Protein AF-A0A8H2XYB1-F1 (afdb_monomer)

InterPro domains:
  IPR010640 Low temperature requirement A [PF06772] (96-407)

Secondary structure (DSSP, 8-state):
-------TTTTSSSPPPTTT-HHHHHHHHHHS--S---TTPPP-------------S---------------------------------S-PPPHHHHHHHHHHHHHHHHHHHHH----SHHHHHHHHHHHHHHHHHHHHHHHHHHHH--SSHHHHHHHHHHHHHHHHHHHTTTT--SSBTTTB-TTSSS-----TTT--HHHHHHHHHHHHHHHHHHHHHHHHHHHHHHHHHHHHHHHHHHTTTS---GGGGHHHHHHHHHHHHHHHHHHHHHSGGGGSHHHHHHHHHHHHHHHHHHHHHHHHHHHHHHHHS--SS-THHHHHHHHHHHHHHHHHHHHHHHHHHHHHHHSTT--HHHHHHHHHHHHHHHHHHHHHHHTSS--S--HHHHHHHHHHHHHHHHHHHHHHHHHHHHHHHHHHSGGGGSHHHHHHHHHHHHHHHHHHHHHHHHHHHHHHHHT---S-SHHHHHHHHHHHHHHHHHHHHHHHHHHHHHHS-TT--HHHHHHHHHHHHHHHHHHHHHHTT------HHHHHHHHHHHHHHHHHHHHHHHHHHHHHHHHHHHHHHHHHHHHHHTTTT---HHHHHHHHHHHHHHTT--HHHHHHHHHHHHHHHHHT-TT--HHHHHHHHHHHHHHHHHHHHHHHHHHHHHHHS-GGGS-HHHHHHHHHHHH-HHHHHHHHHHHHSTT--SPPHHHHHHHHHHHHHHHHHTTHHHHHHHHHHHHHHHHHHHS---SHHHHHHHHHHHHHHHHHHHGGGGG--SB--SS-SSHHHHHHB-HHHHHHH-

Sequence (791 aa):
MSRRRSSLFLHVRSPPSPDAHPTLWEHRLRQRRTISRNPFEDESVPTGEYGNTVIGSPEIQGETNKFEEAQVGSDHDEFTRAKGNYDIEWGEQVPSWLNLFFDLAWTATFSSLTSNNKFREPWDSISYTAFFITAWWLWVAQVAYNVDFYTDDWFHLLFTFLQLLIFGALAATTRGYDVTNYILHSPGSSDLEPYNIMTVGPDRYAAEHLTKTSLRVITFVVALSRILLLVQHLRVLVYAKLSCKKTRFPRRLLIVPTSLIISAGLFVAAFMTTLSGWGLQPGGAKIKYACWGSAVLVEMVAHTIMFQLDAHKGIRLRSHGSVTGRLADITTILLGEGLNAIAGTFYAIEQAPGFSAPTGSAVVCCAIIVFFLAYLYFEGAAPLKSVRRRAAWIMMHLPWLLSVILLLEAGLFVAAFMTTLSDWGRQPNGARVKYACWGSAILVEMIAHIIMFQLDVNQGIRLRSHGSVTGRLSDITTILLGEGINAIAGTFYAIEQAPGFSAPTGSAVVCCGVIVFFLAYLYFEGAAPLNSVRRRAAWIMMHLPWLLSVILLLEGVKNQLLLSSYLGSVYYIISGISDTIGIQDKAQLNATMRPLLLQAGLSFDQEYAGLVNMINFNLSHYENLANETAMAFTGEITKVWYLKIQLSATLNTYLTFMDNDTIPDTIYSTIRRYQNDYNYTLEDITAATTTNTPELPHYGQIWEQLLKPSISNARYIMAMCGTTFIFLASLNLIQAWPRDRFHWASIFSRYATGTCMLLLLLLNIGSVQVYVGWSDEQLARRAGIFQWIDA

Nearest PDB structures (foldseek):
  8wg7-assembly1_R  TM=2.062E-01  e=8.950E+00  Homo sapiens

pLDDT: mean 71.55, std 18.01, range [22.36, 94.69]

Radius of gyration: 32.79 Å; Cα contacts (8 Å, |Δi|>4): 650; chains: 1; bounding box: 95×67×110 Å

Solvent-accessible surface area (backbone atoms only — not comparable to full-atom values): 44458 Å² total; per-residue (Å²): 140,82,84,82,78,78,77,86,73,80,68,84,82,61,78,71,55,65,87,80,42,48,72,63,36,54,53,50,52,70,71,53,59,45,69,73,72,68,78,84,63,81,78,80,73,77,92,60,101,67,80,92,76,73,90,65,77,90,76,84,79,75,80,84,76,87,77,83,92,78,84,90,82,92,76,94,72,86,78,72,77,76,79,77,85,76,86,72,69,69,80,66,74,75,56,68,68,60,53,51,49,50,51,31,32,50,44,28,27,48,48,38,39,58,77,61,58,72,88,81,50,77,64,51,53,51,28,51,48,55,52,48,53,49,59,51,47,58,49,52,57,51,48,53,49,47,65,65,55,45,50,89,20,50,48,55,52,52,52,51,50,55,52,40,52,39,28,42,53,48,16,24,32,40,58,66,64,55,71,49,51,36,67,65,19,25,55,77,46,83,50,78,62,85,91,46,87,91,79,58,53,22,71,36,45,49,38,39,49,31,29,54,49,24,54,43,48,48,31,46,41,56,23,49,51,34,50,52,53,35,52,55,49,49,49,52,52,52,47,51,60,66,69,35,80,87,53,82,79,67,72,69,73,47,49,55,48,54,32,34,54,54,24,27,50,27,23,47,50,28,30,54,35,61,74,38,79,52,30,67,34,51,70,34,30,52,50,32,54,50,31,46,55,49,24,56,49,48,40,53,52,36,53,53,53,50,54,53,56,33,70,76,64,75,58,72,70,44,62,68,65,65,56,60,56,51,53,52,51,49,52,53,51,53,53,51,48,54,49,50,57,51,52,55,53,50,52,55,47,67,72,38,93,76,77,43,72,74,59,56,49,52,55,53,50,50,54,51,51,53,52,50,52,54,49,54,62,67,66,72,72,71,88,85,90,74,59,74,70,55,53,52,51,54,64,51,44,53,61,47,54,51,46,55,52,46,69,74,43,42,70,48,54,46,50,39,50,52,34,64,76,33,78,61,34,78,38,75,69,36,43,52,51,38,53,50,41,54,53,49,52,54,51,51,52,53,51,51,53,52,49,50,57,52,50,38,66,75,70,69,62,82,72,90,70,76,70,57,54,60,55,51,52,52,50,52,52,48,52,54,52,29,52,42,50,32,59,42,23,62,51,42,38,40,53,64,60,38,42,65,82,42,74,69,52,57,49,52,56,52,50,50,54,50,52,56,52,49,54,53,50,63,56,66,75,53,75,59,82,72,88,49,72,72,39,51,54,55,34,57,62,42,43,55,65,26,52,51,25,48,52,52,29,46,53,30,51,43,50,42,52,42,49,54,46,46,53,49,21,44,49,48,46,48,51,58,55,55,73,50,65,84,63,79,52,66,69,62,42,49,70,60,46,35,64,52,31,29,55,30,60,35,52,52,69,62,56,52,50,50,47,53,50,53,51,53,60,63,47,68,78,50,90,82,64,53,73,70,58,48,51,54,50,52,52,51,54,51,51,43,48,51,53,42,50,48,51,52,33,46,49,44,46,44,58,57,62,40,68,73,89,74,62,54,69,70,56,54,52,51,53,52,41,46,68,69,37,66,67,69,39,44,48,41,56,54,49,72,74,41,97,78,68,92,68,67,43,64,70,53,50,54,52,40,63,70,42,46,67,60,51,60,51,50,66,45,35,46,40,28,51,9,48,30,30,38,36,49,28,48,40,40,51,47,40,37,77,68,88,47,73,66,51,45,49,52,39,49,48,31,38,51,51,10,50,52,32,38,55,54,49,58,29,68,63,42,90,34,90,60,83,74,58,87,45,74,70,52,55,71,44,30,15,50,51,53,58,58,73,76,102

Mean predicted aligned error: 14.53 Å

Structure (mmCIF, N/CA/C/O backbone):
data_AF-A0A8H2XYB1-F1
#
_entry.id   AF-A0A8H2XYB1-F1
#
loop_
_atom_site.group_PDB
_atom_site.id
_atom_site.type_symbol
_atom_site.label_atom_id
_atom_site.label_alt_id
_atom_site.label_comp_id
_atom_site.label_asym_id
_atom_site.label_entity_id
_atom_site.label_seq_id
_atom_site.pdbx_PDB_ins_code
_atom_site.Cartn_x
_atom_site.Cartn_y
_atom_site.Cartn_z
_atom_site.occupancy
_atom_site.B_iso_or_equiv
_atom_site.auth_seq_id
_atom_site.auth_comp_id
_atom_site.auth_asym_id
_atom_site.auth_atom_id
_atom_site.pdbx_PDB_model_num
ATOM 1 N N . MET A 1 1 ? 16.174 -24.808 65.932 1.00 31.88 1 MET A N 1
ATOM 2 C CA . MET A 1 1 ? 16.365 -24.171 64.608 1.00 31.88 1 MET A CA 1
ATOM 3 C C . MET A 1 1 ? 15.707 -25.037 63.538 1.00 31.88 1 MET A C 1
ATOM 5 O O . MET A 1 1 ? 16.293 -26.033 63.136 1.00 31.88 1 MET A O 1
ATOM 9 N N . SER A 1 2 ? 14.477 -24.718 63.120 1.00 26.38 2 SER A N 1
ATOM 10 C CA . SER A 1 2 ? 13.793 -25.417 62.022 1.00 26.38 2 SER A CA 1
ATOM 11 C C . SER A 1 2 ? 13.854 -24.572 60.746 1.00 26.38 2 SER A C 1
ATOM 13 O O . SER A 1 2 ? 13.555 -23.378 60.729 1.00 26.38 2 SER A O 1
ATOM 15 N N . ARG A 1 3 ? 14.327 -25.198 59.669 1.00 27.83 3 ARG A N 1
ATOM 16 C CA . ARG A 1 3 ? 14.525 -24.601 58.345 1.00 27.83 3 ARG A CA 1
ATOM 17 C C . ARG A 1 3 ? 13.147 -24.368 57.705 1.00 27.83 3 ARG A C 1
ATOM 19 O O . ARG A 1 3 ? 12.510 -25.323 57.265 1.00 27.83 3 ARG A O 1
ATOM 26 N N . ARG A 1 4 ? 12.679 -23.113 57.639 1.00 29.41 4 ARG A N 1
ATOM 27 C CA . ARG A 1 4 ? 11.533 -22.716 56.796 1.00 29.41 4 ARG A CA 1
ATOM 28 C C . ARG A 1 4 ? 11.886 -23.009 55.335 1.00 29.41 4 ARG A C 1
ATOM 30 O O . ARG A 1 4 ? 12.683 -22.290 54.738 1.00 29.41 4 ARG A O 1
ATOM 37 N N . ARG A 1 5 ? 11.309 -24.065 54.759 1.00 28.48 5 ARG A N 1
ATOM 38 C CA . ARG A 1 5 ? 11.265 -24.236 53.302 1.00 28.48 5 ARG A CA 1
ATOM 39 C C . ARG A 1 5 ? 10.296 -23.196 52.741 1.00 28.48 5 ARG A C 1
ATOM 41 O O . ARG A 1 5 ? 9.149 -23.111 53.169 1.00 28.48 5 ARG A O 1
ATOM 48 N N . SER A 1 6 ? 10.800 -22.380 51.826 1.00 29.97 6 SER A N 1
ATOM 49 C CA . SER A 1 6 ? 10.067 -21.364 51.083 1.00 29.97 6 SER A CA 1
ATOM 50 C C . SER A 1 6 ? 8.961 -22.008 50.239 1.00 29.97 6 SER A C 1
ATOM 52 O O . SER A 1 6 ? 9.217 -22.816 49.351 1.00 29.97 6 SER A O 1
ATOM 54 N N . SER A 1 7 ? 7.714 -21.612 50.484 1.00 30.06 7 SER A N 1
ATOM 55 C CA . SER A 1 7 ? 6.512 -22.022 49.740 1.00 30.06 7 SER A CA 1
ATOM 56 C C . SER A 1 7 ? 6.385 -21.359 48.355 1.00 30.06 7 SER A C 1
ATOM 58 O O . SER A 1 7 ? 5.314 -21.343 47.755 1.00 30.06 7 SER A O 1
ATOM 60 N N . LEU A 1 8 ? 7.478 -20.823 47.803 1.00 32.69 8 LEU A N 1
ATOM 61 C CA . LEU A 1 8 ? 7.461 -19.904 46.658 1.00 32.69 8 LEU A CA 1
ATOM 62 C C . LEU A 1 8 ? 7.239 -20.589 45.290 1.00 32.69 8 LEU A C 1
ATOM 64 O O . LEU A 1 8 ? 7.166 -19.904 44.267 1.00 32.69 8 LEU A O 1
ATOM 68 N N . PHE A 1 9 ? 7.113 -21.920 45.257 1.00 31.55 9 PHE A N 1
ATOM 69 C CA . PHE A 1 9 ? 7.012 -22.717 44.025 1.00 31.55 9 PHE A CA 1
ATOM 70 C C . PHE A 1 9 ? 5.798 -23.662 43.958 1.00 31.55 9 PHE A C 1
ATOM 72 O O . PHE A 1 9 ? 5.614 -24.330 42.946 1.00 31.55 9 PHE A O 1
ATOM 79 N N . LEU A 1 10 ? 4.930 -23.693 44.977 1.00 29.09 10 LEU A N 1
ATOM 80 C CA . LEU A 1 10 ? 3.812 -24.652 45.052 1.00 29.09 10 LEU A CA 1
ATOM 81 C C . LEU A 1 10 ? 2.460 -24.136 44.517 1.00 29.09 10 LEU A C 1
ATOM 83 O O . LEU A 1 10 ? 1.492 -24.885 44.500 1.00 29.09 10 LEU A O 1
ATOM 87 N N . HIS A 1 11 ? 2.369 -22.895 44.027 1.00 35.19 11 HIS A N 1
ATOM 88 C CA . HIS A 1 11 ? 1.124 -22.321 43.468 1.00 35.19 11 HIS A CA 1
ATOM 89 C C . HIS A 1 11 ? 1.115 -22.193 41.935 1.00 35.19 11 HIS A C 1
ATOM 91 O O . HIS A 1 11 ? 0.348 -21.426 41.367 1.00 35.19 11 HIS A O 1
ATOM 97 N N . VAL A 1 12 ? 1.960 -22.956 41.238 1.00 38.00 12 VAL A N 1
ATOM 98 C CA . VAL A 1 12 ? 2.153 -22.842 39.777 1.00 38.00 12 VAL A CA 1
ATOM 99 C C . VAL A 1 12 ? 1.072 -23.572 38.951 1.00 38.00 12 VAL A C 1
ATOM 101 O O . VAL A 1 12 ? 1.047 -23.436 37.733 1.00 38.00 12 VAL A O 1
ATOM 104 N N . ARG A 1 13 ? 0.137 -24.315 39.565 1.00 31.25 13 ARG A N 1
ATOM 105 C CA . ARG A 1 13 ? -0.876 -25.099 38.819 1.00 31.25 13 ARG A CA 1
ATOM 106 C C . ARG A 1 13 ? -2.342 -24.857 39.169 1.00 31.25 13 ARG A C 1
ATOM 108 O O . ARG A 1 13 ? -3.194 -25.322 38.421 1.00 31.25 13 ARG A O 1
ATOM 115 N N . SER A 1 14 ? -2.659 -24.141 40.242 1.00 36.44 14 SER A N 1
ATOM 116 C CA . SER A 1 14 ? -4.051 -23.875 40.611 1.00 36.44 14 SER A CA 1
ATOM 117 C C . SER A 1 14 ? -4.487 -22.490 40.117 1.00 36.44 14 SER A C 1
ATOM 119 O O . SER A 1 14 ? -3.772 -21.516 40.383 1.00 36.44 14 SER A O 1
ATOM 121 N N . PRO A 1 15 ? -5.632 -22.356 39.416 1.00 39.50 15 PRO A N 1
ATOM 122 C CA . PRO A 1 15 ? -6.267 -21.050 39.258 1.00 39.50 15 PRO A CA 1
ATOM 123 C C . PRO A 1 15 ? -6.428 -20.398 40.647 1.00 39.50 15 PRO A C 1
ATOM 125 O O . PRO A 1 15 ? -6.665 -21.124 41.618 1.00 39.50 15 PRO A O 1
ATOM 128 N N . PRO A 1 16 ? -6.232 -19.071 40.798 1.00 44.12 16 PRO A N 1
ATOM 129 C CA . PRO A 1 16 ? -6.526 -18.417 42.070 1.00 44.12 16 PRO A CA 1
ATOM 130 C C . PRO A 1 16 ? -7.999 -18.670 42.400 1.00 44.12 16 PRO A C 1
ATOM 132 O O . PRO A 1 16 ? -8.837 -18.655 41.497 1.00 44.12 16 PRO A O 1
ATOM 135 N N . SER A 1 17 ? -8.318 -18.940 43.666 1.00 41.19 17 SER A N 1
ATOM 136 C CA . SER A 1 17 ? -9.722 -19.089 44.029 1.00 41.19 17 SER A CA 1
ATOM 137 C C . SER A 1 17 ? -10.442 -17.755 43.780 1.00 41.19 17 SER A C 1
ATOM 139 O O . SER A 1 17 ? -9.877 -16.698 44.104 1.00 41.19 17 SER A O 1
ATOM 141 N N . PRO A 1 18 ? -11.660 -17.781 43.209 1.00 44.88 18 PRO A N 1
ATOM 142 C CA . PRO A 1 18 ? -12.468 -16.576 43.005 1.00 44.88 18 PRO A CA 1
ATOM 143 C C . PRO A 1 18 ? -12.669 -15.797 44.317 1.00 44.88 18 PRO A C 1
ATOM 145 O O . PRO A 1 18 ? -12.738 -14.572 44.303 1.00 44.88 18 PRO A O 1
ATOM 148 N N . ASP A 1 19 ? -12.627 -16.497 45.452 1.00 46.47 19 ASP A N 1
ATOM 149 C CA . ASP A 1 19 ? -12.894 -15.947 46.781 1.00 46.47 19 ASP A CA 1
ATOM 150 C C . ASP A 1 19 ? -11.697 -15.217 47.420 1.00 46.47 19 ASP A C 1
ATOM 152 O O . ASP A 1 19 ? -11.882 -14.402 48.320 1.00 46.47 19 ASP A O 1
ATOM 156 N N . ALA A 1 20 ? -10.456 -15.485 46.986 1.00 46.91 20 ALA A N 1
ATOM 157 C CA . ALA A 1 20 ? -9.260 -14.906 47.617 1.00 46.91 20 ALA A CA 1
ATOM 158 C C . ALA A 1 20 ? -8.804 -13.594 46.959 1.00 46.91 20 ALA A C 1
ATOM 160 O O . ALA A 1 20 ? -8.364 -12.671 47.645 1.00 46.91 20 ALA A O 1
ATOM 161 N N . HIS A 1 21 ? -8.891 -13.504 45.627 1.00 45.00 21 HIS A N 1
ATOM 162 C CA . HIS A 1 21 ? -8.484 -12.322 44.864 1.00 45.00 21 HIS A CA 1
ATOM 163 C C . HIS A 1 21 ? -9.359 -12.132 43.607 1.00 45.00 21 HIS A C 1
ATOM 165 O O . HIS A 1 21 ? -8.878 -12.360 42.491 1.00 45.00 21 HIS A O 1
ATOM 171 N N . PRO A 1 22 ? -10.620 -11.689 43.758 1.00 46.28 22 PRO A N 1
ATOM 172 C CA . PRO A 1 22 ? -11.600 -11.633 42.666 1.00 46.28 22 PRO A CA 1
ATOM 173 C C . PRO A 1 22 ? -11.146 -10.751 41.493 1.00 46.28 22 PRO A C 1
ATOM 175 O O . PRO A 1 22 ? -11.216 -11.161 40.339 1.00 46.28 22 PRO A O 1
ATOM 178 N N . THR A 1 23 ? -10.525 -9.600 41.771 1.00 46.50 23 THR A N 1
ATOM 179 C CA . THR A 1 23 ? -10.006 -8.691 40.732 1.00 46.50 23 THR A CA 1
ATOM 180 C C . THR A 1 23 ? -8.810 -9.263 39.960 1.00 46.50 23 THR A C 1
ATOM 182 O O . THR A 1 23 ? -8.657 -9.000 38.770 1.00 46.50 23 THR A O 1
ATOM 185 N N . LEU A 1 24 ? -7.959 -10.077 40.600 1.00 43.88 24 LEU A N 1
ATOM 186 C CA . LEU A 1 24 ? -6.838 -10.771 39.942 1.00 43.88 24 LEU A CA 1
ATOM 187 C C . LEU A 1 24 ? -7.293 -12.018 39.174 1.00 43.88 24 LEU A C 1
ATOM 189 O O . LEU A 1 24 ? -6.595 -12.450 38.255 1.00 43.88 24 LEU A O 1
ATOM 193 N N . TRP A 1 25 ? -8.413 -12.621 39.569 1.00 43.34 25 TRP A N 1
ATOM 194 C CA . TRP A 1 25 ? -9.047 -13.728 38.858 1.00 43.34 25 TRP A CA 1
ATOM 195 C C . TRP A 1 25 ? -9.727 -13.236 37.578 1.00 43.34 25 TRP A C 1
ATOM 197 O O . TRP A 1 25 ? -9.408 -13.738 36.502 1.00 43.34 25 TRP A O 1
ATOM 207 N N . GLU A 1 26 ? -10.542 -12.182 37.663 1.00 47.56 26 GLU A N 1
ATOM 208 C CA . GLU A 1 26 ? -11.159 -11.529 36.500 1.00 47.56 26 GLU A CA 1
ATOM 209 C C . GLU A 1 26 ? -10.113 -10.984 35.522 1.00 47.56 26 GLU A C 1
ATOM 211 O O . GLU A 1 26 ? -10.206 -11.215 34.317 1.00 47.56 26 GLU A O 1
ATOM 216 N N . HIS A 1 27 ? -9.057 -10.337 36.026 1.00 48.72 27 HIS A N 1
ATOM 217 C CA . HIS A 1 27 ? -7.954 -9.870 35.183 1.00 48.72 27 HIS A CA 1
ATOM 218 C C . HIS A 1 27 ? -7.212 -11.033 34.498 1.00 48.72 27 HIS A C 1
ATOM 220 O O . HIS A 1 27 ? -6.765 -10.894 33.361 1.00 48.72 27 HIS A O 1
ATOM 226 N N . ARG A 1 28 ? -7.084 -12.200 35.149 1.00 51.22 28 ARG A N 1
ATOM 227 C CA . ARG A 1 28 ? -6.468 -13.397 34.545 1.00 51.22 28 ARG A CA 1
ATOM 228 C C . ARG A 1 28 ? -7.364 -14.092 33.525 1.00 51.22 28 ARG A C 1
ATOM 230 O O . ARG A 1 28 ? -6.836 -14.635 32.557 1.00 51.22 28 ARG A O 1
ATOM 237 N N . LEU A 1 29 ? -8.679 -14.077 33.730 1.00 49.00 29 LEU A N 1
ATOM 238 C CA . LEU A 1 29 ? -9.651 -14.587 32.765 1.00 49.00 29 LEU A CA 1
ATOM 239 C C . LEU A 1 29 ? -9.684 -13.710 31.509 1.00 49.00 29 LEU A C 1
ATOM 241 O O . LEU A 1 29 ? -9.581 -14.248 30.413 1.00 49.00 29 LEU A O 1
ATOM 245 N N . ARG A 1 30 ? -9.675 -12.377 31.658 1.00 50.97 30 ARG A N 1
ATOM 246 C CA . ARG A 1 30 ? -9.561 -11.442 30.521 1.00 50.97 30 ARG A CA 1
ATOM 247 C C . ARG A 1 30 ? -8.241 -11.588 29.753 1.00 50.97 30 ARG A C 1
ATOM 249 O O . ARG A 1 30 ? -8.224 -11.452 28.540 1.00 50.97 30 ARG A O 1
ATOM 256 N N . GLN A 1 31 ? -7.139 -11.921 30.433 1.00 53.66 31 GLN A N 1
ATOM 257 C CA . GLN A 1 31 ? -5.840 -12.169 29.786 1.00 53.66 31 GLN A CA 1
ATOM 258 C C . GLN A 1 31 ? -5.736 -13.520 29.057 1.00 53.66 31 GLN A C 1
ATOM 260 O O . GLN A 1 31 ? -4.808 -13.721 28.275 1.00 53.66 31 GLN A O 1
ATOM 265 N N . ARG A 1 32 ? -6.644 -14.474 29.304 1.00 56.66 32 ARG A N 1
ATOM 266 C CA . ARG A 1 32 ? -6.710 -15.739 28.558 1.00 56.66 32 ARG A CA 1
ATOM 267 C C . ARG A 1 32 ? -7.911 -15.715 27.627 1.00 56.66 32 ARG A C 1
ATOM 269 O O . ARG A 1 32 ? -8.940 -16.320 27.921 1.00 56.66 32 ARG A O 1
ATOM 276 N N . ARG A 1 33 ? -7.746 -15.083 26.465 1.00 68.25 33 ARG A N 1
ATOM 277 C CA . ARG A 1 33 ? -8.720 -15.217 25.379 1.00 68.25 33 ARG A CA 1
ATOM 278 C C . ARG A 1 33 ? -8.848 -16.681 24.984 1.00 68.25 33 ARG A C 1
ATOM 280 O O . ARG A 1 33 ? -7.858 -17.355 24.687 1.00 68.25 33 ARG A O 1
ATOM 287 N N . THR A 1 34 ? -10.076 -17.183 25.017 1.00 74.00 34 THR A N 1
ATOM 288 C CA . THR A 1 34 ? -10.373 -18.527 24.521 1.00 74.00 34 THR A CA 1
ATOM 289 C C . THR A 1 34 ? -10.221 -18.553 22.998 1.00 74.00 34 THR A C 1
ATOM 291 O O . THR A 1 34 ? -10.262 -17.516 22.335 1.00 74.00 34 THR A O 1
ATOM 294 N N . ILE A 1 35 ? -9.984 -19.736 22.425 1.00 77.25 35 ILE A N 1
ATOM 295 C CA . ILE A 1 35 ? -9.832 -19.874 20.966 1.00 77.25 35 ILE A CA 1
ATOM 296 C C . ILE A 1 35 ? -11.151 -19.524 20.258 1.00 77.25 35 ILE A C 1
ATOM 298 O O . ILE A 1 35 ? -11.139 -18.863 19.224 1.00 77.25 35 ILE A O 1
ATOM 302 N N . SER A 1 36 ? -12.282 -19.951 20.826 1.00 78.50 36 SER A N 1
ATOM 303 C CA . SER A 1 36 ? -13.628 -19.681 20.320 1.00 78.50 36 SER A CA 1
ATOM 304 C C . SER A 1 36 ? -14.639 -19.791 21.464 1.00 78.50 36 SER A C 1
ATOM 306 O O . SER A 1 36 ? -14.639 -20.807 22.166 1.00 78.50 36 SER A O 1
ATOM 308 N N . ARG A 1 37 ? -15.503 -18.782 21.645 1.00 77.19 37 ARG A N 1
ATOM 309 C CA . ARG A 1 37 ? -16.563 -18.755 22.680 1.00 77.19 37 ARG A CA 1
ATOM 310 C C . ARG A 1 37 ? -17.966 -18.925 22.082 1.00 77.19 37 ARG A C 1
ATOM 312 O O . ARG A 1 37 ? -18.203 -18.599 20.925 1.00 77.19 37 ARG A O 1
ATOM 319 N N . ASN A 1 38 ? -18.922 -19.467 22.827 1.00 74.62 38 ASN A N 1
ATOM 320 C CA . ASN A 1 38 ? -20.303 -19.549 22.350 1.00 74.62 38 ASN A CA 1
ATOM 321 C C . ASN A 1 38 ? -21.004 -18.184 22.528 1.00 74.62 38 ASN A C 1
ATOM 323 O O . ASN A 1 38 ? -21.108 -17.731 23.666 1.00 74.62 38 ASN A O 1
ATOM 327 N N . PRO A 1 39 ? -21.511 -17.536 21.461 1.00 71.88 39 PRO A N 1
ATOM 328 C CA . PRO A 1 39 ? -22.192 -16.241 21.572 1.00 71.88 39 PRO A CA 1
ATOM 329 C C . PRO A 1 39 ? -23.577 -16.325 22.241 1.00 71.88 39 PRO A C 1
ATOM 331 O O . PRO A 1 39 ? -24.172 -15.296 22.534 1.00 71.88 39 PRO A O 1
ATOM 334 N N . PHE A 1 40 ? -24.103 -17.535 22.472 1.00 70.44 40 PHE A N 1
ATOM 335 C CA . PHE A 1 40 ? -25.419 -17.770 23.082 1.00 70.44 40 PHE A CA 1
ATOM 336 C C . PHE A 1 40 ? -25.351 -18.273 24.535 1.00 70.44 40 PHE A C 1
ATOM 338 O O . PHE A 1 40 ? -26.362 -18.737 25.057 1.00 70.44 40 PHE A O 1
ATOM 345 N N . GLU A 1 41 ? -24.175 -18.276 25.168 1.00 67.25 41 GLU A N 1
ATOM 346 C CA . GLU A 1 41 ? -24.053 -18.617 26.592 1.00 67.25 41 GLU A CA 1
ATOM 347 C C . GLU A 1 41 ? -24.394 -17.398 27.458 1.00 67.25 41 GLU A C 1
ATOM 349 O O . GLU A 1 41 ? -23.745 -16.361 27.341 1.00 67.25 41 GLU A O 1
ATOM 354 N N . ASP A 1 42 ? -25.403 -17.530 28.328 1.00 53.06 42 ASP A N 1
ATOM 355 C CA . ASP A 1 42 ? -25.750 -16.498 29.308 1.00 53.06 42 ASP A CA 1
ATOM 356 C C . ASP A 1 42 ? -24.587 -16.304 30.292 1.00 53.06 42 ASP A C 1
ATOM 358 O O . ASP A 1 42 ? -24.153 -17.247 30.962 1.00 53.06 42 ASP A O 1
ATOM 362 N N . GLU A 1 43 ? -24.091 -15.071 30.414 1.00 50.38 43 GLU A N 1
ATOM 363 C CA . GLU A 1 43 ? -23.203 -14.719 31.518 1.00 50.38 43 GLU A CA 1
ATOM 364 C C . GLU A 1 43 ? -24.006 -14.747 32.818 1.00 50.38 43 GLU A C 1
ATOM 366 O O . GLU A 1 43 ? -24.966 -13.995 32.997 1.00 50.38 43 GLU A O 1
ATOM 371 N N . SER A 1 44 ? -23.610 -15.610 33.756 1.00 33.44 44 SER A N 1
ATOM 372 C CA . SER A 1 44 ? -24.104 -15.527 35.124 1.00 33.44 44 SER A CA 1
ATOM 373 C C . SER A 1 44 ? -23.610 -14.211 35.720 1.00 33.44 44 SER A C 1
ATOM 375 O O . SER A 1 44 ? -22.467 -14.128 36.172 1.00 33.44 44 SER A O 1
ATOM 377 N N . VAL A 1 45 ? -24.452 -13.178 35.701 1.00 36.03 45 VAL A N 1
ATOM 378 C CA . VAL A 1 45 ? -24.222 -11.953 36.469 1.00 36.03 45 VAL A CA 1
ATOM 379 C C . VAL A 1 45 ? -24.011 -12.385 37.924 1.00 36.03 45 VAL A C 1
ATOM 381 O O . VAL A 1 45 ? -24.915 -13.008 38.489 1.00 36.03 45 VAL A O 1
ATOM 384 N N . PRO A 1 46 ? -22.846 -12.127 38.547 1.00 29.81 46 PRO A N 1
ATOM 385 C CA . PRO A 1 46 ? -22.666 -12.444 39.951 1.00 29.81 46 PRO A CA 1
ATOM 386 C C . PRO A 1 46 ? -23.656 -11.592 40.746 1.00 29.81 46 PRO A C 1
ATOM 388 O O . PRO A 1 46 ? -23.509 -10.375 40.844 1.00 29.81 46 PRO A O 1
ATOM 391 N N . THR A 1 47 ? -24.689 -12.217 41.306 1.00 28.95 47 THR A N 1
ATOM 392 C CA . THR A 1 47 ? -25.535 -11.604 42.330 1.00 28.95 47 THR A CA 1
ATOM 393 C C . THR A 1 47 ? -24.712 -11.497 43.609 1.00 28.95 47 THR A C 1
ATOM 395 O O . THR A 1 47 ? -24.778 -12.357 44.484 1.00 28.95 47 THR A O 1
ATOM 398 N N . GLY A 1 48 ? -23.879 -10.469 43.685 1.00 27.80 48 GLY A N 1
ATOM 399 C CA . GLY A 1 48 ? -23.196 -10.053 44.897 1.00 27.80 48 GLY A CA 1
ATOM 400 C C . GLY A 1 48 ? -23.262 -8.539 44.969 1.00 27.80 48 GLY A C 1
ATOM 401 O O . GLY A 1 48 ? -22.910 -7.868 44.003 1.00 27.80 48 GLY A O 1
ATOM 402 N N . GLU A 1 49 ? -23.740 -8.009 46.093 1.00 28.92 49 GLU A N 1
ATOM 403 C CA . GLU A 1 49 ? -23.633 -6.593 46.447 1.00 28.92 49 GLU A CA 1
ATOM 404 C C . GLU A 1 49 ? -22.154 -6.172 46.415 1.00 28.92 49 GLU A C 1
ATOM 406 O O . GLU A 1 49 ? -21.434 -6.256 47.408 1.00 28.92 49 GLU A O 1
ATOM 411 N N . TYR A 1 50 ? -21.672 -5.742 45.253 1.00 28.55 50 TYR A N 1
ATOM 412 C CA . TYR A 1 50 ? -20.352 -5.159 45.079 1.00 28.55 50 TYR A CA 1
ATOM 413 C C . TYR A 1 50 ? -20.537 -3.705 44.666 1.00 28.55 50 TYR A C 1
ATOM 415 O O . TYR A 1 50 ? -21.086 -3.396 43.611 1.00 28.55 50 TYR A O 1
ATOM 423 N N . GLY A 1 51 ? -20.113 -2.807 45.555 1.00 28.42 51 GLY A N 1
ATOM 424 C CA . GLY A 1 51 ? -20.235 -1.367 45.383 1.00 28.42 51 GLY A CA 1
ATOM 425 C C . GLY A 1 51 ? -19.635 -0.875 44.066 1.00 28.42 51 GLY A C 1
ATOM 426 O O . GLY A 1 51 ? -18.541 -1.281 43.670 1.00 28.42 51 GLY A O 1
ATOM 427 N N . ASN A 1 52 ? -20.380 0.031 43.431 1.00 27.72 52 ASN A N 1
ATOM 428 C CA . ASN A 1 52 ? -20.044 0.835 42.259 1.00 27.72 52 ASN A CA 1
ATOM 429 C C . ASN A 1 52 ? -18.536 1.010 42.020 1.00 27.72 52 ASN A C 1
ATOM 431 O O . ASN A 1 52 ? -17.907 1.941 42.519 1.00 27.72 52 ASN A O 1
ATOM 435 N N . THR A 1 53 ? -17.975 0.150 41.175 1.00 25.95 53 THR A N 1
ATOM 436 C CA . THR A 1 53 ? -16.752 0.437 40.415 1.00 25.95 53 THR A CA 1
ATOM 437 C C . THR A 1 53 ? -16.955 0.051 38.953 1.00 25.95 53 THR A C 1
ATOM 439 O O . THR A 1 53 ? -16.143 -0.618 38.325 1.00 25.95 53 THR A O 1
ATOM 442 N N . VAL A 1 54 ? -18.060 0.540 38.388 1.00 24.77 54 VAL A N 1
ATOM 443 C CA . VAL A 1 54 ? -18.150 0.810 36.954 1.00 24.77 54 VAL A CA 1
ATOM 444 C C . VAL A 1 54 ? -17.268 2.036 36.700 1.00 24.77 54 VAL A C 1
ATOM 446 O O . VAL A 1 54 ? -17.562 3.135 37.169 1.00 24.77 54 VAL A O 1
ATOM 449 N N . ILE A 1 55 ? -16.139 1.854 36.013 1.00 25.16 55 ILE A N 1
ATOM 450 C CA . ILE A 1 55 ? -15.384 2.975 35.439 1.00 25.16 55 ILE A CA 1
ATOM 451 C C . ILE A 1 55 ? -16.241 3.479 34.274 1.00 25.16 55 ILE A C 1
ATOM 453 O O . ILE A 1 55 ? -16.307 2.844 33.227 1.00 25.16 55 ILE A O 1
ATOM 457 N N . GLY A 1 56 ? -17.006 4.535 34.547 1.00 26.23 56 GLY A N 1
ATOM 458 C CA . GLY A 1 56 ? -18.210 4.877 33.803 1.00 26.23 56 GLY A CA 1
ATOM 459 C C . GLY A 1 56 ? -18.051 5.779 32.583 1.00 26.23 56 GLY A C 1
ATOM 460 O O . GLY A 1 56 ? -17.121 6.578 32.466 1.00 26.23 56 GLY A O 1
ATOM 461 N N . SER A 1 57 ? -19.087 5.711 31.746 1.00 22.36 57 SER A N 1
ATOM 462 C CA . SER A 1 57 ? -19.795 6.894 31.247 1.00 22.36 57 SER A CA 1
ATOM 463 C C . SER A 1 57 ? -20.293 7.746 32.433 1.00 22.36 57 SER A C 1
ATOM 465 O O . SER A 1 57 ? -20.549 7.202 33.509 1.00 22.36 57 SER A O 1
ATOM 467 N N . PRO A 1 58 ? -20.407 9.078 32.291 1.00 24.27 58 PRO A N 1
ATOM 468 C CA . PRO A 1 58 ? -20.657 9.965 33.420 1.00 24.27 58 PRO A CA 1
ATOM 469 C C . PRO A 1 58 ? -22.090 9.806 33.938 1.00 24.27 58 PRO A C 1
ATOM 471 O O . PRO A 1 58 ? -23.045 10.276 33.324 1.00 24.27 58 PRO A O 1
ATOM 474 N N . GLU A 1 59 ? -22.229 9.174 35.098 1.00 25.30 59 GLU A N 1
ATOM 475 C CA . GLU A 1 59 ? -23.465 9.182 35.869 1.00 25.30 59 GLU A CA 1
ATOM 476 C C . GLU A 1 59 ? -23.584 10.535 36.590 1.00 25.30 59 GLU A C 1
ATOM 478 O O . GLU A 1 59 ? -22.687 10.972 37.319 1.00 25.30 59 GLU A O 1
ATOM 483 N N . ILE A 1 60 ? -24.680 11.243 36.327 1.00 26.05 60 ILE A N 1
ATOM 484 C CA . ILE A 1 60 ? -25.028 12.510 36.969 1.00 26.05 60 ILE A CA 1
ATOM 485 C C . ILE A 1 60 ? -25.410 12.193 38.419 1.00 26.05 60 ILE A C 1
ATOM 487 O O . ILE A 1 60 ? -26.543 11.816 38.702 1.00 26.05 60 ILE A O 1
ATOM 491 N N . GLN A 1 61 ? -24.469 12.343 39.351 1.00 24.42 61 GLN A N 1
ATOM 492 C CA . GLN A 1 61 ? -24.795 12.393 40.774 1.00 24.42 61 GLN A CA 1
ATOM 493 C C . GLN A 1 61 ? -25.470 13.733 41.072 1.00 24.42 61 GLN A C 1
ATOM 495 O O . GLN A 1 61 ? -24.826 14.782 41.078 1.00 24.42 61 GLN A O 1
ATOM 500 N N . GLY A 1 62 ? -26.786 13.691 41.282 1.00 24.52 62 GLY A N 1
ATOM 501 C CA . GLY A 1 62 ? -27.528 14.793 41.879 1.00 24.52 62 GLY A CA 1
ATOM 502 C C . GLY A 1 62 ? -27.045 15.028 43.308 1.00 24.52 62 GLY A C 1
ATOM 503 O O . GLY A 1 62 ? -26.989 14.102 44.114 1.00 24.52 62 GLY A O 1
ATOM 504 N N . GLU A 1 63 ? -26.676 16.271 43.604 1.00 24.48 63 GLU A N 1
ATOM 505 C CA . GLU A 1 63 ? -26.393 16.747 44.954 1.00 24.48 63 GLU A CA 1
ATOM 506 C C . GLU A 1 63 ? -27.600 16.485 45.865 1.00 24.48 63 GLU A C 1
ATOM 508 O O . GLU A 1 63 ? -28.666 17.078 45.699 1.00 24.48 63 GLU A O 1
ATOM 513 N N . THR A 1 64 ? -27.440 15.626 46.869 1.00 24.08 64 THR A N 1
ATOM 514 C CA . THR A 1 64 ? -28.344 15.598 48.021 1.00 24.08 64 THR A CA 1
ATOM 515 C C . THR A 1 64 ? -28.045 16.808 48.902 1.00 24.08 64 THR A C 1
ATOM 517 O O . THR A 1 64 ? -27.211 16.740 49.808 1.00 24.08 64 THR A O 1
ATOM 520 N N . ASN A 1 65 ? -28.722 17.922 48.628 1.00 23.89 65 ASN A N 1
ATOM 521 C CA . ASN A 1 65 ? -28.798 19.050 49.548 1.00 23.89 65 ASN A CA 1
ATOM 522 C C . ASN A 1 65 ? -29.745 18.695 50.701 1.00 23.89 65 ASN A C 1
ATOM 524 O O . ASN A 1 65 ? -30.931 18.446 50.499 1.00 23.89 65 ASN A O 1
ATOM 528 N N . LYS A 1 66 ? -29.198 18.675 51.920 1.00 26.66 66 LYS A N 1
ATOM 529 C CA . LYS A 1 66 ? -29.967 18.728 53.167 1.00 26.66 66 LYS A CA 1
ATOM 530 C C . LYS A 1 66 ? -30.685 20.076 53.234 1.00 26.66 66 LYS A C 1
ATOM 532 O O . LYS A 1 66 ? -29.997 21.090 53.255 1.00 26.66 66 LYS A O 1
ATOM 537 N N . PHE A 1 67 ? -32.010 20.080 53.331 1.00 24.48 67 PHE A N 1
ATOM 538 C CA . PHE A 1 67 ? -32.781 21.198 53.877 1.00 24.48 67 PHE A CA 1
ATOM 539 C C . PHE A 1 67 ? -34.037 20.684 54.590 1.00 24.48 67 PHE A C 1
ATOM 541 O O . PHE A 1 67 ? -34.520 19.590 54.308 1.00 24.48 67 PHE A O 1
ATOM 548 N N . GLU A 1 68 ? -34.446 21.473 55.578 1.00 25.45 68 GLU A N 1
ATOM 549 C CA . GLU A 1 68 ? -35.336 21.195 56.702 1.00 25.45 68 GLU A CA 1
ATOM 550 C C . GLU A 1 68 ? -36.743 20.682 56.383 1.00 25.45 68 GLU A C 1
ATOM 552 O O . GLU A 1 68 ? -37.370 20.988 55.373 1.00 25.45 68 GLU A O 1
ATOM 557 N N . GLU A 1 69 ? -37.239 19.937 57.364 1.00 28.33 69 GLU A N 1
ATOM 558 C CA . GLU A 1 69 ? -38.604 19.481 57.564 1.00 28.33 69 GLU A CA 1
ATOM 559 C C . GLU A 1 69 ? -39.528 20.662 57.929 1.00 28.33 69 GLU A C 1
ATOM 561 O O . GLU A 1 69 ? -39.363 21.270 58.984 1.00 28.33 69 GLU A O 1
ATOM 566 N N . ALA A 1 70 ? -40.520 20.975 57.082 1.00 25.02 70 ALA A N 1
ATOM 567 C CA . ALA A 1 70 ? -41.717 21.731 57.472 1.00 25.02 70 ALA A CA 1
ATOM 568 C C . ALA A 1 70 ? -42.902 21.519 56.497 1.00 25.02 70 ALA A C 1
ATOM 570 O O . ALA A 1 70 ? -42.894 21.987 55.366 1.00 25.02 70 ALA A O 1
ATOM 571 N N . GLN A 1 71 ? -43.920 20.821 57.011 1.00 23.80 71 GLN A N 1
ATOM 572 C CA . GLN A 1 71 ? -45.376 20.955 56.811 1.00 23.80 71 GLN A CA 1
ATOM 573 C C . GLN A 1 71 ? -46.057 21.012 55.414 1.00 23.80 71 GLN A C 1
ATOM 575 O O . GLN A 1 71 ? -45.977 21.989 54.687 1.00 23.80 71 GLN A O 1
ATOM 580 N N . VAL A 1 72 ? -46.938 20.008 55.236 1.00 26.67 72 VAL A N 1
ATOM 581 C CA . VAL A 1 72 ? -48.379 20.053 54.861 1.00 26.67 72 VAL A CA 1
ATOM 582 C C . VAL A 1 72 ? -48.796 20.583 53.478 1.00 26.67 72 VAL A C 1
ATOM 584 O O . VAL A 1 72 ? -48.716 21.768 53.185 1.00 26.67 72 VAL A O 1
ATOM 587 N N . GLY A 1 73 ? -49.459 19.702 52.716 1.00 23.31 73 GLY A N 1
ATOM 588 C CA . GLY A 1 73 ? -50.387 20.060 51.638 1.00 23.31 73 GLY A CA 1
ATOM 589 C C . GLY A 1 73 ? -50.795 18.846 50.802 1.00 23.31 73 GLY A C 1
ATOM 590 O O . GLY A 1 73 ? -49.979 18.309 50.063 1.00 23.31 73 GLY A O 1
ATOM 591 N N . SER A 1 74 ? -52.040 18.396 50.953 1.00 27.97 74 SER A N 1
ATOM 592 C CA . SER A 1 74 ? -52.679 17.374 50.123 1.00 27.97 74 SER A CA 1
ATOM 593 C C . SER A 1 74 ? -52.895 17.876 48.696 1.00 27.97 74 SER A C 1
ATOM 595 O O . SER A 1 74 ? -53.434 18.965 48.538 1.00 27.97 74 SER A O 1
ATOM 597 N N . ASP A 1 75 ? -52.596 17.061 47.688 1.00 23.88 75 ASP A N 1
ATOM 598 C CA . ASP A 1 75 ? -53.607 16.699 46.692 1.00 23.88 75 ASP A CA 1
ATOM 599 C C . ASP A 1 75 ? -53.144 15.539 45.809 1.00 23.88 75 ASP A C 1
ATOM 601 O O . ASP A 1 75 ? -51.958 15.344 45.538 1.00 23.88 75 ASP A O 1
ATOM 605 N N . HIS A 1 76 ? -54.124 14.725 45.434 1.00 31.58 76 HIS A N 1
ATOM 606 C CA . HIS A 1 76 ? -54.004 13.624 44.496 1.00 31.58 76 HIS A CA 1
ATOM 607 C C . HIS A 1 76 ? -53.566 14.141 43.125 1.00 31.58 76 HIS A C 1
ATOM 609 O O . HIS A 1 76 ? -54.327 14.857 42.490 1.00 31.58 76 HIS A O 1
ATOM 615 N N . ASP A 1 77 ? -52.418 13.679 42.632 1.00 24.66 77 ASP A N 1
ATOM 616 C CA . ASP A 1 77 ? -52.198 13.570 41.194 1.00 24.66 77 ASP A CA 1
ATOM 617 C C . ASP A 1 77 ? -51.432 12.288 40.858 1.00 24.66 77 ASP A C 1
ATOM 619 O O . ASP A 1 77 ? -50.408 11.920 41.440 1.00 24.66 77 ASP A O 1
ATOM 623 N N . GLU A 1 78 ? -52.035 11.566 39.929 1.00 29.11 78 GLU A N 1
ATOM 624 C CA . GLU A 1 78 ? -51.689 10.259 39.409 1.00 29.11 78 GLU A CA 1
ATOM 625 C C . GLU A 1 78 ? -50.297 10.294 38.755 1.00 29.11 78 GLU A C 1
ATOM 627 O O . GLU A 1 78 ? -50.122 10.747 37.625 1.00 29.11 78 GLU A 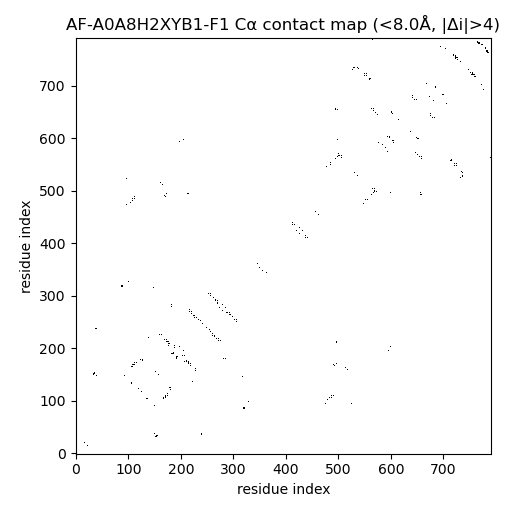O 1
ATOM 632 N N . PHE A 1 79 ? -49.271 9.816 39.469 1.00 24.02 79 PHE A N 1
ATOM 633 C CA . PHE A 1 79 ? -47.920 9.695 38.922 1.00 24.02 79 PHE A CA 1
ATOM 634 C C . PHE A 1 79 ? -47.893 8.546 37.905 1.00 24.02 79 PHE A C 1
ATOM 636 O O . PHE A 1 79 ? -47.602 7.389 38.224 1.00 24.02 79 PHE A O 1
ATOM 643 N N . THR A 1 80 ? -48.207 8.869 36.649 1.00 25.69 80 THR A N 1
ATOM 644 C CA . THR A 1 80 ? -47.878 8.040 35.490 1.00 25.69 80 THR A CA 1
ATOM 645 C C . THR A 1 80 ? -46.431 7.581 35.619 1.00 25.69 80 THR A C 1
ATOM 647 O O . THR A 1 80 ? -45.510 8.399 35.595 1.00 25.69 80 THR A O 1
ATOM 650 N N . ARG A 1 81 ? -46.231 6.264 35.768 1.00 24.53 81 ARG A N 1
ATOM 651 C CA . ARG A 1 81 ? -44.924 5.601 35.674 1.00 24.53 81 ARG A CA 1
ATOM 652 C C . ARG A 1 81 ? -44.201 6.151 34.448 1.00 24.53 81 ARG A C 1
ATOM 654 O O . ARG A 1 81 ? -44.560 5.820 33.317 1.00 24.53 81 ARG A O 1
ATOM 661 N N . ALA A 1 82 ? -43.181 6.972 34.674 1.00 24.02 82 ALA A N 1
ATOM 662 C CA . ALA A 1 82 ? -42.242 7.344 33.637 1.00 24.02 82 ALA A CA 1
ATOM 663 C C . ALA A 1 82 ? -41.666 6.042 33.067 1.00 24.02 82 ALA A C 1
ATOM 665 O O . ALA A 1 82 ? -40.991 5.285 33.768 1.00 24.02 82 ALA A O 1
ATOM 666 N N . LYS A 1 83 ? -42.004 5.745 31.808 1.00 25.52 83 LYS A N 1
ATOM 667 C CA . LYS A 1 83 ? -41.358 4.707 31.006 1.00 25.52 83 LYS A CA 1
ATOM 668 C C . LYS A 1 83 ? -39.869 5.049 30.975 1.00 25.52 83 LYS A C 1
ATOM 670 O O . LYS A 1 83 ? -39.452 5.927 30.226 1.00 25.52 83 LYS A O 1
ATOM 675 N N . GLY A 1 84 ? -39.089 4.394 31.831 1.00 27.17 84 GLY A N 1
ATOM 676 C CA . GLY A 1 84 ? -37.637 4.452 31.782 1.00 27.17 84 GLY A CA 1
ATOM 677 C C . GLY A 1 84 ? -37.185 3.932 30.425 1.00 27.17 84 GLY A C 1
ATOM 678 O O . GLY A 1 84 ? -37.402 2.766 30.098 1.00 27.17 84 GLY A O 1
ATOM 679 N N . ASN A 1 85 ? -36.622 4.822 29.614 1.00 28.95 85 ASN A N 1
ATOM 680 C CA . ASN A 1 85 ? -35.988 4.477 28.355 1.00 28.95 85 ASN A CA 1
ATOM 681 C C . ASN A 1 85 ? -34.618 3.864 28.685 1.00 28.95 85 ASN A C 1
ATOM 683 O O . ASN A 1 85 ? -33.614 4.566 28.758 1.00 28.95 85 ASN A O 1
ATOM 687 N N . TYR A 1 86 ? -34.606 2.569 28.999 1.00 34.34 86 TYR A N 1
ATOM 688 C CA . TYR A 1 86 ? -33.389 1.808 29.266 1.00 34.34 86 TYR A CA 1
ATOM 689 C C . TYR A 1 86 ? -32.907 1.151 27.969 1.00 34.34 86 TYR A C 1
ATOM 691 O O . TYR A 1 86 ? -33.191 -0.020 27.718 1.00 34.34 86 TYR A O 1
ATOM 699 N N . ASP A 1 87 ? -32.145 1.884 27.156 1.00 37.94 87 ASP A N 1
ATOM 700 C CA . ASP A 1 87 ? -31.269 1.290 26.135 1.00 37.94 87 ASP A CA 1
ATOM 701 C C . ASP A 1 87 ? -30.006 0.724 26.817 1.00 37.94 87 ASP A C 1
ATOM 703 O O . ASP A 1 87 ? -28.884 1.155 26.569 1.00 37.94 87 ASP A O 1
ATOM 707 N N . ILE A 1 88 ? -30.188 -0.215 27.752 1.00 42.12 88 ILE A N 1
ATOM 708 C CA . ILE A 1 88 ? -29.069 -0.946 28.357 1.00 42.12 88 ILE A CA 1
ATOM 709 C C . ILE A 1 88 ? -28.614 -1.980 27.324 1.00 42.12 88 ILE A C 1
ATOM 711 O O . ILE A 1 88 ? -29.352 -2.906 26.983 1.00 42.12 88 ILE A O 1
ATOM 715 N N . GLU A 1 89 ? -27.417 -1.787 26.777 1.00 46.66 89 GLU A N 1
ATOM 716 C CA . GLU A 1 89 ? -26.750 -2.769 25.926 1.00 46.66 89 GLU A CA 1
ATOM 717 C C . GLU A 1 89 ? -26.341 -3.987 26.770 1.00 46.66 89 GLU A C 1
ATOM 719 O O . GLU A 1 89 ? -25.626 -3.852 27.759 1.00 46.66 89 GLU A O 1
ATOM 724 N N . TRP A 1 90 ? -26.801 -5.184 26.396 1.00 41.91 90 TRP A N 1
ATOM 725 C CA . TRP A 1 90 ? -26.484 -6.440 27.091 1.00 41.91 90 TRP A CA 1
ATOM 726 C C . TRP A 1 90 ? -25.481 -7.271 26.266 1.00 41.91 90 TRP A C 1
ATOM 728 O O . TRP A 1 90 ? -25.693 -7.451 25.070 1.00 41.91 90 TRP A O 1
ATOM 738 N N . GLY A 1 91 ? -24.392 -7.762 26.883 1.00 52.00 91 GLY A N 1
ATOM 739 C CA . GLY A 1 91 ? -23.336 -8.631 26.306 1.00 52.00 91 GLY A CA 1
ATOM 740 C C . GLY A 1 91 ? -21.936 -7.980 26.178 1.00 52.00 91 GLY A C 1
ATOM 741 O O . GLY A 1 91 ? -21.801 -6.770 26.352 1.00 52.00 91 GLY A O 1
ATOM 742 N N . GLU A 1 92 ? -20.901 -8.747 25.789 1.00 56.88 92 GLU A N 1
ATOM 743 C CA . GLU A 1 92 ? -19.502 -8.274 25.597 1.00 56.88 92 GLU A CA 1
ATOM 744 C C . GLU A 1 92 ? -19.298 -7.359 24.375 1.00 56.88 92 GLU A C 1
ATOM 746 O O . GLU A 1 92 ? -19.444 -7.790 23.229 1.00 56.88 92 GLU A O 1
ATOM 751 N N . GLN A 1 93 ? -19.028 -6.066 24.574 1.00 64.62 93 GLN A N 1
ATOM 752 C CA . GLN A 1 93 ? -18.763 -5.135 23.467 1.00 64.62 93 GLN A CA 1
ATOM 753 C C . GLN A 1 93 ? -17.379 -5.368 22.847 1.00 64.62 93 GLN A C 1
ATOM 755 O O . GLN A 1 93 ? -16.428 -5.749 23.533 1.00 64.62 93 GLN A O 1
ATOM 760 N N . VAL A 1 94 ? -17.258 -5.074 21.549 1.00 66.31 94 VAL A N 1
ATOM 761 C CA . VAL A 1 94 ? -15.956 -4.993 20.876 1.00 66.31 94 VAL A CA 1
ATOM 762 C C . VAL A 1 94 ? -15.106 -3.923 21.578 1.00 66.31 94 VAL A C 1
ATOM 764 O O . VAL A 1 94 ? -15.619 -2.828 21.828 1.00 66.31 94 VAL A O 1
ATOM 767 N N . PRO A 1 95 ? -13.818 -4.179 21.876 1.00 72.38 95 PRO A N 1
ATOM 768 C CA . PRO A 1 95 ? -12.923 -3.157 22.405 1.00 72.38 95 PRO A CA 1
ATOM 769 C C . PRO A 1 95 ? -12.930 -1.897 21.528 1.00 72.38 95 PRO A C 1
ATOM 771 O O . PRO A 1 95 ? -12.805 -1.992 20.307 1.00 72.38 95 PRO A O 1
ATOM 774 N N . SER A 1 96 ? -13.038 -0.715 22.144 1.00 71.00 96 SER A N 1
ATOM 775 C CA . SER A 1 96 ? -13.148 0.568 21.429 1.00 71.00 96 SER A CA 1
ATOM 776 C C . SER A 1 96 ? -12.011 0.796 20.433 1.00 71.00 96 SER A C 1
ATOM 778 O O . SER A 1 96 ? -12.256 1.200 19.302 1.00 71.00 96 SER A O 1
ATOM 780 N N . TRP A 1 97 ? -10.780 0.452 20.816 1.00 73.88 97 TRP A N 1
ATOM 781 C CA . TRP A 1 97 ? -9.611 0.557 19.945 1.00 73.88 97 TRP A CA 1
ATOM 782 C C . TRP A 1 97 ? -9.722 -0.321 18.694 1.00 73.88 97 TRP A C 1
ATOM 784 O O . TRP A 1 97 ? -9.279 0.088 17.629 1.00 73.88 97 TRP A O 1
ATOM 794 N N . LEU A 1 98 ? -10.318 -1.516 18.803 1.00 77.44 98 LEU A N 1
ATOM 795 C CA . LEU A 1 98 ? -10.438 -2.454 17.687 1.00 77.44 98 LEU A CA 1
ATOM 796 C C . LEU A 1 98 ? -11.494 -1.967 16.690 1.00 77.44 98 LEU A C 1
ATOM 798 O O . LEU A 1 98 ? -11.281 -2.073 15.485 1.00 77.44 98 LEU A O 1
ATOM 802 N N . ASN A 1 99 ? -12.592 -1.383 17.189 1.00 80.38 99 ASN A N 1
ATOM 803 C CA . ASN A 1 99 ? -13.570 -0.688 16.349 1.00 80.38 99 ASN A CA 1
ATOM 804 C C . ASN A 1 99 ? -12.924 0.494 15.623 1.00 80.38 99 ASN A C 1
ATOM 806 O O . ASN A 1 99 ? -12.988 0.557 14.401 1.00 80.38 99 ASN A O 1
ATOM 810 N N . LEU A 1 100 ? -12.243 1.373 16.363 1.00 79.69 100 LEU A N 1
ATOM 811 C CA . LEU A 1 100 ? -11.611 2.562 15.795 1.00 79.69 100 LEU A CA 1
ATOM 812 C C . LEU A 1 100 ? -10.552 2.188 14.749 1.00 79.69 100 LEU A C 1
ATOM 814 O O . LEU A 1 100 ? -10.512 2.765 13.670 1.00 79.69 100 LEU A O 1
ATOM 818 N N . PHE A 1 101 ? -9.729 1.178 15.031 1.00 79.06 101 PHE A N 1
ATOM 819 C CA . PHE A 1 101 ? -8.691 0.698 14.119 1.00 79.06 101 PHE A CA 1
ATOM 820 C C . PHE A 1 101 ? -9.265 0.104 12.826 1.00 79.06 101 PHE A C 1
ATOM 822 O O . PHE A 1 101 ? -8.722 0.314 11.743 1.00 79.06 101 PHE A O 1
ATOM 829 N N . PHE A 1 102 ? -10.392 -0.601 12.923 1.00 84.69 102 PHE A N 1
ATOM 830 C CA . PHE A 1 102 ? -11.127 -1.081 11.758 1.00 84.69 102 PHE A CA 1
ATOM 831 C C . PHE A 1 102 ? -11.715 0.071 10.928 1.00 84.69 102 PHE A C 1
ATOM 833 O O . PHE A 1 102 ? -11.620 0.064 9.700 1.00 84.69 102 PHE A O 1
ATOM 840 N N . ASP A 1 103 ? -12.273 1.077 11.601 1.00 86.75 103 ASP A N 1
ATOM 841 C CA . ASP A 1 103 ? -12.842 2.271 10.973 1.00 86.75 103 ASP A CA 1
ATOM 842 C C . ASP A 1 103 ? -11.742 3.112 10.278 1.00 86.75 103 ASP A C 1
ATOM 844 O O . ASP A 1 103 ? -11.950 3.634 9.179 1.00 86.75 103 ASP A O 1
ATOM 848 N N . LEU A 1 104 ? -10.524 3.151 10.835 1.00 84.56 104 LEU A N 1
ATOM 849 C CA . LEU A 1 104 ? -9.338 3.757 10.209 1.00 84.56 104 LEU A CA 1
ATOM 850 C C . LEU A 1 104 ? -8.855 2.992 8.971 1.00 84.56 104 LEU A C 1
ATOM 852 O O . LEU A 1 104 ? -8.482 3.617 7.985 1.00 84.56 104 LEU A O 1
ATOM 856 N N . ALA A 1 105 ? -8.891 1.657 8.970 1.00 84.94 105 ALA A N 1
ATOM 857 C CA . ALA A 1 105 ? -8.524 0.876 7.784 1.00 84.94 105 ALA A CA 1
ATOM 858 C C . ALA A 1 105 ? -9.488 1.129 6.608 1.00 84.94 105 ALA A C 1
ATOM 860 O O . ALA A 1 105 ? -9.059 1.286 5.459 1.00 84.94 105 ALA A O 1
ATOM 861 N N . TRP A 1 106 ? -10.791 1.228 6.893 1.00 88.06 106 TRP A N 1
ATOM 862 C CA . TRP A 1 106 ? -11.780 1.667 5.904 1.00 88.06 106 TRP A CA 1
ATOM 863 C C . TRP A 1 106 ? -11.502 3.100 5.432 1.00 88.06 106 TRP A C 1
ATOM 865 O O . TRP A 1 106 ? -11.520 3.377 4.232 1.00 88.06 106 TRP A O 1
ATOM 875 N N . THR A 1 107 ? -11.167 3.996 6.359 1.00 84.06 107 THR A N 1
ATOM 876 C CA . THR A 1 107 ? -10.822 5.387 6.044 1.00 84.06 107 THR A CA 1
ATOM 877 C C . THR A 1 107 ? -9.600 5.483 5.135 1.00 84.06 107 THR A C 1
ATOM 879 O O . THR A 1 107 ? -9.641 6.234 4.169 1.00 84.06 107 THR A O 1
ATOM 882 N N . ALA A 1 108 ? -8.546 4.696 5.357 1.00 83.75 108 ALA A N 1
ATOM 883 C CA . ALA A 1 108 ? -7.379 4.673 4.470 1.00 83.75 108 ALA A CA 1
ATOM 884 C C . ALA A 1 108 ? -7.770 4.298 3.026 1.00 83.75 108 ALA A C 1
ATOM 886 O O . ALA A 1 108 ? -7.273 4.873 2.058 1.00 83.75 108 ALA A O 1
ATOM 887 N N . THR A 1 109 ? -8.744 3.393 2.867 1.00 84.75 109 THR A N 1
ATOM 888 C CA . THR A 1 109 ? -9.322 3.066 1.552 1.00 84.75 109 THR A CA 1
ATOM 889 C C . THR A 1 109 ? -10.011 4.278 0.922 1.00 84.75 109 THR A C 1
ATOM 891 O O . THR A 1 109 ? -9.842 4.546 -0.268 1.00 84.75 109 THR A O 1
ATOM 894 N N . PHE A 1 110 ? -10.762 5.038 1.719 1.00 82.44 110 PHE A N 1
ATOM 895 C CA . PHE A 1 110 ? -11.426 6.265 1.285 1.00 82.44 110 PHE A CA 1
ATOM 896 C C . PHE A 1 110 ? -10.443 7.404 0.954 1.00 82.44 110 PHE A C 1
ATOM 898 O O . PHE A 1 110 ? -10.606 8.079 -0.065 1.00 82.44 110 PHE A O 1
ATOM 905 N N . SER A 1 111 ? -9.417 7.607 1.781 1.00 78.69 111 SER A N 1
ATOM 906 C CA . SER A 1 111 ? -8.365 8.612 1.585 1.00 78.69 111 SER A CA 1
ATOM 907 C C . SER A 1 111 ? -7.606 8.348 0.284 1.00 78.69 111 SER A C 1
ATOM 909 O O . SER A 1 111 ? -7.457 9.236 -0.562 1.00 78.69 111 SER A O 1
ATOM 911 N N . SER A 1 112 ? -7.253 7.082 0.042 1.00 80.00 112 SER A N 1
ATOM 912 C CA . SER A 1 112 ? -6.678 6.642 -1.228 1.00 80.00 112 SER A CA 1
ATOM 913 C C . SER A 1 112 ? -7.624 6.910 -2.410 1.00 80.00 112 SER A C 1
ATOM 915 O O . SER A 1 112 ? -7.216 7.482 -3.417 1.00 80.00 112 SER A O 1
ATOM 917 N N . LEU A 1 113 ? -8.920 6.598 -2.295 1.00 77.06 113 LEU A N 1
ATOM 918 C CA . LEU A 1 113 ? -9.890 6.883 -3.362 1.00 77.06 113 LEU A CA 1
ATOM 919 C C . LEU A 1 113 ? -9.999 8.387 -3.672 1.00 77.06 113 LEU A C 1
ATOM 921 O O . LEU A 1 113 ? -10.084 8.772 -4.840 1.00 77.06 113 LEU A O 1
ATOM 925 N N . THR A 1 114 ? -10.003 9.226 -2.638 1.00 73.69 114 THR A N 1
ATOM 926 C CA . THR A 1 114 ? -10.186 10.681 -2.756 1.00 73.69 114 THR A CA 1
ATOM 927 C C . THR A 1 114 ? -8.945 11.368 -3.316 1.00 73.69 114 THR A C 1
ATOM 929 O O . THR A 1 114 ? -9.062 12.237 -4.175 1.00 73.69 114 THR A O 1
ATOM 932 N N . SER A 1 115 ? -7.753 10.961 -2.877 1.00 69.44 115 SER A N 1
ATOM 933 C CA . SER A 1 115 ? -6.482 11.515 -3.367 1.00 69.44 115 SER A CA 1
ATOM 934 C C . SER A 1 115 ? -6.197 11.162 -4.831 1.00 69.44 115 SER A C 1
ATOM 936 O O . SER A 1 115 ? -5.524 11.919 -5.532 1.00 69.44 115 SER A O 1
ATOM 938 N N . ASN A 1 116 ? -6.729 10.034 -5.308 1.00 67.50 116 ASN A N 1
ATOM 939 C CA . ASN A 1 116 ? -6.422 9.503 -6.633 1.00 67.50 116 ASN A CA 1
ATOM 940 C C . ASN A 1 116 ? -7.423 9.902 -7.726 1.00 67.50 116 ASN A C 1
ATOM 942 O O . ASN A 1 116 ? -7.053 9.920 -8.901 1.00 67.50 116 ASN A O 1
ATOM 946 N N . ASN A 1 117 ? -8.664 10.246 -7.371 1.00 65.31 117 ASN A N 1
ATOM 947 C CA . ASN A 1 117 ? -9.673 10.651 -8.348 1.00 65.31 117 ASN A CA 1
ATOM 948 C C . ASN A 1 117 ? -9.640 12.160 -8.603 1.00 65.31 117 ASN A C 1
ATOM 950 O O . ASN A 1 117 ? -9.781 12.976 -7.694 1.00 65.31 117 ASN A O 1
ATOM 954 N N . LYS A 1 118 ? -9.516 12.541 -9.877 1.00 62.47 118 LYS A N 1
ATOM 955 C CA . LYS A 1 118 ? -9.713 13.923 -10.327 1.00 62.47 118 LYS A CA 1
ATOM 956 C C . LYS A 1 118 ? -11.080 13.991 -10.986 1.00 62.47 118 LYS A C 1
ATOM 958 O O . LYS A 1 118 ? -11.24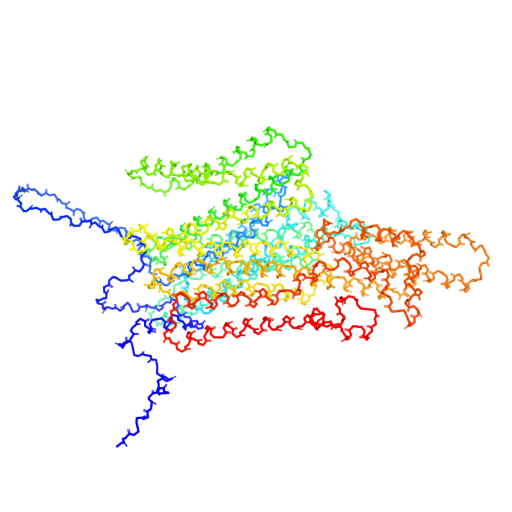4 13.432 -12.058 1.00 62.47 118 LYS A O 1
ATOM 963 N N . PHE A 1 119 ? -12.035 14.679 -10.366 1.00 64.06 119 PHE A N 1
ATOM 964 C CA . PHE A 1 119 ? -13.365 14.880 -10.945 1.00 64.06 119 PHE A CA 1
ATOM 965 C C . PHE A 1 119 ? -13.267 15.789 -12.178 1.00 64.06 119 PHE A C 1
ATOM 967 O O . PHE A 1 119 ? -13.313 17.016 -12.052 1.00 64.06 119 PHE A O 1
ATOM 974 N N . ARG A 1 120 ? -13.066 15.198 -13.361 1.00 62.72 120 ARG A N 1
ATOM 975 C CA . ARG A 1 120 ? -13.005 15.920 -14.640 1.00 62.72 120 ARG A CA 1
ATOM 976 C C . ARG A 1 120 ? -14.262 15.675 -15.461 1.00 62.72 120 ARG A C 1
ATOM 978 O O . ARG A 1 120 ? -14.773 16.617 -16.063 1.00 62.72 120 ARG A O 1
ATOM 985 N N . GLU A 1 121 ? -14.781 14.451 -15.430 1.00 67.38 121 GLU A N 1
ATOM 986 C CA . GLU A 1 121 ? -15.958 14.033 -16.185 1.00 67.38 121 GLU A CA 1
ATOM 987 C C . GLU A 1 121 ? -17.076 13.486 -15.274 1.00 67.38 121 GLU A C 1
ATOM 989 O O . GLU A 1 121 ? -16.810 12.975 -14.183 1.00 67.38 121 GLU A O 1
ATOM 994 N N . PRO A 1 122 ? -18.357 13.546 -15.696 1.00 72.81 122 PRO A N 1
ATOM 995 C CA . PRO A 1 122 ? -19.470 12.999 -14.911 1.00 72.81 122 PRO A CA 1
ATOM 996 C C . PRO A 1 122 ? -19.364 11.489 -14.643 1.00 72.81 122 PRO A C 1
ATOM 998 O O . PRO A 1 122 ? -19.864 11.005 -13.626 1.00 72.81 122 PRO A O 1
ATOM 1001 N N . TRP A 1 123 ? -18.718 10.739 -15.542 1.00 76.38 123 TRP A N 1
ATOM 1002 C CA . TRP A 1 123 ? -18.508 9.298 -15.387 1.00 76.38 123 TRP A CA 1
ATOM 1003 C C . TRP A 1 123 ? -17.524 8.968 -14.259 1.00 76.38 123 TRP A C 1
ATOM 1005 O O . TRP A 1 123 ? -17.774 8.012 -13.521 1.00 76.38 123 TRP A O 1
ATOM 1015 N N . ASP A 1 124 ? -16.526 9.825 -14.016 1.00 72.56 124 ASP A N 1
ATOM 1016 C CA . ASP A 1 124 ? -15.606 9.702 -12.875 1.00 72.56 124 ASP A CA 1
ATOM 1017 C C . ASP A 1 124 ? -16.380 9.696 -11.547 1.00 72.56 124 ASP A C 1
ATOM 1019 O O . ASP A 1 124 ? -16.074 8.935 -10.629 1.00 72.56 124 ASP A O 1
ATOM 1023 N N . SER A 1 125 ? -17.444 10.506 -11.447 1.00 73.38 125 SER A N 1
ATOM 1024 C CA . SER A 1 125 ? -18.309 10.544 -10.259 1.00 73.38 125 SER A CA 1
ATOM 1025 C C . SER A 1 125 ? -19.098 9.248 -10.056 1.00 73.38 125 SER A C 1
ATOM 1027 O O . SER A 1 125 ? -19.322 8.836 -8.914 1.00 73.38 125 SER A O 1
ATOM 1029 N N . ILE A 1 126 ? -19.516 8.584 -11.139 1.00 80.31 126 ILE A N 1
ATOM 1030 C CA . ILE A 1 126 ? -20.243 7.307 -11.068 1.00 80.31 126 ILE A CA 1
ATOM 1031 C C . ILE A 1 126 ? -19.295 6.193 -10.624 1.00 80.31 126 ILE A C 1
ATOM 1033 O O . ILE A 1 126 ? -19.644 5.421 -9.727 1.00 80.31 126 ILE A O 1
ATOM 1037 N N . SER A 1 127 ? -18.090 6.144 -11.192 1.00 79.94 127 SER A N 1
ATOM 1038 C CA . SER A 1 127 ? -17.044 5.200 -10.793 1.00 79.94 127 SER A CA 1
ATOM 1039 C C . SER A 1 127 ? -16.655 5.392 -9.327 1.00 79.94 127 SER A C 1
ATOM 1041 O O . SER A 1 127 ? -16.700 4.437 -8.547 1.00 79.94 127 SER A O 1
ATOM 1043 N N . TYR A 1 128 ? -16.423 6.635 -8.904 1.00 80.75 128 TYR A N 1
ATOM 1044 C CA . TYR A 1 128 ? -16.199 6.980 -7.500 1.00 80.75 128 TYR A CA 1
ATOM 1045 C C . TYR A 1 128 ? -17.335 6.482 -6.589 1.00 80.75 128 TYR A C 1
ATOM 1047 O O . TYR A 1 128 ? -17.094 5.800 -5.592 1.00 80.75 128 TYR A O 1
ATOM 1055 N N . THR A 1 129 ? -18.589 6.761 -6.961 1.00 80.94 129 THR A N 1
ATOM 1056 C CA . THR A 1 129 ? -19.775 6.377 -6.178 1.00 80.94 129 THR A CA 1
ATOM 1057 C C . THR A 1 129 ? -19.922 4.858 -6.073 1.00 80.94 129 THR A C 1
ATOM 1059 O O . THR A 1 129 ? -20.223 4.340 -4.999 1.00 80.94 129 THR A O 1
ATOM 1062 N N . ALA A 1 130 ? -19.680 4.121 -7.160 1.00 84.50 130 ALA A N 1
ATOM 1063 C CA . ALA A 1 130 ? -19.763 2.660 -7.175 1.00 84.50 130 ALA A CA 1
ATOM 1064 C C . ALA A 1 130 ? -18.714 2.008 -6.258 1.00 84.50 130 ALA A C 1
ATOM 1066 O O . ALA A 1 130 ? -19.034 1.076 -5.507 1.00 84.50 130 ALA A O 1
ATOM 1067 N N . PHE A 1 131 ? -17.474 2.512 -6.283 1.00 85.19 131 PHE A N 1
ATOM 1068 C CA . PHE A 1 131 ? -16.425 2.042 -5.378 1.00 85.19 131 PHE A CA 1
ATOM 1069 C C . PHE A 1 131 ? -16.764 2.381 -3.925 1.00 85.19 131 PHE A C 1
ATOM 1071 O O . PHE A 1 131 ? -16.697 1.505 -3.061 1.00 85.19 131 PHE A O 1
ATOM 1078 N N . PHE A 1 132 ? -17.199 3.618 -3.664 1.00 85.00 132 PHE A N 1
ATOM 1079 C CA . PHE A 1 132 ? -17.597 4.070 -2.333 1.00 85.00 132 PHE A CA 1
ATOM 1080 C C . PHE A 1 132 ? -18.720 3.211 -1.747 1.00 85.00 132 PHE A C 1
ATOM 1082 O O . PHE A 1 132 ? -18.576 2.708 -0.637 1.00 85.00 132 PHE A O 1
ATOM 1089 N N . ILE A 1 133 ? -19.804 2.974 -2.498 1.00 86.00 133 ILE A N 1
ATOM 1090 C CA . ILE A 1 133 ? -20.917 2.117 -2.058 1.00 86.00 133 ILE A CA 1
ATOM 1091 C C . ILE A 1 133 ? -20.415 0.712 -1.731 1.00 86.00 133 ILE A C 1
ATOM 1093 O O . ILE A 1 133 ? -20.827 0.136 -0.726 1.00 86.00 133 ILE A O 1
ATOM 1097 N N . THR A 1 134 ? -19.506 0.167 -2.544 1.00 87.94 134 THR A N 1
ATOM 1098 C CA . THR A 1 134 ? -18.924 -1.151 -2.282 1.00 87.94 134 THR A CA 1
ATOM 1099 C C . THR A 1 134 ? -18.133 -1.136 -0.977 1.00 87.94 134 THR A C 1
ATOM 1101 O O . THR A 1 134 ? -18.468 -1.891 -0.070 1.00 87.94 134 THR A O 1
ATOM 1104 N N . ALA A 1 135 ? -17.129 -0.266 -0.839 1.00 88.19 135 ALA A N 1
ATOM 1105 C CA . ALA A 1 135 ? -16.295 -0.190 0.361 1.00 88.19 135 ALA A CA 1
ATOM 1106 C C . ALA A 1 135 ? -17.121 0.099 1.626 1.00 88.19 135 ALA A C 1
ATOM 1108 O O . ALA A 1 135 ? -16.904 -0.519 2.668 1.00 88.19 135 ALA A O 1
ATOM 1109 N N . TRP A 1 136 ? -18.096 1.004 1.537 1.00 87.25 136 TRP A N 1
ATOM 1110 C CA . TRP A 1 136 ? -19.038 1.305 2.613 1.00 87.25 136 TRP A CA 1
ATOM 1111 C C . TRP A 1 136 ? -19.870 0.079 2.993 1.00 87.25 136 TRP A C 1
ATOM 1113 O O . TRP A 1 136 ? -19.972 -0.256 4.171 1.00 87.25 136 TRP A O 1
ATOM 1123 N N . TRP A 1 137 ? -20.402 -0.652 2.012 1.00 88.75 137 TRP A N 1
ATOM 1124 C CA . TRP A 1 137 ? -21.186 -1.853 2.278 1.00 88.75 137 TRP A CA 1
ATOM 1125 C C . TRP A 1 137 ? -20.359 -2.967 2.938 1.00 88.75 137 TRP A C 1
ATOM 1127 O O . TRP A 1 137 ? -20.843 -3.613 3.867 1.00 88.75 137 TRP A O 1
ATOM 1137 N N . LEU A 1 138 ? -19.098 -3.160 2.521 1.00 90.75 138 LEU A N 1
ATOM 1138 C CA . LEU A 1 138 ? -18.165 -4.082 3.192 1.00 90.75 138 LEU A CA 1
ATOM 1139 C C . LEU A 1 138 ? -18.046 -3.772 4.682 1.00 90.75 138 LEU A C 1
ATOM 1141 O O . LEU A 1 138 ? -18.053 -4.679 5.515 1.00 90.75 138 LEU A O 1
ATOM 1145 N N . TRP A 1 139 ? -17.910 -2.487 4.997 1.00 89.75 139 TRP A N 1
ATOM 1146 C CA . TRP A 1 139 ? -17.791 -2.028 6.367 1.00 89.75 139 TRP A CA 1
ATOM 1147 C C . TRP A 1 139 ? -19.087 -2.284 7.138 1.00 89.75 139 TRP A C 1
ATOM 1149 O O . TRP A 1 139 ? -19.049 -2.976 8.155 1.00 89.75 139 TRP A O 1
ATOM 1159 N N . VAL A 1 140 ? -20.237 -1.834 6.619 1.00 86.25 140 VAL A N 1
ATOM 1160 C CA . VAL A 1 140 ? -21.550 -2.009 7.270 1.00 86.25 140 VAL A CA 1
ATOM 1161 C C . VAL A 1 140 ? -21.836 -3.480 7.573 1.00 86.25 140 VAL A C 1
ATOM 1163 O O . VAL A 1 140 ? -22.240 -3.800 8.691 1.00 86.25 140 VAL A O 1
ATOM 1166 N N . ALA A 1 141 ? -21.598 -4.378 6.613 1.00 87.69 141 ALA A N 1
ATOM 1167 C CA . ALA A 1 141 ? -21.851 -5.807 6.784 1.00 87.69 141 ALA A CA 1
ATOM 1168 C C . ALA A 1 141 ? -20.991 -6.418 7.909 1.00 87.69 141 ALA A C 1
ATOM 1170 O O . ALA A 1 141 ? -21.501 -7.173 8.741 1.00 87.69 141 ALA A O 1
ATOM 1171 N N . GLN A 1 142 ? -19.707 -6.046 7.997 1.00 90.06 142 GLN A N 1
ATOM 1172 C CA . GLN A 1 142 ? -18.834 -6.505 9.084 1.00 90.06 142 GLN A CA 1
ATOM 1173 C C . GLN A 1 142 ? -19.233 -5.908 10.441 1.00 90.06 142 GLN A C 1
ATOM 1175 O O . GLN A 1 142 ? -19.206 -6.599 11.462 1.00 90.06 142 GLN A O 1
ATOM 1180 N N . VAL A 1 143 ? -19.593 -4.623 10.469 1.00 84.44 143 VAL A N 1
ATOM 1181 C CA . VAL A 1 143 ? -20.040 -3.931 11.684 1.00 84.44 143 VAL A CA 1
ATOM 1182 C C . VAL A 1 143 ? -21.305 -4.556 12.239 1.00 84.44 143 VAL A C 1
ATOM 1184 O O . VAL A 1 143 ? -21.355 -4.814 13.439 1.00 84.44 143 VAL A O 1
ATOM 1187 N N . ALA A 1 144 ? -22.285 -4.840 11.381 1.00 82.38 144 ALA A N 1
ATOM 1188 C CA . ALA A 1 144 ? -23.524 -5.496 11.777 1.00 82.38 144 ALA A CA 1
ATOM 1189 C C . ALA A 1 144 ? -23.239 -6.849 12.448 1.00 82.38 144 ALA A C 1
ATOM 1191 O O . ALA A 1 144 ? -23.695 -7.090 13.563 1.00 82.38 144 ALA A O 1
ATOM 1192 N N . TYR A 1 145 ? -22.381 -7.678 11.839 1.00 86.25 145 TYR A N 1
ATOM 1193 C CA . TYR A 1 145 ? -21.966 -8.946 12.441 1.00 86.25 145 TYR A CA 1
ATOM 1194 C C . TYR A 1 145 ? -21.296 -8.759 13.814 1.00 86.25 145 TYR A C 1
ATOM 1196 O O . TYR A 1 145 ? -21.631 -9.462 14.769 1.00 86.25 145 TYR A O 1
ATOM 1204 N N . ASN A 1 146 ? -20.362 -7.810 13.932 1.00 83.81 146 ASN A N 1
ATOM 1205 C CA . ASN A 1 146 ? -19.648 -7.566 15.186 1.00 83.81 146 ASN A CA 1
ATOM 1206 C C . ASN A 1 146 ? -20.585 -7.049 16.295 1.00 83.81 146 ASN A C 1
ATOM 1208 O O . ASN A 1 146 ? -20.408 -7.406 17.456 1.00 83.81 146 ASN A O 1
ATOM 1212 N N . VAL A 1 147 ? -21.587 -6.232 15.968 1.00 77.38 147 VAL A N 1
ATOM 1213 C CA . VAL A 1 147 ? -22.563 -5.745 16.960 1.00 77.38 147 VAL A CA 1
ATOM 1214 C C . VAL A 1 147 ? -23.420 -6.891 17.496 1.00 77.38 147 VAL A C 1
ATOM 1216 O O . VAL A 1 147 ? -23.653 -6.963 18.703 1.00 77.38 147 VAL A O 1
ATOM 1219 N N . ASP A 1 148 ? -23.827 -7.817 16.630 1.00 76.50 148 ASP A N 1
ATOM 1220 C CA . ASP A 1 148 ? -24.742 -8.892 17.009 1.00 76.50 148 ASP A CA 1
ATOM 1221 C C . ASP A 1 148 ? -24.041 -10.076 17.695 1.00 76.50 148 ASP A C 1
ATOM 1223 O O . ASP A 1 148 ? -24.589 -10.656 18.637 1.00 76.50 148 ASP A O 1
ATOM 1227 N N . PHE A 1 149 ? -22.838 -10.451 17.239 1.00 80.56 149 PHE A N 1
ATOM 1228 C CA . PHE A 1 149 ? -22.224 -11.747 17.572 1.00 80.56 149 PHE A CA 1
ATOM 1229 C C . PHE A 1 149 ? -20.794 -11.683 18.116 1.00 80.56 149 PHE A C 1
ATOM 1231 O O . PHE A 1 149 ? -20.202 -12.742 18.344 1.00 80.56 149 PHE A O 1
ATOM 1238 N N . TYR A 1 150 ? -20.223 -10.493 18.338 1.00 81.06 150 TYR A N 1
ATOM 1239 C CA . TYR A 1 150 ? -18.862 -10.407 18.865 1.00 81.06 150 TYR A CA 1
ATOM 1240 C C . TYR A 1 150 ? -18.740 -11.063 20.243 1.00 81.06 150 TYR A C 1
ATOM 1242 O O . TYR A 1 150 ? -19.522 -10.803 21.160 1.00 81.06 150 TYR A O 1
ATOM 1250 N N . THR A 1 151 ? -17.696 -11.874 20.374 1.00 75.69 151 THR A N 1
ATOM 1251 C CA . THR A 1 151 ? -17.210 -12.449 21.629 1.00 75.69 151 THR A CA 1
ATOM 1252 C C . THR A 1 151 ? -15.716 -12.168 21.718 1.00 75.69 151 THR A C 1
ATOM 1254 O O . THR A 1 151 ? -15.042 -12.285 20.691 1.00 75.69 151 THR A O 1
ATOM 1257 N N . ASP A 1 152 ? -15.175 -11.853 22.897 1.00 75.50 152 ASP A N 1
ATOM 1258 C CA . ASP A 1 152 ? -13.741 -11.540 23.042 1.00 75.50 152 ASP A CA 1
ATOM 1259 C C . ASP A 1 152 ? -12.851 -12.804 22.943 1.00 75.50 152 ASP A C 1
ATOM 1261 O O . ASP A 1 152 ? -12.340 -13.333 23.933 1.00 75.50 152 ASP A O 1
ATOM 1265 N N . ASP A 1 153 ? -12.688 -13.334 21.727 1.00 82.62 153 ASP A N 1
ATOM 1266 C CA . ASP A 1 153 ? -11.929 -14.547 21.414 1.00 82.62 153 ASP A CA 1
ATOM 1267 C C . ASP A 1 153 ? -10.890 -14.342 20.294 1.00 82.62 153 ASP A C 1
ATOM 1269 O O . ASP A 1 153 ? -10.898 -13.358 19.547 1.00 82.62 153 ASP A O 1
ATOM 1273 N N . TRP A 1 154 ? -9.956 -15.293 20.170 1.00 83.25 154 TRP A N 1
ATOM 1274 C CA . TRP A 1 154 ? -8.926 -15.246 19.122 1.00 83.25 154 TRP A CA 1
ATOM 1275 C C . TRP A 1 154 ? -9.508 -15.348 17.711 1.00 83.25 154 TRP A C 1
ATOM 1277 O O . TRP A 1 154 ? -8.925 -14.807 16.772 1.00 83.25 154 TRP A O 1
ATOM 1287 N N . PHE A 1 155 ? -10.655 -16.012 17.551 1.00 88.12 155 PHE A N 1
ATOM 1288 C CA . PHE A 1 155 ? -11.334 -16.112 16.265 1.00 88.12 155 PHE A CA 1
ATOM 1289 C C . PHE A 1 155 ? -11.787 -14.739 15.750 1.00 88.12 155 PHE A C 1
ATOM 1291 O O . PHE A 1 155 ? -11.426 -14.373 14.634 1.00 88.12 155 PHE A O 1
ATOM 1298 N N . HIS A 1 156 ? -12.530 -13.947 16.533 1.00 86.38 156 HIS A N 1
ATOM 1299 C CA . HIS A 1 156 ? -12.975 -12.620 16.087 1.00 86.38 156 HIS A CA 1
ATOM 1300 C C . HIS A 1 156 ? -11.796 -11.683 15.848 1.00 86.38 156 HIS A C 1
ATOM 1302 O O . HIS A 1 156 ? -11.806 -10.921 14.879 1.00 86.38 156 HIS A O 1
ATOM 1308 N N . LEU A 1 157 ? -10.756 -11.784 16.679 1.00 85.88 157 LEU A N 1
ATOM 1309 C CA . LEU A 1 157 ? -9.536 -11.010 16.504 1.00 85.88 157 LEU A CA 1
ATOM 1310 C C . LEU A 1 157 ? -8.845 -11.329 15.165 1.00 85.88 157 LEU A C 1
ATOM 1312 O O . LEU A 1 157 ? -8.533 -10.413 14.405 1.00 85.88 157 LEU A O 1
ATOM 1316 N N . LEU A 1 158 ? -8.662 -12.616 14.844 1.00 89.25 158 LEU A N 1
ATOM 1317 C CA . LEU A 1 158 ? -8.053 -13.060 13.586 1.00 89.25 158 LEU A CA 1
ATOM 1318 C C . LEU A 1 158 ? -8.879 -12.630 12.368 1.00 89.25 158 LEU A C 1
ATOM 1320 O O . LEU A 1 158 ? -8.321 -12.150 11.387 1.00 89.25 158 LEU A O 1
ATOM 1324 N N . PHE A 1 159 ? -10.202 -12.776 12.416 1.00 90.62 159 PHE A N 1
ATOM 1325 C CA . PHE A 1 159 ? -11.054 -12.377 11.294 1.00 90.62 159 PHE A CA 1
ATOM 1326 C C . PHE A 1 159 ? -11.100 -10.859 11.105 1.00 90.62 159 PHE A C 1
ATOM 1328 O O . PHE A 1 159 ? -11.090 -10.396 9.968 1.00 90.62 159 PHE A O 1
ATOM 1335 N N . THR A 1 160 ? -11.076 -10.083 12.191 1.00 87.50 160 THR A N 1
ATOM 1336 C CA . THR A 1 160 ? -10.965 -8.618 12.108 1.00 87.50 160 THR A CA 1
ATOM 1337 C C . THR A 1 160 ? -9.632 -8.213 11.478 1.00 87.50 160 THR A C 1
ATOM 1339 O O . THR A 1 160 ? -9.602 -7.329 10.628 1.00 87.50 160 THR A O 1
ATOM 1342 N N . PHE A 1 161 ? -8.540 -8.908 11.817 1.00 88.38 161 PHE A N 1
ATOM 1343 C CA . PHE A 1 161 ? -7.244 -8.722 11.165 1.00 88.38 161 PHE A CA 1
ATOM 1344 C C . PHE A 1 161 ? -7.288 -9.047 9.662 1.00 88.38 161 PHE A C 1
ATOM 1346 O O . PHE A 1 161 ? -6.837 -8.245 8.847 1.00 88.38 161 PHE A O 1
ATOM 1353 N N . LEU A 1 162 ? -7.874 -10.182 9.269 1.00 90.81 162 LEU A N 1
ATOM 1354 C CA . LEU A 1 162 ? -8.012 -10.539 7.852 1.00 90.81 162 LEU A CA 1
ATOM 1355 C C . LEU A 1 162 ? -8.864 -9.515 7.085 1.00 90.81 162 LEU A C 1
ATOM 1357 O O . LEU A 1 162 ? -8.531 -9.156 5.957 1.00 90.81 162 LEU A O 1
ATOM 1361 N N . GLN A 1 163 ? -9.926 -8.999 7.706 1.00 91.31 163 GLN A N 1
ATOM 1362 C CA . GLN A 1 163 ? -10.759 -7.951 7.119 1.00 91.31 163 GLN A CA 1
ATOM 1363 C C . GLN A 1 163 ? -10.021 -6.601 7.026 1.00 91.31 163 GLN A C 1
ATOM 1365 O O . GLN A 1 163 ? -10.255 -5.839 6.090 1.00 91.31 163 GLN A O 1
ATOM 1370 N N . LEU A 1 164 ? -9.080 -6.315 7.928 1.00 88.12 164 LEU A N 1
ATOM 1371 C CA . LEU A 1 164 ? -8.198 -5.152 7.812 1.00 88.12 164 LEU A CA 1
ATOM 1372 C C . LEU A 1 164 ? -7.248 -5.275 6.613 1.00 88.12 164 LEU A C 1
ATOM 1374 O O . LEU A 1 164 ? -7.082 -4.306 5.875 1.00 88.12 164 LEU A O 1
ATOM 1378 N N . LEU A 1 165 ? -6.681 -6.462 6.363 1.00 87.06 165 LEU A N 1
ATOM 1379 C CA . LEU A 1 165 ? -5.870 -6.706 5.161 1.00 87.06 165 LEU A CA 1
ATOM 1380 C C . LEU A 1 165 ? -6.683 -6.513 3.872 1.00 87.06 165 LEU A C 1
ATOM 1382 O O . LEU A 1 165 ? -6.156 -6.001 2.889 1.00 87.06 165 LEU A O 1
ATOM 1386 N N . ILE A 1 166 ? -7.968 -6.880 3.887 1.00 91.00 166 ILE A N 1
ATOM 1387 C CA . ILE A 1 166 ? -8.897 -6.652 2.771 1.00 91.00 166 ILE A CA 1
ATOM 1388 C C . ILE A 1 166 ? -9.049 -5.155 2.485 1.00 91.00 166 ILE A C 1
ATOM 1390 O O . ILE A 1 166 ? -8.940 -4.756 1.329 1.00 91.00 166 ILE A O 1
ATOM 1394 N N . PHE A 1 167 ? -9.252 -4.314 3.504 1.00 89.19 167 PHE A N 1
ATOM 1395 C CA . PHE A 1 167 ? -9.301 -2.862 3.296 1.00 89.19 167 PHE A CA 1
ATOM 1396 C C . PHE A 1 167 ? -7.954 -2.291 2.843 1.00 89.19 167 PHE A C 1
ATOM 1398 O O . PHE A 1 167 ? -7.924 -1.493 1.913 1.00 89.19 167 PHE A O 1
ATOM 1405 N N . GLY A 1 168 ? -6.836 -2.765 3.400 1.00 83.88 168 GLY A N 1
ATOM 1406 C CA . GLY A 1 168 ? -5.503 -2.386 2.922 1.00 83.88 168 GLY A CA 1
ATOM 1407 C C . GLY A 1 168 ? -5.283 -2.706 1.437 1.00 83.88 168 GLY A C 1
ATOM 1408 O O . GLY A 1 168 ? -4.761 -1.875 0.698 1.00 83.88 168 GLY A O 1
ATOM 1409 N N . ALA A 1 169 ? -5.740 -3.873 0.973 1.00 85.19 169 ALA A N 1
ATOM 1410 C CA . ALA A 1 169 ? -5.670 -4.249 -0.439 1.00 85.19 169 ALA A CA 1
ATOM 1411 C C . ALA A 1 169 ? -6.636 -3.429 -1.314 1.00 85.19 169 ALA A C 1
ATOM 1413 O O . ALA A 1 169 ? -6.270 -3.020 -2.410 1.00 85.19 169 ALA A O 1
ATOM 1414 N N . LEU A 1 170 ? -7.847 -3.121 -0.837 1.00 88.44 170 LEU A N 1
ATOM 1415 C CA . LEU A 1 170 ? -8.765 -2.234 -1.564 1.00 88.44 170 LEU A CA 1
ATOM 1416 C C . LEU A 1 170 ? -8.195 -0.822 -1.715 1.00 88.44 170 LEU A C 1
ATOM 1418 O O . LEU A 1 170 ? -8.328 -0.228 -2.784 1.00 88.44 170 LEU A O 1
ATOM 1422 N N . ALA A 1 171 ? -7.529 -0.308 -0.681 1.00 85.12 171 ALA A N 1
ATOM 1423 C CA . ALA A 1 171 ? -6.871 0.991 -0.710 1.00 85.12 171 ALA A CA 1
ATOM 1424 C C . ALA A 1 171 ? -5.762 1.072 -1.777 1.00 85.12 171 ALA A C 1
ATOM 1426 O O . ALA A 1 171 ? -5.587 2.132 -2.372 1.00 85.12 171 ALA A O 1
ATOM 1427 N N . ALA A 1 172 ? -5.061 -0.030 -2.066 1.00 82.19 172 ALA A N 1
ATOM 1428 C CA . ALA A 1 172 ? -4.042 -0.094 -3.121 1.00 82.19 172 ALA A CA 1
ATOM 1429 C C . ALA A 1 172 ? -4.634 0.075 -4.528 1.00 82.19 172 ALA A C 1
ATOM 1431 O O . ALA A 1 172 ? -4.115 0.814 -5.363 1.00 82.19 172 ALA A O 1
ATOM 1432 N N . THR A 1 173 ? -5.778 -0.570 -4.750 1.00 84.69 173 THR A N 1
ATOM 1433 C CA . THR A 1 173 ? -6.397 -0.719 -6.073 1.00 84.69 173 THR A CA 1
ATOM 1434 C C . THR A 1 173 ? -7.222 0.482 -6.542 1.00 84.69 173 THR A C 1
ATOM 1436 O O . THR A 1 173 ? -7.838 0.428 -7.609 1.00 84.69 173 THR A O 1
ATOM 1439 N N . THR A 1 174 ? -7.285 1.565 -5.761 1.00 78.44 174 THR A N 1
ATOM 1440 C CA . THR A 1 174 ? -8.143 2.723 -6.077 1.00 78.44 174 THR A CA 1
ATOM 1441 C C . THR A 1 174 ? -7.692 3.456 -7.344 1.00 78.44 174 THR A C 1
ATOM 1443 O O . THR A 1 174 ? -8.529 4.013 -8.058 1.00 78.44 174 THR A O 1
ATOM 1446 N N . ARG A 1 175 ? -6.389 3.433 -7.669 1.00 70.38 175 ARG A N 1
ATOM 1447 C CA . ARG A 1 175 ? -5.846 4.010 -8.909 1.00 70.38 175 ARG A CA 1
ATOM 1448 C C . ARG A 1 175 ? -6.169 3.112 -10.102 1.00 70.38 175 ARG A C 1
ATOM 1450 O O . ARG A 1 175 ? -5.824 1.936 -10.123 1.00 70.38 175 ARG A O 1
ATOM 1457 N N . GLY A 1 176 ? -6.809 3.685 -11.119 1.00 66.12 176 GLY A N 1
ATOM 1458 C CA . GLY A 1 176 ? -7.193 2.966 -12.340 1.00 66.12 176 GLY A CA 1
ATOM 1459 C C . GLY A 1 176 ? -8.518 2.205 -12.239 1.00 66.12 176 GLY A C 1
ATOM 1460 O O . GLY A 1 176 ? -8.897 1.532 -13.206 1.00 66.12 176 GLY A O 1
ATOM 1461 N N . TYR A 1 177 ? -9.228 2.322 -11.108 1.00 78.75 177 TYR A N 1
ATOM 1462 C CA . TYR A 1 177 ? -10.604 1.860 -11.002 1.00 78.75 177 TYR A CA 1
ATOM 1463 C C . TYR A 1 177 ? -11.531 2.792 -11.777 1.00 78.75 177 TYR A C 1
ATOM 1465 O O . TYR A 1 177 ? -11.737 3.944 -11.405 1.00 78.75 177 TYR A O 1
ATOM 1473 N N . ASP A 1 178 ? -12.130 2.248 -12.827 1.00 77.38 178 ASP A N 1
ATOM 1474 C CA . ASP A 1 178 ? -13.149 2.935 -13.596 1.00 77.38 178 ASP A CA 1
ATOM 1475 C C . ASP A 1 178 ? -14.183 1.925 -14.110 1.00 77.38 178 ASP A C 1
ATOM 1477 O O . ASP A 1 178 ? -13.851 0.816 -14.553 1.00 77.38 178 ASP A O 1
ATOM 1481 N N . VAL A 1 179 ? -15.458 2.279 -13.999 1.00 79.06 179 VAL A N 1
ATOM 1482 C CA . VAL A 1 179 ? -16.592 1.459 -14.432 1.00 79.06 179 VAL A CA 1
ATOM 1483 C C . VAL A 1 179 ? -16.790 1.567 -15.945 1.00 79.06 179 VAL A C 1
ATOM 1485 O O . VAL A 1 179 ? -17.308 0.630 -16.556 1.00 79.06 179 VAL A O 1
ATOM 1488 N N . THR A 1 180 ? -16.348 2.660 -16.569 1.00 78.38 180 THR A N 1
ATOM 1489 C CA . THR A 1 180 ? -16.468 2.879 -18.019 1.00 78.38 180 THR A CA 1
ATOM 1490 C C . THR A 1 180 ? -15.368 2.195 -18.830 1.00 78.38 180 THR A C 1
ATOM 1492 O O . THR A 1 180 ? -15.566 1.942 -20.025 1.00 78.38 180 THR A O 1
ATOM 1495 N N . ASN A 1 181 ? -14.278 1.774 -18.178 1.00 79.50 181 ASN A N 1
ATOM 1496 C CA . ASN A 1 181 ? -13.230 0.955 -18.785 1.00 79.50 181 ASN A CA 1
ATOM 1497 C C . ASN A 1 181 ? -13.807 -0.336 -19.397 1.00 79.50 181 ASN A C 1
ATOM 1499 O O . ASN A 1 181 ? -14.513 -1.108 -18.737 1.00 79.50 181 ASN A O 1
ATOM 1503 N N . TYR A 1 182 ? -13.469 -0.579 -20.666 1.00 76.12 182 TYR A N 1
ATOM 1504 C CA . TYR A 1 182 ? -13.947 -1.680 -21.518 1.00 76.12 182 TYR A CA 1
ATOM 1505 C C . TYR A 1 182 ? -15.437 -1.622 -21.904 1.00 76.12 182 TYR A C 1
ATOM 1507 O O . TYR A 1 182 ? -15.929 -2.531 -22.577 1.00 76.12 182 TYR A O 1
ATOM 1515 N N . ILE A 1 183 ? -16.166 -0.570 -21.508 1.00 75.81 183 ILE A N 1
ATOM 1516 C CA . ILE A 1 183 ? -17.567 -0.332 -21.899 1.00 75.81 183 ILE A CA 1
ATOM 1517 C C . ILE A 1 183 ? -17.678 0.861 -22.845 1.00 75.81 183 ILE A C 1
ATOM 1519 O O . ILE A 1 183 ? -18.351 0.743 -23.869 1.00 75.81 183 ILE A O 1
ATOM 1523 N N . LEU A 1 184 ? -17.057 1.988 -22.490 1.00 76.25 184 LEU A N 1
ATOM 1524 C CA . LEU A 1 184 ? -17.078 3.229 -23.269 1.00 76.25 184 LEU A CA 1
ATOM 1525 C C . LEU A 1 184 ? -15.709 3.557 -23.866 1.00 76.25 184 LEU A C 1
ATOM 1527 O O . LEU A 1 184 ? -15.657 4.052 -24.985 1.00 76.25 184 LEU A O 1
ATOM 1531 N N . HIS A 1 185 ? -14.626 3.236 -23.159 1.00 78.69 185 HIS A N 1
ATOM 1532 C CA . HIS A 1 185 ? -13.257 3.493 -23.602 1.00 78.69 185 HIS A CA 1
ATOM 1533 C C . HIS A 1 185 ? -12.307 2.382 -23.140 1.00 78.69 185 HIS A C 1
ATOM 1535 O O . HIS A 1 185 ? -12.597 1.647 -22.188 1.00 78.69 185 HIS A O 1
ATOM 1541 N N . SER A 1 186 ? -11.170 2.244 -23.822 1.00 78.50 186 SER A N 1
ATOM 1542 C CA . SER A 1 186 ? -10.066 1.397 -23.360 1.00 78.50 186 SER A CA 1
ATOM 1543 C C . SER A 1 186 ? -9.169 2.186 -22.389 1.00 78.50 186 SER A C 1
ATOM 1545 O O . SER A 1 186 ? -8.995 3.387 -22.578 1.00 78.50 186 SER A O 1
ATOM 1547 N N . PRO A 1 187 ? -8.573 1.563 -21.357 1.00 78.69 187 PRO A N 1
ATOM 1548 C CA . PRO A 1 187 ? -7.611 2.234 -20.482 1.00 78.69 187 PRO A CA 1
ATOM 1549 C C . PRO A 1 187 ? -6.527 2.991 -21.270 1.00 78.69 187 PRO A C 1
ATOM 1551 O O . PRO A 1 187 ? -5.846 2.422 -22.123 1.00 78.69 187 PRO A O 1
ATOM 1554 N N . GLY A 1 188 ? -6.381 4.293 -21.006 1.00 71.62 188 GLY A N 1
ATOM 1555 C CA . GLY A 1 188 ? -5.395 5.149 -21.679 1.00 71.62 188 GLY A CA 1
ATOM 1556 C C . GLY A 1 188 ? -5.725 5.551 -23.128 1.00 71.62 188 GLY A C 1
ATOM 1557 O O . GLY A 1 188 ? -4.867 6.137 -23.783 1.00 71.62 188 GLY A O 1
ATOM 1558 N N . SER A 1 189 ? -6.930 5.266 -23.635 1.00 77.12 189 SER A N 1
ATOM 1559 C CA . SER A 1 189 ? -7.453 5.786 -24.912 1.00 77.12 189 SER A CA 1
ATOM 1560 C C . SER A 1 189 ? -8.868 6.337 -24.711 1.00 77.12 189 SER A C 1
ATOM 1562 O O . SER A 1 189 ? -9.571 5.919 -23.798 1.00 77.12 189 SER A O 1
ATOM 1564 N N . SER A 1 190 ? -9.297 7.285 -25.546 1.00 75.38 190 SER A N 1
ATOM 1565 C CA . SER A 1 190 ? -10.683 7.774 -25.556 1.00 75.38 190 SER A CA 1
ATOM 1566 C C . SER A 1 190 ? -11.641 6.812 -26.263 1.00 75.38 190 SER A C 1
ATOM 1568 O O . SER A 1 190 ? -12.838 6.838 -25.991 1.00 75.38 190 SER A O 1
ATOM 1570 N N . ASP A 1 191 ? -11.118 5.957 -27.146 1.00 79.00 191 ASP A N 1
ATOM 1571 C CA . ASP A 1 191 ? -11.902 5.042 -27.974 1.00 79.00 191 ASP A CA 1
ATOM 1572 C C . ASP A 1 191 ? -11.734 3.576 -27.541 1.00 79.00 191 ASP A C 1
ATOM 1574 O O . ASP A 1 191 ? -10.768 3.176 -26.882 1.00 79.00 191 ASP A O 1
ATOM 1578 N N . LEU A 1 192 ? -12.704 2.743 -27.929 1.00 78.62 192 LEU A N 1
ATOM 1579 C CA . LEU A 1 192 ? -12.644 1.292 -27.751 1.00 78.62 192 LEU A CA 1
ATOM 1580 C C . LEU A 1 192 ? -11.712 0.674 -28.792 1.00 78.62 192 LEU A C 1
ATOM 1582 O O . LEU A 1 192 ? -12.116 0.329 -29.903 1.00 78.62 192 LEU A O 1
ATOM 1586 N N . GLU A 1 193 ? -10.459 0.492 -28.404 1.00 77.94 193 GLU A N 1
ATOM 1587 C CA . GLU A 1 193 ? -9.447 -0.143 -29.239 1.00 77.94 193 GLU A CA 1
ATOM 1588 C C . GLU A 1 193 ? -9.116 -1.566 -28.758 1.00 77.94 193 GLU A C 1
ATOM 1590 O O . GLU A 1 193 ? -8.951 -1.777 -2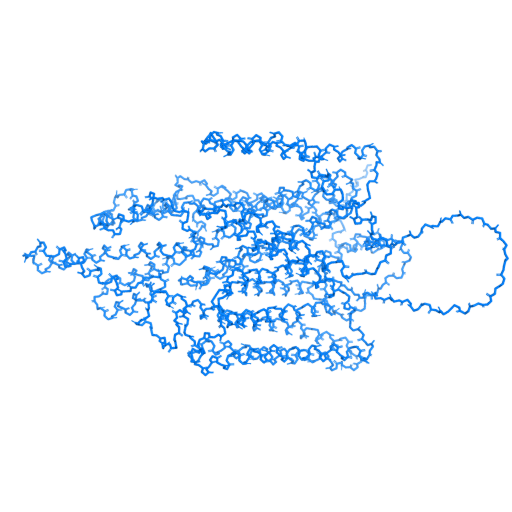7.549 1.00 77.94 193 GLU A O 1
ATOM 1595 N N . PRO A 1 194 ? -8.951 -2.542 -29.676 1.00 76.94 194 PRO A N 1
ATOM 1596 C CA . PRO A 1 194 ? -8.590 -3.906 -29.312 1.00 76.94 194 PRO A CA 1
ATOM 1597 C C . PRO A 1 194 ? -7.198 -3.950 -28.675 1.00 76.94 194 PRO A C 1
ATOM 1599 O O . PRO A 1 194 ? -6.249 -3.333 -29.162 1.00 76.94 194 PRO A O 1
ATOM 1602 N N . TYR A 1 195 ? -7.068 -4.709 -27.587 1.00 79.19 195 TYR A N 1
ATOM 1603 C CA . TYR A 1 195 ? -5.785 -4.912 -26.925 1.00 79.19 195 TYR A CA 1
ATOM 1604 C C . TYR A 1 195 ? -4.875 -5.803 -27.777 1.00 79.19 195 TYR A C 1
ATOM 1606 O O . TYR A 1 195 ? -5.170 -6.979 -27.999 1.00 79.19 195 TYR A O 1
ATOM 1614 N N . ASN A 1 196 ? -3.746 -5.253 -28.227 1.00 79.38 196 ASN A N 1
ATOM 1615 C CA . ASN A 1 196 ? -2.695 -6.006 -28.899 1.00 79.38 196 ASN A CA 1
ATOM 1616 C C . ASN A 1 196 ? -1.322 -5.566 -28.383 1.00 79.38 196 ASN A C 1
ATOM 1618 O O . ASN A 1 196 ? -0.898 -4.429 -28.586 1.00 79.38 196 ASN A O 1
ATOM 1622 N N . ILE A 1 197 ? -0.608 -6.501 -27.752 1.00 79.38 197 ILE A N 1
ATOM 1623 C CA . ILE A 1 197 ? 0.724 -6.263 -27.186 1.00 79.38 197 ILE A CA 1
ATOM 1624 C C . ILE A 1 197 ? 1.753 -5.833 -28.242 1.00 79.38 197 ILE A C 1
ATOM 1626 O O . ILE A 1 197 ? 2.738 -5.185 -27.910 1.00 79.38 197 ILE A O 1
ATOM 1630 N N . MET A 1 198 ? 1.518 -6.157 -29.517 1.00 76.25 198 MET A N 1
ATOM 1631 C CA . MET A 1 198 ? 2.433 -5.831 -30.612 1.00 76.25 198 MET A CA 1
ATOM 1632 C C . MET A 1 198 ? 2.327 -4.380 -31.086 1.00 76.25 198 MET A C 1
ATOM 1634 O O . MET A 1 198 ? 3.264 -3.896 -31.710 1.00 76.25 198 MET A O 1
ATOM 1638 N N . THR A 1 199 ? 1.217 -3.689 -30.810 1.00 77.44 199 THR A N 1
ATOM 1639 C CA . THR A 1 199 ? 0.951 -2.329 -31.321 1.00 77.44 199 THR A CA 1
ATOM 1640 C C . THR A 1 199 ? 0.742 -1.294 -30.218 1.00 77.44 199 THR A C 1
ATOM 1642 O O . THR A 1 199 ? 0.555 -0.118 -30.512 1.00 77.44 199 THR A O 1
ATOM 1645 N N . VAL A 1 200 ? 0.729 -1.716 -28.952 1.00 82.88 200 VAL A N 1
ATOM 1646 C CA . VAL A 1 200 ? 0.470 -0.839 -27.807 1.00 82.88 200 VAL A CA 1
ATOM 1647 C C . VAL A 1 200 ? 1.726 -0.053 -27.412 1.00 82.88 200 VAL A C 1
ATOM 1649 O O . VAL A 1 200 ? 2.824 -0.605 -27.367 1.00 82.88 200 VAL A O 1
ATOM 1652 N N . GLY A 1 201 ? 1.563 1.240 -27.122 1.00 83.19 201 GLY A N 1
ATOM 1653 C CA . GLY A 1 201 ? 2.621 2.076 -26.548 1.00 83.19 201 GLY A CA 1
ATOM 1654 C C . GLY A 1 201 ? 2.828 1.823 -25.045 1.00 83.19 201 GLY A C 1
ATOM 1655 O O . GLY A 1 201 ? 1.946 1.245 -24.403 1.00 83.19 201 GLY A O 1
ATOM 1656 N N . PRO A 1 202 ? 3.955 2.273 -24.465 1.00 82.62 202 PRO A N 1
ATOM 1657 C CA . PRO A 1 202 ? 4.293 2.029 -23.059 1.00 82.62 202 PRO A CA 1
ATOM 1658 C C . PRO A 1 202 ? 3.270 2.631 -22.085 1.00 82.62 202 PRO A C 1
ATOM 1660 O O . PRO A 1 202 ? 2.800 1.928 -21.195 1.00 82.62 202 PRO A O 1
ATOM 1663 N N . ASP A 1 203 ? 2.827 3.872 -22.305 1.00 81.81 203 ASP A N 1
ATOM 1664 C CA . ASP A 1 203 ? 1.864 4.544 -21.415 1.00 81.81 203 ASP A CA 1
ATOM 1665 C C . ASP A 1 203 ? 0.508 3.829 -21.385 1.00 81.81 203 ASP A C 1
ATOM 1667 O O . ASP A 1 203 ? -0.085 3.596 -20.330 1.00 81.81 203 ASP A O 1
ATOM 1671 N N . ARG A 1 204 ? 0.031 3.411 -22.563 1.00 83.31 204 ARG A N 1
ATOM 1672 C CA . ARG A 1 204 ? -1.211 2.645 -22.687 1.00 83.31 204 ARG A CA 1
ATOM 1673 C C . ARG A 1 204 ? -1.068 1.244 -22.098 1.00 83.31 204 ARG A C 1
ATOM 1675 O O . ARG A 1 204 ? -2.003 0.754 -21.472 1.00 83.31 204 ARG A O 1
ATOM 1682 N N . TYR A 1 205 ? 0.086 0.598 -22.271 1.00 84.62 205 TYR A N 1
ATOM 1683 C CA . TYR A 1 205 ? 0.359 -0.691 -21.642 1.00 84.62 205 TYR A CA 1
ATOM 1684 C C . TYR A 1 205 ? 0.320 -0.583 -20.115 1.00 84.62 205 TYR A C 1
ATOM 1686 O O . TYR A 1 205 ? -0.325 -1.413 -19.476 1.00 84.62 205 TYR A O 1
ATOM 1694 N N . ALA A 1 206 ? 0.951 0.444 -19.542 1.00 80.88 206 ALA A N 1
ATOM 1695 C CA . ALA A 1 206 ? 0.956 0.685 -18.102 1.00 80.88 206 ALA A CA 1
ATOM 1696 C C . ALA A 1 206 ? -0.463 0.930 -17.561 1.00 80.88 206 ALA A C 1
ATOM 1698 O O . ALA A 1 206 ? -0.853 0.321 -16.563 1.00 80.88 206 ALA A O 1
ATOM 1699 N N . ALA A 1 207 ? -1.263 1.750 -18.254 1.00 81.88 207 ALA A N 1
ATOM 1700 C CA . ALA A 1 207 ? -2.660 1.995 -17.893 1.00 81.88 207 ALA A CA 1
ATOM 1701 C C . ALA A 1 207 ? -3.510 0.711 -17.950 1.00 81.88 207 ALA A C 1
ATOM 1703 O O . ALA A 1 207 ? -4.235 0.400 -17.004 1.00 81.88 207 ALA A O 1
ATOM 1704 N N . GLU A 1 208 ? -3.385 -0.074 -19.024 1.00 84.25 208 GLU A N 1
ATOM 1705 C CA . GLU A 1 208 ? -4.094 -1.348 -19.173 1.00 84.25 208 GLU A CA 1
ATOM 1706 C C . GLU A 1 208 ? -3.678 -2.356 -18.094 1.00 84.25 208 GLU A C 1
ATOM 1708 O O . GLU A 1 208 ? -4.527 -3.012 -17.484 1.00 84.25 208 GLU A O 1
ATOM 1713 N N . HIS A 1 209 ? -2.369 -2.485 -17.854 1.00 82.69 209 HIS A N 1
ATOM 1714 C CA . HIS A 1 209 ? -1.817 -3.397 -16.861 1.00 82.69 209 HIS A CA 1
ATOM 1715 C C . HIS A 1 209 ? -2.336 -3.055 -15.465 1.00 82.69 209 HIS A C 1
ATOM 1717 O O . HIS A 1 209 ? -2.866 -3.935 -14.784 1.00 82.69 209 HIS A O 1
ATOM 1723 N N . LEU A 1 210 ? -2.278 -1.775 -15.090 1.00 82.06 210 LEU A N 1
ATOM 1724 C CA . LEU A 1 210 ? -2.809 -1.274 -13.828 1.00 82.06 210 LEU A CA 1
ATOM 1725 C C . LEU A 1 210 ? -4.298 -1.602 -13.686 1.00 82.06 210 LEU A C 1
ATOM 1727 O O . LEU A 1 210 ? -4.686 -2.264 -12.726 1.00 82.06 210 LEU A O 1
ATOM 1731 N N . THR A 1 211 ? -5.137 -1.189 -14.640 1.00 84.00 211 THR A N 1
ATOM 1732 C CA . THR A 1 211 ? -6.588 -1.415 -14.560 1.00 84.00 211 THR A CA 1
ATOM 1733 C C . THR A 1 211 ? -6.916 -2.906 -14.491 1.00 84.00 211 THR A C 1
ATOM 1735 O O . THR A 1 211 ? -7.795 -3.323 -13.733 1.00 84.00 211 THR A O 1
ATOM 1738 N N . LYS A 1 212 ? -6.214 -3.743 -15.259 1.00 83.62 212 LYS A N 1
ATOM 1739 C CA . LYS A 1 212 ? -6.424 -5.193 -15.262 1.00 83.62 212 LYS A CA 1
ATOM 1740 C C . LYS A 1 212 ? -6.035 -5.830 -13.929 1.00 83.62 212 LYS A C 1
ATOM 1742 O O . LYS A 1 212 ? -6.786 -6.671 -13.429 1.00 83.62 212 LYS A O 1
ATOM 1747 N N . THR A 1 213 ? -4.888 -5.457 -13.368 1.00 83.06 213 THR A N 1
ATOM 1748 C CA . THR A 1 213 ? -4.408 -5.967 -12.078 1.00 83.06 213 THR A CA 1
ATOM 1749 C C . THR A 1 213 ? -5.300 -5.477 -10.938 1.00 83.06 213 THR A C 1
ATOM 1751 O O . THR A 1 213 ? -5.827 -6.312 -10.202 1.00 83.06 213 THR A O 1
ATOM 1754 N N . SER A 1 214 ? -5.600 -4.177 -10.876 1.00 85.19 214 SER A N 1
ATOM 1755 C CA . SER A 1 214 ? -6.507 -3.578 -9.886 1.00 85.19 214 SER A CA 1
ATOM 1756 C C . SER A 1 214 ? -7.884 -4.257 -9.891 1.00 85.19 214 SER A C 1
ATOM 1758 O O . SER A 1 214 ? -8.341 -4.745 -8.858 1.00 85.19 214 SER A O 1
ATOM 1760 N N . LEU A 1 215 ? -8.522 -4.433 -11.057 1.00 86.00 215 LEU A N 1
ATOM 1761 C CA . LEU A 1 215 ? -9.827 -5.105 -11.141 1.00 86.00 215 LEU A CA 1
ATOM 1762 C C . LEU A 1 215 ? -9.792 -6.561 -10.654 1.00 86.00 215 LEU A C 1
ATOM 1764 O O . LEU A 1 215 ? -10.759 -7.034 -10.044 1.00 86.00 215 LEU A O 1
ATOM 1768 N N . ARG A 1 216 ? -8.704 -7.289 -10.928 1.00 86.12 216 ARG A N 1
ATOM 1769 C CA . ARG A 1 216 ? -8.519 -8.666 -10.442 1.00 86.12 216 ARG A CA 1
ATOM 1770 C C . ARG A 1 216 ? -8.376 -8.696 -8.928 1.00 86.12 216 ARG A C 1
ATOM 1772 O O . ARG A 1 216 ? -9.035 -9.514 -8.290 1.00 86.12 216 ARG A O 1
ATOM 1779 N N . VAL A 1 217 ? -7.573 -7.796 -8.365 1.00 86.94 217 VAL A N 1
ATOM 1780 C CA . VAL A 1 217 ? -7.379 -7.691 -6.916 1.00 86.94 217 VAL A CA 1
ATOM 1781 C C . VAL A 1 217 ? -8.685 -7.281 -6.232 1.00 86.94 217 VAL A C 1
ATOM 1783 O O . VAL A 1 217 ? -9.105 -7.977 -5.314 1.00 86.94 217 VAL A O 1
ATOM 1786 N N . ILE A 1 218 ? -9.404 -6.261 -6.718 1.00 89.25 218 ILE A N 1
ATOM 1787 C CA . ILE A 1 218 ? -10.688 -5.827 -6.132 1.00 89.25 218 ILE A CA 1
ATOM 1788 C C . ILE A 1 218 ? -11.701 -6.973 -6.118 1.00 89.25 218 ILE A C 1
ATOM 1790 O O . ILE A 1 218 ? -12.263 -7.297 -5.072 1.00 89.25 218 ILE A O 1
ATOM 1794 N N . THR A 1 219 ? -11.935 -7.614 -7.267 1.00 89.25 219 THR A N 1
ATOM 1795 C CA . THR A 1 219 ? -12.930 -8.697 -7.357 1.00 89.25 219 THR A CA 1
ATOM 1796 C C . THR A 1 219 ? -12.552 -9.898 -6.486 1.00 89.25 219 THR A C 1
ATOM 1798 O O . THR A 1 219 ? -13.427 -10.470 -5.834 1.00 89.25 219 THR A O 1
ATOM 1801 N N . PHE A 1 220 ? -11.260 -10.227 -6.391 1.00 90.88 220 PHE A N 1
ATOM 1802 C CA . PHE A 1 220 ? -10.751 -11.254 -5.482 1.00 90.88 220 PHE A CA 1
ATOM 1803 C C . PHE A 1 220 ? -10.952 -10.888 -4.005 1.00 90.88 220 PHE A C 1
ATOM 1805 O O . PHE A 1 220 ? -11.506 -11.677 -3.242 1.00 90.88 220 PHE A O 1
ATOM 1812 N N . VAL A 1 221 ? -10.534 -9.691 -3.598 1.00 91.88 221 VAL A N 1
ATOM 1813 C CA . VAL A 1 221 ? -10.548 -9.224 -2.204 1.00 91.88 221 VAL A CA 1
ATOM 1814 C C . VAL A 1 221 ? -11.979 -9.043 -1.692 1.00 91.88 221 VAL A C 1
ATOM 1816 O O . VAL A 1 221 ? -12.292 -9.437 -0.566 1.00 91.88 221 VAL A O 1
ATOM 1819 N N . VAL A 1 222 ? -12.885 -8.531 -2.530 1.00 92.75 222 VAL A N 1
ATOM 1820 C CA . VAL A 1 222 ? -14.311 -8.421 -2.193 1.00 92.75 222 VAL A CA 1
ATOM 1821 C C . VAL A 1 222 ? -14.942 -9.809 -2.045 1.00 92.75 222 VAL A C 1
ATOM 1823 O O . VAL A 1 222 ? -15.637 -10.044 -1.052 1.00 92.75 222 VAL A O 1
ATOM 1826 N N . ALA A 1 223 ? -14.656 -10.749 -2.957 1.00 92.69 223 ALA A N 1
ATOM 1827 C CA . ALA A 1 223 ? -15.113 -12.136 -2.835 1.00 92.69 223 ALA A CA 1
ATOM 1828 C C . ALA A 1 223 ? -14.584 -12.796 -1.551 1.00 92.69 223 ALA A C 1
ATOM 1830 O O . ALA A 1 223 ? -15.355 -13.392 -0.795 1.00 92.69 223 ALA A O 1
ATOM 1831 N N . LEU A 1 224 ? -13.287 -12.639 -1.271 1.00 93.44 224 LEU A N 1
ATOM 1832 C CA . LEU A 1 224 ? -12.633 -13.168 -0.077 1.00 93.44 224 LEU A CA 1
ATOM 1833 C C . LEU A 1 224 ? -13.278 -12.618 1.198 1.00 93.44 224 LEU A C 1
ATOM 1835 O O . LEU A 1 224 ? -13.600 -13.392 2.094 1.00 93.44 224 LEU A O 1
ATOM 1839 N N . SER A 1 225 ? -13.554 -11.314 1.249 1.00 94.69 225 SER A N 1
ATOM 1840 C CA . SER A 1 225 ? -14.268 -10.689 2.366 1.00 94.69 225 SER A CA 1
ATOM 1841 C C . SER A 1 225 ? -15.630 -11.336 2.628 1.00 94.69 225 SER A C 1
ATOM 1843 O O . SER A 1 225 ? -15.980 -11.591 3.780 1.00 94.69 225 SER A O 1
ATOM 1845 N N . ARG A 1 226 ? -16.385 -11.688 1.575 1.00 93.62 226 ARG A N 1
ATOM 1846 C CA . ARG A 1 226 ? -17.684 -12.371 1.738 1.00 93.62 226 ARG A CA 1
ATOM 1847 C C . ARG A 1 226 ? -17.543 -13.797 2.215 1.00 93.62 226 ARG A C 1
ATOM 1849 O O . ARG A 1 226 ? -18.342 -14.236 3.035 1.00 93.62 226 ARG A O 1
ATOM 1856 N N . ILE A 1 227 ? -16.520 -14.503 1.748 1.00 93.94 227 ILE A N 1
ATOM 1857 C CA . ILE A 1 227 ? -16.209 -15.850 2.226 1.00 93.94 227 ILE A CA 1
ATOM 1858 C C . ILE A 1 227 ? -15.832 -15.805 3.712 1.00 93.94 227 ILE A C 1
ATOM 1860 O O . ILE A 1 227 ? -16.330 -16.623 4.484 1.00 93.94 227 ILE A O 1
ATOM 1864 N N . LEU A 1 228 ? -15.018 -14.836 4.140 1.00 94.50 228 LEU A N 1
ATOM 1865 C CA . LEU A 1 228 ? -14.663 -14.669 5.550 1.00 94.50 228 LEU A CA 1
ATOM 1866 C C . LEU A 1 228 ? -15.897 -14.373 6.411 1.00 94.50 228 LEU A C 1
ATOM 1868 O O . LEU A 1 228 ? -16.128 -15.077 7.396 1.00 94.50 228 LEU A O 1
ATOM 1872 N N . LEU A 1 229 ? -16.732 -13.412 6.008 1.00 93.19 229 LEU A N 1
ATOM 1873 C CA . LEU A 1 229 ? -17.970 -13.080 6.721 1.00 93.19 229 LEU A CA 1
ATOM 1874 C C . LEU A 1 229 ? -18.958 -14.264 6.740 1.00 93.19 229 LEU A C 1
ATOM 1876 O O . LEU A 1 229 ? -19.611 -14.533 7.750 1.00 93.19 229 LEU A O 1
ATOM 1880 N N . LEU A 1 230 ? -19.021 -15.044 5.656 1.00 93.75 230 LEU A N 1
ATOM 1881 C CA . LEU A 1 230 ? -19.803 -16.276 5.599 1.00 93.75 230 LEU A CA 1
ATOM 1882 C C . LEU A 1 230 ? -19.300 -17.304 6.619 1.00 93.75 230 LEU A C 1
ATOM 1884 O O . LEU A 1 230 ? -20.116 -17.902 7.315 1.00 93.75 230 LEU A O 1
ATOM 1888 N N . VAL A 1 231 ? -17.985 -17.499 6.754 1.00 93.62 231 VAL A N 1
ATOM 1889 C CA . VAL A 1 231 ? -17.413 -18.408 7.764 1.00 93.62 231 VAL A CA 1
ATOM 1890 C C . VAL A 1 231 ? -17.780 -17.960 9.182 1.00 93.62 231 VAL A C 1
ATOM 1892 O O . VAL A 1 231 ? -18.141 -18.800 10.012 1.00 93.62 231 VAL A O 1
ATOM 1895 N N . GLN A 1 232 ? -17.769 -16.652 9.452 1.00 92.00 232 GLN A N 1
ATOM 1896 C CA . GLN A 1 232 ? -18.207 -16.096 10.734 1.00 92.00 232 GLN A CA 1
ATOM 1897 C C . GLN A 1 232 ? -19.691 -16.399 11.015 1.00 92.00 232 GLN A C 1
ATOM 1899 O O . GLN A 1 232 ? -20.034 -16.947 12.065 1.00 92.00 232 GLN A O 1
ATOM 1904 N N . HIS A 1 233 ? -20.581 -16.160 10.051 1.00 89.38 233 HIS A N 1
ATOM 1905 C CA . HIS A 1 233 ? -22.000 -16.491 10.204 1.00 89.38 233 HIS A CA 1
ATOM 1906 C C . HIS A 1 233 ? -22.271 -18.004 10.279 1.00 89.38 233 HIS A C 1
ATOM 1908 O O . HIS A 1 233 ? -23.135 -18.439 11.045 1.00 89.38 233 HIS A O 1
ATOM 1914 N N . LEU A 1 234 ? -21.530 -18.835 9.538 1.00 89.56 234 LEU A N 1
ATOM 1915 C CA . LEU A 1 234 ? -21.625 -20.297 9.620 1.00 89.56 234 LEU A CA 1
ATOM 1916 C C . LEU A 1 234 ? -21.253 -20.799 11.017 1.00 89.56 234 LEU A C 1
ATOM 1918 O O . LEU A 1 234 ? -21.943 -21.667 11.558 1.00 89.56 234 LEU A O 1
ATOM 1922 N N . ARG A 1 235 ? -20.219 -20.220 11.639 1.00 89.06 235 ARG A N 1
ATOM 1923 C CA . ARG A 1 235 ? -19.867 -20.500 13.036 1.00 89.06 235 ARG A CA 1
ATOM 1924 C C . ARG A 1 235 ? -21.048 -20.200 13.965 1.00 89.06 235 ARG A C 1
ATOM 1926 O O . ARG A 1 235 ? -21.404 -21.053 14.781 1.00 89.06 235 ARG A O 1
ATOM 1933 N N . VAL A 1 236 ? -21.678 -19.032 13.832 1.00 86.19 236 VAL A N 1
ATOM 1934 C CA . VAL A 1 236 ? -22.854 -18.660 14.640 1.00 86.19 236 VAL A CA 1
ATOM 1935 C C . VAL A 1 236 ? -23.991 -19.667 14.451 1.00 86.19 236 VAL A C 1
ATOM 1937 O O . VAL A 1 236 ? -24.595 -20.097 15.432 1.00 86.19 236 VAL A O 1
ATOM 1940 N N . LEU A 1 237 ? -24.245 -20.132 13.223 1.00 85.31 237 LEU A N 1
ATOM 1941 C CA . LEU A 1 237 ? -25.256 -21.164 12.956 1.00 85.31 237 LEU A CA 1
ATOM 1942 C C . LEU A 1 237 ? -24.937 -22.502 13.639 1.00 85.31 237 LEU A C 1
ATOM 1944 O O . LEU A 1 237 ? -25.846 -23.158 14.158 1.00 85.31 237 LEU A O 1
ATOM 1948 N N . VAL A 1 238 ? -23.664 -22.909 13.656 1.00 85.94 238 VAL A N 1
ATOM 1949 C CA . VAL A 1 238 ? -23.216 -24.126 14.348 1.00 85.94 238 VAL A CA 1
ATOM 1950 C C . VAL A 1 238 ? -23.461 -24.001 15.852 1.00 85.94 238 VAL A C 1
ATOM 1952 O O . VAL A 1 238 ? -24.076 -24.897 16.435 1.00 85.94 238 VAL A O 1
ATOM 1955 N N . TYR A 1 239 ? -23.074 -22.884 16.472 1.00 82.81 239 TYR A N 1
ATOM 1956 C CA . TYR A 1 239 ? -23.327 -22.647 17.898 1.00 82.81 239 TYR A CA 1
ATOM 1957 C C . TYR A 1 239 ? -24.819 -22.538 18.220 1.00 82.81 239 TYR A C 1
ATOM 1959 O O . TYR A 1 239 ? -25.276 -23.157 19.177 1.00 82.81 239 TYR A O 1
ATOM 1967 N N . ALA A 1 240 ? -25.611 -21.868 17.380 1.00 80.62 240 ALA A N 1
ATOM 1968 C CA . ALA A 1 240 ? -27.062 -21.804 17.540 1.00 80.62 240 ALA A CA 1
ATOM 1969 C C . ALA A 1 240 ? -27.685 -23.210 17.524 1.00 80.62 240 ALA A C 1
ATOM 1971 O O . ALA A 1 240 ? -28.524 -23.531 18.366 1.00 80.62 240 ALA A O 1
ATOM 1972 N N . LYS A 1 241 ? -27.240 -24.085 16.611 1.00 81.44 241 LYS A N 1
ATOM 1973 C CA . LYS A 1 241 ? -27.694 -25.483 16.538 1.00 81.44 241 LYS A CA 1
ATOM 1974 C C . LYS A 1 241 ? -27.282 -26.294 17.771 1.00 81.44 241 LYS A C 1
ATOM 1976 O O . LYS A 1 241 ? -28.059 -27.133 18.224 1.00 81.44 241 LYS A O 1
ATOM 1981 N N . LEU A 1 242 ? -26.086 -26.054 18.309 1.00 80.00 242 LEU A N 1
ATOM 1982 C CA . LEU A 1 242 ? -25.584 -26.730 19.510 1.00 80.00 242 LEU A CA 1
ATOM 1983 C C . LEU A 1 242 ? -26.312 -26.279 20.787 1.00 80.00 242 LEU A C 1
ATOM 1985 O O . LEU A 1 242 ? -26.608 -27.127 21.631 1.00 80.00 242 LEU A O 1
ATOM 1989 N N . SER A 1 243 ? -26.640 -24.989 20.906 1.00 72.38 243 SER A N 1
ATOM 1990 C CA . SER A 1 243 ? -27.349 -24.406 22.055 1.00 72.38 243 SER A CA 1
ATOM 1991 C C . SER A 1 243 ? -28.858 -24.695 22.036 1.00 72.38 243 SER A C 1
ATOM 1993 O O . SER A 1 243 ? -29.464 -24.908 23.084 1.00 72.38 243 SER A O 1
ATOM 1995 N N . CYS A 1 244 ? -29.484 -24.803 20.857 1.00 65.88 244 CYS A N 1
ATOM 1996 C CA . CYS A 1 244 ? -30.932 -25.027 20.703 1.00 65.88 244 CYS A CA 1
ATOM 1997 C C . CYS A 1 244 ? -31.413 -26.466 21.002 1.00 65.88 244 CYS A C 1
ATOM 1999 O O . CYS A 1 244 ? -32.485 -26.855 20.542 1.00 65.88 244 CYS A O 1
ATOM 2001 N N . LYS A 1 245 ? -30.697 -27.282 21.791 1.00 58.03 245 LYS A N 1
ATOM 2002 C CA . LYS A 1 245 ? -31.089 -28.685 22.078 1.00 58.03 245 LYS A CA 1
ATOM 2003 C C . LYS A 1 245 ? -32.501 -28.859 22.685 1.00 58.03 245 LYS A C 1
ATOM 2005 O O . LYS A 1 245 ? -32.989 -29.984 22.716 1.00 58.03 245 LYS A O 1
ATOM 2010 N N . LYS A 1 246 ? -33.169 -27.786 23.139 1.00 51.22 246 LYS A N 1
ATOM 2011 C CA . LYS A 1 246 ? -34.557 -27.791 23.657 1.00 51.22 246 LYS A CA 1
ATOM 2012 C C . LYS A 1 246 ? -35.545 -26.857 22.926 1.00 51.22 246 LYS A C 1
ATOM 2014 O O . LYS A 1 246 ? -36.735 -26.925 23.215 1.00 51.22 246 LYS A O 1
ATOM 2019 N N . THR A 1 247 ? -35.110 -26.008 21.991 1.00 55.31 247 THR A N 1
ATOM 2020 C CA . THR A 1 247 ? -35.947 -24.967 21.350 1.00 55.31 247 THR A CA 1
ATOM 2021 C C . THR A 1 247 ? -35.863 -25.016 19.820 1.00 55.31 247 THR A C 1
ATOM 2023 O O . THR A 1 247 ? -34.910 -25.525 19.236 1.00 55.31 247 THR A O 1
ATOM 2026 N N . ARG A 1 248 ? -36.904 -24.529 19.127 1.00 61.31 248 ARG A N 1
ATOM 2027 C CA . ARG A 1 248 ? -36.983 -24.572 17.656 1.00 61.31 248 ARG A CA 1
ATOM 2028 C C . ARG A 1 248 ? -35.937 -23.636 17.042 1.00 61.31 248 ARG A C 1
ATOM 2030 O O . ARG A 1 248 ? -35.924 -22.451 17.353 1.00 61.31 248 ARG A O 1
ATOM 2037 N N . PHE A 1 249 ? -35.120 -24.160 16.126 1.00 67.44 249 PHE A N 1
ATOM 2038 C CA . PHE A 1 249 ? -34.086 -23.401 15.417 1.00 67.44 249 PHE A CA 1
ATOM 2039 C C . PHE A 1 249 ? -34.662 -22.136 14.743 1.00 67.44 249 PHE A C 1
ATOM 2041 O O . PHE A 1 249 ? -35.598 -22.249 13.935 1.00 67.44 249 PHE A O 1
ATOM 2048 N N . PRO A 1 250 ? -34.135 -20.933 15.036 1.00 68.62 250 PRO A N 1
ATOM 2049 C CA . PRO A 1 250 ? -34.667 -19.700 14.475 1.00 68.62 250 PRO A CA 1
ATOM 2050 C C . PRO A 1 250 ? -34.249 -19.560 13.005 1.00 68.62 250 PRO A C 1
ATOM 2052 O O . PRO A 1 250 ? -33.143 -19.138 12.684 1.00 68.62 250 PRO A O 1
ATOM 2055 N N . ARG A 1 251 ? -35.181 -19.859 12.086 1.00 73.69 251 ARG A N 1
ATOM 2056 C CA . ARG A 1 251 ? -34.986 -19.751 10.622 1.00 73.69 251 ARG A CA 1
ATOM 2057 C C . ARG A 1 251 ? -34.517 -18.366 10.140 1.00 73.69 251 ARG A C 1
ATOM 2059 O O . ARG A 1 251 ? -34.020 -18.266 9.028 1.00 73.69 251 ARG A O 1
ATOM 2066 N N . ARG A 1 252 ? -34.656 -17.314 10.955 1.00 73.38 252 ARG A N 1
ATOM 2067 C CA . ARG A 1 252 ? -34.222 -15.943 10.625 1.00 73.38 252 ARG A CA 1
ATOM 2068 C C . ARG A 1 252 ? -32.705 -15.802 10.530 1.00 73.38 252 ARG A C 1
ATOM 2070 O O . ARG A 1 252 ? -32.237 -15.081 9.661 1.00 73.38 252 ARG A O 1
ATOM 2077 N N . LEU A 1 253 ? -31.952 -16.561 11.334 1.00 76.75 253 LEU A N 1
ATOM 2078 C CA . LEU A 1 253 ? -30.485 -16.570 11.281 1.00 76.75 253 LEU A CA 1
ATOM 2079 C C . LEU A 1 253 ? -29.945 -17.092 9.941 1.00 76.75 253 LEU A C 1
ATOM 2081 O O . LEU A 1 253 ? -28.770 -16.901 9.666 1.00 76.75 253 LEU A O 1
ATOM 2085 N N . LEU A 1 254 ? -30.772 -17.742 9.108 1.00 82.38 254 LEU A N 1
ATOM 2086 C CA . LEU A 1 254 ? -30.364 -18.236 7.789 1.00 82.38 254 LEU A CA 1
ATOM 2087 C C . LEU A 1 254 ? -30.423 -17.170 6.690 1.00 82.38 254 LEU A C 1
ATOM 2089 O O . LEU A 1 254 ? -29.764 -17.356 5.674 1.00 82.38 254 LEU A O 1
ATOM 2093 N N . ILE A 1 255 ? -31.163 -16.070 6.880 1.00 84.12 255 ILE A N 1
ATOM 2094 C CA . ILE A 1 255 ? -31.389 -15.058 5.832 1.00 84.12 255 ILE A CA 1
ATOM 2095 C C . ILE A 1 255 ? -30.048 -14.474 5.358 1.00 84.12 255 ILE A C 1
ATOM 2097 O O . ILE A 1 255 ? -29.705 -14.602 4.183 1.00 84.12 255 ILE A O 1
ATOM 2101 N N . VAL A 1 256 ? -29.248 -13.941 6.285 1.00 85.94 256 VAL A N 1
ATOM 2102 C CA . VAL A 1 256 ? -27.944 -13.322 5.988 1.00 85.94 256 VAL A CA 1
ATOM 2103 C C . VAL A 1 256 ? -26.920 -14.321 5.403 1.00 85.94 256 VAL A C 1
ATOM 2105 O O . VAL A 1 256 ? -26.356 -14.038 4.344 1.00 85.94 256 VAL A O 1
ATOM 2108 N N . PRO A 1 257 ? -26.709 -15.528 5.971 1.00 88.88 257 PRO A N 1
ATOM 2109 C CA . PRO A 1 257 ? -25.849 -16.543 5.358 1.00 88.88 257 PRO A CA 1
ATOM 2110 C C . PRO A 1 257 ? -26.275 -16.938 3.939 1.00 88.88 257 PRO A C 1
ATOM 2112 O O . PRO A 1 257 ? -25.420 -17.108 3.073 1.00 88.88 257 PRO A O 1
ATOM 2115 N N . THR A 1 258 ? -27.580 -17.074 3.668 1.00 88.75 258 THR A N 1
ATOM 2116 C CA . THR A 1 258 ? -28.044 -17.418 2.312 1.00 88.75 258 THR A CA 1
ATOM 2117 C C . THR A 1 258 ? -27.766 -16.306 1.308 1.00 88.75 258 THR A C 1
ATOM 2119 O O . THR A 1 258 ? -27.311 -16.603 0.204 1.00 88.75 258 THR A O 1
ATOM 2122 N N . SER A 1 259 ? -27.946 -15.036 1.692 1.00 92.00 259 SER A N 1
ATOM 2123 C CA . SER A 1 259 ? -27.554 -13.917 0.830 1.00 92.00 259 SER A CA 1
ATOM 2124 C C . SER A 1 259 ? -26.045 -13.851 0.614 1.00 92.00 259 SER A C 1
ATOM 2126 O O . SER A 1 259 ? -25.630 -13.573 -0.505 1.00 92.00 259 SER A O 1
ATOM 2128 N N . LEU A 1 260 ? -25.235 -14.180 1.629 1.00 91.50 260 LEU A N 1
ATOM 2129 C CA . LEU A 1 260 ? -23.772 -14.203 1.514 1.00 91.50 260 LEU A CA 1
ATOM 2130 C C . LEU A 1 260 ? -23.268 -15.310 0.583 1.00 91.50 260 LEU A C 1
ATOM 2132 O O . LEU A 1 260 ? -22.293 -15.108 -0.129 1.00 91.50 260 LEU A O 1
ATOM 2136 N N . ILE A 1 261 ? -23.929 -16.472 0.541 1.00 93.69 261 ILE A N 1
ATOM 2137 C CA . ILE A 1 261 ? -23.593 -17.532 -0.427 1.00 93.69 261 ILE A CA 1
ATOM 2138 C C . ILE A 1 261 ? -23.868 -17.052 -1.857 1.00 93.69 261 ILE A C 1
ATOM 2140 O O . ILE A 1 261 ? -23.040 -17.253 -2.746 1.00 93.69 261 ILE A O 1
ATOM 2144 N N . ILE A 1 262 ? -25.018 -16.405 -2.076 1.00 93.62 262 ILE A N 1
ATOM 2145 C CA . ILE A 1 262 ? -25.393 -15.867 -3.390 1.00 93.62 262 ILE A CA 1
ATOM 2146 C C . ILE A 1 262 ? -24.416 -14.762 -3.803 1.00 93.62 262 ILE A C 1
ATOM 2148 O O . ILE A 1 262 ? -23.894 -14.792 -4.918 1.00 93.62 262 ILE A O 1
ATOM 2152 N N . SER A 1 263 ? -24.130 -13.812 -2.913 1.00 93.50 263 SER A N 1
ATOM 2153 C CA . SER A 1 263 ? -23.248 -12.688 -3.217 1.00 93.50 263 SER A CA 1
ATOM 2154 C C . SER A 1 263 ? -21.793 -13.118 -3.402 1.00 93.50 263 SER A C 1
ATOM 2156 O O . SER A 1 263 ? -21.159 -12.686 -4.363 1.00 93.50 263 SER A O 1
ATOM 2158 N N . ALA A 1 264 ? -21.277 -14.037 -2.577 1.00 92.38 264 ALA A N 1
ATOM 2159 C CA . ALA A 1 264 ? -19.955 -14.627 -2.773 1.00 92.38 264 ALA A CA 1
ATOM 2160 C C . ALA A 1 264 ? -19.869 -15.348 -4.126 1.00 92.38 264 ALA A C 1
ATOM 2162 O O . ALA A 1 264 ? -18.892 -15.168 -4.849 1.00 92.38 264 ALA A O 1
ATOM 2163 N N . GLY A 1 265 ? -20.908 -16.098 -4.513 1.00 93.19 265 GLY A N 1
ATOM 2164 C CA . GLY A 1 265 ? -20.988 -16.732 -5.831 1.00 93.19 265 GLY A CA 1
ATOM 2165 C C . GLY A 1 265 ? -20.940 -15.724 -6.984 1.00 93.19 265 GLY A C 1
ATOM 2166 O O . GLY A 1 265 ? -20.208 -15.933 -7.950 1.00 93.19 265 GLY A O 1
ATOM 2167 N N . LEU A 1 266 ? -21.660 -14.605 -6.866 1.00 93.00 266 LEU A N 1
ATOM 2168 C CA . LEU A 1 266 ? -21.659 -13.528 -7.863 1.00 93.00 266 LEU A CA 1
ATOM 2169 C C . LEU A 1 266 ? -20.305 -12.805 -7.952 1.00 93.00 266 LEU A C 1
ATOM 2171 O O . LEU A 1 266 ? -19.844 -12.516 -9.057 1.00 93.00 266 LEU A O 1
ATOM 2175 N N . PHE A 1 267 ? -19.634 -12.558 -6.825 1.00 91.69 267 PHE A N 1
ATOM 2176 C CA . PHE A 1 267 ? -18.295 -11.962 -6.814 1.00 91.69 267 PHE A CA 1
ATOM 2177 C C . PHE A 1 267 ? -17.222 -12.908 -7.356 1.00 91.69 267 PHE A C 1
ATOM 2179 O O . PHE A 1 267 ? -16.353 -12.476 -8.112 1.00 91.69 267 PHE A O 1
ATOM 2186 N N . VAL A 1 268 ? -17.308 -14.204 -7.047 1.00 92.12 268 VAL A N 1
ATOM 2187 C CA . VAL A 1 268 ? -16.439 -15.223 -7.652 1.00 92.12 268 VAL A CA 1
ATOM 2188 C C . VAL A 1 268 ? -16.689 -15.306 -9.157 1.00 92.12 268 VAL A C 1
ATOM 2190 O O . VAL A 1 268 ? -15.731 -15.359 -9.921 1.00 92.12 268 VAL A O 1
ATOM 2193 N N . ALA A 1 269 ? -17.943 -15.244 -9.615 1.00 90.81 269 ALA A N 1
ATOM 2194 C CA . ALA A 1 269 ? -18.248 -15.184 -11.044 1.00 90.81 269 ALA A CA 1
ATOM 2195 C C . ALA A 1 269 ? -17.633 -13.935 -11.700 1.00 90.81 269 ALA A C 1
ATOM 2197 O O . ALA A 1 269 ? -16.983 -14.053 -12.740 1.00 90.81 269 ALA A O 1
ATOM 2198 N N . ALA A 1 270 ? -17.745 -12.762 -11.066 1.00 88.44 270 ALA A N 1
ATOM 2199 C CA . ALA A 1 270 ? -17.095 -11.539 -11.536 1.00 88.44 270 ALA A CA 1
ATOM 2200 C C . ALA A 1 270 ? -15.562 -11.697 -11.610 1.00 88.44 270 ALA A C 1
ATOM 2202 O O . ALA A 1 270 ? -14.961 -11.343 -12.624 1.00 88.44 270 ALA A O 1
ATOM 2203 N N . PHE A 1 271 ? -14.930 -12.314 -10.610 1.00 89.31 271 PHE A N 1
ATOM 2204 C CA . PHE A 1 271 ? -13.497 -12.622 -10.636 1.00 89.31 271 PHE A CA 1
ATOM 2205 C C . PHE A 1 271 ? -13.120 -13.601 -11.764 1.00 89.31 271 PHE A C 1
ATOM 2207 O O . PHE A 1 271 ? -12.163 -13.383 -12.503 1.00 89.31 271 PHE A O 1
ATOM 2214 N N . MET A 1 272 ? -13.909 -14.650 -11.994 1.00 88.94 272 MET A N 1
ATOM 2215 C CA . MET A 1 272 ? -13.655 -15.580 -13.101 1.00 88.94 272 MET A CA 1
ATOM 2216 C C . MET A 1 272 ? -13.771 -14.882 -14.465 1.00 88.94 272 MET A C 1
ATOM 2218 O O . MET A 1 272 ? -12.983 -15.164 -15.373 1.00 88.94 272 MET A O 1
ATOM 2222 N N . THR A 1 273 ? -14.683 -13.911 -14.610 1.00 86.44 273 THR A N 1
ATOM 2223 C CA . THR A 1 273 ? -14.767 -13.109 -15.841 1.00 86.44 273 THR A CA 1
ATOM 2224 C C . THR A 1 273 ? -13.543 -12.213 -16.058 1.00 86.44 273 THR A C 1
ATOM 2226 O O . THR A 1 273 ? -13.126 -12.078 -17.206 1.00 86.44 273 THR A O 1
ATOM 2229 N N . THR A 1 274 ? -12.913 -11.669 -15.005 1.00 84.12 274 THR A N 1
ATOM 2230 C CA . THR A 1 274 ? -11.685 -10.844 -15.121 1.00 84.12 274 THR A CA 1
ATOM 2231 C C . THR A 1 274 ? -10.420 -11.668 -15.383 1.00 84.12 274 THR A C 1
ATOM 2233 O O . THR A 1 274 ? -9.432 -11.157 -15.928 1.00 84.12 274 THR A O 1
ATOM 2236 N N . LEU A 1 275 ? -10.429 -12.954 -15.023 1.00 84.00 275 LEU A N 1
ATOM 2237 C CA . LEU A 1 275 ? -9.387 -13.899 -15.425 1.00 8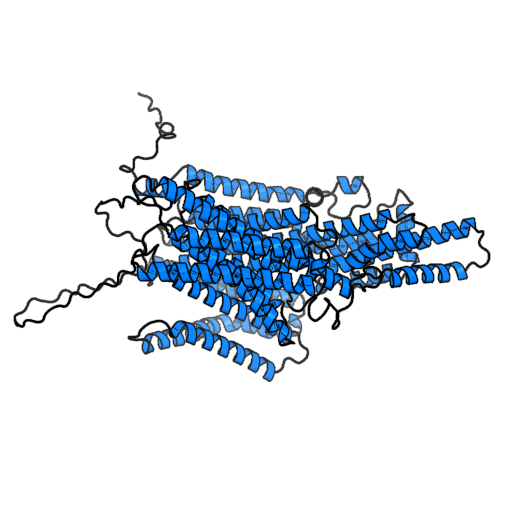4.00 275 LEU A CA 1
ATOM 2238 C C . LEU A 1 275 ? -9.514 -14.288 -16.900 1.00 84.00 275 LEU A C 1
ATOM 2240 O O . LEU A 1 275 ? -8.501 -14.422 -17.588 1.00 84.00 275 LEU A O 1
ATOM 2244 N N . SER A 1 276 ? -10.745 -14.428 -17.392 1.00 82.69 276 SER A N 1
ATOM 2245 C CA . SER A 1 276 ? -11.013 -14.749 -18.791 1.00 82.69 276 SER A CA 1
ATOM 2246 C C . SER A 1 276 ? -10.733 -13.561 -19.724 1.00 82.69 276 SER A C 1
ATOM 2248 O O . SER A 1 276 ? -11.006 -12.410 -19.387 1.00 82.69 276 SER A O 1
ATOM 2250 N N . GLY A 1 277 ? -10.278 -13.830 -20.953 1.00 74.38 277 GLY A N 1
ATOM 2251 C CA . GLY A 1 277 ? -10.166 -12.795 -21.996 1.00 74.38 277 GLY A CA 1
ATOM 2252 C C . GLY A 1 277 ? -11.513 -12.164 -22.379 1.00 74.38 277 GLY A C 1
ATOM 2253 O O . GLY A 1 277 ? -11.552 -11.100 -22.988 1.00 74.38 277 GLY A O 1
ATOM 2254 N N . TRP A 1 278 ? -12.625 -12.788 -21.979 1.00 76.69 278 TRP A N 1
ATOM 2255 C CA . TRP A 1 278 ? -13.976 -12.293 -22.219 1.00 76.69 278 TRP A CA 1
ATOM 2256 C C . TRP A 1 278 ? -14.302 -11.037 -21.401 1.00 76.69 278 TRP A C 1
ATOM 2258 O O . TRP A 1 278 ? -15.075 -10.199 -21.857 1.00 76.69 278 TRP A O 1
ATOM 2268 N N . GLY A 1 279 ? -13.666 -10.850 -20.238 1.00 70.62 279 GLY A N 1
ATOM 2269 C CA . GLY A 1 279 ? -13.846 -9.664 -19.393 1.00 70.62 279 GLY A CA 1
ATOM 2270 C C . GLY A 1 279 ? -13.305 -8.359 -19.990 1.00 70.62 279 GLY A C 1
ATOM 2271 O O . GLY A 1 279 ? -13.665 -7.291 -19.504 1.00 70.62 279 GLY A O 1
ATOM 2272 N N . LEU A 1 280 ? -12.476 -8.446 -21.037 1.00 73.06 280 LEU A N 1
ATOM 2273 C CA . LEU A 1 280 ? -11.943 -7.305 -21.797 1.00 73.06 280 LEU A CA 1
ATOM 2274 C C . LEU A 1 280 ? -12.867 -6.893 -22.957 1.00 73.06 280 LEU A C 1
ATOM 2276 O O . LEU A 1 280 ? -12.641 -5.875 -23.602 1.00 73.06 280 LEU A O 1
ATOM 2280 N N . GLN A 1 281 ? -13.899 -7.690 -23.251 1.00 79.75 281 GLN A N 1
ATOM 2281 C CA . GLN A 1 281 ? -14.890 -7.371 -24.275 1.00 79.75 281 GLN A CA 1
ATOM 2282 C C . GLN A 1 281 ? -16.070 -6.603 -23.661 1.00 79.75 281 GLN A C 1
ATOM 2284 O O . GLN A 1 281 ? -16.444 -6.885 -22.519 1.00 79.75 281 GLN A O 1
ATOM 2289 N N . PRO A 1 282 ? -16.761 -5.736 -24.428 1.00 80.31 282 PRO A N 1
ATOM 2290 C CA . PRO A 1 282 ? -17.888 -4.955 -23.912 1.00 80.31 282 PRO A CA 1
ATOM 2291 C C . PRO A 1 282 ? -19.005 -5.802 -23.289 1.00 80.31 282 PRO A C 1
ATOM 2293 O O . PRO A 1 282 ? -19.630 -5.398 -22.310 1.00 80.31 282 PRO A O 1
ATOM 2296 N N . GLY A 1 283 ? -19.261 -6.996 -23.836 1.00 81.38 283 GLY A N 1
ATOM 2297 C CA . GLY A 1 283 ? -20.251 -7.930 -23.291 1.00 81.38 283 GLY A CA 1
ATOM 2298 C C . GLY A 1 283 ? -19.853 -8.484 -21.920 1.00 81.38 283 GLY A C 1
ATOM 2299 O O . GLY A 1 283 ? -20.644 -8.422 -20.979 1.00 81.38 283 GLY A O 1
ATOM 2300 N N . GLY A 1 284 ? -18.616 -8.972 -21.787 1.00 82.12 284 GLY A N 1
ATOM 2301 C CA . GLY A 1 284 ? -18.109 -9.500 -20.520 1.00 82.12 284 GLY A CA 1
ATOM 2302 C C . GLY A 1 284 ? -17.927 -8.414 -19.459 1.00 82.12 284 GLY A C 1
ATOM 2303 O O . GLY A 1 284 ? -18.270 -8.641 -18.300 1.00 82.12 284 GLY A O 1
ATOM 2304 N N . ALA A 1 285 ? -17.492 -7.211 -19.849 1.00 82.19 285 ALA A N 1
ATOM 2305 C CA . ALA A 1 285 ? -17.380 -6.064 -18.948 1.00 82.19 285 ALA A CA 1
ATOM 2306 C C . ALA A 1 285 ? -18.742 -5.668 -18.347 1.00 82.19 285 ALA A C 1
ATOM 2308 O O . ALA A 1 285 ? -18.846 -5.484 -17.133 1.00 82.19 285 ALA A O 1
ATOM 2309 N N . LYS A 1 286 ? -19.812 -5.630 -19.158 1.00 85.81 286 LYS A N 1
ATOM 2310 C CA . LYS A 1 286 ? -21.182 -5.375 -18.672 1.00 85.81 286 LYS A CA 1
ATOM 2311 C C . LYS A 1 286 ? -21.648 -6.433 -17.672 1.00 85.81 286 LYS A C 1
ATOM 2313 O O . LYS A 1 286 ? -22.178 -6.081 -16.621 1.00 85.81 286 LYS A O 1
ATOM 2318 N N . ILE A 1 287 ? -21.429 -7.717 -17.972 1.00 86.44 287 ILE A N 1
ATOM 2319 C CA . ILE A 1 287 ? -21.813 -8.824 -17.080 1.00 86.44 287 ILE A CA 1
ATOM 2320 C C . ILE A 1 287 ? -21.040 -8.746 -15.759 1.00 86.44 287 ILE A C 1
ATOM 2322 O O . ILE A 1 287 ? -21.644 -8.881 -14.699 1.00 86.44 287 ILE A O 1
ATOM 2326 N N . LYS A 1 288 ? -19.735 -8.453 -15.803 1.00 86.75 288 LYS A N 1
ATOM 2327 C CA . LYS A 1 288 ? -18.882 -8.287 -14.617 1.00 86.75 288 LYS A CA 1
ATOM 2328 C C . LYS A 1 288 ? -19.458 -7.254 -13.641 1.00 86.75 288 LYS A C 1
ATOM 2330 O O . LYS A 1 288 ? -19.669 -7.573 -12.471 1.00 86.75 288 LYS A O 1
ATOM 2335 N N . TYR A 1 289 ? -19.744 -6.037 -14.111 1.00 86.12 289 TYR A N 1
ATOM 2336 C CA . TYR A 1 289 ? -20.299 -4.986 -13.248 1.00 86.12 289 TYR A CA 1
ATOM 2337 C C . TYR A 1 289 ? -21.760 -5.258 -12.853 1.00 86.12 289 TYR A C 1
ATOM 2339 O O . TYR A 1 289 ? -22.159 -4.910 -11.744 1.00 86.12 289 TYR A O 1
ATOM 2347 N N . ALA A 1 290 ? -22.545 -5.946 -13.691 1.00 88.44 290 ALA A N 1
ATOM 2348 C CA . ALA A 1 290 ? -23.898 -6.378 -13.331 1.00 88.44 290 ALA A CA 1
ATOM 2349 C C . ALA A 1 290 ? -23.896 -7.425 -12.199 1.00 88.44 290 ALA A C 1
ATOM 2351 O O . ALA A 1 290 ? -24.673 -7.309 -11.247 1.00 88.44 290 ALA A O 1
ATOM 2352 N N . CYS A 1 291 ? -23.001 -8.418 -12.253 1.00 89.75 291 CYS A N 1
ATOM 2353 C CA . CYS A 1 291 ? -22.797 -9.392 -11.176 1.00 89.75 291 CYS A CA 1
ATOM 2354 C C . CYS A 1 291 ? -22.351 -8.705 -9.880 1.00 89.75 291 CYS A C 1
ATOM 2356 O O . CYS A 1 291 ? -22.865 -9.024 -8.812 1.00 89.75 291 CYS A O 1
ATOM 2358 N N . TRP A 1 292 ? -21.458 -7.719 -9.973 1.00 88.62 292 TRP A N 1
ATOM 2359 C CA . TRP A 1 292 ? -21.028 -6.934 -8.817 1.00 88.62 292 TRP A CA 1
ATOM 2360 C C . TRP A 1 292 ? -22.189 -6.143 -8.198 1.00 88.62 292 TRP A C 1
ATOM 2362 O O . TRP A 1 292 ? -22.490 -6.314 -7.015 1.00 88.62 292 TRP A O 1
ATOM 2372 N N . GLY A 1 293 ? -22.882 -5.312 -8.982 1.00 87.56 293 GLY A N 1
ATOM 2373 C CA . GLY A 1 293 ? -23.981 -4.485 -8.476 1.00 87.56 293 GLY A CA 1
ATOM 2374 C C . GLY A 1 293 ? -25.121 -5.316 -7.881 1.00 87.56 293 GLY A C 1
ATOM 2375 O O . GLY A 1 293 ? -25.645 -4.986 -6.817 1.00 87.56 293 GLY A O 1
ATOM 2376 N N . SER A 1 294 ? -25.461 -6.443 -8.518 1.00 90.44 294 SER A N 1
ATOM 2377 C CA . SER A 1 294 ? -26.475 -7.368 -7.996 1.00 90.44 294 SER A CA 1
ATOM 2378 C C . SER A 1 294 ? -26.048 -8.050 -6.694 1.00 90.44 294 SER A C 1
ATOM 2380 O O . SER A 1 294 ? -26.888 -8.208 -5.811 1.00 90.44 294 SER A O 1
ATOM 2382 N N . ALA A 1 295 ? -24.766 -8.388 -6.521 1.00 90.50 295 ALA A N 1
ATOM 2383 C CA . ALA A 1 295 ? -24.260 -8.972 -5.279 1.00 90.50 295 ALA A CA 1
ATOM 2384 C C . ALA A 1 295 ? -24.450 -8.031 -4.080 1.00 90.50 295 ALA A C 1
ATOM 2386 O O . ALA A 1 295 ? -24.990 -8.446 -3.054 1.00 90.50 295 ALA A O 1
ATOM 2387 N N . VAL A 1 296 ? -24.077 -6.754 -4.233 1.00 88.38 296 VAL A N 1
ATOM 2388 C CA . VAL A 1 296 ? -24.267 -5.733 -3.186 1.00 88.38 296 VAL A CA 1
ATOM 2389 C C . VAL A 1 296 ? -25.755 -5.538 -2.890 1.00 88.38 296 VAL A C 1
ATOM 2391 O O . VAL A 1 296 ? -26.163 -5.548 -1.730 1.00 88.38 296 VAL A O 1
ATOM 2394 N N . LEU A 1 297 ? -26.590 -5.438 -3.928 1.00 88.75 297 LEU A N 1
ATOM 2395 C CA . LEU A 1 297 ? -28.030 -5.234 -3.771 1.00 88.75 297 LEU A CA 1
ATOM 2396 C C . LEU A 1 297 ? -28.718 -6.401 -3.039 1.00 88.75 297 LEU A C 1
ATOM 2398 O O . LEU A 1 297 ? -29.546 -6.167 -2.159 1.00 88.75 297 LEU A O 1
ATOM 2402 N N . VAL A 1 298 ? -28.361 -7.650 -3.358 1.00 91.94 298 VAL A N 1
ATOM 2403 C CA . VAL A 1 298 ? -28.892 -8.846 -2.676 1.00 91.94 298 VAL A CA 1
ATOM 2404 C C . VAL A 1 298 ? -28.571 -8.816 -1.179 1.00 91.94 298 VAL A C 1
ATOM 2406 O O . VAL A 1 298 ? -29.446 -9.105 -0.359 1.00 91.94 298 VAL A O 1
ATOM 2409 N N . GLU A 1 299 ? -27.351 -8.429 -0.805 1.00 89.12 299 GLU A N 1
ATOM 2410 C CA . GLU A 1 299 ? -26.961 -8.308 0.603 1.00 89.12 299 GLU A CA 1
ATOM 2411 C C . GLU A 1 299 ? -27.692 -7.157 1.313 1.00 89.12 299 GLU A C 1
ATOM 2413 O O . GLU A 1 299 ? -28.165 -7.345 2.440 1.00 89.12 299 GLU A O 1
ATOM 2418 N N . MET A 1 300 ? -27.832 -5.996 0.661 1.00 85.12 300 MET A N 1
ATOM 2419 C CA . MET A 1 300 ? -28.568 -4.842 1.201 1.00 85.12 300 MET A CA 1
ATOM 2420 C C . MET A 1 300 ? -30.026 -5.192 1.502 1.00 85.12 300 MET A C 1
ATOM 2422 O O . MET A 1 300 ? -30.550 -4.886 2.579 1.00 85.12 300 MET A O 1
ATOM 2426 N N . VAL A 1 301 ? -30.684 -5.889 0.576 1.00 86.56 301 VAL A N 1
ATOM 2427 C CA . VAL A 1 301 ? -32.065 -6.353 0.757 1.00 86.56 301 VAL A CA 1
ATOM 2428 C C . VAL A 1 301 ? -32.157 -7.372 1.899 1.00 86.56 301 VAL A C 1
ATOM 2430 O O . VAL A 1 301 ? -33.067 -7.298 2.722 1.00 86.56 301 VAL A O 1
ATOM 2433 N N . ALA A 1 302 ? -31.200 -8.292 2.025 1.00 85.06 302 ALA A N 1
ATOM 2434 C CA . ALA A 1 302 ? -31.219 -9.284 3.099 1.00 85.06 302 ALA A CA 1
ATOM 2435 C C . ALA A 1 302 ? -31.066 -8.667 4.503 1.00 85.06 302 ALA A C 1
ATOM 2437 O O . ALA A 1 302 ? -31.802 -9.045 5.419 1.00 85.06 302 ALA A O 1
ATOM 2438 N N . HIS A 1 303 ? -30.165 -7.694 4.672 1.00 82.06 303 HIS A N 1
ATOM 2439 C CA . HIS A 1 303 ? -29.959 -7.011 5.956 1.00 82.06 303 HIS A CA 1
ATOM 2440 C C . HIS A 1 303 ? -31.131 -6.093 6.322 1.00 82.06 303 HIS A C 1
ATOM 2442 O O . HIS A 1 303 ? -31.536 -6.047 7.481 1.00 82.06 303 HIS A O 1
ATOM 2448 N N . THR A 1 304 ? -31.738 -5.410 5.345 1.00 81.06 304 THR A N 1
ATOM 2449 C CA . THR A 1 304 ? -32.942 -4.595 5.595 1.00 81.06 304 THR A CA 1
ATOM 2450 C C . THR A 1 304 ? -34.136 -5.454 6.012 1.00 81.06 304 THR A C 1
ATOM 2452 O O . THR A 1 304 ? -34.847 -5.094 6.952 1.00 81.06 304 THR A O 1
ATOM 2455 N N . ILE A 1 305 ? -34.325 -6.624 5.391 1.00 80.25 305 ILE A N 1
ATOM 2456 C CA . ILE A 1 305 ? -35.349 -7.597 5.802 1.00 80.25 305 ILE A CA 1
ATOM 2457 C C . ILE A 1 305 ? -35.083 -8.102 7.227 1.00 80.25 305 ILE A C 1
ATOM 2459 O O . ILE A 1 305 ? -36.014 -8.188 8.028 1.00 80.25 305 ILE A O 1
ATOM 2463 N N . MET A 1 306 ? -33.830 -8.427 7.560 1.00 75.69 306 MET A N 1
ATOM 2464 C CA . MET A 1 306 ? -33.451 -8.878 8.903 1.00 75.69 306 MET A CA 1
ATOM 2465 C C . MET A 1 306 ? -33.757 -7.805 9.962 1.00 75.69 306 MET A C 1
ATOM 2467 O O . MET A 1 306 ? -34.490 -8.086 10.910 1.00 75.69 306 MET A O 1
ATOM 2471 N N . PHE A 1 307 ? -33.347 -6.557 9.721 1.00 71.38 307 PHE A N 1
ATOM 2472 C CA . PHE A 1 307 ? -33.620 -5.425 10.611 1.00 71.38 307 PHE A CA 1
ATOM 2473 C C . PHE A 1 307 ? -35.125 -5.181 10.830 1.00 71.38 307 PHE A C 1
ATOM 2475 O O . PHE A 1 307 ? -35.587 -5.000 11.960 1.00 71.38 307 PHE A O 1
ATOM 2482 N N . GLN A 1 308 ? -35.930 -5.228 9.761 1.00 71.31 308 GLN A N 1
ATOM 2483 C CA . GLN A 1 308 ? -37.387 -5.073 9.864 1.00 71.31 308 GLN A CA 1
ATOM 2484 C C . GLN A 1 308 ? -38.039 -6.200 10.679 1.00 71.31 308 GLN A C 1
ATOM 2486 O O . GLN A 1 308 ? -38.965 -5.955 11.458 1.00 71.31 308 GLN A O 1
ATOM 2491 N N . LEU A 1 309 ? -37.565 -7.440 10.521 1.00 67.50 309 LEU A N 1
ATOM 2492 C CA . LEU A 1 309 ? -38.089 -8.598 11.250 1.00 67.50 309 LEU A CA 1
ATOM 2493 C C . LEU A 1 309 ? -37.779 -8.551 12.751 1.00 67.50 309 LEU A C 1
ATOM 2495 O O . LEU A 1 309 ? -38.580 -9.071 13.542 1.00 67.50 309 LEU A O 1
ATOM 2499 N N . ASP A 1 310 ? -36.663 -7.939 13.137 1.00 65.31 310 ASP A N 1
ATOM 2500 C CA . ASP A 1 310 ? -36.274 -7.762 14.537 1.00 65.31 310 ASP A CA 1
ATOM 2501 C C . ASP A 1 310 ? -37.070 -6.634 15.203 1.00 65.31 310 ASP A C 1
ATOM 2503 O O . ASP A 1 310 ? -37.611 -6.823 16.299 1.00 65.31 310 ASP A O 1
ATOM 2507 N N . ALA A 1 311 ? -37.291 -5.521 14.493 1.00 59.47 311 ALA A N 1
ATOM 2508 C CA . ALA A 1 311 ? -38.144 -4.427 14.960 1.00 59.47 311 ALA A CA 1
ATOM 2509 C C . ALA A 1 311 ? -39.599 -4.870 15.217 1.00 59.47 311 ALA A C 1
ATOM 2511 O O . ALA A 1 311 ? -40.220 -4.450 16.194 1.00 59.47 311 ALA A O 1
ATOM 2512 N N . HIS A 1 312 ? -40.152 -5.742 14.366 1.00 57.03 312 HIS A N 1
ATOM 2513 C CA . HIS A 1 312 ? -41.576 -6.095 14.410 1.00 57.03 312 HIS A CA 1
ATOM 2514 C C . HIS A 1 312 ? -41.941 -7.170 15.449 1.00 57.03 312 HIS A C 1
ATOM 2516 O O . HIS A 1 312 ? -43.116 -7.334 15.776 1.00 57.03 312 HIS A O 1
ATOM 2522 N N . LYS A 1 313 ? -40.969 -7.941 15.958 1.00 53.50 313 LYS A N 1
ATOM 2523 C CA . LYS A 1 313 ? -41.236 -9.103 16.833 1.00 53.50 313 LYS A CA 1
ATOM 2524 C C . LYS A 1 313 ? -40.627 -9.007 18.231 1.00 53.50 313 LYS A C 1
ATOM 2526 O O . LYS A 1 313 ? -40.704 -9.982 18.972 1.00 53.50 313 LYS A O 1
ATOM 2531 N N . GLY A 1 314 ? -40.052 -7.860 18.598 1.00 45.09 314 GLY A N 1
ATOM 2532 C CA . GLY A 1 314 ? -39.637 -7.546 19.972 1.00 45.09 314 GLY A CA 1
ATOM 2533 C C . GLY A 1 314 ? -38.483 -8.388 20.532 1.00 45.09 314 GLY A C 1
ATOM 2534 O O . GLY A 1 314 ? -38.120 -8.218 21.690 1.00 45.09 314 GLY A O 1
ATOM 2535 N N . ILE A 1 315 ? -37.890 -9.276 19.732 1.00 45.31 315 ILE A N 1
ATOM 2536 C CA . ILE A 1 315 ? -36.674 -10.012 20.079 1.00 45.31 315 ILE A CA 1
ATOM 2537 C C . ILE A 1 315 ? -35.524 -9.158 19.552 1.00 45.31 315 ILE A C 1
ATOM 2539 O O . ILE A 1 315 ? -35.099 -9.333 18.415 1.00 45.31 315 ILE A O 1
ATOM 2543 N N . ARG A 1 316 ? -35.089 -8.172 20.344 1.00 48.41 316 ARG A N 1
ATOM 2544 C CA . ARG A 1 316 ? -33.879 -7.407 20.030 1.00 48.41 316 ARG A CA 1
ATOM 2545 C C . ARG A 1 316 ? -32.688 -8.353 20.187 1.00 48.41 316 ARG A C 1
ATOM 2547 O O . ARG A 1 316 ? -32.296 -8.661 21.311 1.00 48.41 316 ARG A O 1
ATOM 2554 N N . LEU A 1 317 ? -32.122 -8.808 19.067 1.00 52.38 317 LEU A N 1
ATOM 2555 C CA . LEU A 1 317 ? -30.681 -9.048 19.028 1.00 52.38 317 LEU A CA 1
ATOM 2556 C C . LEU A 1 317 ? -30.032 -7.725 19.469 1.00 52.38 317 LEU A C 1
ATOM 2558 O O . LEU A 1 317 ? -30.565 -6.656 19.184 1.00 52.38 317 LEU A O 1
ATOM 2562 N N . ARG A 1 318 ? -29.029 -7.840 20.333 1.00 57.12 318 ARG A N 1
ATOM 2563 C CA . ARG A 1 318 ? -28.224 -6.792 20.975 1.00 57.12 318 ARG A CA 1
ATOM 2564 C C . ARG A 1 318 ? -28.495 -5.332 20.558 1.00 57.12 318 ARG A C 1
ATOM 2566 O O . ARG A 1 318 ? -28.450 -4.986 19.389 1.00 57.12 318 ARG A O 1
ATOM 2573 N N . SER A 1 319 ? -28.745 -4.445 21.528 1.00 47.38 319 SER A N 1
ATOM 2574 C CA . SER A 1 319 ? -29.079 -3.032 21.258 1.00 47.38 319 SER A CA 1
ATOM 2575 C C . SER A 1 319 ? -28.100 -2.353 20.275 1.00 47.38 319 SER A C 1
ATOM 2577 O O . SER A 1 319 ? -26.894 -2.325 20.502 1.00 47.38 319 SER A O 1
ATOM 2579 N N . HIS A 1 320 ? -28.649 -1.767 19.202 1.00 51.19 320 HIS A N 1
ATOM 2580 C CA . HIS A 1 320 ? -27.926 -1.089 18.113 1.00 51.19 320 HIS A CA 1
ATOM 2581 C C . HIS A 1 320 ? -27.387 0.314 18.473 1.00 51.19 320 HIS A C 1
ATOM 2583 O O . HIS A 1 320 ? -26.960 1.048 17.579 1.00 51.19 320 HIS A O 1
ATOM 2589 N N . GLY A 1 321 ? -27.402 0.715 19.751 1.00 49.03 321 GLY A N 1
ATOM 2590 C CA . GLY A 1 321 ? -26.891 2.018 20.204 1.00 49.03 321 GLY A CA 1
ATOM 2591 C C . GLY A 1 321 ? -25.442 2.263 19.768 1.00 49.03 321 GLY A C 1
ATOM 2592 O O . GLY A 1 321 ? -25.125 3.325 19.225 1.00 49.03 321 GLY A O 1
ATOM 2593 N N . SER A 1 322 ? -24.600 1.235 19.869 1.00 59.12 322 SER A N 1
ATOM 2594 C CA . SER A 1 322 ? -23.203 1.238 19.420 1.00 59.12 322 SER A CA 1
ATOM 2595 C C . SER A 1 322 ? -22.997 1.616 17.943 1.00 59.12 322 SER A C 1
ATOM 2597 O O . SER A 1 322 ? -21.986 2.236 17.618 1.00 59.12 322 SER A O 1
ATOM 2599 N N . VAL A 1 323 ? -23.950 1.334 17.043 1.00 62.72 323 VAL A N 1
ATOM 2600 C CA . VAL A 1 323 ? -23.834 1.688 15.612 1.00 62.72 323 VAL A CA 1
ATOM 2601 C C . VAL A 1 323 ? -23.866 3.204 15.414 1.00 62.72 323 VAL A C 1
ATOM 2603 O O . VAL A 1 323 ? -23.138 3.731 14.576 1.00 62.72 323 VAL A O 1
ATOM 2606 N N . THR A 1 324 ? -24.677 3.918 16.201 1.00 63.72 324 THR A N 1
ATOM 2607 C CA . THR A 1 324 ? -24.789 5.383 16.094 1.00 63.72 324 THR A CA 1
ATOM 2608 C C . THR A 1 324 ? -23.503 6.090 16.517 1.00 63.72 324 THR A C 1
ATOM 2610 O O . THR A 1 324 ? -23.074 7.018 15.834 1.00 63.72 324 THR A O 1
ATOM 2613 N N . GLY A 1 325 ? -22.845 5.603 17.576 1.00 63.12 325 GLY A N 1
ATOM 2614 C CA . GLY A 1 325 ? -21.526 6.085 17.995 1.00 63.12 325 GLY A CA 1
ATOM 2615 C C . GLY A 1 325 ? -20.466 5.855 16.917 1.00 63.12 325 GLY A C 1
ATOM 2616 O O . GLY A 1 325 ? -19.767 6.785 16.537 1.00 63.12 325 GLY A O 1
ATOM 2617 N N . ARG A 1 326 ? -20.435 4.656 16.323 1.00 69.44 326 ARG A N 1
ATOM 2618 C CA . ARG A 1 326 ? -19.485 4.325 15.247 1.00 69.44 326 ARG A CA 1
ATOM 2619 C C . ARG A 1 326 ? -19.683 5.144 13.976 1.00 69.44 326 ARG A C 1
ATOM 2621 O O . ARG A 1 326 ? -18.714 5.517 13.324 1.00 69.44 326 ARG A O 1
ATOM 2628 N N . LEU A 1 327 ? -20.931 5.444 13.617 1.00 66.00 327 LEU A N 1
ATOM 2629 C CA . LEU A 1 327 ? -21.214 6.317 12.479 1.00 66.00 327 LEU A CA 1
ATOM 2630 C C . LEU A 1 327 ? -20.714 7.748 12.743 1.00 66.00 327 LEU A C 1
ATOM 2632 O O . LEU A 1 327 ? -20.200 8.390 11.832 1.00 66.00 327 LEU A O 1
ATOM 2636 N N . ALA A 1 328 ? -20.822 8.238 13.983 1.00 64.31 328 ALA A N 1
ATOM 2637 C CA . ALA A 1 328 ? -20.268 9.535 14.370 1.00 64.31 328 ALA A CA 1
ATOM 2638 C C . ALA A 1 328 ? -18.729 9.544 14.333 1.00 64.31 328 ALA A C 1
ATOM 2640 O O . ALA A 1 328 ? -18.145 10.506 13.823 1.00 64.31 328 ALA A O 1
ATOM 2641 N N . ASP A 1 329 ? -18.084 8.472 14.802 1.00 70.31 329 ASP A N 1
ATOM 2642 C CA . ASP A 1 329 ? -16.626 8.311 14.742 1.00 70.31 329 ASP A CA 1
ATOM 2643 C C . ASP A 1 329 ? -16.137 8.317 13.286 1.00 70.31 329 ASP A C 1
ATOM 2645 O O . ASP A 1 329 ? -15.270 9.119 12.932 1.00 70.31 329 ASP A O 1
ATOM 2649 N N . ILE A 1 330 ? -16.763 7.528 12.403 1.00 72.38 330 ILE A N 1
ATOM 2650 C CA . ILE A 1 330 ? -16.435 7.519 10.969 1.00 72.38 330 ILE A CA 1
ATOM 2651 C C . ILE A 1 330 ? -16.619 8.882 10.320 1.00 72.38 330 ILE A C 1
ATOM 2653 O O . ILE A 1 330 ? -15.742 9.311 9.574 1.00 72.38 330 ILE A O 1
ATOM 2657 N N . THR A 1 331 ? -17.716 9.591 10.591 1.00 67.75 331 THR A N 1
ATOM 2658 C CA . THR A 1 331 ? -17.910 10.923 10.003 1.00 67.75 331 THR A CA 1
ATOM 2659 C C . THR A 1 331 ? -16.839 11.908 10.476 1.00 67.75 331 THR A C 1
ATOM 2661 O O . THR A 1 331 ? -16.372 12.734 9.694 1.00 67.75 331 THR A O 1
ATOM 2664 N N . THR A 1 332 ? -16.409 11.810 11.736 1.00 69.12 332 THR A N 1
ATOM 2665 C CA . THR A 1 332 ? -15.322 12.643 12.274 1.00 69.12 332 THR A CA 1
ATOM 2666 C C . THR A 1 332 ? -14.012 12.373 11.542 1.00 69.12 332 THR A C 1
ATOM 2668 O O . THR A 1 332 ? -13.326 13.308 11.128 1.00 69.12 332 THR A O 1
ATOM 2671 N N . ILE A 1 333 ? -13.689 11.095 11.348 1.00 71.00 333 ILE A N 1
ATOM 2672 C CA . ILE A 1 333 ? -12.491 10.673 10.627 1.00 71.00 333 ILE A CA 1
ATOM 2673 C C . ILE A 1 333 ? -12.553 11.137 9.160 1.00 71.00 333 ILE A C 1
ATOM 2675 O O . ILE A 1 333 ? -11.583 11.692 8.647 1.00 71.00 333 ILE A O 1
ATOM 2679 N N . LEU A 1 334 ? -13.713 11.008 8.510 1.00 68.00 334 LEU A N 1
ATOM 2680 C CA . LEU A 1 334 ? -13.943 11.449 7.131 1.00 68.00 334 LEU A CA 1
ATOM 2681 C C . LEU A 1 334 ? -13.691 12.954 6.946 1.00 68.00 334 LEU A C 1
ATOM 2683 O O . LEU A 1 334 ? -13.092 13.373 5.956 1.00 68.00 334 LEU A O 1
ATOM 2687 N N . LEU A 1 335 ? -14.131 13.773 7.907 1.00 64.25 335 LEU A N 1
ATOM 2688 C CA . LEU A 1 335 ? -13.847 15.210 7.919 1.00 64.25 335 LEU A CA 1
ATOM 2689 C C . LEU A 1 335 ? -12.346 15.491 8.091 1.00 64.25 335 LEU A C 1
ATOM 2691 O O . LEU A 1 335 ? -11.826 16.406 7.453 1.00 64.25 335 LEU A O 1
ATOM 2695 N N . GLY A 1 336 ? -11.654 14.701 8.918 1.00 67.12 336 GLY A N 1
ATOM 2696 C CA . GLY A 1 336 ? -10.199 14.764 9.086 1.00 67.12 336 GLY A CA 1
ATOM 2697 C C . GLY A 1 336 ? -9.435 14.483 7.788 1.00 67.12 336 GLY A C 1
ATOM 2698 O O . GLY A 1 336 ? -8.559 15.260 7.414 1.00 67.12 336 GLY A O 1
ATOM 2699 N N . GLU A 1 337 ? -9.821 13.446 7.044 1.00 70.81 337 GLU A N 1
ATOM 2700 C CA . GLU A 1 337 ? -9.232 13.149 5.728 1.00 70.81 337 GLU A CA 1
ATOM 2701 C C . GLU A 1 337 ? -9.525 14.239 4.693 1.00 70.81 337 GLU A C 1
ATOM 2703 O O . GLU A 1 337 ? -8.647 14.637 3.924 1.00 70.81 337 GLU A O 1
ATOM 2708 N N . GLY A 1 338 ? -10.748 14.782 4.699 1.00 65.19 338 GLY A N 1
ATOM 2709 C CA . GLY A 1 338 ? -11.096 15.931 3.865 1.00 65.19 338 GLY A CA 1
ATOM 2710 C C . GLY A 1 338 ? -10.195 17.143 4.140 1.00 65.19 338 GLY A C 1
ATOM 2711 O O . GLY A 1 338 ? -9.745 17.802 3.203 1.00 65.19 338 GLY A O 1
ATOM 2712 N N . LEU A 1 339 ? -9.873 17.408 5.413 1.00 63.84 339 LEU A N 1
ATOM 2713 C CA . LEU A 1 339 ? -8.919 18.450 5.810 1.00 63.84 339 LEU A CA 1
ATOM 2714 C C . LEU A 1 339 ? -7.497 18.165 5.312 1.00 63.84 339 LEU A C 1
ATOM 2716 O O . LEU A 1 339 ? -6.826 19.092 4.854 1.00 63.84 339 LEU A O 1
ATOM 2720 N N . ASN A 1 340 ? -7.047 16.911 5.368 1.00 66.81 340 ASN A N 1
ATOM 2721 C CA . ASN A 1 340 ? -5.723 16.519 4.886 1.00 66.81 340 ASN A CA 1
ATOM 2722 C C . ASN A 1 340 ? -5.580 16.753 3.370 1.00 66.81 340 ASN A C 1
ATOM 2724 O O . ASN A 1 340 ? -4.611 17.363 2.914 1.00 66.81 340 ASN A O 1
ATOM 2728 N N . ALA A 1 341 ? -6.597 16.378 2.584 1.00 64.56 341 ALA A N 1
ATOM 2729 C CA . ALA A 1 341 ? -6.629 16.644 1.144 1.00 64.56 341 ALA A CA 1
ATOM 2730 C C . ALA A 1 341 ? -6.554 18.152 0.832 1.00 64.56 341 ALA A C 1
ATOM 2732 O O . ALA A 1 341 ? -5.809 18.575 -0.056 1.00 64.56 341 ALA A O 1
ATOM 2733 N N . ILE A 1 342 ? -7.269 18.979 1.603 1.00 64.31 342 ILE A N 1
ATOM 2734 C CA . ILE A 1 342 ? -7.208 20.443 1.489 1.00 64.31 342 ILE A CA 1
ATOM 2735 C C . ILE A 1 342 ? -5.798 20.959 1.830 1.00 64.31 342 ILE A C 1
ATOM 2737 O O . ILE A 1 342 ? -5.256 21.777 1.086 1.00 64.31 342 ILE A O 1
ATOM 2741 N N . ALA A 1 343 ? -5.160 20.455 2.889 1.00 63.53 343 ALA A N 1
ATOM 2742 C CA . ALA A 1 343 ? -3.789 20.830 3.240 1.00 63.53 343 ALA A CA 1
ATOM 2743 C C . ALA A 1 343 ? -2.786 20.492 2.119 1.00 63.53 343 ALA A C 1
ATOM 2745 O O . ALA A 1 343 ? -1.936 21.320 1.786 1.00 63.53 343 ALA A O 1
ATOM 2746 N N . GLY A 1 344 ? -2.939 19.336 1.464 1.00 63.53 344 GLY A N 1
ATOM 2747 C CA . GLY A 1 344 ? -2.154 18.976 0.279 1.00 63.53 344 GLY A CA 1
ATOM 2748 C C . GLY A 1 344 ? -2.328 19.967 -0.879 1.00 63.53 344 GLY A C 1
ATOM 2749 O O . GLY A 1 344 ? -1.351 20.354 -1.523 1.00 63.53 344 GLY A O 1
ATOM 2750 N N . THR A 1 345 ? -3.550 20.462 -1.111 1.00 67.31 345 THR A N 1
ATOM 2751 C CA . THR A 1 345 ? -3.766 21.528 -2.107 1.00 67.31 345 THR A CA 1
ATOM 2752 C C . THR A 1 345 ? -3.105 22.847 -1.710 1.00 67.31 345 THR A C 1
ATOM 2754 O O . THR A 1 345 ? -2.592 23.545 -2.582 1.00 67.31 345 THR A O 1
ATOM 2757 N N . PHE A 1 346 ? -3.044 23.177 -0.415 1.00 65.81 346 PHE A N 1
ATOM 2758 C CA . PHE A 1 346 ? -2.334 24.368 0.062 1.00 65.81 346 PHE A CA 1
ATOM 2759 C C . PHE A 1 346 ? -0.829 24.268 -0.169 1.00 65.81 346 PHE A C 1
ATOM 2761 O O . PHE A 1 346 ? -0.233 25.245 -0.615 1.00 65.81 346 PHE A O 1
ATOM 2768 N N . TYR A 1 347 ? -0.238 23.091 0.040 1.00 66.38 347 TYR A N 1
ATOM 2769 C CA . TYR A 1 347 ? 1.166 22.845 -0.289 1.00 66.38 347 TYR A CA 1
ATOM 2770 C C . TYR A 1 347 ? 1.453 23.063 -1.783 1.00 66.38 347 TYR A C 1
ATOM 2772 O O . TYR A 1 347 ? 2.390 23.770 -2.147 1.00 66.38 347 TYR A O 1
ATOM 2780 N N . ALA A 1 348 ? 0.602 22.530 -2.666 1.00 66.44 348 ALA A N 1
ATOM 2781 C CA . ALA A 1 348 ? 0.739 22.744 -4.109 1.00 66.44 348 ALA A CA 1
ATOM 2782 C C . ALA A 1 348 ? 0.573 24.225 -4.507 1.00 66.44 348 ALA A C 1
ATOM 2784 O O . ALA A 1 348 ? 1.255 24.712 -5.408 1.00 66.44 348 ALA A O 1
ATOM 2785 N N . ILE A 1 349 ? -0.314 24.954 -3.822 1.00 66.94 349 ILE A N 1
ATOM 2786 C CA . ILE A 1 349 ? -0.507 26.398 -3.999 1.00 66.94 349 ILE A CA 1
ATOM 2787 C C . ILE A 1 349 ? 0.715 27.194 -3.516 1.00 66.94 349 ILE A C 1
ATOM 2789 O O . ILE A 1 349 ? 1.073 28.186 -4.147 1.00 66.94 349 ILE A O 1
ATOM 2793 N N . GLU A 1 350 ? 1.358 26.778 -2.423 1.00 65.94 350 GLU A N 1
ATOM 2794 C CA . GLU A 1 350 ? 2.576 27.409 -1.903 1.00 65.94 350 GLU A CA 1
ATOM 2795 C C . GLU A 1 350 ? 3.750 27.267 -2.881 1.00 65.94 350 GLU A C 1
ATOM 2797 O O . GLU A 1 350 ? 4.516 28.212 -3.069 1.00 65.94 350 GLU A O 1
ATOM 2802 N N . GLN A 1 351 ? 3.857 26.121 -3.561 1.00 66.19 351 GLN A N 1
ATOM 2803 C CA . GLN A 1 351 ? 4.873 25.907 -4.596 1.00 66.19 351 GLN A CA 1
ATOM 2804 C C . GLN A 1 351 ? 4.598 26.663 -5.905 1.00 66.19 351 GLN A C 1
ATOM 2806 O O . GLN A 1 351 ? 5.494 26.790 -6.744 1.00 66.19 351 GLN A O 1
ATOM 2811 N N . ALA A 1 352 ? 3.375 27.160 -6.116 1.00 68.31 352 ALA A N 1
ATOM 2812 C CA . ALA A 1 352 ? 3.013 27.811 -7.365 1.00 68.31 352 ALA A CA 1
ATOM 2813 C C . ALA A 1 352 ? 3.684 29.197 -7.489 1.00 68.31 352 ALA A C 1
ATOM 2815 O O . ALA A 1 352 ? 3.548 30.043 -6.595 1.00 68.31 352 ALA A O 1
ATOM 2816 N N . PRO A 1 353 ? 4.366 29.497 -8.612 1.00 57.09 353 PRO A N 1
ATOM 2817 C CA . PRO A 1 353 ? 4.907 30.829 -8.844 1.00 57.09 353 PRO A CA 1
ATOM 2818 C C . PRO A 1 353 ? 3.756 31.846 -8.929 1.00 57.09 353 PRO A C 1
ATOM 2820 O O . PRO A 1 353 ? 2.939 31.791 -9.846 1.00 57.09 353 PRO A O 1
ATOM 2823 N N . GLY A 1 354 ? 3.683 32.772 -7.963 1.00 64.38 354 GLY A N 1
ATOM 2824 C CA . GLY A 1 354 ? 2.638 33.807 -7.895 1.00 64.38 354 GLY A CA 1
ATOM 2825 C C . GLY A 1 354 ? 1.723 33.773 -6.663 1.00 64.38 354 GLY A C 1
ATOM 2826 O O . GLY A 1 354 ? 0.632 34.346 -6.720 1.00 64.38 354 GLY A O 1
ATOM 2827 N N . PHE A 1 355 ? 2.131 33.139 -5.555 1.00 67.56 355 PHE A N 1
ATOM 2828 C CA . PHE A 1 355 ? 1.393 33.204 -4.287 1.00 67.56 355 PHE A CA 1
ATOM 2829 C C . PHE A 1 355 ? 1.087 34.663 -3.895 1.00 67.56 355 PHE A C 1
ATOM 2831 O O . PHE A 1 355 ? 1.988 35.473 -3.676 1.00 67.56 355 PHE A O 1
ATOM 2838 N N . SER A 1 356 ? -0.201 35.011 -3.847 1.00 66.75 356 SER A N 1
ATOM 2839 C CA . SER A 1 356 ? -0.684 36.384 -3.671 1.00 66.75 356 SER A CA 1
ATOM 2840 C C . SER A 1 356 ? -1.764 36.460 -2.586 1.00 66.75 356 SER A C 1
ATOM 2842 O O . SER A 1 356 ? -2.338 35.447 -2.184 1.00 66.75 356 SER A O 1
ATOM 2844 N N . ALA A 1 357 ? -2.060 37.669 -2.096 1.00 64.25 357 ALA A N 1
ATOM 2845 C CA . ALA A 1 357 ? -3.059 37.888 -1.043 1.00 64.25 357 ALA A CA 1
ATOM 2846 C C . ALA A 1 357 ? -4.468 37.308 -1.350 1.00 64.25 357 ALA A C 1
ATOM 2848 O O . ALA A 1 357 ? -5.075 36.760 -0.429 1.00 64.25 357 ALA A O 1
ATOM 2849 N N . PRO A 1 358 ? -4.988 37.347 -2.598 1.00 65.06 358 PRO A N 1
ATOM 2850 C CA . PRO A 1 358 ? -6.232 36.662 -2.974 1.00 65.06 358 PRO A CA 1
ATOM 2851 C C . PRO A 1 358 ? -6.180 35.138 -2.813 1.00 65.06 358 PRO A C 1
ATOM 2853 O O . PRO A 1 358 ? -7.166 34.512 -2.431 1.00 65.06 358 PRO A O 1
ATOM 2856 N N . THR A 1 359 ? -5.028 34.527 -3.083 1.00 63.38 359 THR A N 1
ATOM 2857 C CA . THR A 1 359 ? -4.842 33.085 -2.907 1.00 63.38 359 THR A CA 1
ATOM 2858 C C . THR A 1 359 ? -4.840 32.728 -1.420 1.00 63.38 359 THR A C 1
ATOM 2860 O O . THR A 1 359 ? -5.530 31.800 -1.005 1.00 63.38 359 THR A O 1
ATOM 2863 N N . GLY A 1 360 ? -4.157 33.528 -0.593 1.00 63.38 360 GLY A N 1
ATOM 2864 C CA . GLY A 1 360 ? -4.176 33.377 0.865 1.00 63.38 360 GLY A CA 1
ATOM 2865 C C . GLY A 1 360 ? -5.567 33.571 1.488 1.00 63.38 360 GLY A C 1
ATOM 2866 O O . GLY A 1 360 ? -5.927 32.854 2.420 1.00 63.38 360 GLY A O 1
ATOM 2867 N N . SER A 1 361 ? -6.397 34.484 0.968 1.00 62.31 361 SER A N 1
ATOM 2868 C CA . SER A 1 361 ? -7.762 34.677 1.482 1.00 62.31 361 SER A CA 1
ATOM 2869 C C . SER A 1 361 ? -8.710 33.527 1.120 1.00 62.31 361 SER A C 1
ATOM 2871 O O . SER A 1 361 ? -9.567 33.175 1.934 1.00 62.31 361 SER A O 1
ATOM 2873 N N . ALA A 1 362 ? -8.529 32.883 -0.039 1.00 61.31 362 ALA A N 1
ATOM 2874 C CA . ALA A 1 362 ? -9.270 31.676 -0.415 1.00 61.31 362 ALA A CA 1
ATOM 2875 C C . ALA A 1 362 ? -8.952 30.484 0.511 1.00 61.31 362 ALA A C 1
ATOM 2877 O O . ALA A 1 362 ? -9.868 29.772 0.929 1.00 61.31 362 ALA A O 1
ATOM 2878 N N . VAL A 1 363 ? -7.681 30.321 0.901 1.00 65.62 363 VAL A N 1
ATOM 2879 C CA . VAL A 1 363 ? -7.222 29.325 1.893 1.00 65.62 363 VAL A CA 1
ATOM 2880 C C . VAL A 1 363 ? -7.934 29.525 3.237 1.00 65.62 363 VAL A C 1
ATOM 2882 O O . VAL A 1 363 ? -8.498 28.581 3.794 1.00 65.62 363 VAL A O 1
ATOM 2885 N N . VAL A 1 364 ? -7.990 30.770 3.727 1.00 63.81 364 VAL A N 1
ATOM 2886 C CA . VAL A 1 364 ? -8.683 31.118 4.981 1.00 63.81 364 VAL A CA 1
ATOM 2887 C C . VAL A 1 364 ? -10.193 30.871 4.882 1.00 63.81 364 VAL A C 1
ATOM 2889 O O . VAL A 1 364 ? -10.782 30.310 5.805 1.00 63.81 364 VAL A O 1
ATOM 2892 N N . CYS A 1 365 ? -10.829 31.229 3.761 1.00 61.72 365 CYS A N 1
ATOM 2893 C CA . CYS A 1 365 ? -12.256 30.964 3.549 1.00 61.72 365 CYS A CA 1
ATOM 2894 C C . CYS A 1 365 ? -12.568 29.460 3.543 1.00 61.72 365 CYS A C 1
ATOM 2896 O O . CYS A 1 365 ? -13.563 29.046 4.136 1.00 61.72 365 CYS A O 1
ATOM 2898 N N . CYS A 1 366 ? -11.708 28.641 2.932 1.00 61.78 366 CYS A N 1
ATOM 2899 C CA . CYS A 1 366 ? -11.842 27.185 2.942 1.00 61.78 366 CYS A CA 1
ATOM 2900 C C . CYS A 1 366 ? -11.790 26.624 4.375 1.00 61.78 366 CYS A C 1
ATOM 2902 O O . CYS A 1 366 ? -12.685 25.882 4.781 1.00 61.78 366 CYS A O 1
ATOM 2904 N N . ALA A 1 367 ? -10.818 27.061 5.185 1.00 62.53 367 ALA A N 1
ATOM 2905 C CA . ALA A 1 367 ? -10.710 26.656 6.589 1.00 62.53 367 ALA A CA 1
ATOM 2906 C C . ALA A 1 367 ? -11.954 27.045 7.416 1.00 62.53 367 ALA A C 1
ATOM 2908 O O . ALA A 1 367 ? -12.439 26.253 8.226 1.00 62.53 367 ALA A O 1
ATOM 2909 N N . ILE A 1 368 ? -12.510 28.238 7.172 1.00 59.81 368 ILE A N 1
ATOM 2910 C CA . ILE A 1 368 ? -13.745 28.711 7.813 1.00 59.81 368 ILE A CA 1
ATOM 2911 C C . ILE A 1 368 ? -14.945 27.832 7.424 1.00 59.81 368 ILE A C 1
ATOM 2913 O O . ILE A 1 368 ? -15.725 27.449 8.295 1.00 59.81 368 ILE A O 1
ATOM 2917 N N . ILE A 1 369 ? -15.090 27.479 6.142 1.00 65.56 369 ILE A N 1
ATOM 2918 C CA . ILE A 1 369 ? -16.179 26.616 5.657 1.00 65.56 369 ILE A CA 1
ATOM 2919 C C . ILE A 1 369 ? -16.112 25.233 6.312 1.00 65.56 369 ILE A C 1
ATOM 2921 O O . ILE A 1 369 ? -17.133 24.746 6.799 1.00 65.56 369 ILE A O 1
ATOM 2925 N N . VAL A 1 370 ? -14.924 24.622 6.382 1.00 62.47 370 VAL A N 1
ATOM 2926 C CA . VAL A 1 370 ? -14.762 23.307 7.022 1.00 62.47 370 VAL A CA 1
ATOM 2927 C C . VAL A 1 370 ? -15.083 23.373 8.516 1.00 62.47 370 VAL A C 1
ATOM 2929 O O . VAL A 1 370 ? -15.799 22.511 9.028 1.00 62.47 370 VAL A O 1
ATOM 2932 N N . PHE A 1 371 ? -14.632 24.426 9.206 1.00 61.59 371 PHE A N 1
ATOM 2933 C CA . PHE A 1 371 ? -14.972 24.650 10.610 1.00 61.59 371 PHE A CA 1
ATOM 2934 C C . PHE A 1 371 ? -16.489 24.772 10.822 1.00 61.59 371 PHE A C 1
ATOM 2936 O O . PHE A 1 371 ? -17.034 24.121 11.713 1.00 61.59 371 PHE A O 1
ATOM 2943 N N . PHE A 1 372 ? -17.191 25.549 9.988 1.00 58.34 372 PHE A N 1
ATOM 2944 C CA . PHE A 1 372 ? -18.646 25.696 10.084 1.00 58.34 372 PHE A CA 1
ATOM 2945 C C . PHE A 1 372 ? -19.405 24.406 9.746 1.00 58.34 372 PHE A C 1
ATOM 2947 O O . PHE A 1 372 ? -20.393 24.106 10.414 1.00 58.34 372 PHE A O 1
ATOM 2954 N N . LEU A 1 373 ? -18.953 23.624 8.761 1.00 57.09 373 LEU A N 1
ATOM 2955 C CA . LEU A 1 373 ? -19.540 22.319 8.429 1.00 57.09 373 LEU A CA 1
ATOM 2956 C C . LEU A 1 373 ? -19.423 21.332 9.595 1.00 57.09 373 LEU A C 1
ATOM 2958 O O . LEU A 1 373 ? -20.417 20.711 9.974 1.00 57.09 373 LEU A O 1
ATOM 2962 N N . ALA A 1 374 ? -18.235 21.232 10.199 1.00 55.88 374 ALA A N 1
ATOM 2963 C CA . ALA A 1 374 ? -18.019 20.395 11.376 1.00 55.88 374 ALA A CA 1
ATOM 2964 C C . ALA A 1 374 ? -18.883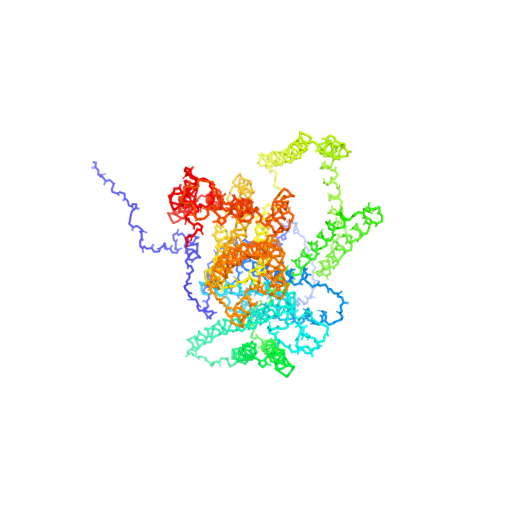 20.869 12.556 1.00 55.88 374 ALA A C 1
ATOM 2966 O O . ALA A 1 374 ? -19.570 20.072 13.194 1.00 55.88 374 ALA A O 1
ATOM 2967 N N . TYR A 1 375 ? -18.906 22.180 12.806 1.00 58.09 375 TYR A N 1
ATOM 2968 C CA . TYR A 1 375 ? -19.707 22.790 13.863 1.00 58.09 375 TYR A CA 1
ATOM 2969 C C . TYR A 1 375 ? -21.208 22.485 13.708 1.00 58.09 375 TYR A C 1
ATOM 2971 O O . TYR A 1 375 ? -21.842 22.030 14.659 1.00 58.09 375 TYR A O 1
ATOM 2979 N N . LEU A 1 376 ? -21.767 22.653 12.504 1.00 56.00 376 LEU A N 1
ATOM 2980 C CA . LEU A 1 376 ? -23.182 22.380 12.225 1.00 56.00 376 LEU A CA 1
ATOM 2981 C C . LEU A 1 376 ? -23.545 20.895 12.371 1.00 56.00 376 LEU A C 1
ATOM 2983 O O . LEU A 1 376 ? -24.638 20.584 12.844 1.00 56.00 376 LEU A O 1
ATOM 2987 N N . TYR A 1 377 ? -22.644 19.983 11.996 1.00 59.16 377 TYR A N 1
ATOM 2988 C CA . TYR A 1 377 ? -22.875 18.543 12.121 1.00 59.16 377 TYR A CA 1
ATOM 2989 C C . TYR A 1 377 ? -22.946 18.094 13.590 1.00 59.16 377 TYR A C 1
ATOM 2991 O O . TYR A 1 377 ? -23.884 17.396 13.975 1.00 59.16 377 TYR A O 1
ATOM 2999 N N . PHE A 1 378 ? -21.998 18.527 14.430 1.00 56.22 378 PHE A N 1
ATOM 3000 C CA . PHE A 1 378 ? -21.942 18.098 15.834 1.00 56.22 378 PHE A CA 1
ATOM 3001 C C . PHE A 1 378 ? -22.926 18.834 16.748 1.00 56.22 378 PHE A C 1
ATOM 3003 O O . PHE A 1 378 ? -23.351 18.276 17.759 1.00 56.22 378 PHE A O 1
ATOM 3010 N N . GLU A 1 379 ? -23.323 20.063 16.412 1.00 56.38 379 GLU A N 1
ATOM 3011 C CA . GLU A 1 379 ? -24.283 20.816 17.227 1.00 56.38 379 GLU A CA 1
ATOM 3012 C C . GLU A 1 379 ? -25.752 20.472 16.897 1.00 56.38 379 GLU A C 1
ATOM 3014 O O . GLU A 1 379 ? -26.643 20.712 17.713 1.00 56.38 379 GLU A O 1
ATOM 3019 N N . GLY A 1 380 ? -26.020 19.837 15.746 1.00 43.66 380 GLY A N 1
ATOM 3020 C CA . GLY A 1 380 ? -27.366 19.434 15.319 1.00 43.66 380 GLY A CA 1
ATOM 3021 C C . GLY A 1 380 ? -27.983 18.249 16.080 1.00 43.66 380 GLY A C 1
ATOM 3022 O O . GLY A 1 380 ? -29.188 18.022 15.969 1.00 43.66 380 GLY A O 1
ATOM 3023 N N . ALA A 1 381 ? -27.201 17.503 16.871 1.00 45.09 381 ALA A N 1
ATOM 3024 C CA . ALA A 1 381 ? -27.630 16.249 17.496 1.00 45.09 381 ALA A CA 1
ATOM 3025 C C . ALA A 1 381 ? -27.445 16.214 19.032 1.00 45.09 381 ALA A C 1
ATOM 3027 O O . ALA A 1 381 ? -26.642 15.435 19.531 1.00 45.09 381 ALA A O 1
ATOM 3028 N N . ALA A 1 382 ? -28.198 17.030 19.790 1.00 44.03 382 ALA A N 1
ATOM 3029 C CA . ALA A 1 382 ? -28.753 16.703 21.127 1.00 44.03 382 ALA A CA 1
ATOM 3030 C C . ALA A 1 382 ? -29.517 17.896 21.763 1.00 44.03 382 ALA A C 1
ATOM 3032 O O . ALA A 1 382 ? -29.169 19.054 21.524 1.00 44.03 382 ALA A O 1
ATOM 3033 N N . PRO A 1 383 ? -30.551 17.645 22.601 1.00 45.03 383 PRO A N 1
ATOM 3034 C CA . PRO A 1 383 ? -31.463 18.671 23.100 1.00 45.03 383 PRO A CA 1
ATOM 3035 C C . PRO A 1 383 ? -30.840 19.568 24.185 1.00 45.03 383 PRO A C 1
ATOM 3037 O O . PRO A 1 383 ? -30.120 19.135 25.082 1.00 45.03 383 PRO A O 1
ATOM 3040 N N . LEU A 1 384 ? -31.181 20.852 24.084 1.00 48.00 384 LEU A N 1
ATOM 3041 C CA . LEU A 1 384 ? -30.729 21.991 24.889 1.00 48.00 384 LEU A CA 1
ATOM 3042 C C . LEU A 1 384 ? -30.988 21.863 26.403 1.00 48.00 384 LEU A C 1
ATOM 3044 O O . LEU A 1 384 ? -31.984 21.271 26.813 1.00 48.00 384 LEU A O 1
ATOM 3048 N N . LYS A 1 385 ? -30.215 22.632 27.201 1.00 46.94 385 LYS A N 1
ATOM 3049 C CA . LYS A 1 385 ? -30.821 23.653 28.101 1.00 46.94 385 LYS A CA 1
ATOM 3050 C C . LYS A 1 385 ? -29.929 24.778 28.664 1.00 46.94 385 LYS A C 1
ATOM 3052 O O . LYS A 1 385 ? -30.486 25.710 29.230 1.00 46.94 385 LYS A O 1
ATOM 3057 N N . SER A 1 386 ? -28.611 24.842 28.425 1.00 56.53 386 SER A N 1
ATOM 3058 C CA . SER A 1 386 ? -27.895 26.140 28.539 1.00 56.53 386 SER A CA 1
ATOM 3059 C C . SER A 1 386 ? -26.583 26.201 27.738 1.00 56.53 386 SER A C 1
ATOM 3061 O O . SER A 1 386 ? -25.490 26.016 28.275 1.00 56.53 386 SER A O 1
ATOM 3063 N N . VAL A 1 387 ? -26.697 26.488 26.439 1.00 52.59 387 VAL A N 1
ATOM 3064 C CA . VAL A 1 387 ? -25.586 26.483 25.465 1.00 52.59 387 VAL A CA 1
ATOM 3065 C C . VAL A 1 387 ? -24.841 27.826 25.407 1.00 52.59 387 VAL A C 1
ATOM 3067 O O . VAL A 1 387 ? -23.615 27.855 25.344 1.00 52.59 387 VAL A O 1
ATOM 3070 N N . ARG A 1 388 ? -25.541 28.959 25.561 1.00 52.44 388 ARG A N 1
ATOM 3071 C CA . ARG A 1 388 ? -24.964 30.298 25.314 1.00 52.44 388 ARG A CA 1
ATOM 3072 C C . ARG A 1 388 ? -23.787 30.697 26.214 1.00 52.44 388 ARG A C 1
ATOM 3074 O O . ARG A 1 388 ? -22.892 31.380 25.736 1.00 52.44 388 ARG A O 1
ATOM 3081 N N . ARG A 1 389 ? -23.743 30.277 27.488 1.00 47.25 389 ARG A N 1
ATOM 3082 C CA . ARG A 1 389 ? -22.616 30.601 28.395 1.00 47.25 389 ARG A CA 1
ATOM 3083 C C . ARG A 1 389 ? -21.446 29.617 28.302 1.00 47.25 389 ARG A C 1
ATOM 3085 O O . ARG A 1 389 ? -20.326 30.024 28.571 1.00 47.25 389 ARG A O 1
ATOM 3092 N N . ARG A 1 390 ? -21.671 28.356 27.900 1.00 45.09 390 ARG A N 1
ATOM 3093 C CA . ARG A 1 390 ? -20.588 27.365 27.710 1.00 45.09 390 ARG A CA 1
ATOM 3094 C C . ARG A 1 390 ? -19.898 27.524 26.358 1.00 45.09 390 ARG A C 1
ATOM 3096 O O . ARG A 1 390 ? -18.676 27.485 26.317 1.00 45.09 390 ARG A O 1
ATOM 3103 N N . ALA A 1 391 ? -20.659 27.776 25.292 1.00 47.25 391 ALA A N 1
ATOM 3104 C CA . ALA A 1 391 ? -20.109 28.023 23.961 1.00 47.25 391 ALA A CA 1
ATOM 3105 C C . ALA A 1 391 ? -19.301 29.332 23.914 1.00 47.25 391 ALA A C 1
ATOM 3107 O O . ALA A 1 391 ? -18.177 29.329 23.428 1.00 47.25 391 ALA A O 1
ATOM 3108 N N . ALA A 1 392 ? -19.803 30.416 24.523 1.00 51.28 392 ALA A N 1
ATOM 3109 C CA . ALA A 1 392 ? -19.072 31.684 24.614 1.00 51.28 392 ALA A CA 1
ATOM 3110 C C . ALA A 1 392 ? -17.796 31.586 25.473 1.00 51.28 392 ALA A C 1
ATOM 3112 O O . ALA A 1 392 ? -16.787 32.197 25.142 1.00 51.28 392 ALA A O 1
ATOM 3113 N N . TRP A 1 393 ? -17.810 30.792 26.549 1.00 45.50 393 TRP A N 1
ATOM 3114 C CA . TRP A 1 393 ? -16.642 30.595 27.414 1.00 45.50 393 TRP A CA 1
ATOM 3115 C C . TRP A 1 393 ? -15.548 29.748 26.738 1.00 45.50 393 TRP A C 1
ATOM 3117 O O . TRP A 1 393 ? -14.375 30.101 26.811 1.00 45.50 393 TRP A O 1
ATOM 3127 N N . ILE A 1 394 ? -15.921 28.694 25.999 1.00 46.34 394 ILE A N 1
ATOM 3128 C CA . ILE A 1 394 ? -14.977 27.877 25.210 1.00 46.34 394 ILE A CA 1
ATOM 3129 C C . ILE A 1 394 ? -14.452 28.660 23.989 1.00 46.34 394 ILE A C 1
ATOM 3131 O O . ILE A 1 394 ? -13.250 28.635 23.727 1.00 46.34 394 ILE A O 1
ATOM 3135 N N . MET A 1 395 ? -15.309 29.424 23.295 1.00 49.41 395 MET A N 1
ATOM 3136 C CA . MET A 1 395 ? -14.904 30.294 22.177 1.00 49.41 395 MET A CA 1
ATOM 3137 C C . MET A 1 395 ? -14.032 31.479 22.601 1.00 49.41 395 MET A C 1
ATOM 3139 O O . MET A 1 395 ? -13.265 31.960 21.779 1.00 49.41 395 MET A O 1
ATOM 3143 N N . MET A 1 396 ? -14.124 31.963 23.844 1.00 51.19 396 MET A N 1
ATOM 3144 C CA . MET A 1 396 ? -13.246 33.032 24.342 1.00 51.19 396 MET A CA 1
ATOM 3145 C C . MET A 1 396 ? -11.939 32.510 24.942 1.00 51.19 396 MET A C 1
ATOM 3147 O O . MET A 1 396 ? -10.937 33.222 24.911 1.00 51.19 396 MET A O 1
ATOM 3151 N N . HIS A 1 397 ? -11.903 31.271 25.440 1.00 45.16 397 HIS A N 1
ATOM 3152 C CA . HIS A 1 397 ? -10.660 30.689 25.942 1.00 45.16 397 HIS A CA 1
ATOM 3153 C C . HIS A 1 397 ? -9.691 30.275 24.836 1.00 45.16 397 HIS A C 1
ATOM 3155 O O . HIS A 1 397 ? -8.493 30.389 25.054 1.00 45.16 397 HIS A O 1
ATOM 3161 N N . LEU A 1 398 ? -10.161 29.867 23.654 1.00 46.34 398 LEU A N 1
ATOM 3162 C CA . LEU A 1 398 ? -9.276 29.470 22.554 1.00 46.34 398 LEU A CA 1
ATOM 3163 C C . LEU A 1 398 ? -8.436 30.650 22.001 1.00 46.34 398 LEU A C 1
ATOM 3165 O O . LEU A 1 398 ? -7.218 30.507 21.951 1.00 46.34 398 LEU A O 1
ATOM 3169 N N . PRO A 1 399 ? -9.001 31.838 21.692 1.00 44.88 399 PRO A N 1
ATOM 3170 C CA . PRO A 1 399 ? -8.219 33.020 21.329 1.00 44.88 399 PRO A CA 1
ATOM 3171 C C . PRO A 1 399 ? -7.366 33.540 22.485 1.00 44.88 399 PRO A C 1
ATOM 3173 O O . PRO A 1 399 ? -6.301 34.087 22.240 1.00 44.88 399 PRO A O 1
ATOM 3176 N N . TRP A 1 400 ? -7.802 33.368 23.738 1.00 45.09 400 TRP A N 1
ATOM 3177 C CA . TRP A 1 400 ? -7.057 33.823 24.913 1.00 45.09 400 TRP A CA 1
ATOM 3178 C C . TRP A 1 400 ? -5.843 32.934 25.224 1.00 45.09 400 TRP A C 1
ATOM 3180 O O . TRP A 1 400 ? -4.750 33.466 25.385 1.00 45.09 400 TRP A O 1
ATOM 3190 N N . LEU A 1 401 ? -5.987 31.603 25.214 1.00 40.78 401 LEU A N 1
ATOM 3191 C CA . LEU A 1 401 ? -4.873 30.648 25.327 1.00 40.78 401 LEU A CA 1
ATOM 3192 C C . LEU A 1 401 ? -3.911 30.792 24.145 1.00 40.78 401 LEU A C 1
ATOM 3194 O O . LEU A 1 401 ? -2.709 30.886 24.365 1.00 40.78 401 LEU A O 1
ATOM 3198 N N . LEU A 1 402 ? -4.434 30.925 22.920 1.00 40.72 402 LEU A N 1
ATOM 3199 C CA . LEU A 1 402 ? -3.622 31.220 21.739 1.00 40.72 402 LEU A CA 1
ATOM 3200 C C . LEU A 1 402 ? -2.904 32.570 21.886 1.00 40.72 402 LEU A C 1
ATOM 3202 O O . LEU A 1 402 ? -1.728 32.656 21.567 1.00 40.72 402 LEU A O 1
ATOM 3206 N N . SER A 1 403 ? -3.557 33.606 22.429 1.00 41.44 403 SER A N 1
ATOM 3207 C CA . SER A 1 403 ? -2.938 34.920 22.645 1.00 41.44 403 SER A CA 1
ATOM 3208 C C . SER A 1 403 ? -1.892 34.916 23.754 1.00 41.44 403 SER A C 1
ATOM 3210 O O . SER A 1 403 ? -0.909 35.615 23.608 1.00 41.44 403 SER A O 1
ATOM 3212 N N . VAL A 1 404 ? -2.048 34.134 24.827 1.00 43.53 404 VAL A N 1
ATOM 3213 C CA . VAL A 1 404 ? -1.078 34.059 25.936 1.00 43.53 404 VAL A CA 1
ATOM 3214 C C . VAL A 1 404 ? 0.140 33.213 25.549 1.00 43.53 404 VAL A C 1
ATOM 3216 O O . VAL A 1 404 ? 1.258 33.577 25.907 1.00 43.53 404 VAL A O 1
ATOM 3219 N N . ILE A 1 405 ? -0.059 32.157 24.752 1.00 44.88 405 ILE A N 1
ATOM 3220 C CA . ILE A 1 405 ? 1.017 31.365 24.133 1.00 44.88 405 ILE A CA 1
ATOM 3221 C C . ILE A 1 405 ? 1.753 32.223 23.086 1.00 44.88 405 ILE A C 1
ATOM 3223 O O . ILE A 1 405 ? 2.966 32.392 23.168 1.00 44.88 405 ILE A O 1
ATOM 3227 N N . LEU A 1 406 ? 1.023 32.922 22.204 1.00 41.75 406 LEU A N 1
ATOM 3228 C CA . LEU A 1 406 ? 1.603 33.871 21.243 1.00 41.75 406 LEU A CA 1
ATOM 3229 C C . LEU A 1 406 ? 2.307 35.064 21.917 1.00 41.75 406 LEU A C 1
ATOM 3231 O O . LEU A 1 406 ? 3.303 35.541 21.384 1.00 41.75 406 LEU A O 1
ATOM 3235 N N . LEU A 1 407 ? 1.842 35.559 23.071 1.00 44.59 407 LEU A N 1
ATOM 3236 C CA . LEU A 1 407 ? 2.432 36.731 23.742 1.00 44.59 407 LEU A CA 1
ATOM 3237 C C . LEU A 1 407 ? 3.752 36.403 24.464 1.00 44.59 407 LEU A C 1
ATOM 3239 O O . LEU A 1 407 ? 4.594 37.290 24.598 1.00 44.59 407 LEU A O 1
ATOM 3243 N N . LEU A 1 408 ? 3.956 35.154 24.905 1.00 44.66 408 LEU A N 1
ATOM 3244 C CA . LEU A 1 408 ? 5.215 34.693 25.513 1.00 44.66 408 LEU A CA 1
ATOM 3245 C C . LEU A 1 408 ? 6.213 34.134 24.480 1.00 44.66 408 LEU A C 1
ATOM 3247 O O . LEU A 1 408 ? 7.422 34.228 24.693 1.00 44.66 408 LEU A O 1
ATOM 3251 N N . GLU A 1 409 ? 5.734 33.618 23.344 1.00 52.28 409 GLU A N 1
ATOM 3252 C CA . GLU A 1 409 ? 6.556 32.947 22.322 1.00 52.28 409 GLU A CA 1
ATOM 3253 C C . GLU A 1 409 ? 6.858 33.797 21.078 1.00 52.28 409 GLU A C 1
ATOM 3255 O O . GLU A 1 409 ? 7.749 33.450 20.290 1.00 52.28 409 GLU A O 1
ATOM 3260 N N . ALA A 1 410 ? 6.187 34.947 20.917 1.00 48.59 410 ALA A N 1
ATOM 3261 C CA . ALA A 1 410 ? 6.389 35.845 19.782 1.00 48.59 410 ALA A CA 1
ATOM 3262 C C . ALA A 1 410 ? 7.864 36.205 19.569 1.00 48.59 410 ALA A C 1
ATOM 3264 O O . ALA A 1 410 ? 8.286 36.294 18.431 1.00 48.59 410 ALA A O 1
ATOM 3265 N N . GLY A 1 411 ? 8.696 36.346 20.604 1.00 50.66 411 GLY A N 1
ATOM 3266 C CA . GLY A 1 411 ? 10.103 36.732 20.423 1.00 50.66 411 GLY A CA 1
ATOM 3267 C C . GLY A 1 411 ? 10.945 35.732 19.611 1.00 50.66 411 GLY A C 1
ATOM 3268 O O . GLY A 1 411 ? 11.707 36.140 18.735 1.00 50.66 411 GLY A O 1
ATOM 3269 N N . LEU A 1 412 ? 10.794 34.426 19.862 1.00 50.78 412 LEU A N 1
ATOM 3270 C CA . LEU A 1 412 ? 11.586 33.369 19.211 1.00 50.78 412 LEU A CA 1
ATOM 3271 C C . LEU A 1 412 ? 10.996 32.959 17.860 1.00 50.78 412 LEU A C 1
ATOM 3273 O O . LEU A 1 412 ? 11.753 32.755 16.908 1.00 50.78 412 LEU A O 1
ATOM 3277 N N . PHE A 1 413 ? 9.666 32.905 17.743 1.00 52.16 413 PHE A N 1
ATOM 3278 C CA . PHE A 1 413 ? 9.011 32.661 16.458 1.00 52.16 413 PHE A CA 1
ATOM 3279 C C . PHE A 1 413 ? 9.112 33.865 15.524 1.00 52.16 413 PHE A C 1
ATOM 3281 O O . PHE A 1 413 ? 9.344 33.665 14.338 1.00 52.16 413 PHE A O 1
ATOM 3288 N N . VAL A 1 414 ? 9.054 35.105 16.028 1.00 54.06 414 VAL A N 1
ATOM 3289 C CA . VAL A 1 414 ? 9.352 36.304 15.226 1.00 54.06 414 VAL A CA 1
ATOM 3290 C C . VAL A 1 414 ? 10.831 36.338 14.860 1.00 54.06 414 VAL A C 1
ATOM 3292 O O . VAL A 1 414 ? 11.134 36.647 13.721 1.00 54.06 414 VAL A O 1
ATOM 3295 N N . ALA A 1 415 ? 11.772 35.946 15.725 1.00 52.06 415 ALA A N 1
ATOM 3296 C CA . ALA A 1 415 ? 13.178 35.817 15.319 1.00 52.06 415 ALA A CA 1
ATOM 3297 C C . ALA A 1 415 ? 13.383 34.736 14.234 1.00 52.06 415 ALA A C 1
ATOM 3299 O O . ALA A 1 415 ? 14.103 34.963 13.259 1.00 52.06 415 ALA A O 1
ATOM 3300 N N . ALA A 1 416 ? 12.710 33.585 14.335 1.00 52.62 416 ALA A N 1
ATOM 3301 C CA . ALA A 1 416 ? 12.712 32.550 13.298 1.00 52.62 416 ALA A CA 1
ATOM 3302 C C . ALA A 1 416 ? 12.048 33.035 11.992 1.00 52.62 416 ALA A C 1
ATOM 3304 O O . ALA A 1 416 ? 12.568 32.790 10.906 1.00 52.62 416 ALA A O 1
ATOM 3305 N N . PHE A 1 417 ? 10.959 33.798 12.099 1.00 55.75 417 PHE A N 1
ATOM 3306 C CA . PHE A 1 417 ? 10.233 34.392 10.978 1.00 55.75 417 PHE A CA 1
ATOM 3307 C C . PHE A 1 417 ? 11.037 35.512 10.286 1.00 55.75 417 PHE A C 1
ATOM 3309 O O . PHE A 1 417 ? 11.139 35.577 9.061 1.00 55.75 417 PHE A O 1
ATOM 3316 N N . MET A 1 418 ? 11.707 36.358 11.066 1.00 53.19 418 MET A N 1
ATOM 3317 C CA . MET A 1 418 ? 12.582 37.429 10.581 1.00 53.19 418 MET A CA 1
ATOM 3318 C C . MET A 1 418 ? 13.866 36.866 9.965 1.00 53.19 418 MET A C 1
ATOM 3320 O O . MET A 1 418 ? 14.367 37.403 8.979 1.00 53.19 418 MET A O 1
ATOM 3324 N N . THR A 1 419 ? 14.374 35.740 10.472 1.00 57.62 419 THR A N 1
ATOM 3325 C CA . THR A 1 419 ? 15.479 35.016 9.825 1.00 57.62 419 THR A CA 1
ATOM 3326 C C . THR A 1 419 ? 15.031 34.255 8.576 1.00 57.62 419 THR A C 1
ATOM 3328 O O . THR A 1 419 ? 15.864 34.026 7.706 1.00 57.62 419 THR A O 1
ATOM 3331 N N . THR A 1 420 ? 13.756 33.871 8.417 1.00 57.03 420 THR A N 1
ATOM 3332 C CA . THR A 1 420 ? 13.223 33.374 7.127 1.00 57.03 420 THR A CA 1
ATOM 3333 C C . THR A 1 420 ? 13.049 34.467 6.080 1.00 57.03 420 THR A C 1
ATOM 3335 O O . THR A 1 420 ? 13.276 34.188 4.908 1.00 57.03 420 THR A O 1
ATOM 3338 N N . LEU A 1 421 ? 12.725 35.696 6.488 1.00 59.69 421 LEU A N 1
ATOM 3339 C CA . LEU A 1 421 ? 12.656 36.857 5.591 1.00 59.69 421 LEU A CA 1
ATOM 3340 C C . LEU A 1 421 ? 14.042 37.418 5.220 1.00 59.69 421 LEU A C 1
ATOM 3342 O O . LEU A 1 421 ? 14.174 38.148 4.243 1.00 59.69 421 LEU A O 1
ATOM 3346 N N . SER A 1 422 ? 15.076 37.074 5.989 1.00 61.06 422 SER A N 1
ATOM 3347 C CA . SER A 1 422 ? 16.467 37.469 5.758 1.00 61.06 422 SER A CA 1
ATOM 3348 C C . SER A 1 422 ? 17.202 36.482 4.843 1.00 61.06 422 SER A C 1
ATOM 3350 O O . SER A 1 422 ? 17.114 35.266 5.029 1.00 61.06 422 SER A O 1
ATOM 3352 N N . ASP A 1 423 ? 18.040 36.991 3.931 1.00 61.66 423 ASP A N 1
ATOM 3353 C CA . ASP A 1 423 ? 18.943 36.174 3.100 1.00 61.66 423 ASP A CA 1
ATOM 3354 C C . ASP A 1 423 ? 19.884 35.287 3.928 1.00 61.66 423 ASP A C 1
ATOM 3356 O O . ASP A 1 423 ? 20.288 34.206 3.491 1.00 61.66 423 ASP A O 1
ATOM 3360 N N . TRP A 1 424 ? 20.180 35.691 5.168 1.00 58.97 424 TRP A N 1
ATOM 3361 C CA . TRP A 1 424 ? 20.995 34.910 6.097 1.00 58.97 424 TRP A CA 1
ATOM 3362 C C . TRP A 1 424 ? 20.354 33.563 6.450 1.00 58.97 424 TRP A C 1
ATOM 3364 O O . TRP A 1 424 ? 21.042 32.576 6.714 1.00 58.97 424 TRP A O 1
ATOM 3374 N N . GLY A 1 425 ? 19.029 33.486 6.368 1.00 58.53 425 GLY A N 1
ATOM 3375 C CA . GLY A 1 425 ? 18.274 32.269 6.576 1.00 58.53 425 GLY A CA 1
ATOM 3376 C C . GLY A 1 425 ? 18.436 31.196 5.504 1.00 58.53 425 GLY A C 1
ATOM 3377 O O . GLY A 1 425 ? 18.012 30.067 5.759 1.00 58.53 425 GLY A O 1
ATOM 3378 N N . ARG A 1 426 ? 19.001 31.532 4.337 1.00 59.97 426 ARG A N 1
ATOM 3379 C CA . ARG A 1 426 ? 19.321 30.584 3.254 1.00 59.97 426 ARG A CA 1
ATOM 3380 C C . ARG A 1 426 ? 20.691 29.926 3.439 1.00 59.97 426 ARG A C 1
ATOM 3382 O O . ARG A 1 426 ? 20.991 28.936 2.784 1.00 59.97 426 ARG A O 1
ATOM 3389 N N . GLN A 1 427 ? 21.525 30.456 4.334 1.00 73.00 427 GLN A N 1
ATOM 3390 C CA . GLN A 1 427 ? 22.839 29.892 4.636 1.00 73.00 427 GLN A CA 1
ATOM 3391 C C . GLN A 1 427 ? 22.722 28.751 5.665 1.00 73.00 427 GLN A C 1
ATOM 3393 O O . GLN A 1 427 ? 21.887 28.824 6.572 1.00 73.00 427 GLN A O 1
ATOM 3398 N N . PRO A 1 428 ? 23.587 27.719 5.607 1.00 70.62 428 PRO A N 1
ATOM 3399 C CA . PRO A 1 428 ? 23.498 26.540 6.478 1.00 70.62 428 PRO A CA 1
ATOM 3400 C C . PRO A 1 428 ? 23.569 26.878 7.975 1.00 70.62 428 PRO A C 1
ATOM 3402 O O . PRO A 1 428 ? 22.925 26.224 8.793 1.00 70.62 428 PRO A O 1
ATOM 3405 N N . ASN A 1 429 ? 24.298 27.933 8.349 1.00 73.56 429 ASN A N 1
ATOM 3406 C CA . ASN A 1 429 ? 24.373 28.397 9.736 1.00 73.56 429 ASN A CA 1
ATOM 3407 C C . ASN A 1 429 ? 23.082 29.100 10.188 1.00 73.56 429 ASN A C 1
ATOM 3409 O O . ASN A 1 429 ? 22.638 28.877 11.311 1.00 73.56 429 ASN A O 1
ATOM 3413 N N . GLY A 1 430 ? 22.439 29.877 9.310 1.00 70.38 430 GLY A N 1
ATOM 3414 C CA . GLY A 1 430 ? 21.139 30.492 9.586 1.00 70.38 430 GLY A CA 1
ATOM 3415 C C . GLY A 1 430 ? 20.028 29.450 9.726 1.00 70.38 430 GLY A C 1
ATOM 3416 O O . GLY A 1 430 ? 19.213 29.544 10.640 1.00 70.38 430 GLY A O 1
ATOM 3417 N N . ALA A 1 431 ? 20.043 28.398 8.899 1.00 69.25 431 ALA A N 1
ATOM 3418 C CA . ALA A 1 431 ? 19.125 27.263 9.023 1.00 69.25 431 ALA A CA 1
ATOM 3419 C C . ALA A 1 431 ? 19.268 26.539 10.374 1.00 69.25 431 ALA A C 1
ATOM 3421 O O . ALA A 1 431 ? 18.272 26.272 11.043 1.00 69.25 431 ALA A O 1
ATOM 3422 N N . ARG A 1 432 ? 20.501 26.284 10.830 1.00 74.38 432 ARG A N 1
ATOM 3423 C CA . ARG A 1 432 ? 20.754 25.672 12.149 1.00 74.38 432 ARG A CA 1
ATOM 3424 C C . ARG A 1 432 ? 20.206 26.516 13.300 1.00 74.38 432 ARG A C 1
ATOM 3426 O O . ARG A 1 432 ? 19.592 25.965 14.208 1.00 74.38 432 ARG A O 1
ATOM 3433 N N . VAL A 1 433 ? 20.392 27.837 13.250 1.00 73.50 433 VAL A N 1
ATOM 3434 C CA . VAL A 1 433 ? 19.876 28.762 14.274 1.00 73.50 433 VAL A CA 1
ATOM 3435 C C . VAL A 1 433 ? 18.346 28.783 14.279 1.00 73.50 433 VAL A C 1
ATOM 3437 O O . VAL A 1 433 ? 17.753 28.733 15.353 1.00 73.50 433 VAL A O 1
ATOM 3440 N N . LYS A 1 434 ? 17.697 28.757 13.107 1.00 66.19 434 LYS A N 1
ATOM 3441 C CA . LYS A 1 434 ? 16.229 28.659 12.998 1.00 66.19 434 LYS A CA 1
ATOM 3442 C C . LYS A 1 434 ? 15.678 27.433 13.722 1.00 66.19 434 LYS A C 1
ATOM 3444 O O . LYS A 1 434 ? 14.808 27.571 14.580 1.00 66.19 434 LYS A O 1
ATOM 3449 N N . TYR A 1 435 ? 16.217 26.253 13.415 1.00 72.12 435 TYR A N 1
ATOM 3450 C CA . TYR A 1 435 ? 15.787 25.005 14.048 1.00 72.12 435 TYR A CA 1
ATOM 3451 C C . TYR A 1 435 ? 16.109 24.974 15.544 1.00 72.12 435 TYR A C 1
ATOM 3453 O O . TYR A 1 435 ? 15.300 24.485 16.331 1.00 72.12 435 TYR A O 1
ATOM 3461 N N . ALA A 1 436 ? 17.245 25.542 15.958 1.00 74.44 436 ALA A N 1
ATOM 3462 C CA . ALA A 1 436 ? 17.594 25.662 17.370 1.00 74.44 436 ALA A CA 1
ATOM 3463 C C . ALA A 1 436 ? 16.610 26.567 18.133 1.00 74.44 436 ALA A C 1
ATOM 3465 O O . ALA A 1 436 ? 16.188 26.208 19.232 1.00 74.44 436 ALA A O 1
ATOM 3466 N N . CYS A 1 437 ? 16.202 27.702 17.556 1.00 65.19 437 CYS A N 1
ATOM 3467 C CA . CYS A 1 437 ? 15.210 28.600 18.153 1.00 65.19 437 CYS A CA 1
ATOM 3468 C C . CYS A 1 437 ? 13.824 27.946 18.250 1.00 65.19 437 CYS A C 1
ATOM 3470 O O . CYS A 1 437 ? 13.201 28.029 19.306 1.00 65.19 437 CYS A O 1
ATOM 3472 N N . TRP A 1 438 ? 13.382 27.248 17.199 1.00 66.88 438 TRP A N 1
ATOM 3473 C CA . TRP A 1 438 ? 12.136 26.468 17.208 1.00 66.88 438 TRP A CA 1
ATOM 3474 C C . TRP A 1 438 ? 12.147 25.372 18.276 1.00 66.88 438 TRP A C 1
ATOM 3476 O O . TRP A 1 438 ? 11.242 25.300 19.104 1.00 66.88 438 TRP A O 1
ATOM 3486 N N . GLY A 1 439 ? 13.200 24.551 18.303 1.00 69.50 439 GLY A N 1
ATOM 3487 C CA . GLY A 1 439 ? 13.333 23.478 19.287 1.00 69.50 439 GLY A CA 1
ATOM 3488 C C . GLY A 1 439 ? 13.413 24.002 20.722 1.00 69.50 439 GLY A C 1
ATOM 3489 O O . GLY A 1 439 ? 12.827 23.411 21.624 1.00 69.50 439 GLY A O 1
ATOM 3490 N N . SER A 1 440 ? 14.087 25.137 20.935 1.00 68.69 440 SER A N 1
ATOM 3491 C CA . SER A 1 440 ? 14.194 25.763 22.259 1.00 68.69 440 SER A CA 1
ATOM 3492 C C . SER A 1 440 ? 12.854 26.310 22.751 1.00 68.69 440 SER A C 1
ATOM 3494 O O . SER A 1 440 ? 12.550 26.149 23.929 1.00 68.69 440 SER A O 1
ATOM 3496 N N . ALA A 1 441 ? 12.042 26.912 21.872 1.00 61.38 441 ALA A N 1
ATOM 3497 C CA . ALA A 1 441 ? 10.708 27.399 22.228 1.00 61.38 441 ALA A CA 1
ATOM 3498 C C . ALA A 1 441 ? 9.804 26.248 22.705 1.00 61.38 441 ALA A C 1
ATOM 3500 O O . ALA A 1 441 ? 9.289 26.293 23.821 1.00 61.38 441 ALA A O 1
ATOM 3501 N N . ILE A 1 442 ? 9.737 25.163 21.928 1.00 64.38 442 ILE A N 1
ATOM 3502 C CA . ILE A 1 442 ? 8.955 23.964 22.274 1.00 64.38 442 ILE A CA 1
ATOM 3503 C C . ILE A 1 442 ? 9.461 23.333 23.582 1.00 64.38 442 ILE A C 1
ATOM 3505 O O . ILE A 1 442 ? 8.676 22.930 24.438 1.00 64.38 442 ILE A O 1
ATOM 3509 N N . LEU A 1 443 ? 10.781 23.260 23.781 1.00 64.38 443 LEU A N 1
ATOM 3510 C CA . LEU A 1 443 ? 11.363 22.697 25.002 1.00 64.38 443 LEU A CA 1
ATOM 3511 C C . LEU A 1 443 ? 11.003 23.521 26.248 1.00 64.38 443 LEU A C 1
ATOM 3513 O O . LEU A 1 443 ? 10.703 22.949 27.299 1.00 64.38 443 LEU A O 1
ATOM 3517 N N . VAL A 1 444 ? 11.005 24.851 26.137 1.00 63.81 444 VAL A N 1
ATOM 3518 C CA . VAL A 1 444 ? 10.562 25.745 27.216 1.00 63.81 444 VAL A CA 1
ATOM 3519 C C . VAL A 1 444 ? 9.084 25.510 27.537 1.00 63.81 444 VAL A C 1
ATOM 3521 O O . VAL A 1 444 ? 8.744 25.372 28.715 1.00 63.81 444 VAL A O 1
ATOM 3524 N N . GLU A 1 445 ? 8.227 25.378 26.524 1.00 62.38 445 GLU A N 1
ATOM 3525 C CA . GLU A 1 445 ? 6.799 25.084 26.695 1.00 62.38 445 GLU A CA 1
ATOM 3526 C C . GLU A 1 445 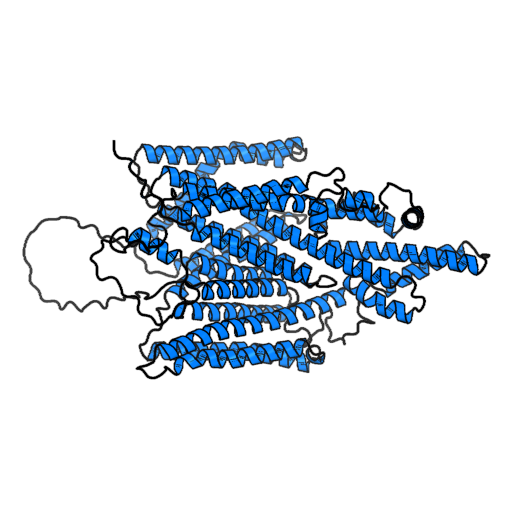? 6.571 23.739 27.406 1.00 62.38 445 GLU A C 1
ATOM 3528 O O . GLU A 1 445 ? 5.788 23.649 28.362 1.00 62.38 445 GLU A O 1
ATOM 3533 N N . MET A 1 446 ? 7.309 22.699 27.003 1.00 59.19 446 MET A N 1
ATOM 3534 C CA . MET A 1 446 ? 7.254 21.384 27.644 1.00 59.19 446 MET A CA 1
ATOM 3535 C C . MET A 1 446 ? 7.660 21.460 29.121 1.00 59.19 446 MET A C 1
ATOM 3537 O O . MET A 1 446 ? 6.974 20.904 29.982 1.00 59.19 446 MET A O 1
ATOM 3541 N N . ILE A 1 447 ? 8.751 22.164 29.444 1.00 64.25 447 ILE A N 1
ATOM 3542 C CA . ILE A 1 447 ? 9.227 22.320 30.827 1.00 64.25 447 ILE A CA 1
ATOM 3543 C C . ILE A 1 447 ? 8.217 23.112 31.668 1.00 64.25 447 ILE A C 1
ATOM 3545 O O . ILE A 1 447 ? 7.936 22.718 32.803 1.00 64.25 447 ILE A O 1
ATOM 3549 N N . ALA A 1 448 ? 7.628 24.179 31.124 1.00 58.22 448 ALA A N 1
ATOM 3550 C CA . ALA A 1 448 ? 6.622 24.983 31.818 1.00 58.22 448 ALA A CA 1
ATOM 3551 C C . ALA A 1 448 ? 5.385 24.151 32.200 1.00 58.22 448 ALA A C 1
ATOM 3553 O O . ALA A 1 448 ? 4.943 24.193 33.352 1.00 58.22 448 ALA A O 1
ATOM 3554 N N . HIS A 1 449 ? 4.883 23.317 31.284 1.00 60.91 449 HIS A N 1
ATOM 3555 C CA . HIS A 1 449 ? 3.760 22.415 31.559 1.00 60.91 449 HIS A CA 1
ATOM 3556 C C . HIS A 1 449 ? 4.112 21.319 32.574 1.00 60.91 449 HIS A C 1
ATOM 3558 O O . HIS A 1 449 ? 3.279 20.967 33.414 1.00 60.91 449 HIS A O 1
ATOM 3564 N N . ILE A 1 450 ? 5.349 20.808 32.556 1.00 61.66 450 ILE A N 1
ATOM 3565 C CA . ILE A 1 450 ? 5.834 19.859 33.570 1.00 61.66 450 ILE A CA 1
ATOM 3566 C C . ILE A 1 450 ? 5.851 20.516 34.956 1.00 61.66 450 ILE A C 1
ATOM 3568 O O . ILE A 1 450 ? 5.412 19.899 35.929 1.00 61.66 450 ILE A O 1
ATOM 3572 N N . ILE A 1 451 ? 6.332 21.759 35.055 1.00 60.69 451 ILE A N 1
ATOM 3573 C CA . ILE A 1 451 ? 6.381 22.514 36.315 1.00 60.69 451 ILE A CA 1
ATOM 3574 C C . ILE A 1 451 ? 4.963 22.794 36.824 1.00 60.69 451 ILE A C 1
ATOM 3576 O O . ILE A 1 451 ? 4.685 22.529 37.993 1.00 60.69 451 ILE A O 1
ATOM 3580 N N . MET A 1 452 ? 4.053 23.246 35.956 1.00 56.91 452 MET A N 1
ATOM 3581 C CA . MET A 1 452 ? 2.648 23.485 36.309 1.00 56.91 452 MET A CA 1
ATOM 3582 C C . MET A 1 452 ? 1.980 22.210 36.840 1.00 56.91 452 MET A C 1
ATOM 3584 O O . MET A 1 452 ? 1.406 22.213 37.928 1.00 56.91 452 MET A O 1
ATOM 3588 N N . PHE A 1 453 ? 2.166 21.082 36.147 1.00 56.44 453 PHE A N 1
ATOM 3589 C CA . PHE A 1 453 ? 1.635 19.791 36.582 1.00 56.44 453 PHE A CA 1
ATOM 3590 C C . PHE A 1 453 ? 2.201 19.345 37.943 1.00 56.44 453 PHE A C 1
ATOM 3592 O O . PHE A 1 453 ? 1.487 18.753 38.751 1.00 56.44 453 PHE A O 1
ATOM 3599 N N . GLN A 1 454 ? 3.481 19.610 38.229 1.00 59.78 454 GLN A N 1
ATOM 3600 C CA . GLN A 1 454 ? 4.085 19.281 39.527 1.00 59.78 454 GLN A CA 1
ATOM 3601 C C . GLN A 1 454 ? 3.594 20.191 40.663 1.00 59.78 454 GLN A C 1
ATOM 3603 O O . GLN A 1 454 ? 3.421 19.714 41.790 1.00 59.78 454 GLN A O 1
ATOM 3608 N N . LEU A 1 455 ? 3.366 21.476 40.381 1.00 58.28 455 LEU A N 1
ATOM 3609 C CA . LEU A 1 455 ? 2.866 22.451 41.352 1.00 58.28 455 LEU A CA 1
ATOM 3610 C C . LEU A 1 455 ? 1.420 22.149 41.768 1.00 58.28 455 LEU A C 1
ATOM 3612 O O . LEU A 1 455 ? 1.140 22.103 42.968 1.00 58.28 455 LEU A O 1
ATOM 3616 N N . ASP A 1 456 ? 0.547 21.825 40.812 1.00 56.38 456 ASP A N 1
ATOM 3617 C CA . ASP A 1 456 ? -0.856 21.471 41.079 1.00 56.38 456 ASP A CA 1
ATOM 3618 C C . ASP A 1 456 ? -0.982 20.230 41.981 1.00 56.38 456 ASP A C 1
ATOM 3620 O O . ASP A 1 456 ? -1.829 20.164 42.878 1.00 56.38 456 ASP A O 1
ATOM 3624 N N . VAL A 1 457 ? -0.080 19.257 41.799 1.00 53.69 457 VAL A N 1
ATOM 3625 C CA . VAL A 1 457 ? -0.010 18.028 42.608 1.00 53.69 457 VAL A CA 1
ATOM 3626 C C . VAL A 1 457 ? 0.421 18.305 44.047 1.00 53.69 457 VAL A C 1
ATOM 3628 O O . VAL A 1 457 ? -0.090 17.662 44.966 1.00 53.69 457 VAL A O 1
ATOM 3631 N N . ASN A 1 458 ? 1.346 19.242 44.259 1.00 53.94 458 ASN A N 1
ATOM 3632 C CA . ASN A 1 458 ? 1.845 19.574 45.595 1.00 53.94 458 ASN A CA 1
ATOM 3633 C C . ASN A 1 458 ? 0.882 20.483 46.379 1.00 53.94 458 ASN A C 1
ATOM 3635 O O . ASN A 1 458 ? 0.912 20.461 47.607 1.00 53.94 458 ASN A O 1
ATOM 3639 N N . GLN A 1 459 ? 0.024 21.251 45.697 1.00 56.50 459 GLN A N 1
ATOM 3640 C CA . GLN A 1 459 ? -0.925 22.179 46.330 1.00 56.50 459 GLN A CA 1
ATOM 3641 C C . GLN A 1 459 ? -2.352 21.621 46.481 1.00 56.50 459 GLN A C 1
ATOM 3643 O O . GLN A 1 459 ? -3.217 22.289 47.042 1.00 56.50 459 GLN A O 1
ATOM 3648 N N . GLY A 1 460 ? -2.615 20.386 46.036 1.00 51.47 460 GLY A N 1
ATOM 3649 C CA . GLY A 1 460 ? -3.903 19.712 46.253 1.00 51.47 460 GLY A CA 1
ATOM 3650 C C . GLY A 1 460 ? -5.059 20.248 45.399 1.00 51.47 460 GLY A C 1
ATOM 3651 O O . GLY A 1 460 ? -6.223 19.971 45.696 1.00 51.47 460 GLY A O 1
ATOM 3652 N N . ILE A 1 461 ? -4.761 20.984 44.327 1.00 53.66 461 ILE A N 1
ATOM 3653 C CA . ILE A 1 461 ? -5.765 21.553 43.424 1.00 53.66 461 ILE A CA 1
ATOM 3654 C C . ILE A 1 461 ? -6.249 20.439 42.482 1.00 53.66 461 ILE A C 1
ATOM 3656 O O . ILE A 1 461 ? -5.553 20.011 41.564 1.00 53.66 461 ILE A O 1
ATOM 3660 N N . ARG A 1 462 ? -7.456 19.912 42.724 1.00 48.47 462 ARG A N 1
ATOM 3661 C CA . ARG A 1 462 ? -8.089 18.899 41.861 1.00 48.47 462 ARG A CA 1
ATOM 3662 C C . ARG A 1 462 ? -8.717 19.567 40.634 1.00 48.47 462 ARG A C 1
ATOM 3664 O O . ARG A 1 462 ? -9.853 20.034 40.699 1.00 48.47 462 ARG A O 1
ATOM 3671 N N . LEU A 1 463 ? -8.017 19.559 39.500 1.00 51.34 463 LEU A N 1
ATOM 3672 C CA . LEU A 1 463 ? -8.623 19.902 38.211 1.00 51.34 463 LEU A CA 1
ATOM 3673 C C . LEU A 1 463 ? -9.657 18.842 37.786 1.00 51.34 463 LEU A C 1
ATOM 3675 O O . LEU A 1 463 ? -9.512 17.636 38.019 1.00 51.34 463 LEU A O 1
ATOM 3679 N N . ARG A 1 464 ? -10.743 19.318 37.169 1.00 47.84 464 ARG A N 1
ATOM 3680 C CA . ARG A 1 464 ? -11.909 18.530 36.748 1.00 47.84 464 ARG A CA 1
ATOM 3681 C C . ARG A 1 464 ? -11.531 17.705 35.505 1.00 47.84 464 ARG A C 1
ATOM 3683 O O . ARG A 1 464 ? -11.430 18.249 34.419 1.00 47.84 464 ARG A O 1
ATOM 3690 N N . SER A 1 465 ? -11.362 16.390 35.677 1.00 48.94 465 SER A N 1
ATOM 3691 C CA . SER A 1 465 ? -11.128 15.368 34.632 1.00 48.94 465 SER A CA 1
ATOM 3692 C C . SER A 1 465 ? -9.702 15.243 34.054 1.00 48.94 465 SER A C 1
ATOM 3694 O O . SER A 1 465 ? -9.443 15.575 32.903 1.00 48.94 465 SER A O 1
ATOM 3696 N N . HIS A 1 466 ? -8.806 14.581 34.793 1.00 51.00 466 HIS A N 1
ATOM 3697 C CA . HIS A 1 466 ? -7.587 13.968 34.225 1.00 51.00 466 HIS A CA 1
ATOM 3698 C C . HIS A 1 466 ? -7.823 12.576 33.600 1.00 51.00 466 HIS A C 1
ATOM 3700 O O . HIS A 1 466 ? -6.896 11.981 33.059 1.00 51.00 466 HIS A O 1
ATOM 3706 N N . GLY A 1 467 ? -9.037 12.019 33.701 1.00 53.50 467 GLY A N 1
ATOM 3707 C CA . GLY A 1 467 ? -9.379 10.722 33.100 1.00 53.50 467 GLY A CA 1
ATOM 3708 C C . GLY A 1 467 ? -9.515 10.777 31.575 1.00 53.50 467 GLY A C 1
ATOM 3709 O O . GLY A 1 467 ? -9.211 9.798 30.902 1.00 53.50 467 GLY A O 1
ATOM 3710 N N . SER A 1 468 ? -9.892 11.936 31.025 1.00 60.38 468 SER A N 1
ATOM 3711 C CA . SER A 1 468 ? -10.098 12.135 29.583 1.00 60.38 468 SER A CA 1
ATOM 3712 C C . SER A 1 468 ? -8.806 12.132 28.760 1.00 60.38 468 SER A C 1
ATOM 3714 O O . SER A 1 468 ? -8.851 11.828 27.572 1.00 60.38 468 SER A O 1
ATOM 3716 N N . VAL A 1 469 ? -7.651 12.439 29.362 1.00 66.06 469 VAL A N 1
ATOM 3717 C CA . VAL A 1 469 ? -6.359 12.488 28.650 1.00 66.06 469 VAL A CA 1
ATOM 3718 C C . VAL A 1 469 ? -5.924 11.098 28.188 1.00 66.06 469 VAL A C 1
ATOM 3720 O O . VAL A 1 469 ? -5.432 10.957 27.078 1.00 66.06 469 VAL A O 1
ATOM 3723 N N . THR A 1 470 ? -6.146 10.062 29.003 1.00 65.00 470 THR A N 1
ATOM 3724 C CA . THR A 1 470 ? -5.825 8.675 28.633 1.00 65.00 470 THR A CA 1
ATOM 3725 C C . THR A 1 470 ? -6.648 8.210 27.431 1.00 65.00 470 THR A C 1
ATOM 3727 O O . THR A 1 470 ? -6.082 7.602 26.529 1.00 65.00 470 THR A O 1
ATOM 3730 N N . GLY A 1 471 ? -7.944 8.548 27.390 1.00 65.81 471 GLY A N 1
ATOM 3731 C CA . GLY A 1 471 ? -8.799 8.285 26.226 1.00 65.81 471 GLY A CA 1
ATOM 3732 C C . GLY A 1 471 ? -8.278 8.996 24.978 1.00 65.81 471 GLY A C 1
ATOM 3733 O O . GLY A 1 471 ? -7.956 8.346 23.995 1.00 65.81 471 GLY A O 1
ATOM 3734 N N . ARG A 1 472 ? -8.024 10.307 25.071 1.00 72.81 472 ARG A N 1
ATOM 3735 C CA . ARG A 1 472 ? -7.503 11.094 23.940 1.00 72.81 472 ARG A CA 1
ATOM 3736 C C . ARG A 1 472 ? -6.148 10.617 23.422 1.00 72.81 472 ARG A C 1
ATOM 3738 O O . ARG A 1 472 ? -5.892 10.692 22.230 1.00 72.81 472 ARG A O 1
ATOM 3745 N N . LEU A 1 473 ? -5.261 10.162 24.301 1.00 72.44 473 LEU A N 1
ATOM 3746 C CA . LEU A 1 473 ? -3.935 9.687 23.909 1.00 72.44 473 LEU A CA 1
ATOM 3747 C C . LEU A 1 473 ? -4.002 8.322 23.210 1.00 72.44 473 LEU A C 1
ATOM 3749 O O . LEU A 1 473 ? -3.252 8.077 22.266 1.00 72.44 473 LEU A O 1
ATOM 3753 N N . SER A 1 474 ? -4.941 7.475 23.637 1.00 72.44 474 SER A N 1
ATOM 3754 C CA . SER A 1 474 ? -5.341 6.261 22.921 1.00 72.44 474 SER A CA 1
ATOM 3755 C C . SER A 1 474 ? -5.896 6.606 21.535 1.00 72.44 474 SER A C 1
ATOM 3757 O O . SER A 1 474 ? -5.468 6.017 20.544 1.00 72.44 474 SER A O 1
ATOM 3759 N N . ASP A 1 475 ? -6.771 7.608 21.440 1.00 75.38 475 ASP A N 1
ATOM 3760 C CA . ASP A 1 475 ? -7.344 8.043 20.161 1.00 75.38 475 ASP A CA 1
ATOM 3761 C C . ASP A 1 475 ? -6.251 8.572 19.215 1.00 75.38 475 ASP A C 1
ATOM 3763 O O . ASP A 1 475 ? -6.146 8.104 18.086 1.00 75.38 475 ASP A O 1
ATOM 3767 N N . ILE A 1 476 ? -5.359 9.452 19.694 1.00 80.69 476 ILE A N 1
ATOM 3768 C CA . ILE A 1 476 ? -4.211 9.978 18.924 1.00 80.69 476 ILE A CA 1
ATOM 3769 C C . ILE A 1 476 ? -3.300 8.848 18.441 1.00 80.69 476 ILE A C 1
ATOM 3771 O O . ILE A 1 476 ? -2.885 8.838 17.286 1.00 80.69 476 ILE A O 1
ATOM 3775 N N . THR A 1 477 ? -2.993 7.889 19.313 1.00 81.50 477 THR A N 1
ATOM 3776 C CA . THR A 1 477 ? -2.188 6.715 18.957 1.00 81.50 477 THR A CA 1
ATOM 3777 C C . THR A 1 477 ? -2.830 5.921 17.824 1.00 81.50 477 THR A C 1
ATOM 3779 O O . THR A 1 477 ? -2.149 5.479 16.900 1.00 81.50 477 THR A O 1
ATOM 3782 N N . THR A 1 478 ? -4.148 5.744 17.893 1.00 79.00 478 THR A N 1
ATOM 3783 C CA . THR A 1 478 ? -4.897 4.993 16.886 1.00 79.00 478 THR A CA 1
ATOM 3784 C C . THR A 1 478 ? -4.932 5.753 15.562 1.00 79.00 478 THR A C 1
ATOM 3786 O O . THR A 1 478 ? -4.668 5.156 14.524 1.00 79.00 478 THR A O 1
ATOM 3789 N N . ILE A 1 479 ? -5.157 7.072 15.596 1.00 79.44 479 ILE A N 1
ATOM 3790 C CA . ILE A 1 479 ? -5.092 7.945 14.412 1.00 79.44 479 ILE A CA 1
ATOM 3791 C C . ILE A 1 479 ? -3.712 7.852 13.755 1.00 79.44 479 ILE A C 1
ATOM 3793 O O . ILE A 1 479 ? -3.619 7.632 12.554 1.00 79.44 479 ILE A O 1
ATOM 3797 N N . LEU A 1 480 ? -2.638 7.937 14.541 1.00 83.31 480 LEU A N 1
ATOM 3798 C CA . LEU A 1 480 ? -1.267 7.850 14.038 1.00 83.31 480 LEU A CA 1
ATOM 3799 C C . LEU A 1 480 ? -0.972 6.509 13.353 1.00 83.31 480 LEU A C 1
ATOM 3801 O O . LEU A 1 480 ? -0.299 6.456 12.325 1.00 83.31 480 LEU A O 1
ATOM 3805 N N . LEU A 1 481 ? -1.487 5.419 13.922 1.00 83.62 481 LEU A N 1
ATOM 3806 C CA . LEU A 1 481 ? -1.422 4.101 13.303 1.00 83.62 481 LEU A CA 1
ATOM 3807 C C . LEU A 1 481 ? -2.207 4.049 11.987 1.00 83.62 481 LEU A C 1
ATOM 3809 O O . LEU A 1 481 ? -1.721 3.458 11.026 1.00 83.62 481 LEU A O 1
ATOM 3813 N N . GLY A 1 482 ? -3.384 4.676 11.934 1.00 81.19 482 GLY A N 1
ATOM 3814 C CA . GLY A 1 482 ? -4.178 4.794 10.711 1.00 81.19 482 GLY A CA 1
ATOM 3815 C C . GLY A 1 482 ? -3.478 5.592 9.612 1.00 81.19 482 GLY A C 1
ATOM 3816 O O . GLY A 1 482 ? -3.445 5.131 8.475 1.00 81.19 482 GLY A O 1
ATOM 3817 N N . GLU A 1 483 ? -2.829 6.708 9.949 1.00 82.12 483 GLU A N 1
ATOM 3818 C CA . GLU A 1 483 ? -1.994 7.472 9.005 1.00 82.12 483 GLU A CA 1
ATOM 3819 C C . GLU A 1 483 ? -0.824 6.635 8.473 1.00 82.12 483 GLU A C 1
ATOM 3821 O O . GLU A 1 483 ? -0.517 6.653 7.281 1.00 82.12 483 GLU A O 1
ATOM 3826 N N . GLY A 1 484 ? -0.210 5.813 9.329 1.00 84.44 484 GLY A N 1
ATOM 3827 C CA . GLY A 1 484 ? 0.782 4.829 8.898 1.00 84.44 484 GLY A CA 1
ATOM 3828 C C . GLY A 1 484 ? 0.234 3.815 7.894 1.00 84.44 484 GLY A C 1
ATOM 3829 O O . GLY A 1 484 ? 0.883 3.540 6.885 1.00 84.44 484 GLY A O 1
ATOM 3830 N N . ILE A 1 485 ? -0.967 3.276 8.145 1.00 83.06 485 ILE A N 1
ATOM 3831 C CA . ILE A 1 485 ? -1.657 2.371 7.210 1.00 83.06 485 ILE A CA 1
ATOM 3832 C C . ILE A 1 485 ? -1.926 3.084 5.886 1.00 83.06 485 ILE A C 1
ATOM 3834 O O . ILE A 1 485 ? -1.695 2.485 4.839 1.00 83.06 485 ILE A O 1
ATOM 3838 N N . ASN A 1 486 ? -2.372 4.342 5.918 1.00 82.19 486 ASN A N 1
ATOM 3839 C CA . ASN A 1 486 ? -2.631 5.136 4.719 1.00 82.19 486 ASN A CA 1
ATOM 3840 C C . ASN A 1 486 ? -1.351 5.328 3.884 1.00 82.19 486 ASN A C 1
ATOM 3842 O O . ASN A 1 486 ? -1.337 5.042 2.686 1.00 82.19 486 ASN A O 1
ATOM 3846 N N . ALA A 1 487 ? -0.241 5.701 4.528 1.00 81.69 487 ALA A N 1
ATOM 3847 C CA . ALA A 1 487 ? 1.056 5.854 3.868 1.00 81.69 487 ALA A CA 1
ATOM 3848 C C . ALA A 1 487 ? 1.564 4.539 3.244 1.00 81.69 487 ALA A C 1
ATOM 3850 O O . ALA A 1 487 ? 2.067 4.537 2.120 1.00 81.69 487 ALA A O 1
ATOM 3851 N N . ILE A 1 488 ? 1.406 3.412 3.946 1.00 83.69 488 ILE A N 1
ATOM 3852 C CA . ILE A 1 488 ? 1.753 2.077 3.436 1.00 83.69 488 ILE A CA 1
ATOM 3853 C C . ILE A 1 488 ? 0.837 1.688 2.267 1.00 83.69 488 ILE A C 1
ATOM 3855 O O . ILE A 1 488 ? 1.326 1.236 1.231 1.00 83.69 488 ILE A O 1
ATOM 3859 N N . ALA A 1 489 ? -0.474 1.893 2.389 1.00 79.62 489 ALA A N 1
ATOM 3860 C CA . ALA A 1 489 ? -1.431 1.599 1.328 1.00 79.62 489 ALA A CA 1
ATOM 3861 C C . ALA A 1 489 ? -1.132 2.392 0.046 1.00 79.62 489 ALA A C 1
ATOM 3863 O O . ALA A 1 489 ? -1.216 1.836 -1.048 1.00 79.62 489 ALA A O 1
ATOM 3864 N N . GLY A 1 490 ? -0.691 3.649 0.172 1.00 76.56 490 GLY A N 1
ATOM 3865 C CA . GLY A 1 490 ? -0.246 4.464 -0.960 1.00 76.56 490 GLY A CA 1
ATOM 3866 C C . GLY A 1 490 ? 0.924 3.848 -1.739 1.00 76.56 490 GLY A C 1
ATOM 3867 O O . GLY A 1 490 ? 0.982 3.978 -2.961 1.00 76.56 490 GLY A O 1
ATOM 3868 N N . THR A 1 491 ? 1.822 3.117 -1.067 1.00 81.69 491 THR A N 1
ATOM 3869 C CA . THR A 1 491 ? 2.951 2.432 -1.730 1.00 81.69 491 THR A CA 1
ATOM 3870 C C . THR A 1 491 ? 2.557 1.164 -2.469 1.00 81.69 491 THR A C 1
ATOM 3872 O O . THR A 1 491 ? 3.224 0.793 -3.433 1.00 81.69 491 THR A O 1
ATOM 3875 N N . PHE A 1 492 ? 1.458 0.515 -2.075 1.00 79.44 492 PHE A N 1
ATOM 3876 C CA . PHE A 1 492 ? 0.988 -0.696 -2.746 1.00 79.44 492 PHE A CA 1
ATOM 3877 C C . PHE A 1 492 ? 0.637 -0.448 -4.214 1.00 79.44 492 PHE A C 1
ATOM 3879 O O . PHE A 1 492 ? 0.800 -1.350 -5.024 1.00 79.44 492 PHE A O 1
ATOM 3886 N N . TYR A 1 493 ? 0.266 0.776 -4.589 1.00 75.62 493 TYR A N 1
ATOM 3887 C CA . TYR A 1 493 ? 0.082 1.131 -5.994 1.00 75.62 493 TYR A CA 1
ATOM 3888 C C . TYR A 1 493 ? 1.348 0.920 -6.839 1.00 75.62 493 TYR A C 1
ATOM 3890 O O . TYR A 1 493 ? 1.283 0.313 -7.905 1.00 75.62 493 TYR A O 1
ATOM 3898 N N . ALA A 1 494 ? 2.506 1.396 -6.365 1.00 77.50 494 ALA A N 1
ATOM 3899 C CA . ALA A 1 494 ? 3.770 1.209 -7.079 1.00 77.50 494 ALA A CA 1
ATOM 3900 C C . ALA A 1 494 ? 4.112 -0.286 -7.202 1.00 77.50 494 ALA A C 1
ATOM 3902 O O . ALA A 1 494 ? 4.651 -0.732 -8.210 1.00 77.50 494 ALA A O 1
ATOM 3903 N N . ILE A 1 495 ? 3.717 -1.077 -6.199 1.00 79.12 495 ILE A N 1
ATOM 3904 C CA . ILE A 1 495 ? 3.860 -2.537 -6.190 1.00 79.12 495 ILE A CA 1
ATOM 3905 C C . ILE A 1 495 ? 2.891 -3.215 -7.171 1.00 79.12 495 ILE A C 1
ATOM 3907 O O . ILE A 1 495 ? 3.248 -4.217 -7.782 1.00 79.12 495 ILE A O 1
ATOM 3911 N N . GLU A 1 496 ? 1.679 -2.693 -7.357 1.00 74.62 496 GLU A N 1
ATOM 3912 C CA . GLU A 1 496 ? 0.723 -3.214 -8.344 1.00 74.62 496 GLU A CA 1
ATOM 3913 C C . GLU A 1 496 ? 1.152 -2.931 -9.786 1.00 74.62 496 GLU A C 1
ATOM 3915 O O . GLU A 1 496 ? 0.858 -3.727 -10.678 1.00 74.62 496 GLU A O 1
ATOM 3920 N N . GLN A 1 497 ? 1.858 -1.820 -10.018 1.00 74.19 497 GLN A N 1
ATOM 3921 C CA . GLN A 1 497 ? 2.465 -1.500 -11.315 1.00 74.19 497 GLN A CA 1
ATOM 3922 C C . GLN A 1 497 ? 3.796 -2.216 -11.556 1.00 74.19 497 GLN A C 1
ATOM 3924 O O . GLN A 1 497 ? 4.318 -2.178 -12.670 1.00 74.19 497 GLN A O 1
ATOM 3929 N N . ALA A 1 498 ? 4.338 -2.861 -10.525 1.00 75.81 498 ALA A N 1
ATOM 3930 C CA . ALA A 1 498 ? 5.651 -3.468 -10.554 1.00 75.81 498 ALA A CA 1
ATOM 3931 C C . ALA A 1 498 ? 5.763 -4.579 -11.613 1.00 75.81 498 ALA A C 1
ATOM 3933 O O . ALA A 1 498 ? 4.972 -5.533 -11.611 1.00 75.81 498 ALA A O 1
ATOM 3934 N N . PRO A 1 499 ? 6.800 -4.532 -12.462 1.00 70.38 499 PRO A N 1
ATOM 3935 C CA . PRO A 1 499 ? 7.203 -5.659 -13.292 1.00 70.38 499 PRO A CA 1
ATOM 3936 C C . PRO A 1 499 ? 7.521 -6.885 -12.427 1.00 70.38 499 PRO A C 1
ATOM 3938 O O . PRO A 1 499 ? 8.330 -6.810 -11.507 1.00 70.38 499 PRO A O 1
ATOM 3941 N N . GLY A 1 500 ? 6.912 -8.035 -12.730 1.00 64.69 500 GLY A N 1
ATOM 3942 C CA . GLY A 1 500 ? 7.253 -9.299 -12.068 1.00 64.69 500 GLY A CA 1
ATOM 3943 C C . GLY A 1 500 ? 6.806 -9.408 -10.605 1.00 64.69 500 GLY A C 1
ATOM 3944 O O . GLY A 1 500 ? 7.620 -9.738 -9.742 1.00 64.69 500 GLY A O 1
ATOM 3945 N N . PHE A 1 501 ? 5.513 -9.191 -10.314 1.00 67.94 501 PHE A N 1
ATOM 3946 C CA . PHE A 1 501 ? 4.951 -9.432 -8.976 1.00 67.94 501 PHE A CA 1
ATOM 3947 C C . PHE A 1 501 ? 5.306 -10.839 -8.468 1.00 67.94 501 PHE A C 1
ATOM 3949 O O . PHE A 1 501 ? 4.838 -11.856 -8.989 1.00 67.94 501 PHE A O 1
ATOM 3956 N N . SER A 1 502 ? 6.156 -10.887 -7.444 1.00 66.44 502 SER A N 1
ATOM 3957 C CA . SER A 1 502 ? 6.762 -12.116 -6.940 1.00 66.44 502 SER A CA 1
ATOM 3958 C C . SER A 1 502 ? 6.113 -12.568 -5.626 1.00 66.44 502 SER A C 1
ATOM 3960 O O . SER A 1 502 ? 5.560 -11.764 -4.870 1.00 66.44 502 SER A O 1
ATOM 3962 N N . ALA A 1 503 ? 6.189 -13.868 -5.316 1.00 70.06 503 ALA A N 1
ATOM 3963 C CA . ALA A 1 503 ? 5.723 -14.395 -4.029 1.00 70.06 503 ALA A CA 1
ATOM 3964 C C . ALA A 1 503 ? 6.396 -13.712 -2.810 1.00 70.06 503 ALA A C 1
ATOM 3966 O O . ALA A 1 503 ? 5.678 -13.402 -1.853 1.00 70.06 503 ALA A O 1
ATOM 3967 N N . PRO A 1 504 ? 7.712 -13.396 -2.836 1.00 71.19 504 PRO A N 1
ATOM 3968 C CA . PRO A 1 504 ? 8.352 -12.566 -1.814 1.00 71.19 504 PRO A CA 1
ATOM 3969 C C . PRO A 1 504 ? 7.670 -11.209 -1.608 1.00 71.19 504 PRO A C 1
ATOM 3971 O O . PRO A 1 504 ? 7.348 -10.861 -0.472 1.00 71.19 504 PRO A O 1
ATOM 3974 N N . THR A 1 505 ? 7.355 -10.486 -2.686 1.00 71.88 505 THR A N 1
ATOM 3975 C CA . THR A 1 505 ? 6.692 -9.172 -2.620 1.00 71.88 505 THR A CA 1
ATOM 3976 C C . THR A 1 505 ? 5.316 -9.264 -1.952 1.00 71.88 505 THR A C 1
ATOM 3978 O O . THR A 1 505 ? 5.011 -8.493 -1.041 1.00 71.88 505 THR A O 1
ATOM 3981 N N . GLY A 1 506 ? 4.507 -10.263 -2.325 1.00 74.06 506 GLY A N 1
ATOM 3982 C CA . GLY A 1 506 ? 3.214 -10.512 -1.678 1.00 74.06 506 GLY A CA 1
ATOM 3983 C C . GLY A 1 506 ? 3.344 -10.865 -0.191 1.00 74.06 506 GLY A C 1
ATOM 3984 O O . GLY A 1 506 ? 2.553 -10.398 0.631 1.00 74.06 506 GLY A O 1
ATOM 3985 N N . SER A 1 507 ? 4.368 -11.637 0.187 1.00 77.44 507 SER A N 1
ATOM 3986 C CA . SER A 1 507 ? 4.626 -11.961 1.596 1.00 77.44 507 SER A CA 1
ATOM 3987 C C . SER A 1 507 ? 5.055 -10.738 2.417 1.00 77.44 507 SER A C 1
ATOM 3989 O O . SER A 1 507 ? 4.613 -10.590 3.555 1.00 77.44 507 SER A O 1
ATOM 3991 N N . ALA A 1 508 ? 5.830 -9.818 1.830 1.00 80.19 508 ALA A N 1
ATOM 3992 C CA . ALA A 1 508 ? 6.246 -8.575 2.477 1.00 80.19 508 ALA A CA 1
ATOM 3993 C C . ALA A 1 508 ? 5.046 -7.665 2.794 1.00 80.19 508 ALA A C 1
ATOM 3995 O O . ALA A 1 508 ? 4.974 -7.099 3.886 1.00 80.19 508 ALA A O 1
ATOM 3996 N N . VAL A 1 509 ? 4.062 -7.596 1.889 1.00 81.94 509 VAL A N 1
ATOM 3997 C CA . VAL A 1 509 ? 2.793 -6.877 2.107 1.00 81.94 509 VAL A CA 1
ATOM 3998 C C . VAL A 1 509 ? 2.020 -7.459 3.297 1.00 81.94 509 VAL A C 1
ATOM 4000 O O . VAL A 1 509 ? 1.578 -6.715 4.176 1.00 81.94 509 VAL A O 1
ATOM 4003 N N . VAL A 1 510 ? 1.905 -8.789 3.383 1.00 83.00 510 VAL A N 1
ATOM 4004 C CA . VAL A 1 510 ? 1.241 -9.454 4.519 1.00 83.00 510 VAL A CA 1
ATOM 4005 C C . VAL A 1 510 ? 2.006 -9.206 5.821 1.00 83.00 510 VAL A C 1
ATOM 4007 O O . VAL A 1 510 ? 1.395 -8.852 6.830 1.00 83.00 510 VAL A O 1
ATOM 4010 N N . CYS A 1 511 ? 3.335 -9.329 5.804 1.00 86.69 511 CYS A N 1
ATOM 4011 C CA . CYS A 1 511 ? 4.192 -9.037 6.955 1.00 86.69 511 CYS A CA 1
ATOM 4012 C C . CYS A 1 511 ? 4.023 -7.594 7.450 1.00 86.69 511 CYS A C 1
ATOM 4014 O O . CYS A 1 511 ? 3.963 -7.370 8.658 1.00 86.69 511 CYS A O 1
ATOM 4016 N N . CYS A 1 512 ? 3.882 -6.626 6.543 1.00 86.44 512 CYS A N 1
ATOM 4017 C CA . CYS A 1 512 ? 3.606 -5.236 6.892 1.00 86.44 512 CYS A CA 1
ATOM 4018 C C . CYS A 1 512 ? 2.289 -5.098 7.678 1.00 86.44 512 CYS A C 1
ATOM 4020 O O . CYS A 1 512 ? 2.274 -4.540 8.777 1.00 86.44 512 CYS A O 1
ATOM 4022 N N . GLY A 1 513 ? 1.203 -5.703 7.184 1.00 84.38 513 GLY A N 1
ATOM 4023 C CA . GLY A 1 513 ? -0.078 -5.713 7.895 1.00 84.38 513 GLY A CA 1
ATOM 4024 C C . GLY A 1 513 ? 0.005 -6.390 9.267 1.00 84.38 513 GLY A C 1
ATOM 4025 O O . GLY A 1 513 ? -0.555 -5.888 10.243 1.00 84.38 513 GLY A O 1
ATOM 4026 N N . VAL A 1 514 ? 0.763 -7.488 9.371 1.00 88.31 514 VAL A N 1
ATOM 4027 C CA . VAL A 1 514 ? 1.037 -8.181 10.641 1.00 88.31 514 VAL A CA 1
ATOM 4028 C C . VAL A 1 514 ? 1.742 -7.254 11.638 1.00 88.31 514 VAL A C 1
ATOM 4030 O O . VAL A 1 514 ? 1.325 -7.186 12.795 1.00 88.31 514 VAL A O 1
ATOM 4033 N N . ILE A 1 515 ? 2.769 -6.513 11.208 1.00 88.00 515 ILE A N 1
ATOM 4034 C CA . ILE A 1 515 ? 3.501 -5.565 12.066 1.00 88.00 515 ILE A CA 1
ATOM 4035 C C . ILE A 1 515 ? 2.553 -4.499 12.620 1.00 88.00 515 ILE A C 1
ATOM 4037 O O . ILE A 1 515 ? 2.509 -4.298 13.835 1.00 88.00 515 ILE A O 1
ATOM 4041 N N . VAL A 1 516 ? 1.769 -3.852 11.753 1.00 86.50 516 VAL A N 1
ATOM 4042 C CA . VAL A 1 516 ? 0.845 -2.776 12.149 1.00 86.50 516 VAL A CA 1
ATOM 4043 C C . VAL A 1 516 ? -0.212 -3.295 13.129 1.00 86.50 516 VAL A C 1
ATOM 4045 O O . VAL A 1 516 ? -0.453 -2.681 14.172 1.00 86.50 516 VAL A O 1
ATOM 4048 N N . PHE A 1 517 ? -0.787 -4.468 12.853 1.00 85.50 517 PHE A N 1
ATOM 4049 C CA . PHE A 1 517 ? -1.776 -5.086 13.732 1.00 85.50 517 PHE A CA 1
ATOM 4050 C C . PHE A 1 517 ? -1.202 -5.446 15.107 1.00 85.50 517 PHE A C 1
ATOM 4052 O O . PHE A 1 517 ? -1.809 -5.134 16.133 1.00 85.50 517 PHE A O 1
ATOM 4059 N N . PHE A 1 518 ? -0.020 -6.070 15.155 1.00 86.56 518 PHE A N 1
ATOM 4060 C CA . PHE A 1 518 ? 0.617 -6.407 16.429 1.00 86.56 518 PHE A CA 1
ATOM 4061 C C . PHE A 1 518 ? 1.036 -5.169 17.218 1.00 86.56 518 PHE A C 1
ATOM 4063 O O . PHE A 1 518 ? 0.983 -5.195 18.448 1.00 86.56 518 PHE A O 1
ATOM 4070 N N . LEU A 1 519 ? 1.416 -4.083 16.546 1.00 86.38 519 LEU A N 1
ATOM 4071 C CA . LEU A 1 519 ? 1.772 -2.836 17.212 1.00 86.38 519 LEU A CA 1
ATOM 4072 C C . LEU A 1 519 ? 0.562 -2.222 17.927 1.00 86.38 519 LEU A C 1
ATOM 4074 O O . LEU A 1 519 ? 0.672 -1.863 19.102 1.00 86.38 519 LEU A O 1
ATOM 4078 N N . ALA A 1 520 ? -0.600 -2.201 17.265 1.00 82.62 520 ALA A N 1
ATOM 4079 C CA . ALA A 1 520 ? -1.866 -1.816 17.887 1.00 82.62 520 ALA A CA 1
ATOM 4080 C C . ALA A 1 520 ? -2.215 -2.755 19.056 1.00 82.62 520 ALA A C 1
ATOM 4082 O O . ALA A 1 520 ? -2.426 -2.315 20.188 1.00 82.62 520 ALA A O 1
ATOM 4083 N N . TYR A 1 521 ? -2.196 -4.065 18.806 1.00 83.62 521 TYR A N 1
ATOM 4084 C CA . TYR A 1 521 ? -2.549 -5.089 19.788 1.00 83.62 521 TYR A CA 1
ATOM 4085 C C . TYR A 1 521 ? -1.715 -4.993 21.078 1.00 83.62 521 TYR A C 1
ATOM 4087 O O . TYR A 1 521 ? -2.260 -4.956 22.184 1.00 83.62 521 TYR A O 1
ATOM 4095 N N . LEU A 1 522 ? -0.387 -4.902 20.953 1.00 82.31 522 LEU A N 1
ATOM 4096 C CA . LEU A 1 522 ? 0.529 -4.881 22.095 1.00 82.31 522 LEU A CA 1
ATOM 4097 C C . LEU A 1 522 ? 0.436 -3.603 22.937 1.00 82.31 522 LEU A C 1
ATOM 4099 O O . LEU A 1 522 ? 0.817 -3.648 24.118 1.00 82.31 522 LEU A O 1
ATOM 4103 N N . TYR A 1 523 ? -0.015 -2.496 22.338 1.00 82.81 523 TYR A N 1
ATOM 4104 C CA . TYR A 1 523 ? -0.277 -1.232 23.020 1.00 82.81 523 TYR A CA 1
ATOM 4105 C C . TYR A 1 523 ? -1.574 -1.305 23.833 1.00 82.81 523 TYR A C 1
ATOM 4107 O O . TYR A 1 523 ? -1.550 -1.092 25.047 1.00 82.81 523 TYR A O 1
ATOM 4115 N N . PHE A 1 524 ? -2.689 -1.694 23.206 1.00 75.12 524 PHE A N 1
ATOM 4116 C CA . PHE A 1 524 ? -4.000 -1.666 23.862 1.00 75.12 524 PHE A CA 1
ATOM 4117 C C . PHE A 1 524 ? -4.203 -2.761 24.915 1.00 75.12 524 PHE A C 1
ATOM 4119 O O . PHE A 1 524 ? -4.900 -2.537 25.905 1.00 75.12 524 PHE A O 1
ATOM 4126 N N . GLU A 1 525 ? -3.557 -3.921 24.775 1.00 68.75 525 GLU A N 1
ATOM 4127 C CA . GLU A 1 525 ? -3.658 -4.997 25.772 1.00 68.75 525 GLU A CA 1
ATOM 4128 C C . GLU A 1 525 ? -2.841 -4.715 27.056 1.00 68.75 525 GLU A C 1
ATOM 4130 O O . GLU A 1 525 ? -3.015 -5.377 28.080 1.00 68.75 525 GLU A O 1
ATOM 4135 N N . GLY A 1 526 ? -1.957 -3.708 27.042 1.00 57.62 526 GLY A N 1
ATOM 4136 C CA . GLY A 1 526 ? -1.132 -3.321 28.194 1.00 57.62 526 GLY A CA 1
ATOM 4137 C C . GLY A 1 526 ? -1.858 -2.521 29.286 1.00 57.62 526 GLY A C 1
ATOM 4138 O O . GLY A 1 526 ? -1.259 -2.228 30.324 1.00 57.62 526 GLY A O 1
ATOM 4139 N N . ALA A 1 527 ? -3.124 -2.144 29.081 1.00 52.97 527 ALA A N 1
ATOM 4140 C CA . ALA A 1 527 ? -3.761 -1.106 29.882 1.00 52.97 527 ALA A CA 1
ATOM 4141 C C . ALA A 1 527 ? -4.281 -1.587 31.255 1.00 52.97 527 ALA A C 1
ATOM 4143 O O . ALA A 1 527 ? -5.358 -2.164 31.370 1.00 52.97 527 ALA A O 1
ATOM 4144 N N . ALA A 1 528 ? -3.549 -1.267 32.328 1.00 53.22 528 ALA A N 1
ATOM 4145 C CA . ALA A 1 528 ? -4.014 -1.378 33.717 1.00 53.22 528 ALA A CA 1
ATOM 4146 C C . ALA A 1 528 ? -4.338 0.010 34.323 1.00 53.22 528 ALA A C 1
ATOM 4148 O O . ALA A 1 528 ? -3.759 1.018 33.896 1.00 53.22 528 ALA A O 1
ATOM 4149 N N . PRO A 1 529 ? -5.247 0.103 35.321 1.00 51.31 529 PRO A N 1
ATOM 4150 C CA . PRO A 1 529 ? -5.646 1.380 35.911 1.00 51.31 529 PRO A CA 1
ATOM 4151 C C . PRO A 1 529 ? -4.503 2.052 36.692 1.00 51.31 529 PRO A C 1
ATOM 4153 O O . PRO A 1 529 ? -3.791 1.430 37.483 1.00 51.31 529 PRO A O 1
ATOM 4156 N N . LEU A 1 530 ? -4.346 3.360 36.471 1.00 56.12 530 LEU A N 1
ATOM 4157 C CA . LEU A 1 530 ? -3.275 4.187 37.035 1.00 56.12 530 LEU A CA 1
ATOM 4158 C C . LEU A 1 530 ? -3.599 4.641 38.466 1.00 56.12 530 LEU A C 1
ATOM 4160 O O . LEU A 1 530 ? -4.492 5.470 38.667 1.00 56.12 530 LEU A O 1
ATOM 4164 N N . ASN A 1 531 ? -2.802 4.198 39.442 1.00 52.34 531 ASN A N 1
ATOM 4165 C CA . ASN A 1 531 ? -3.034 4.497 40.863 1.00 52.34 531 ASN A CA 1
ATOM 4166 C C . ASN A 1 531 ? -2.360 5.784 41.377 1.00 52.34 531 ASN A C 1
ATOM 4168 O O . ASN A 1 531 ? -2.766 6.282 42.423 1.00 52.34 531 ASN A O 1
ATOM 4172 N N . SER A 1 532 ? -1.342 6.341 40.700 1.00 64.25 532 SER A N 1
ATOM 4173 C CA . SER A 1 532 ? -0.621 7.524 41.211 1.00 64.25 532 SER A CA 1
ATOM 4174 C C . SER A 1 532 ? -0.397 8.628 40.177 1.00 64.25 532 SER A C 1
ATOM 4176 O O . SER A 1 532 ? -0.116 8.374 39.007 1.00 64.25 532 SER A O 1
ATOM 4178 N N . VAL A 1 533 ? -0.496 9.883 40.627 1.00 64.31 533 VAL A N 1
ATOM 4179 C CA . VAL A 1 533 ? -0.463 11.075 39.759 1.00 64.31 533 VAL A CA 1
ATOM 4180 C C . VAL A 1 533 ? 0.919 11.314 39.135 1.00 64.31 533 VAL A C 1
ATOM 4182 O O . VAL A 1 533 ? 1.013 11.620 37.951 1.00 64.31 533 VAL A O 1
ATOM 4185 N N . ARG A 1 534 ? 2.011 11.069 39.877 1.00 66.75 534 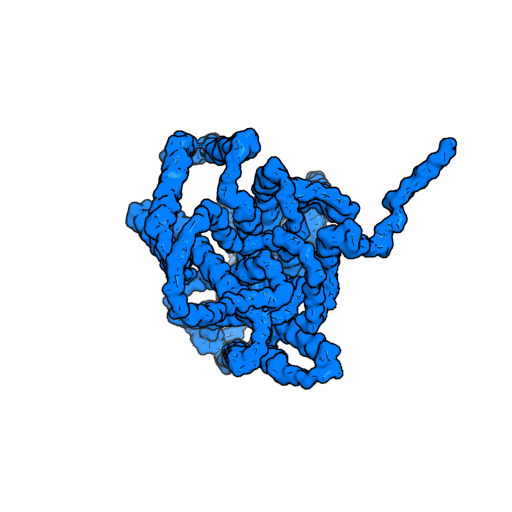ARG A N 1
ATOM 4186 C CA . ARG A 1 534 ? 3.386 11.164 39.339 1.00 66.75 534 ARG A CA 1
ATOM 4187 C C . ARG A 1 534 ? 3.651 10.149 38.225 1.00 66.75 534 ARG A C 1
ATOM 4189 O O . ARG A 1 534 ? 4.308 10.472 37.242 1.00 66.75 534 ARG A O 1
ATOM 4196 N N . ARG A 1 535 ? 3.106 8.933 38.354 1.00 68.81 535 ARG A N 1
ATOM 4197 C CA . ARG A 1 535 ? 3.197 7.915 37.299 1.00 68.81 535 ARG A CA 1
ATOM 4198 C C . ARG A 1 535 ? 2.358 8.287 36.084 1.00 68.81 535 ARG A C 1
ATOM 4200 O O . ARG A 1 535 ? 2.806 8.036 34.979 1.00 68.81 535 ARG A O 1
ATOM 4207 N N . ARG A 1 536 ? 1.202 8.938 36.270 1.00 69.81 536 ARG A N 1
ATOM 4208 C CA . ARG A 1 536 ? 0.399 9.469 35.154 1.00 69.81 536 ARG A CA 1
ATOM 4209 C C . ARG A 1 536 ? 1.177 10.492 34.324 1.00 69.81 536 ARG A C 1
ATOM 4211 O O . ARG A 1 536 ? 1.192 10.358 33.110 1.00 69.81 536 ARG A O 1
ATOM 4218 N N . ALA A 1 537 ? 1.874 11.445 34.949 1.00 69.00 537 ALA A N 1
ATOM 4219 C CA . ALA A 1 537 ? 2.730 12.385 34.213 1.00 69.00 537 ALA A CA 1
ATOM 4220 C C . ALA A 1 537 ? 3.866 11.684 33.460 1.00 69.00 537 ALA A C 1
ATOM 4222 O O . ALA A 1 537 ? 4.039 11.913 32.268 1.00 69.00 537 ALA A O 1
ATOM 4223 N N . ALA A 1 538 ? 4.610 10.797 34.129 1.00 73.00 538 ALA A N 1
ATOM 4224 C CA . ALA A 1 538 ? 5.684 10.044 33.479 1.00 73.00 538 ALA A CA 1
ATOM 4225 C C . ALA A 1 538 ? 5.163 9.173 32.319 1.00 73.00 538 ALA A C 1
ATOM 4227 O O . ALA A 1 538 ? 5.817 9.057 31.289 1.00 73.00 538 ALA A O 1
ATOM 4228 N N . TRP A 1 539 ? 3.970 8.597 32.467 1.00 78.19 539 TRP A N 1
ATOM 4229 C CA . TRP A 1 539 ? 3.307 7.803 31.435 1.00 78.19 539 TRP A CA 1
ATOM 4230 C C . TRP A 1 539 ? 2.912 8.654 30.222 1.00 78.19 539 TRP A C 1
ATOM 4232 O O . TRP A 1 539 ? 3.198 8.252 29.097 1.00 78.19 539 TRP A O 1
ATOM 4242 N N . ILE A 1 540 ? 2.334 9.846 30.434 1.00 76.94 540 ILE A N 1
ATOM 4243 C CA . ILE A 1 540 ? 2.028 10.798 29.349 1.00 76.94 540 ILE A CA 1
ATOM 4244 C C . ILE A 1 540 ? 3.319 11.196 28.621 1.00 76.94 540 ILE A C 1
ATOM 4246 O O . ILE A 1 540 ? 3.381 11.118 27.400 1.00 76.94 540 ILE A O 1
ATOM 4250 N N . MET A 1 541 ? 4.378 11.546 29.356 1.00 76.88 541 MET A N 1
ATOM 4251 C CA . MET A 1 541 ? 5.660 11.942 28.759 1.00 76.88 541 MET A CA 1
ATOM 4252 C C . MET A 1 541 ? 6.300 10.824 27.932 1.00 76.88 541 MET A C 1
ATOM 4254 O O . MET A 1 541 ? 6.894 11.096 26.894 1.00 76.88 541 MET A O 1
ATOM 4258 N N . MET A 1 542 ? 6.155 9.567 28.356 1.00 83.38 542 MET A N 1
ATOM 4259 C CA . MET A 1 542 ? 6.688 8.409 27.634 1.00 83.38 542 MET A CA 1
ATOM 4260 C C . MET A 1 542 ? 5.893 8.036 26.380 1.00 83.38 542 MET A C 1
ATOM 4262 O O . MET A 1 542 ? 6.389 7.241 25.581 1.00 83.38 542 MET A O 1
ATOM 4266 N N . HIS A 1 543 ? 4.713 8.623 26.155 1.00 83.06 543 HIS A N 1
ATOM 4267 C CA . HIS A 1 543 ? 4.032 8.462 24.871 1.00 83.06 543 HIS A CA 1
ATOM 4268 C C . HIS A 1 543 ? 4.765 9.172 23.748 1.00 83.06 543 HIS A C 1
ATOM 4270 O O . HIS A 1 543 ? 4.798 8.630 22.661 1.00 83.06 543 HIS A O 1
ATOM 4276 N N . LEU A 1 544 ? 5.400 10.323 23.983 1.00 83.25 544 LEU A N 1
ATOM 4277 C CA . LEU A 1 544 ? 6.147 11.018 22.933 1.00 83.25 544 LEU A CA 1
ATOM 4278 C C . LEU A 1 544 ? 7.263 10.150 22.309 1.00 83.25 544 LEU A C 1
ATOM 4280 O O . LEU A 1 544 ? 7.227 9.945 21.097 1.00 83.25 544 LEU A O 1
ATOM 4284 N N . PRO A 1 545 ? 8.234 9.603 23.074 1.00 86.81 545 PRO A N 1
ATOM 4285 C CA . PRO A 1 545 ? 9.281 8.761 22.498 1.00 86.81 545 PRO A CA 1
ATOM 4286 C C . PRO A 1 545 ? 8.724 7.461 21.910 1.00 86.81 545 PRO A C 1
ATOM 4288 O O . PRO A 1 545 ? 9.245 6.975 20.909 1.00 86.81 545 PRO A O 1
ATOM 4291 N N . TRP A 1 546 ? 7.648 6.918 22.489 1.00 88.19 546 TRP A N 1
ATOM 4292 C CA . TRP A 1 546 ? 6.980 5.747 21.935 1.00 88.19 546 TRP A CA 1
ATOM 4293 C C . TRP A 1 546 ? 6.305 6.052 20.589 1.00 88.19 546 TRP A C 1
ATOM 4295 O O . TRP A 1 546 ? 6.628 5.402 19.600 1.00 88.19 546 TRP A O 1
ATOM 4305 N N . LEU A 1 547 ? 5.455 7.079 20.509 1.00 87.75 547 LEU A N 1
ATOM 4306 C CA . LEU A 1 547 ? 4.799 7.524 19.275 1.00 87.75 547 LEU A CA 1
ATOM 4307 C C . LEU A 1 547 ? 5.838 7.846 18.198 1.00 87.75 547 LEU A C 1
ATOM 4309 O O . LEU A 1 547 ? 5.707 7.377 17.074 1.00 87.75 547 LEU A O 1
ATOM 4313 N N . LEU A 1 548 ? 6.917 8.555 18.546 1.00 88.69 548 LEU A N 1
ATOM 4314 C CA . LEU A 1 548 ? 8.012 8.830 17.616 1.00 88.69 548 LEU A CA 1
ATOM 4315 C C . LEU A 1 548 ? 8.653 7.539 17.084 1.00 88.69 548 LEU A C 1
ATOM 4317 O O . LEU A 1 548 ? 8.868 7.419 15.881 1.00 88.69 548 LEU A O 1
ATOM 4321 N N . SER A 1 549 ? 8.929 6.557 17.951 1.00 90.44 549 SER A N 1
ATOM 4322 C CA . SER A 1 549 ? 9.475 5.265 17.512 1.00 90.44 549 SER A CA 1
ATOM 4323 C C . SER A 1 549 ? 8.523 4.504 16.586 1.00 90.44 549 SER A C 1
ATOM 4325 O O . SER A 1 549 ? 8.975 3.918 15.606 1.00 90.44 549 SER A O 1
ATOM 4327 N N . VAL A 1 550 ? 7.211 4.590 16.832 1.00 89.62 550 VAL A N 1
ATOM 4328 C CA . VAL A 1 550 ? 6.176 3.990 15.983 1.00 89.62 550 VAL A CA 1
ATOM 4329 C C . VAL A 1 550 ? 6.135 4.661 14.609 1.00 89.62 550 VAL A C 1
ATOM 4331 O O . VAL A 1 550 ? 6.136 3.955 13.606 1.00 89.62 550 VAL A O 1
ATOM 4334 N N . ILE A 1 551 ? 6.171 5.996 14.541 1.00 89.94 551 ILE A N 1
ATOM 4335 C CA . ILE A 1 551 ? 6.208 6.747 13.269 1.00 89.94 551 ILE A CA 1
ATOM 4336 C C . ILE A 1 551 ? 7.421 6.332 12.448 1.00 89.94 551 ILE A C 1
ATOM 4338 O O . ILE A 1 551 ? 7.300 5.978 11.279 1.00 89.94 551 ILE A O 1
ATOM 4342 N N . LEU A 1 552 ? 8.594 6.345 13.078 1.00 89.88 552 LEU A N 1
ATOM 4343 C CA . LEU A 1 552 ? 9.845 6.005 12.417 1.00 89.88 552 LEU A CA 1
ATOM 4344 C C . LEU A 1 552 ? 9.887 4.538 11.975 1.00 89.88 552 LEU A C 1
ATOM 4346 O O . LEU A 1 552 ? 10.468 4.230 10.935 1.00 89.88 552 LEU A O 1
ATOM 4350 N N . LEU A 1 553 ? 9.262 3.633 12.733 1.00 90.50 553 LEU A N 1
ATOM 4351 C CA . LEU A 1 553 ? 9.106 2.238 12.335 1.00 90.50 553 LEU A CA 1
ATOM 4352 C C . LEU A 1 553 ? 8.180 2.104 11.122 1.00 90.50 553 LEU A C 1
ATOM 4354 O O . LEU A 1 553 ? 8.542 1.407 10.181 1.00 90.50 553 LEU A O 1
ATOM 4358 N N . LEU A 1 554 ? 7.022 2.770 11.117 1.00 89.94 554 LEU A N 1
ATOM 4359 C CA . LEU A 1 554 ? 6.067 2.727 10.003 1.00 89.94 554 LEU A CA 1
ATOM 4360 C C . LEU A 1 554 ? 6.676 3.309 8.719 1.00 89.94 554 LEU A C 1
ATOM 4362 O O . LEU A 1 554 ? 6.583 2.691 7.659 1.00 89.94 554 LEU A O 1
ATOM 4366 N N . GLU A 1 555 ? 7.388 4.430 8.829 1.00 87.75 555 GLU A N 1
ATOM 4367 C CA . GLU A 1 555 ? 8.135 5.033 7.721 1.00 87.75 555 GLU A CA 1
ATOM 4368 C C . GLU A 1 555 ? 9.286 4.129 7.243 1.00 87.75 555 GLU A C 1
ATOM 4370 O O . GLU A 1 555 ? 9.520 3.975 6.043 1.00 87.75 555 GLU A O 1
ATOM 4375 N N . GLY A 1 556 ? 9.983 3.469 8.173 1.00 87.12 556 GLY A N 1
ATOM 4376 C CA . GLY A 1 556 ? 11.012 2.478 7.857 1.00 87.12 556 GLY A CA 1
ATOM 4377 C C . GLY A 1 556 ? 10.454 1.266 7.107 1.00 87.12 556 GLY A C 1
ATOM 4378 O O . GLY A 1 556 ? 11.036 0.845 6.109 1.00 87.12 556 GLY A O 1
ATOM 4379 N N . VAL A 1 557 ? 9.308 0.733 7.544 1.00 87.69 557 VAL A N 1
ATOM 4380 C CA . VAL A 1 557 ? 8.613 -0.389 6.890 1.00 87.69 557 VAL A CA 1
ATOM 4381 C C . VAL A 1 557 ? 8.167 -0.004 5.480 1.00 87.69 557 VAL A C 1
ATOM 4383 O O . VAL A 1 557 ? 8.396 -0.773 4.547 1.00 87.69 557 VAL A O 1
ATOM 4386 N N . LYS A 1 558 ? 7.605 1.198 5.306 1.00 87.12 558 LYS A N 1
ATOM 4387 C CA . LYS A 1 558 ? 7.235 1.748 3.994 1.00 87.12 558 LYS A CA 1
ATOM 4388 C C . LYS A 1 558 ? 8.435 1.781 3.038 1.00 87.12 558 LYS A C 1
ATOM 4390 O O . LYS A 1 558 ? 8.369 1.237 1.937 1.00 87.12 558 LYS A O 1
ATOM 4395 N N . ASN A 1 559 ? 9.555 2.353 3.479 1.00 86.56 559 ASN A N 1
ATOM 4396 C CA . ASN A 1 559 ? 10.764 2.478 2.658 1.00 86.56 559 ASN A CA 1
ATOM 4397 C C . ASN A 1 559 ? 11.407 1.120 2.335 1.00 86.56 559 ASN A C 1
ATOM 4399 O O . ASN A 1 559 ? 11.870 0.911 1.213 1.00 86.56 559 ASN A O 1
ATOM 4403 N N . GLN A 1 560 ? 11.399 0.178 3.283 1.00 84.81 560 GLN A N 1
ATOM 4404 C CA . GLN A 1 560 ? 11.889 -1.183 3.051 1.00 84.81 560 GLN A CA 1
ATOM 4405 C C . GLN A 1 560 ? 11.032 -1.925 2.020 1.00 84.81 560 GLN A C 1
ATOM 4407 O O . GLN A 1 560 ? 11.568 -2.636 1.169 1.00 84.81 560 GLN A O 1
ATOM 4412 N N . LEU A 1 561 ? 9.710 -1.753 2.078 1.00 85.62 561 LEU A N 1
ATOM 4413 C CA . LEU A 1 561 ? 8.785 -2.371 1.135 1.00 85.62 561 LEU A CA 1
ATOM 4414 C C . LEU A 1 561 ? 9.001 -1.845 -0.293 1.00 85.62 561 LEU A C 1
ATOM 4416 O O . LEU A 1 561 ? 9.062 -2.647 -1.228 1.00 85.62 561 LEU A O 1
ATOM 4420 N N . LEU A 1 562 ? 9.173 -0.528 -0.455 1.00 87.00 562 LEU A N 1
ATOM 4421 C CA . LEU A 1 562 ? 9.508 0.089 -1.744 1.00 87.00 562 LEU A CA 1
ATOM 4422 C C . LEU A 1 562 ? 10.849 -0.421 -2.281 1.00 87.00 562 LEU A C 1
ATOM 4424 O O . LEU A 1 562 ? 10.930 -0.832 -3.437 1.00 87.00 562 LEU A O 1
ATOM 4428 N N . LEU A 1 563 ? 11.885 -0.457 -1.437 1.00 85.81 563 LEU A N 1
ATOM 4429 C CA . LEU A 1 563 ? 13.215 -0.933 -1.821 1.00 85.81 563 LEU A CA 1
ATOM 4430 C C . LEU A 1 563 ? 13.194 -2.406 -2.259 1.00 85.81 563 LEU A C 1
ATOM 4432 O O . LEU A 1 563 ? 13.718 -2.732 -3.320 1.00 85.81 563 LEU A O 1
ATOM 4436 N N . SER A 1 564 ? 12.573 -3.289 -1.473 1.00 83.88 564 SER A N 1
ATOM 4437 C CA . SER A 1 564 ? 12.485 -4.721 -1.791 1.00 83.88 564 SER A CA 1
ATOM 4438 C C . SER A 1 564 ? 11.698 -4.969 -3.083 1.00 83.88 564 SER A C 1
ATOM 4440 O O . SER A 1 564 ? 12.123 -5.759 -3.928 1.00 83.88 564 SER A O 1
ATOM 4442 N N . SER A 1 565 ? 10.593 -4.244 -3.282 1.00 85.62 565 SER A N 1
ATOM 4443 C CA . SER A 1 565 ? 9.774 -4.354 -4.496 1.00 85.62 565 SER A CA 1
ATOM 4444 C C . SER A 1 565 ? 10.515 -3.845 -5.734 1.00 85.62 565 SER A C 1
ATOM 4446 O O . SER A 1 565 ? 10.480 -4.495 -6.780 1.00 85.62 565 SER A O 1
ATOM 4448 N N . TYR A 1 566 ? 11.248 -2.736 -5.603 1.00 87.88 566 TYR A N 1
ATOM 4449 C CA . TYR A 1 566 ? 12.115 -2.212 -6.656 1.00 87.88 566 TYR A CA 1
ATOM 4450 C C . TYR A 1 566 ? 13.210 -3.214 -7.039 1.00 87.88 566 TYR A C 1
ATOM 4452 O O . TYR A 1 566 ? 13.351 -3.541 -8.215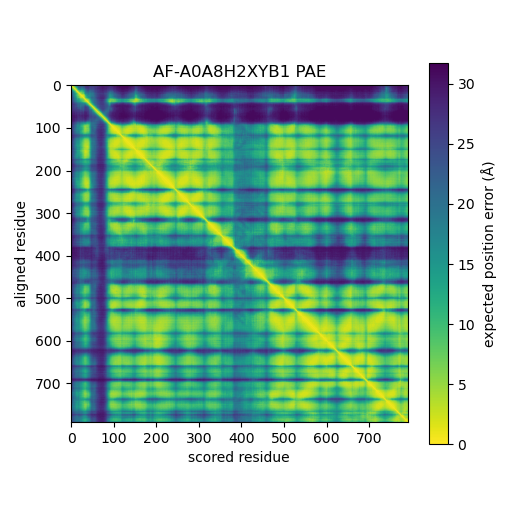 1.00 87.88 566 TYR A O 1
ATOM 4460 N N . LEU A 1 567 ? 13.949 -3.748 -6.060 1.00 86.12 567 LEU A N 1
ATOM 4461 C CA . LEU A 1 567 ? 15.027 -4.710 -6.312 1.00 86.12 567 LEU A CA 1
ATOM 4462 C C . LEU A 1 567 ? 14.507 -5.982 -6.997 1.00 86.12 567 LEU A C 1
ATOM 4464 O O . LEU A 1 567 ? 15.115 -6.438 -7.964 1.00 86.12 567 LEU A O 1
ATOM 4468 N N . GLY A 1 568 ? 13.359 -6.508 -6.554 1.00 86.06 568 GLY A N 1
ATOM 4469 C CA . GLY A 1 568 ? 12.709 -7.653 -7.197 1.00 86.06 568 GLY A CA 1
ATOM 4470 C C . GLY A 1 568 ? 12.299 -7.370 -8.646 1.00 86.06 568 GLY A C 1
ATOM 4471 O O . GLY A 1 568 ? 12.546 -8.193 -9.527 1.00 86.06 568 GLY A O 1
ATOM 4472 N N . SER A 1 569 ? 11.748 -6.181 -8.908 1.00 87.62 569 SER A N 1
ATOM 4473 C CA . SER A 1 569 ? 11.325 -5.762 -10.254 1.00 87.62 569 SER A CA 1
ATOM 4474 C C . SER A 1 569 ? 12.511 -5.583 -11.200 1.00 87.62 569 SER A C 1
ATOM 4476 O O . SER A 1 569 ? 12.496 -6.059 -12.336 1.00 87.62 569 SER A O 1
ATOM 4478 N N . VAL A 1 570 ? 13.574 -4.932 -10.721 1.00 88.06 570 VAL A N 1
ATOM 4479 C CA . VAL A 1 570 ? 14.810 -4.729 -11.486 1.00 88.06 570 VAL A CA 1
ATOM 4480 C C . VAL A 1 570 ? 15.484 -6.062 -11.781 1.00 88.06 570 VAL A C 1
ATOM 4482 O O . VAL A 1 570 ? 15.891 -6.288 -12.918 1.00 88.06 570 VAL A O 1
ATOM 4485 N N . TYR A 1 571 ? 15.553 -6.972 -10.806 1.00 87.62 571 TYR A N 1
ATOM 4486 C CA . TYR A 1 571 ? 16.097 -8.310 -11.026 1.00 87.62 571 TYR A CA 1
ATOM 4487 C C . TYR A 1 571 ? 15.310 -9.071 -12.102 1.00 87.62 571 TYR A C 1
ATOM 4489 O O . TYR A 1 571 ? 15.915 -9.644 -13.009 1.00 87.62 571 TYR A O 1
ATOM 4497 N N . TYR A 1 572 ? 13.974 -9.028 -12.055 1.00 88.44 572 TYR A N 1
ATOM 4498 C CA . TYR A 1 572 ? 13.111 -9.652 -13.061 1.00 88.44 572 TYR A CA 1
ATOM 4499 C C . TYR A 1 572 ? 13.349 -9.085 -14.470 1.00 88.44 572 TYR A C 1
ATOM 4501 O O . TYR A 1 572 ? 13.515 -9.845 -15.423 1.00 88.44 572 TYR A O 1
ATOM 4509 N N . ILE A 1 573 ? 13.427 -7.757 -14.609 1.00 88.81 573 ILE A N 1
ATOM 4510 C CA . ILE A 1 573 ? 13.658 -7.119 -15.911 1.00 88.81 573 ILE A CA 1
ATOM 4511 C C . ILE A 1 573 ? 15.071 -7.399 -16.432 1.00 88.81 573 ILE A C 1
ATOM 4513 O O . ILE A 1 573 ? 15.229 -7.782 -17.590 1.00 88.81 573 ILE A O 1
ATOM 4517 N N . ILE A 1 574 ? 16.103 -7.221 -15.602 1.00 88.19 574 ILE A N 1
ATOM 4518 C CA . ILE A 1 574 ? 17.499 -7.400 -16.022 1.00 88.19 574 ILE A CA 1
ATOM 4519 C C . ILE A 1 574 ? 17.768 -8.857 -16.397 1.00 88.19 574 ILE A C 1
ATOM 4521 O O . ILE A 1 574 ? 18.377 -9.092 -17.439 1.00 88.19 574 ILE A O 1
ATOM 4525 N N . SER A 1 575 ? 17.300 -9.823 -15.598 1.00 88.12 575 SER A N 1
ATOM 4526 C CA . SER A 1 575 ? 17.433 -11.249 -15.932 1.00 88.12 575 SER A CA 1
ATOM 4527 C C . SER A 1 575 ? 16.704 -11.581 -17.233 1.00 88.12 575 SER A C 1
ATOM 4529 O O . SER A 1 575 ? 17.312 -12.151 -18.135 1.00 88.12 575 SER A O 1
ATOM 4531 N N . GLY A 1 576 ? 15.465 -11.104 -17.395 1.00 86.88 576 GLY A N 1
ATOM 4532 C CA . GLY A 1 576 ? 14.702 -11.287 -18.628 1.00 86.88 576 GLY A CA 1
ATOM 4533 C C . GLY A 1 576 ? 15.391 -10.695 -19.862 1.00 86.88 576 GLY A C 1
ATOM 4534 O O . GLY A 1 576 ? 15.429 -11.344 -20.902 1.00 86.88 576 GLY A O 1
ATOM 4535 N N . ILE A 1 577 ? 15.972 -9.493 -19.762 1.00 88.75 577 ILE A N 1
ATOM 4536 C CA . ILE A 1 577 ? 16.747 -8.882 -20.857 1.00 88.75 577 ILE A CA 1
ATOM 4537 C C . ILE A 1 577 ? 18.028 -9.683 -21.112 1.00 88.75 577 ILE A C 1
ATOM 4539 O O . ILE A 1 577 ? 18.374 -9.936 -22.266 1.00 88.75 577 ILE A O 1
ATOM 4543 N N . SER A 1 578 ? 18.725 -10.107 -20.056 1.00 87.12 578 SER A N 1
ATOM 4544 C CA . SER A 1 578 ? 19.963 -10.880 -20.168 1.00 87.12 578 SER A CA 1
ATOM 4545 C C . SER A 1 578 ? 19.746 -12.218 -20.878 1.00 87.12 578 SER A C 1
ATOM 4547 O O . SER A 1 578 ? 20.589 -12.618 -21.677 1.00 87.12 578 SER A O 1
ATOM 4549 N N . ASP A 1 579 ? 18.606 -12.875 -20.661 1.00 86.88 579 ASP A N 1
ATOM 4550 C CA . ASP A 1 579 ? 18.247 -14.133 -21.332 1.00 86.88 579 ASP A CA 1
ATOM 4551 C C . ASP A 1 579 ? 18.033 -13.966 -22.847 1.00 86.88 579 ASP A C 1
ATOM 4553 O O . ASP A 1 579 ? 18.075 -14.941 -23.601 1.00 86.88 579 ASP A O 1
ATOM 4557 N N . THR A 1 580 ? 17.826 -12.734 -23.326 1.00 86.44 580 THR A N 1
ATOM 4558 C CA . THR A 1 580 ? 17.706 -12.445 -24.766 1.00 86.44 580 THR A CA 1
ATOM 4559 C C . THR A 1 580 ? 19.049 -12.230 -25.462 1.00 86.44 580 THR A C 1
ATOM 4561 O O . THR A 1 580 ? 19.116 -12.223 -26.697 1.00 86.44 580 THR A O 1
ATOM 4564 N N . ILE A 1 581 ? 20.138 -12.103 -24.695 1.00 82.50 581 ILE A N 1
ATOM 4565 C CA . ILE A 1 581 ? 21.484 -11.935 -25.239 1.00 82.50 581 ILE A CA 1
ATOM 4566 C C . ILE A 1 581 ? 21.852 -13.190 -26.042 1.00 82.50 581 ILE A C 1
ATOM 4568 O O . ILE A 1 581 ? 21.910 -14.298 -25.521 1.00 82.50 581 ILE A O 1
ATOM 4572 N N . GLY A 1 582 ? 22.126 -13.004 -27.335 1.00 77.12 582 GLY A N 1
ATOM 4573 C CA . GLY A 1 582 ? 22.472 -14.085 -28.264 1.00 77.12 582 GLY A CA 1
ATOM 4574 C C . GLY A 1 582 ? 21.342 -14.506 -29.207 1.00 77.12 582 GLY A C 1
ATOM 4575 O O . GLY A 1 582 ? 21.606 -15.239 -30.161 1.00 77.12 582 GLY A O 1
ATOM 4576 N N . ILE A 1 583 ? 20.114 -14.005 -29.020 1.00 83.19 583 ILE A N 1
ATOM 4577 C CA . ILE A 1 583 ? 19.033 -14.190 -29.998 1.00 83.19 583 ILE A CA 1
ATOM 4578 C C . ILE A 1 583 ? 19.340 -13.349 -31.246 1.00 83.19 583 ILE A C 1
ATOM 4580 O O . ILE A 1 583 ? 19.371 -12.122 -31.188 1.00 83.19 583 ILE A O 1
ATOM 4584 N N . GLN A 1 584 ? 19.559 -14.015 -32.382 1.00 75.50 584 GLN A N 1
ATOM 4585 C CA . GLN A 1 584 ? 19.821 -13.355 -33.670 1.00 75.50 584 GLN A CA 1
ATOM 4586 C C . GLN A 1 584 ? 18.550 -13.130 -34.501 1.00 75.50 584 GLN A C 1
ATOM 4588 O O . GLN A 1 584 ? 18.508 -12.219 -35.327 1.00 75.50 584 GLN A O 1
ATOM 4593 N N . ASP A 1 585 ? 17.506 -13.938 -34.293 1.00 85.38 585 ASP A N 1
ATOM 4594 C CA . ASP A 1 585 ? 16.235 -13.766 -34.995 1.00 85.38 585 ASP A CA 1
ATOM 4595 C C . ASP A 1 585 ? 15.465 -12.560 -34.438 1.00 85.38 585 ASP A C 1
ATOM 4597 O O . ASP A 1 585 ? 15.062 -12.533 -33.274 1.00 85.38 585 ASP A O 1
ATOM 4601 N N . LYS A 1 586 ? 15.209 -11.570 -35.299 1.00 83.00 586 LYS A N 1
ATOM 4602 C CA . LYS A 1 586 ? 14.448 -10.363 -34.961 1.00 83.00 586 LYS A CA 1
ATOM 4603 C C . LYS A 1 586 ? 13.026 -10.686 -34.500 1.00 83.00 586 LYS A C 1
ATOM 4605 O O . LYS A 1 586 ? 12.513 -9.987 -33.626 1.00 83.00 586 LYS A O 1
ATOM 4610 N N . ALA A 1 587 ? 12.368 -11.687 -35.089 1.00 86.25 587 ALA A N 1
ATOM 4611 C CA . ALA A 1 587 ? 10.994 -12.026 -34.721 1.00 86.25 587 ALA A CA 1
ATOM 4612 C C . ALA A 1 587 ? 10.944 -12.596 -33.299 1.00 86.25 587 ALA A C 1
ATOM 4614 O O . ALA A 1 587 ? 10.145 -12.137 -32.479 1.00 86.25 587 ALA A O 1
ATOM 4615 N N . GLN A 1 588 ? 11.855 -13.522 -32.995 1.00 87.12 588 GLN A N 1
ATOM 4616 C CA . GLN A 1 588 ? 12.030 -14.069 -31.656 1.00 87.12 588 GLN A CA 1
ATOM 4617 C C . GLN A 1 588 ? 12.450 -12.996 -30.639 1.00 87.12 588 GLN A C 1
ATOM 4619 O O . GLN A 1 588 ? 11.848 -12.923 -29.571 1.00 87.12 588 GLN A O 1
ATOM 4624 N N . LEU A 1 589 ? 13.403 -12.121 -30.985 1.00 86.38 589 LEU A N 1
ATOM 4625 C CA . LEU A 1 589 ? 13.857 -11.023 -30.122 1.00 86.38 589 LEU A CA 1
ATOM 4626 C C . LEU A 1 589 ? 12.724 -10.038 -29.805 1.00 86.38 589 LEU A C 1
ATOM 4628 O O . LEU A 1 589 ? 12.556 -9.626 -28.663 1.00 86.38 589 LEU A O 1
ATOM 4632 N N . ASN A 1 590 ? 11.919 -9.668 -30.805 1.00 87.38 590 ASN A N 1
ATOM 4633 C CA . ASN A 1 590 ? 10.769 -8.786 -30.612 1.00 87.38 590 ASN A CA 1
ATOM 4634 C C . ASN A 1 590 ? 9.713 -9.440 -29.707 1.00 87.38 590 ASN A C 1
ATOM 4636 O O . ASN A 1 590 ? 9.177 -8.785 -28.816 1.00 87.38 590 ASN A O 1
ATOM 4640 N N . ALA A 1 591 ? 9.435 -10.733 -29.902 1.00 86.06 591 ALA A N 1
ATOM 4641 C CA . ALA A 1 591 ? 8.459 -11.462 -29.096 1.00 86.06 591 ALA A CA 1
ATOM 4642 C C . ALA A 1 591 ? 8.863 -11.567 -27.612 1.00 86.06 591 ALA A C 1
ATOM 4644 O O . ALA A 1 591 ? 7.985 -11.537 -26.749 1.00 86.06 591 ALA A O 1
ATOM 4645 N N . THR A 1 592 ? 10.163 -11.661 -27.308 1.00 86.88 592 THR A N 1
ATOM 4646 C CA . THR A 1 592 ? 10.674 -11.765 -25.930 1.00 86.88 592 THR A CA 1
ATOM 4647 C C . THR A 1 592 ? 10.932 -10.407 -25.276 1.00 86.88 592 THR A C 1
ATOM 4649 O O . THR A 1 592 ? 10.516 -10.198 -24.138 1.00 86.88 592 THR A O 1
ATOM 4652 N N . MET A 1 593 ? 11.557 -9.455 -25.978 1.00 87.25 593 MET A N 1
ATOM 4653 C CA . MET A 1 593 ? 11.923 -8.148 -25.411 1.00 87.25 593 MET A CA 1
ATOM 4654 C C . MET A 1 593 ? 10.737 -7.199 -25.268 1.00 87.25 593 MET A C 1
ATOM 4656 O O . MET A 1 593 ? 10.660 -6.471 -24.282 1.00 87.25 593 MET A O 1
ATOM 4660 N N . ARG A 1 594 ? 9.795 -7.184 -26.219 1.00 89.38 594 ARG A N 1
ATOM 4661 C CA . ARG A 1 594 ? 8.662 -6.245 -26.186 1.00 89.38 594 ARG A CA 1
ATOM 4662 C C . ARG A 1 594 ? 7.863 -6.284 -24.877 1.00 89.38 594 ARG A C 1
ATOM 4664 O O . ARG A 1 594 ? 7.656 -5.209 -24.321 1.00 89.38 594 ARG A O 1
ATOM 4671 N N . PRO A 1 595 ? 7.419 -7.443 -24.347 1.00 88.06 595 PRO A N 1
ATOM 4672 C CA . PRO A 1 595 ? 6.693 -7.461 -23.079 1.00 88.06 595 PRO A CA 1
ATOM 4673 C C . PRO A 1 595 ? 7.538 -6.947 -21.905 1.00 88.06 595 PRO A C 1
ATOM 4675 O O . PRO A 1 595 ? 7.001 -6.242 -21.057 1.00 88.06 595 PRO A O 1
ATOM 4678 N N . LEU A 1 596 ? 8.841 -7.249 -21.871 1.00 87.44 596 LEU A N 1
ATOM 4679 C CA . LEU A 1 596 ? 9.751 -6.802 -20.810 1.00 87.44 596 LEU A CA 1
ATOM 4680 C C . LEU A 1 596 ? 9.974 -5.285 -20.854 1.00 87.44 596 LEU A C 1
ATOM 4682 O O . LEU A 1 596 ? 9.884 -4.613 -19.830 1.00 87.44 596 LEU A O 1
ATOM 4686 N N . LEU A 1 597 ? 10.209 -4.737 -22.048 1.00 88.50 597 LEU A N 1
ATOM 4687 C CA . LEU A 1 597 ? 10.399 -3.300 -22.242 1.00 88.50 597 LEU A CA 1
ATOM 4688 C C . LEU A 1 597 ? 9.127 -2.516 -21.940 1.00 88.50 597 LEU A C 1
ATOM 4690 O O . LEU A 1 597 ? 9.201 -1.505 -21.251 1.00 88.50 597 LEU A O 1
ATOM 4694 N N . LEU A 1 598 ? 7.962 -3.008 -22.374 1.00 88.19 598 LEU A N 1
ATOM 4695 C CA . LEU A 1 598 ? 6.684 -2.366 -22.065 1.00 88.19 598 LEU A CA 1
ATOM 4696 C C . LEU A 1 598 ? 6.413 -2.328 -20.556 1.00 88.19 598 LEU A C 1
ATOM 4698 O O . LEU A 1 598 ? 5.928 -1.315 -20.060 1.00 88.19 598 LEU A O 1
ATOM 4702 N N . GLN A 1 599 ? 6.766 -3.387 -19.817 1.00 85.94 599 GLN A N 1
ATOM 4703 C CA . GLN A 1 599 ? 6.690 -3.384 -18.351 1.00 85.94 599 GLN A CA 1
ATOM 4704 C C . GLN A 1 599 ? 7.644 -2.366 -17.717 1.00 85.94 599 GLN A C 1
ATOM 4706 O O . GLN A 1 599 ? 7.290 -1.744 -16.724 1.00 85.94 599 GLN A O 1
ATOM 4711 N N . ALA A 1 600 ? 8.814 -2.141 -18.315 1.00 85.50 600 ALA A N 1
ATOM 4712 C CA . ALA A 1 600 ? 9.754 -1.104 -17.895 1.00 85.50 600 ALA A CA 1
ATOM 4713 C C . ALA A 1 600 ? 9.407 0.312 -18.420 1.00 85.50 600 ALA A C 1
ATOM 4715 O O . ALA A 1 600 ? 10.193 1.244 -18.242 1.00 85.50 600 ALA A O 1
ATOM 4716 N N . GLY A 1 601 ? 8.269 0.494 -19.102 1.00 85.44 601 GLY A N 1
ATOM 4717 C CA . GLY A 1 601 ? 7.853 1.783 -19.670 1.00 85.44 601 GLY A CA 1
ATOM 4718 C C . GLY A 1 601 ? 8.623 2.211 -20.928 1.00 85.44 601 GLY A C 1
ATOM 4719 O O . GLY A 1 601 ? 8.647 3.392 -21.262 1.00 85.44 601 GLY A O 1
ATOM 4720 N N . LEU A 1 602 ? 9.263 1.277 -21.632 1.00 88.44 602 LEU A N 1
ATOM 4721 C CA . LEU A 1 602 ? 10.040 1.517 -22.851 1.00 88.44 602 LEU A CA 1
ATOM 4722 C C . LEU A 1 602 ? 9.344 0.925 -24.083 1.00 88.44 602 LEU A C 1
ATOM 4724 O O . LEU A 1 602 ? 8.641 -0.085 -23.998 1.00 88.44 602 LEU A O 1
ATOM 4728 N N . SER A 1 603 ? 9.566 1.522 -25.259 1.00 90.12 603 SER A N 1
ATOM 4729 C CA . SER A 1 603 ? 9.060 0.970 -26.521 1.00 90.12 603 SER A CA 1
ATOM 4730 C C . SER A 1 603 ? 10.159 0.232 -27.290 1.00 90.12 603 SER A C 1
ATOM 4732 O O . SER A 1 603 ? 11.215 0.785 -27.591 1.00 90.12 603 SER A O 1
ATOM 4734 N N . PHE A 1 604 ? 9.897 -1.030 -27.648 1.00 88.75 604 PHE A N 1
ATOM 4735 C CA . PHE A 1 604 ? 10.852 -1.838 -28.416 1.00 88.75 604 PHE A CA 1
ATOM 4736 C C . PHE A 1 604 ? 11.202 -1.192 -29.760 1.00 88.75 604 PHE A C 1
ATOM 4738 O O . PHE A 1 604 ? 12.353 -1.233 -30.178 1.00 88.75 604 PHE A O 1
ATOM 4745 N N . ASP A 1 605 ? 10.226 -0.586 -30.439 1.00 88.38 605 ASP A N 1
ATOM 4746 C CA . ASP A 1 605 ? 10.432 -0.029 -31.777 1.00 88.38 605 ASP A CA 1
ATOM 4747 C C . ASP A 1 605 ? 11.374 1.183 -31.759 1.00 88.38 605 ASP A C 1
ATOM 4749 O O . ASP A 1 605 ? 12.240 1.286 -32.629 1.00 88.38 605 ASP A O 1
ATOM 4753 N N . GLN A 1 606 ? 11.261 2.063 -30.754 1.00 89.12 606 GLN A N 1
ATOM 4754 C CA . GLN A 1 606 ? 12.184 3.194 -30.590 1.00 89.12 606 GLN A CA 1
ATOM 4755 C C . GLN A 1 606 ? 13.585 2.714 -30.203 1.00 89.12 606 GLN A C 1
ATOM 4757 O O . GLN A 1 606 ? 14.563 3.134 -30.821 1.00 89.12 606 GLN A O 1
ATOM 4762 N N . GLU A 1 607 ? 13.686 1.798 -29.236 1.00 89.88 607 GLU A N 1
ATOM 4763 C CA . GLU A 1 607 ? 14.976 1.279 -28.771 1.00 89.88 607 GLU A CA 1
ATOM 4764 C C . GLU A 1 607 ? 15.715 0.496 -29.866 1.00 89.88 607 GLU A C 1
ATOM 4766 O O . GLU A 1 607 ? 16.922 0.661 -30.062 1.00 89.88 607 GLU A O 1
ATOM 4771 N N . TYR A 1 608 ? 14.995 -0.323 -30.637 1.00 89.12 608 TYR A N 1
ATOM 4772 C CA . TYR A 1 608 ? 15.565 -1.071 -31.755 1.00 89.12 608 TYR A CA 1
ATOM 4773 C C . TYR A 1 608 ? 15.959 -0.151 -32.919 1.00 89.12 608 TYR A C 1
ATOM 4775 O O . TYR A 1 608 ? 17.002 -0.359 -33.538 1.00 89.12 608 TYR A O 1
ATOM 4783 N N . ALA A 1 609 ? 15.181 0.899 -33.209 1.00 88.56 609 ALA A N 1
ATOM 4784 C CA . ALA A 1 609 ? 15.598 1.925 -34.168 1.00 88.56 609 ALA A CA 1
ATOM 4785 C C . ALA A 1 609 ? 16.885 2.636 -33.708 1.00 88.56 609 ALA A C 1
ATOM 4787 O O . ALA A 1 609 ? 17.771 2.892 -34.525 1.00 88.56 609 ALA A O 1
ATOM 4788 N N . GLY A 1 610 ? 17.028 2.880 -32.400 1.00 87.19 610 GLY A N 1
ATOM 4789 C CA . GLY A 1 610 ? 18.263 3.371 -31.786 1.00 87.19 610 GLY A CA 1
ATOM 4790 C C . GLY A 1 610 ? 19.464 2.454 -32.043 1.00 87.19 610 GLY A C 1
ATOM 4791 O O . GLY A 1 610 ? 20.513 2.936 -32.473 1.00 87.19 610 GLY A O 1
ATOM 4792 N N . LEU A 1 611 ? 19.304 1.136 -31.871 1.00 88.31 611 LEU A N 1
ATOM 4793 C CA . LEU A 1 611 ? 20.337 0.145 -32.211 1.00 88.31 611 LEU A CA 1
ATOM 4794 C C . LEU A 1 611 ? 20.746 0.228 -33.684 1.00 88.31 611 LEU A C 1
ATOM 4796 O O . LEU A 1 611 ? 21.934 0.318 -33.986 1.00 88.31 611 LEU A O 1
ATOM 4800 N N . VAL A 1 612 ? 19.769 0.227 -34.595 1.00 87.69 612 VAL A N 1
ATOM 4801 C CA . VAL A 1 612 ? 20.024 0.303 -36.044 1.00 87.69 612 VAL A CA 1
ATOM 4802 C C . VAL A 1 612 ? 20.792 1.579 -36.396 1.00 87.69 612 VAL A C 1
ATOM 4804 O O . VAL A 1 612 ? 21.741 1.530 -37.176 1.00 87.69 612 VAL A O 1
ATOM 4807 N N . ASN A 1 613 ? 20.441 2.710 -35.781 1.00 87.62 613 ASN A N 1
ATOM 4808 C CA . ASN A 1 613 ? 21.148 3.973 -35.983 1.00 87.62 613 ASN A CA 1
ATOM 4809 C C . ASN A 1 613 ? 22.593 3.924 -35.466 1.00 87.62 613 ASN A C 1
ATOM 4811 O O . ASN A 1 613 ? 23.492 4.392 -36.164 1.00 87.62 613 ASN A O 1
ATOM 4815 N N . MET A 1 614 ? 22.837 3.328 -34.292 1.00 84.88 614 MET A N 1
ATOM 4816 C CA . MET A 1 614 ? 24.195 3.155 -33.752 1.00 84.88 614 MET A CA 1
ATOM 4817 C C . MET A 1 614 ? 25.057 2.258 -34.647 1.00 84.88 614 MET A C 1
ATOM 4819 O O . MET A 1 614 ? 26.205 2.598 -34.934 1.00 84.88 614 MET A O 1
ATOM 4823 N N . ILE A 1 615 ? 24.491 1.145 -35.124 1.00 85.94 615 ILE A N 1
ATOM 4824 C CA . ILE A 1 615 ? 25.142 0.223 -36.063 1.00 85.94 615 ILE A CA 1
ATOM 4825 C C . ILE A 1 615 ? 25.519 0.970 -37.349 1.00 85.94 615 ILE A C 1
ATOM 4827 O O . ILE A 1 615 ? 26.686 0.969 -37.735 1.00 85.94 615 ILE A O 1
ATOM 4831 N N . ASN A 1 616 ? 24.564 1.665 -37.972 1.00 84.94 616 ASN A N 1
ATOM 4832 C CA . ASN A 1 616 ? 24.789 2.384 -39.227 1.00 84.94 616 ASN A CA 1
ATOM 4833 C C . ASN A 1 616 ? 25.827 3.507 -39.085 1.00 84.94 616 ASN A C 1
ATOM 4835 O O . ASN A 1 616 ? 26.706 3.636 -39.937 1.00 84.94 616 ASN A O 1
ATOM 4839 N N . PHE A 1 617 ? 25.755 4.302 -38.011 1.00 83.06 617 PHE A N 1
ATOM 4840 C CA . PHE A 1 617 ? 26.695 5.398 -37.765 1.00 83.06 617 PHE A CA 1
ATOM 4841 C C . PHE A 1 617 ? 28.127 4.878 -37.588 1.00 83.06 617 PHE A C 1
ATOM 4843 O O . PHE A 1 617 ? 29.036 5.342 -38.276 1.00 83.06 617 PHE A O 1
ATOM 4850 N N . ASN A 1 618 ? 28.324 3.860 -36.746 1.00 77.94 618 ASN A N 1
ATOM 4851 C CA . ASN A 1 618 ? 29.657 3.338 -36.449 1.00 77.94 618 ASN A CA 1
ATOM 4852 C C . ASN A 1 618 ? 30.254 2.509 -37.603 1.00 77.94 618 ASN A C 1
ATOM 4854 O O . ASN A 1 618 ? 31.462 2.563 -37.817 1.00 77.94 618 ASN A O 1
ATOM 4858 N N . LEU A 1 619 ? 29.441 1.774 -38.375 1.00 76.19 619 LEU A N 1
ATOM 4859 C CA . LEU A 1 619 ? 29.922 1.014 -39.541 1.00 76.19 619 LEU A CA 1
ATOM 4860 C C . LEU A 1 619 ? 30.231 1.904 -40.749 1.00 76.19 619 LEU A C 1
ATOM 4862 O O . LEU A 1 619 ? 31.150 1.590 -41.501 1.00 76.19 619 LEU A O 1
ATOM 4866 N N . SER A 1 620 ? 29.525 3.029 -40.922 1.00 69.38 620 SER A N 1
ATOM 4867 C CA . SER A 1 620 ? 29.787 3.967 -42.029 1.00 69.38 620 SER A CA 1
ATOM 4868 C C . SER A 1 620 ? 31.207 4.550 -42.015 1.00 69.38 620 SER A C 1
ATOM 4870 O O . SER A 1 620 ? 31.712 4.974 -43.049 1.00 69.38 620 SER A O 1
ATOM 4872 N N . HIS A 1 621 ? 31.877 4.527 -40.859 1.00 64.00 621 HIS A N 1
ATOM 4873 C CA . HIS A 1 621 ? 33.253 4.992 -40.708 1.00 64.00 621 HIS A CA 1
ATOM 4874 C C . HIS A 1 621 ? 34.303 3.986 -41.225 1.00 64.00 621 HIS A C 1
ATOM 4876 O O . HIS A 1 621 ? 35.472 4.340 -41.377 1.00 64.00 621 HIS A O 1
ATOM 4882 N N . TYR A 1 622 ? 33.902 2.742 -41.517 1.00 62.06 622 TYR A N 1
ATOM 4883 C CA . TYR A 1 622 ? 34.799 1.647 -41.885 1.00 62.06 622 TYR A CA 1
ATOM 4884 C C . TYR A 1 622 ? 34.293 0.898 -43.131 1.00 62.06 622 TYR A C 1
ATOM 4886 O O . TYR A 1 622 ? 33.833 -0.238 -43.050 1.00 62.06 622 TYR A O 1
ATOM 4894 N N . GLU A 1 623 ? 34.421 1.515 -44.311 1.00 58.16 623 GLU A N 1
ATOM 4895 C CA . GLU A 1 623 ? 33.945 0.962 -45.598 1.00 58.16 623 GLU A CA 1
ATOM 4896 C C . GLU A 1 623 ? 34.609 -0.371 -46.028 1.00 58.16 623 GLU A C 1
ATOM 4898 O O . GLU A 1 623 ? 34.091 -1.044 -46.912 1.00 58.16 623 GLU A O 1
ATOM 4903 N N . ASN A 1 624 ? 35.725 -0.790 -45.408 1.00 62.31 624 ASN A N 1
ATOM 4904 C CA . ASN A 1 624 ? 36.553 -1.929 -45.850 1.00 62.31 624 ASN A CA 1
ATOM 4905 C C . ASN A 1 624 ? 36.830 -2.989 -44.760 1.00 62.31 624 ASN A C 1
ATOM 4907 O O . ASN A 1 624 ? 37.905 -3.594 -44.737 1.00 62.31 624 ASN A O 1
ATOM 4911 N N . LEU A 1 625 ? 35.908 -3.210 -43.818 1.00 63.97 625 LEU A N 1
ATOM 4912 C CA . LEU A 1 625 ? 36.091 -4.241 -42.789 1.00 63.97 625 LEU A CA 1
ATOM 4913 C C . LEU A 1 625 ? 35.799 -5.653 -43.345 1.00 63.97 625 LEU A C 1
ATOM 4915 O O . LEU A 1 625 ? 34.822 -5.855 -44.063 1.00 63.97 625 LEU A O 1
ATOM 4919 N N . ALA A 1 626 ? 36.620 -6.650 -42.994 1.00 69.00 626 ALA A N 1
ATOM 4920 C CA . ALA A 1 626 ? 36.331 -8.051 -43.308 1.00 69.00 626 ALA A CA 1
ATOM 4921 C C . ALA A 1 626 ? 35.015 -8.504 -42.639 1.00 69.00 626 ALA A C 1
ATOM 4923 O O . ALA A 1 626 ? 34.679 -8.057 -41.543 1.00 69.00 626 ALA A O 1
ATOM 4924 N N . ASN A 1 627 ? 34.274 -9.431 -43.257 1.00 70.56 627 ASN A N 1
ATOM 4925 C CA . ASN A 1 627 ? 32.975 -9.877 -42.726 1.00 70.56 627 ASN A CA 1
ATOM 4926 C C . ASN A 1 627 ? 33.057 -10.394 -41.276 1.00 70.56 627 ASN A C 1
ATOM 4928 O O . ASN A 1 627 ? 32.155 -10.143 -40.481 1.00 70.56 627 ASN A O 1
ATOM 4932 N N . GLU A 1 628 ? 34.143 -11.079 -40.908 1.00 68.19 628 GLU A N 1
ATOM 4933 C CA . GLU A 1 628 ? 34.343 -11.586 -39.543 1.00 68.19 628 GLU A CA 1
ATOM 4934 C C . GLU A 1 628 ? 34.546 -10.463 -38.517 1.00 68.19 628 GLU A C 1
ATOM 4936 O O . GLU A 1 628 ? 33.960 -10.497 -37.433 1.00 68.19 628 GLU A O 1
ATOM 4941 N N . THR A 1 629 ? 35.312 -9.427 -38.862 1.00 74.50 629 THR A N 1
ATOM 4942 C CA . THR A 1 629 ? 35.529 -8.277 -37.975 1.00 74.50 629 THR A CA 1
ATOM 4943 C C . THR A 1 629 ? 34.277 -7.407 -37.876 1.00 74.50 629 THR A C 1
ATOM 4945 O O . THR A 1 629 ? 33.996 -6.868 -36.806 1.00 74.50 629 THR A O 1
ATOM 4948 N N . ALA A 1 630 ? 33.471 -7.325 -38.940 1.00 73.25 630 ALA A N 1
ATOM 4949 C CA . ALA A 1 630 ? 32.201 -6.597 -38.933 1.00 73.25 630 ALA A CA 1
ATOM 4950 C C . ALA A 1 630 ? 31.160 -7.272 -38.022 1.00 73.25 630 ALA A C 1
ATOM 4952 O O . ALA A 1 630 ? 30.430 -6.592 -37.295 1.00 73.25 630 ALA A O 1
ATOM 4953 N N . MET A 1 631 ? 31.125 -8.610 -38.003 1.00 76.62 631 MET A N 1
ATOM 4954 C CA . MET A 1 631 ? 30.273 -9.372 -37.084 1.00 76.62 631 MET A CA 1
ATOM 4955 C C . MET A 1 631 ? 30.694 -9.187 -35.622 1.00 76.62 631 MET A C 1
ATOM 4957 O O . MET A 1 631 ? 29.836 -8.960 -34.769 1.00 76.62 631 MET A O 1
ATOM 4961 N N . ALA A 1 632 ? 31.999 -9.226 -35.330 1.00 77.88 632 ALA A N 1
ATOM 4962 C CA . ALA A 1 632 ? 32.510 -8.976 -33.981 1.00 77.88 632 ALA A CA 1
ATOM 4963 C C . ALA A 1 632 ? 32.163 -7.558 -33.490 1.00 77.88 632 ALA A C 1
ATOM 4965 O O . ALA A 1 632 ? 31.671 -7.393 -32.373 1.00 77.88 632 ALA A O 1
ATOM 4966 N N . PHE A 1 633 ? 32.329 -6.554 -34.356 1.00 81.56 633 PHE A N 1
ATOM 4967 C CA . PHE A 1 633 ? 32.006 -5.158 -34.059 1.00 81.56 633 PHE A CA 1
ATOM 4968 C C . PHE A 1 633 ? 30.502 -4.930 -33.842 1.00 81.56 633 PHE A C 1
ATOM 4970 O O . PHE A 1 633 ? 30.093 -4.274 -32.886 1.00 81.56 633 PHE A O 1
ATOM 4977 N N . THR A 1 634 ? 29.650 -5.551 -34.664 1.00 82.06 634 THR A N 1
ATOM 4978 C CA . THR A 1 634 ? 28.187 -5.510 -34.475 1.00 82.06 634 THR A CA 1
ATOM 4979 C C . THR A 1 634 ? 27.779 -6.160 -33.149 1.00 82.06 634 THR A C 1
ATOM 4981 O O . THR A 1 634 ? 26.886 -5.663 -32.458 1.00 82.06 634 THR A O 1
ATOM 4984 N N . GLY A 1 635 ? 28.455 -7.243 -32.754 1.00 82.62 635 GLY A N 1
ATOM 4985 C CA . GLY A 1 635 ? 28.259 -7.885 -31.455 1.00 82.62 635 GLY A CA 1
ATOM 4986 C C . GLY A 1 635 ? 28.600 -6.970 -30.275 1.00 82.62 635 GLY A C 1
ATOM 4987 O O . GLY A 1 635 ? 27.865 -6.953 -29.289 1.00 82.62 635 GLY A O 1
ATOM 4988 N N . GLU A 1 636 ? 29.664 -6.174 -30.378 1.00 85.44 636 GLU A N 1
ATOM 4989 C CA . GLU A 1 636 ? 30.041 -5.181 -29.364 1.00 85.44 636 GLU A CA 1
ATOM 4990 C C . GLU A 1 636 ? 29.008 -4.052 -29.248 1.00 85.44 636 GLU A C 1
ATOM 4992 O O . GLU A 1 636 ? 28.513 -3.787 -28.151 1.00 85.44 636 GLU A O 1
ATOM 4997 N N . ILE A 1 637 ? 28.586 -3.466 -30.376 1.00 86.31 637 ILE A N 1
ATOM 4998 C CA . ILE A 1 637 ? 27.543 -2.424 -30.400 1.00 86.31 637 ILE A CA 1
ATOM 4999 C C . ILE A 1 637 ? 26.236 -2.947 -29.795 1.00 86.31 637 ILE A C 1
ATOM 5001 O O . ILE A 1 637 ? 25.568 -2.244 -29.034 1.00 86.31 637 ILE A O 1
ATOM 5005 N N . THR A 1 638 ? 25.881 -4.197 -30.092 1.00 86.56 638 THR A N 1
ATOM 5006 C CA . THR A 1 638 ? 24.672 -4.822 -29.545 1.00 86.56 638 THR A CA 1
ATOM 5007 C C . THR A 1 638 ? 24.772 -4.989 -28.024 1.00 86.56 638 THR A C 1
ATOM 5009 O O . THR A 1 638 ? 23.795 -4.744 -27.320 1.00 86.56 638 THR A O 1
ATOM 5012 N N . LYS A 1 639 ? 25.949 -5.334 -27.482 1.00 87.12 639 LYS A N 1
ATOM 5013 C CA . LYS A 1 639 ? 26.179 -5.378 -26.024 1.00 87.12 639 LYS A CA 1
ATOM 5014 C C . LYS A 1 639 ? 26.073 -3.992 -25.379 1.00 87.12 639 LYS A C 1
ATOM 5016 O O . LYS A 1 639 ? 25.448 -3.872 -24.329 1.00 87.12 639 LYS A O 1
ATOM 5021 N N . VAL A 1 640 ? 26.616 -2.949 -26.019 1.00 88.00 640 VAL A N 1
ATOM 5022 C CA . VAL A 1 640 ? 26.468 -1.552 -25.557 1.00 88.00 640 VAL A CA 1
ATOM 5023 C C . VAL A 1 640 ? 24.992 -1.161 -25.504 1.00 88.00 640 VAL A C 1
ATOM 5025 O O . VAL A 1 640 ? 24.530 -0.590 -24.518 1.00 88.00 640 VAL A O 1
ATOM 5028 N N . TRP A 1 641 ? 24.231 -1.507 -26.540 1.00 90.31 641 TRP A N 1
ATOM 5029 C CA . TRP A 1 641 ? 22.790 -1.270 -26.581 1.00 90.31 641 TRP A CA 1
ATOM 5030 C C . TRP A 1 641 ? 22.039 -1.986 -25.451 1.00 90.31 641 TRP A C 1
ATOM 5032 O O . TRP A 1 641 ? 21.206 -1.359 -24.798 1.00 90.31 641 TRP A O 1
ATOM 5042 N N . TYR A 1 642 ? 22.377 -3.246 -25.151 1.00 89.12 642 TYR A N 1
ATOM 5043 C CA . TYR A 1 642 ? 21.785 -3.964 -24.017 1.00 89.12 642 TYR A CA 1
ATOM 5044 C C . TYR A 1 642 ? 22.020 -3.247 -22.680 1.00 89.12 642 TYR A C 1
ATOM 5046 O O . TYR A 1 642 ? 21.070 -3.091 -21.914 1.00 89.12 642 TYR A O 1
ATOM 5054 N N . LEU A 1 643 ? 23.235 -2.753 -22.415 1.00 88.31 643 LEU A N 1
ATOM 5055 C CA . LEU A 1 643 ? 23.534 -1.998 -21.187 1.00 88.31 643 LEU A CA 1
ATOM 5056 C C . LEU A 1 643 ? 22.743 -0.683 -21.102 1.00 88.31 643 LEU A C 1
ATOM 5058 O O . LEU A 1 643 ? 22.221 -0.335 -20.041 1.00 88.31 643 LEU A O 1
ATOM 5062 N N . LYS A 1 644 ? 22.590 0.033 -22.224 1.00 90.50 644 LYS A N 1
ATOM 5063 C CA . LYS A 1 644 ? 21.783 1.266 -22.284 1.00 90.50 644 LYS A CA 1
ATOM 5064 C C . LYS A 1 644 ? 20.302 1.007 -22.008 1.00 90.50 644 LYS A C 1
ATOM 5066 O O . LYS A 1 644 ? 19.671 1.780 -21.280 1.00 90.50 644 LYS A O 1
ATOM 5071 N N . ILE A 1 645 ? 19.760 -0.083 -22.550 1.00 90.94 645 ILE A N 1
ATOM 5072 C CA . ILE A 1 645 ? 18.387 -0.510 -22.266 1.00 90.94 645 ILE A CA 1
ATOM 5073 C C . ILE A 1 645 ? 18.236 -0.895 -20.799 1.00 90.94 645 ILE A C 1
ATOM 5075 O O . ILE A 1 645 ? 17.279 -0.455 -20.168 1.00 90.94 645 ILE A O 1
ATOM 5079 N N . GLN A 1 646 ? 19.160 -1.685 -20.246 1.00 90.25 646 GLN A N 1
ATOM 5080 C CA . GLN A 1 646 ? 19.110 -2.085 -18.838 1.00 90.25 646 GLN A CA 1
ATOM 5081 C C . GLN A 1 646 ? 19.085 -0.858 -17.925 1.00 90.25 646 GLN A C 1
ATOM 5083 O O . GLN A 1 646 ? 18.211 -0.773 -17.066 1.00 90.25 646 GLN A O 1
ATOM 5088 N N . LEU A 1 647 ? 19.941 0.141 -18.174 1.00 90.94 647 LEU A N 1
ATOM 5089 C CA . LEU A 1 647 ? 19.930 1.381 -17.396 1.00 90.94 647 LEU A CA 1
ATOM 5090 C C . LEU A 1 647 ? 18.611 2.141 -17.526 1.00 90.94 647 LEU A C 1
ATOM 5092 O O . LEU A 1 647 ? 18.066 2.593 -16.521 1.00 90.94 647 LEU A O 1
ATOM 5096 N N . SER A 1 648 ? 18.091 2.274 -18.744 1.00 90.88 648 SER A N 1
ATOM 5097 C CA . SER A 1 648 ? 16.837 2.997 -18.984 1.00 90.88 648 SER A CA 1
ATOM 5098 C C . SER A 1 648 ? 15.653 2.287 -18.322 1.00 90.88 648 SER A C 1
ATOM 5100 O O . SER A 1 648 ? 14.812 2.931 -17.697 1.00 90.88 648 SER A O 1
ATOM 5102 N N . ALA A 1 649 ? 15.638 0.954 -18.361 1.00 89.56 649 ALA A N 1
ATOM 5103 C CA . ALA A 1 649 ? 14.640 0.141 -17.684 1.00 89.56 649 ALA A CA 1
ATOM 5104 C C . ALA A 1 649 ? 14.752 0.252 -16.155 1.00 89.56 649 ALA A C 1
ATOM 5106 O O . ALA A 1 649 ? 13.742 0.426 -15.472 1.00 89.56 649 ALA A O 1
ATOM 5107 N N . THR A 1 650 ? 15.970 0.204 -15.605 1.00 89.75 650 THR A N 1
ATOM 5108 C CA . THR A 1 650 ? 16.224 0.387 -14.168 1.00 89.75 650 THR A CA 1
ATOM 5109 C C . THR A 1 650 ? 15.814 1.780 -13.695 1.00 89.75 650 THR A C 1
ATOM 5111 O O . THR A 1 650 ? 15.175 1.891 -12.652 1.00 89.75 650 THR A O 1
ATOM 5114 N N . LEU A 1 651 ? 16.100 2.831 -14.469 1.00 89.56 651 LEU A N 1
ATOM 5115 C CA . LEU A 1 651 ? 15.715 4.202 -14.137 1.00 89.56 651 LEU A CA 1
ATOM 5116 C C . LEU A 1 651 ? 14.196 4.400 -14.161 1.00 89.56 651 LEU A C 1
ATOM 5118 O O . LEU A 1 651 ? 13.642 4.930 -13.203 1.00 89.56 651 LEU A O 1
ATOM 5122 N N . ASN A 1 652 ? 13.507 3.946 -15.209 1.00 88.50 652 ASN A N 1
ATOM 5123 C CA . ASN A 1 652 ? 12.046 4.051 -15.275 1.00 88.50 652 ASN A CA 1
ATOM 5124 C C . ASN A 1 652 ? 11.371 3.254 -14.150 1.00 88.50 652 ASN A C 1
ATOM 5126 O O . ASN A 1 652 ? 10.410 3.723 -13.536 1.00 88.50 652 ASN A O 1
ATOM 5130 N N . THR A 1 653 ? 11.915 2.077 -13.822 1.00 87.31 653 THR A N 1
ATOM 5131 C CA . THR A 1 653 ? 11.452 1.292 -12.671 1.00 87.31 653 THR A CA 1
ATOM 5132 C C . THR A 1 653 ? 11.704 2.055 -11.369 1.00 87.31 653 THR A C 1
ATOM 5134 O O . THR A 1 653 ? 10.818 2.122 -10.525 1.00 87.31 653 THR A O 1
ATOM 5137 N N . TYR A 1 654 ? 12.866 2.698 -11.208 1.00 87.38 654 TYR A N 1
ATOM 5138 C CA . TYR A 1 654 ? 13.173 3.516 -10.030 1.00 87.38 654 TYR A CA 1
ATOM 5139 C C . TYR A 1 654 ? 12.160 4.649 -9.859 1.00 87.38 654 TYR A C 1
ATOM 5141 O O . TYR A 1 654 ? 11.590 4.784 -8.783 1.00 87.38 654 TYR A O 1
ATOM 5149 N N . LEU A 1 655 ? 11.864 5.387 -10.931 1.00 85.81 655 LEU A N 1
ATOM 5150 C CA . LEU A 1 655 ? 10.891 6.486 -10.935 1.00 85.81 655 LEU A CA 1
ATOM 5151 C C . LEU A 1 655 ? 9.445 6.031 -10.671 1.00 85.81 655 LEU A C 1
ATOM 5153 O O . LEU A 1 655 ? 8.597 6.848 -10.326 1.00 85.81 655 LEU A O 1
ATOM 5157 N N . THR A 1 656 ? 9.152 4.736 -10.821 1.00 82.38 656 THR A N 1
ATOM 5158 C CA . THR A 1 656 ? 7.846 4.160 -10.460 1.00 82.38 656 THR A CA 1
ATOM 5159 C C . THR A 1 656 ? 7.713 3.961 -8.945 1.00 82.38 656 THR A C 1
ATOM 5161 O O . THR A 1 656 ? 6.619 4.094 -8.399 1.00 82.38 656 THR A O 1
ATOM 5164 N N . PHE A 1 657 ? 8.816 3.649 -8.253 1.00 82.94 657 PHE A N 1
ATOM 5165 C CA . PHE A 1 657 ? 8.827 3.364 -6.811 1.00 82.94 657 PHE A CA 1
ATOM 5166 C C . PHE A 1 657 ? 9.300 4.531 -5.940 1.00 82.94 657 PHE A C 1
ATOM 5168 O O . PHE A 1 657 ? 8.941 4.590 -4.765 1.00 82.94 657 PHE A O 1
ATOM 5175 N N . MET A 1 658 ? 10.136 5.412 -6.482 1.00 82.62 658 MET A N 1
ATOM 5176 C CA . MET A 1 658 ? 10.819 6.484 -5.763 1.00 82.62 658 MET A CA 1
ATOM 5177 C C . MET A 1 658 ? 10.553 7.817 -6.462 1.00 82.62 658 MET A C 1
ATOM 5179 O O . MET A 1 658 ? 10.559 7.893 -7.691 1.00 82.62 658 MET A O 1
ATOM 5183 N N . ASP A 1 659 ? 10.348 8.878 -5.682 1.00 69.56 659 ASP A N 1
ATOM 5184 C CA . ASP A 1 659 ? 10.060 10.202 -6.231 1.00 69.56 659 ASP A CA 1
ATOM 5185 C C . ASP A 1 659 ? 11.250 10.783 -7.010 1.00 69.56 659 ASP A C 1
ATOM 5187 O O . ASP A 1 659 ? 12.414 10.661 -6.618 1.00 69.56 659 ASP A O 1
ATOM 5191 N N . ASN A 1 660 ? 10.938 11.490 -8.097 1.00 61.94 660 ASN A N 1
ATOM 5192 C CA . ASN A 1 660 ? 11.906 12.133 -8.992 1.00 61.94 660 ASN A CA 1
ATOM 5193 C C . ASN A 1 660 ? 12.820 13.136 -8.257 1.00 61.94 660 ASN A C 1
ATOM 5195 O O . ASN A 1 660 ? 14.017 13.217 -8.529 1.00 61.94 660 ASN A O 1
ATOM 5199 N N . ASP A 1 661 ? 12.273 13.834 -7.259 1.00 61.75 661 ASP A N 1
ATOM 5200 C CA . ASP A 1 661 ? 12.974 14.872 -6.491 1.00 61.75 661 ASP A CA 1
ATOM 5201 C C . ASP A 1 661 ? 14.095 14.312 -5.594 1.00 61.75 661 ASP A C 1
ATOM 5203 O O . ASP A 1 661 ? 14.845 15.067 -4.972 1.00 61.75 661 ASP A O 1
ATOM 5207 N N . THR A 1 662 ? 14.233 12.984 -5.516 1.00 64.69 662 THR A N 1
ATOM 5208 C CA . THR A 1 662 ? 15.274 12.321 -4.721 1.00 64.69 662 THR A CA 1
ATOM 5209 C C . THR A 1 662 ? 16.614 12.189 -5.450 1.00 64.69 662 THR A C 1
ATOM 5211 O O . THR A 1 662 ? 17.627 11.924 -4.796 1.00 64.69 662 THR A O 1
ATOM 5214 N N . ILE A 1 663 ? 16.657 12.395 -6.774 1.00 77.00 663 ILE A N 1
ATOM 5215 C CA . ILE A 1 663 ? 17.864 12.214 -7.593 1.00 77.00 663 ILE A CA 1
ATOM 5216 C C . ILE A 1 663 ? 18.584 13.563 -7.784 1.00 77.00 663 ILE A C 1
ATOM 5218 O O . ILE A 1 663 ? 18.053 14.455 -8.445 1.00 77.00 663 ILE A O 1
ATOM 5222 N N . PRO A 1 664 ? 19.821 13.734 -7.277 1.00 80.06 664 PRO A N 1
ATOM 5223 C CA . PRO A 1 664 ? 20.622 14.929 -7.531 1.00 80.06 664 PRO A CA 1
ATOM 5224 C C . PRO A 1 664 ? 20.915 15.146 -9.023 1.00 80.06 664 PRO A C 1
ATOM 5226 O O . PRO A 1 664 ? 21.234 14.195 -9.743 1.00 80.06 664 PRO A O 1
ATOM 5229 N N . ASP A 1 665 ? 20.958 16.410 -9.457 1.00 82.06 665 ASP A N 1
ATOM 5230 C CA . ASP A 1 665 ? 21.295 16.809 -10.839 1.00 82.06 665 ASP A CA 1
ATOM 5231 C C . ASP A 1 665 ? 22.614 16.202 -11.346 1.00 82.06 665 ASP A C 1
ATOM 5233 O O . ASP A 1 665 ? 22.771 15.887 -12.529 1.00 82.06 665 ASP A O 1
ATOM 5237 N N . THR A 1 666 ? 23.572 15.991 -10.441 1.00 83.38 666 THR A N 1
ATOM 5238 C CA . THR A 1 666 ? 24.850 15.349 -10.757 1.00 83.38 666 THR A CA 1
ATOM 5239 C C . THR A 1 666 ? 24.657 13.919 -11.257 1.00 83.38 666 THR A C 1
ATOM 5241 O O . THR A 1 666 ? 25.296 13.535 -12.233 1.00 83.38 666 THR A O 1
ATOM 5244 N N . ILE A 1 667 ? 23.747 13.146 -10.654 1.00 83.81 667 ILE A N 1
ATOM 5245 C CA . ILE A 1 667 ? 23.457 11.769 -11.078 1.00 83.81 667 ILE A CA 1
ATOM 5246 C C . ILE A 1 667 ? 22.753 11.785 -12.434 1.00 83.81 667 ILE A C 1
ATOM 5248 O O . ILE A 1 667 ? 23.132 11.028 -13.326 1.00 83.81 667 ILE A O 1
ATOM 5252 N N . TYR A 1 668 ? 21.800 12.699 -12.635 1.00 85.31 668 TYR A N 1
ATOM 5253 C CA . TYR A 1 668 ? 21.136 12.872 -13.927 1.00 85.31 668 TYR A CA 1
ATOM 5254 C C . TYR A 1 668 ? 22.115 13.165 -15.063 1.00 85.31 668 TYR A C 1
ATOM 5256 O O . TYR A 1 668 ? 21.966 12.632 -16.166 1.00 85.31 668 TYR A O 1
ATOM 5264 N N . SER A 1 669 ? 23.141 13.976 -14.799 1.00 86.44 669 SER A N 1
ATOM 5265 C CA . SER A 1 669 ? 24.184 14.256 -15.785 1.00 86.44 669 SER A CA 1
ATOM 5266 C C . SER A 1 669 ? 24.989 13.000 -16.153 1.00 86.44 669 SER A C 1
ATOM 5268 O O . SER A 1 669 ? 25.233 12.761 -17.338 1.00 86.44 669 SER A O 1
ATOM 5270 N N . THR A 1 670 ? 25.315 12.150 -15.174 1.00 87.31 670 THR A N 1
ATOM 5271 C CA . THR A 1 670 ? 26.029 10.881 -15.389 1.00 87.31 670 THR A CA 1
ATOM 5272 C C . THR A 1 670 ? 25.165 9.859 -16.126 1.00 87.31 670 THR A C 1
ATOM 5274 O O . THR A 1 670 ? 25.634 9.247 -17.082 1.00 87.31 670 THR A O 1
ATOM 5277 N N . ILE A 1 671 ? 23.886 9.726 -15.756 1.00 88.62 671 ILE A N 1
ATOM 5278 C CA . ILE A 1 671 ? 22.906 8.879 -16.458 1.00 88.62 671 ILE A CA 1
ATOM 5279 C C . ILE A 1 671 ? 22.799 9.302 -17.924 1.00 88.62 671 ILE A C 1
ATOM 5281 O O . ILE A 1 671 ? 22.905 8.473 -18.829 1.00 88.62 671 ILE A O 1
ATOM 5285 N N . ARG A 1 672 ? 22.646 10.608 -18.174 1.00 87.94 672 ARG A N 1
ATOM 5286 C CA . ARG A 1 672 ? 22.550 11.146 -19.534 1.00 87.94 672 ARG A CA 1
ATOM 5287 C C . ARG A 1 672 ? 23.828 10.889 -20.326 1.00 87.94 672 ARG A C 1
ATOM 5289 O O . ARG A 1 672 ? 23.749 10.593 -21.518 1.00 87.94 672 ARG A O 1
ATOM 5296 N N . ARG A 1 673 ? 24.996 11.000 -19.688 1.00 88.81 673 ARG A N 1
ATOM 5297 C CA . ARG A 1 673 ? 26.277 10.664 -20.314 1.00 88.81 673 ARG A CA 1
ATOM 5298 C C . ARG A 1 673 ? 26.326 9.185 -20.693 1.00 88.81 673 ARG A C 1
ATOM 5300 O O . ARG A 1 673 ? 26.642 8.891 -21.837 1.00 88.81 673 ARG A O 1
ATOM 5307 N N . TYR A 1 674 ? 25.920 8.286 -19.800 1.00 88.69 674 TYR A N 1
ATOM 5308 C CA . TYR A 1 674 ? 25.844 6.847 -20.069 1.00 88.69 674 TYR A CA 1
ATOM 5309 C C . TYR A 1 674 ? 24.911 6.502 -21.235 1.00 88.69 674 TYR A C 1
ATOM 5311 O O . TYR A 1 674 ? 25.253 5.715 -22.110 1.00 88.69 674 TYR A O 1
ATOM 5319 N N . GLN A 1 675 ? 23.746 7.141 -21.322 1.00 86.88 675 GLN A N 1
ATOM 5320 C CA . GLN A 1 675 ? 22.803 6.878 -22.412 1.00 86.88 675 GLN A CA 1
ATOM 5321 C C . GLN A 1 675 ? 23.306 7.382 -23.777 1.00 86.88 675 GLN A C 1
ATOM 5323 O O . GLN A 1 675 ? 23.089 6.725 -24.799 1.00 86.88 675 GLN A O 1
ATOM 5328 N N . ASN A 1 676 ? 24.004 8.521 -23.820 1.00 86.88 676 ASN A N 1
ATOM 5329 C CA . ASN A 1 676 ? 24.353 9.187 -25.081 1.00 86.88 676 ASN A CA 1
ATOM 5330 C C . ASN A 1 676 ? 25.782 8.907 -25.572 1.00 86.88 676 ASN A C 1
ATOM 5332 O O . ASN A 1 676 ? 26.000 8.847 -26.779 1.00 86.88 676 ASN A O 1
ATOM 5336 N N . ASP A 1 677 ? 26.747 8.698 -24.678 1.00 87.06 677 ASP A N 1
ATOM 5337 C CA . ASP A 1 677 ? 28.155 8.484 -25.029 1.00 87.06 677 ASP A CA 1
ATOM 5338 C C . ASP A 1 677 ? 28.448 6.984 -25.225 1.00 87.06 677 ASP A C 1
ATOM 5340 O O . ASP A 1 677 ? 28.352 6.177 -24.296 1.00 87.06 677 ASP A O 1
ATOM 5344 N N . TYR A 1 678 ? 28.773 6.594 -26.464 1.00 85.12 678 TYR A N 1
ATOM 5345 C CA . TYR A 1 678 ? 29.105 5.208 -26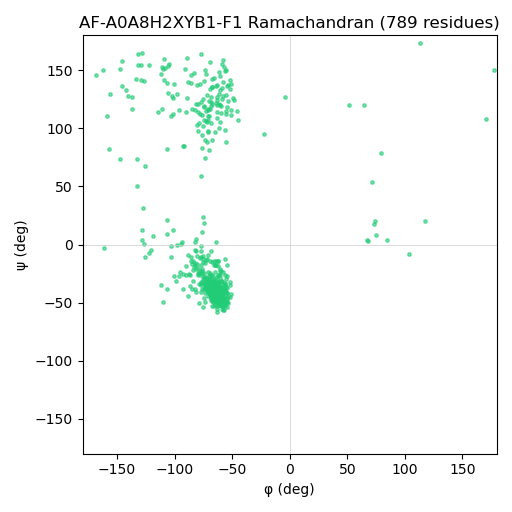.817 1.00 85.12 678 TYR A CA 1
ATOM 5346 C C . TYR A 1 678 ? 30.366 4.725 -26.093 1.00 85.12 678 TYR A C 1
ATOM 5348 O O . TYR A 1 678 ? 30.351 3.640 -25.515 1.00 85.12 678 TYR A O 1
ATOM 5356 N N . ASN A 1 679 ? 31.424 5.540 -26.071 1.00 85.88 679 ASN A N 1
ATOM 5357 C CA . ASN A 1 679 ? 32.715 5.143 -25.505 1.00 85.88 679 ASN A CA 1
ATOM 5358 C C . ASN A 1 679 ? 32.618 4.967 -23.989 1.00 85.88 679 ASN A C 1
ATOM 5360 O O . ASN A 1 679 ? 33.149 4.004 -23.446 1.00 85.88 679 ASN A O 1
ATOM 5364 N N . TYR A 1 680 ? 31.863 5.843 -23.325 1.00 86.06 680 TYR A N 1
ATOM 5365 C CA . TYR A 1 680 ? 31.641 5.758 -21.882 1.00 86.06 680 TYR A CA 1
ATOM 5366 C C . TYR A 1 680 ? 30.903 4.473 -21.465 1.00 86.06 680 TYR A C 1
ATOM 5368 O O . TYR A 1 680 ? 31.187 3.908 -20.416 1.00 86.06 680 TYR A O 1
ATOM 5376 N N . THR A 1 681 ? 29.985 3.971 -22.300 1.00 86.00 681 THR A N 1
ATOM 5377 C CA . THR A 1 681 ? 29.316 2.677 -22.053 1.00 86.00 681 THR A CA 1
ATOM 5378 C C . THR A 1 681 ? 30.210 1.494 -22.428 1.00 86.00 681 THR A C 1
ATOM 5380 O O . THR A 1 681 ? 30.160 0.440 -21.798 1.00 86.00 681 THR A O 1
ATOM 5383 N N . LEU A 1 682 ? 31.027 1.649 -23.473 1.00 85.50 682 LEU A N 1
ATOM 5384 C CA . LEU A 1 682 ? 31.949 0.613 -23.927 1.00 85.50 682 LEU A CA 1
ATOM 5385 C C . LEU A 1 682 ? 33.009 0.286 -22.864 1.00 85.50 682 LEU A C 1
ATOM 5387 O O . LEU A 1 682 ? 33.369 -0.882 -22.709 1.00 85.50 682 LEU A O 1
ATOM 5391 N N . GLU A 1 683 ? 33.454 1.287 -22.098 1.00 85.50 683 GLU A N 1
ATOM 5392 C CA . GLU A 1 683 ? 34.365 1.103 -20.962 1.00 85.50 683 GLU A CA 1
ATOM 5393 C C . GLU A 1 683 ? 33.866 0.018 -19.992 1.00 85.50 683 GLU A C 1
ATOM 5395 O O . GLU A 1 683 ? 34.648 -0.856 -19.617 1.00 85.50 683 GLU A O 1
ATOM 5400 N N . ASP A 1 684 ? 32.567 -0.025 -19.678 1.00 84.00 684 ASP A N 1
ATOM 5401 C CA . ASP A 1 684 ? 31.987 -1.045 -18.790 1.00 84.00 684 ASP A CA 1
ATOM 5402 C C . ASP A 1 684 ? 32.092 -2.465 -19.368 1.00 84.00 684 ASP A C 1
ATOM 5404 O O . ASP A 1 684 ? 32.352 -3.423 -18.638 1.00 84.00 684 ASP A O 1
ATOM 5408 N N . ILE A 1 685 ? 31.934 -2.620 -20.686 1.00 81.62 685 ILE A N 1
ATOM 5409 C CA . ILE A 1 685 ? 32.091 -3.921 -21.356 1.00 81.62 685 ILE A CA 1
ATOM 5410 C C . ILE A 1 685 ? 33.551 -4.357 -21.302 1.00 81.62 685 ILE A C 1
ATOM 5412 O O . ILE A 1 685 ? 33.840 -5.520 -21.009 1.00 81.62 685 ILE A O 1
ATOM 5416 N N . THR A 1 686 ? 34.474 -3.426 -21.562 1.00 79.88 686 THR A N 1
ATOM 5417 C CA . THR A 1 686 ? 35.908 -3.721 -21.502 1.00 79.88 686 THR A CA 1
ATOM 5418 C C . THR A 1 686 ? 36.338 -4.082 -20.080 1.00 79.88 686 THR A C 1
ATOM 5420 O O . THR A 1 686 ? 37.041 -5.078 -19.898 1.00 79.88 686 THR A O 1
ATOM 5423 N N . ALA A 1 687 ? 35.819 -3.373 -19.073 1.00 75.69 687 ALA A N 1
ATOM 5424 C CA . ALA A 1 687 ? 36.031 -3.668 -17.661 1.00 75.69 687 ALA A CA 1
ATOM 5425 C C . ALA A 1 687 ? 35.499 -5.062 -17.290 1.00 75.69 687 ALA A C 1
ATOM 5427 O O . ALA A 1 687 ? 36.205 -5.831 -16.642 1.00 75.69 687 ALA A O 1
ATOM 5428 N N . ALA A 1 688 ? 34.310 -5.440 -17.776 1.00 70.38 688 ALA A N 1
ATOM 5429 C CA . ALA A 1 688 ? 33.741 -6.775 -17.571 1.00 70.38 688 ALA A CA 1
ATOM 5430 C C . ALA A 1 688 ? 34.559 -7.908 -18.208 1.00 70.38 688 ALA A C 1
ATOM 5432 O O . ALA A 1 688 ? 34.574 -9.024 -17.689 1.00 70.38 688 ALA A O 1
ATOM 5433 N N . THR A 1 689 ? 35.271 -7.645 -19.306 1.00 69.50 689 THR A N 1
ATOM 5434 C CA . THR A 1 689 ? 36.170 -8.639 -19.919 1.00 69.50 689 THR A CA 1
ATOM 5435 C C . THR A 1 689 ? 37.531 -8.759 -19.229 1.00 69.50 689 THR A C 1
ATOM 5437 O O . THR A 1 689 ? 38.225 -9.758 -19.423 1.00 69.50 689 THR A O 1
ATOM 5440 N N . THR A 1 690 ? 37.924 -7.782 -18.408 1.00 66.19 690 THR A N 1
ATOM 5441 C CA . THR A 1 690 ? 39.201 -7.786 -17.686 1.00 66.19 690 THR A CA 1
ATOM 5442 C C . THR A 1 690 ? 38.998 -8.193 -16.227 1.00 66.19 690 THR A C 1
ATOM 5444 O O . THR A 1 690 ? 38.448 -7.440 -15.435 1.00 66.19 690 THR A O 1
ATOM 5447 N N . THR A 1 691 ? 39.494 -9.364 -15.823 1.00 55.84 691 THR A N 1
ATOM 5448 C CA . THR A 1 691 ? 39.262 -9.973 -14.493 1.00 55.84 691 THR A CA 1
ATOM 5449 C C . THR A 1 691 ? 39.818 -9.205 -13.278 1.00 55.84 691 THR A C 1
ATOM 5451 O O . THR A 1 691 ? 39.694 -9.691 -12.159 1.00 55.84 691 THR A O 1
ATOM 5454 N N . ASN A 1 692 ? 40.440 -8.031 -13.457 1.00 54.84 692 ASN A N 1
ATOM 5455 C CA . ASN A 1 692 ? 41.310 -7.403 -12.453 1.00 54.84 692 ASN A CA 1
ATOM 5456 C C . ASN A 1 692 ? 40.990 -5.933 -12.111 1.00 54.84 692 ASN A C 1
ATOM 5458 O O . ASN A 1 692 ? 41.820 -5.293 -11.463 1.00 54.84 692 ASN A O 1
ATOM 5462 N N . THR A 1 693 ? 39.850 -5.358 -12.507 1.00 54.94 693 THR A N 1
ATOM 5463 C CA . THR A 1 693 ? 39.524 -3.974 -12.110 1.00 54.94 693 THR A CA 1
ATOM 5464 C C . THR A 1 693 ? 38.847 -3.939 -10.729 1.00 54.94 693 THR A C 1
ATOM 5466 O O . THR A 1 693 ? 37.756 -4.488 -10.576 1.00 54.94 693 THR A O 1
ATOM 5469 N N . PRO A 1 694 ? 39.458 -3.305 -9.704 1.00 55.75 694 PRO A N 1
ATOM 5470 C CA . PRO A 1 694 ? 38.849 -3.152 -8.378 1.00 55.75 694 PRO A CA 1
ATOM 5471 C C . PRO A 1 694 ? 37.769 -2.060 -8.335 1.00 55.75 694 PRO A C 1
ATOM 5473 O O . PRO A 1 694 ? 37.063 -1.940 -7.333 1.00 55.75 694 PRO A O 1
ATOM 5476 N N . GLU A 1 695 ? 37.672 -1.248 -9.390 1.00 65.25 695 GLU A N 1
ATOM 5477 C CA . GLU A 1 695 ? 36.705 -0.164 -9.514 1.00 65.25 695 GLU A CA 1
ATOM 5478 C C . GLU A 1 695 ? 35.379 -0.680 -10.070 1.00 65.25 695 GLU A C 1
ATOM 5480 O O . GLU A 1 695 ? 35.331 -1.520 -10.968 1.00 65.25 695 GLU A O 1
ATOM 5485 N N . LEU A 1 696 ? 34.298 -0.172 -9.490 1.00 69.06 696 LEU A N 1
ATOM 5486 C CA . LEU A 1 696 ? 32.937 -0.516 -9.859 1.00 69.06 696 LEU A CA 1
ATOM 5487 C C . LEU A 1 696 ? 32.635 0.066 -11.257 1.00 69.06 696 LEU A C 1
ATOM 5489 O O . LEU A 1 696 ? 32.949 1.241 -11.463 1.00 69.06 696 LEU A O 1
ATOM 5493 N N . PRO A 1 697 ? 32.033 -0.682 -12.204 1.00 82.56 697 PRO A N 1
ATOM 5494 C CA . PRO A 1 697 ? 31.668 -0.136 -13.515 1.00 82.56 697 PRO A CA 1
ATOM 5495 C C . PRO A 1 697 ? 30.716 1.052 -13.378 1.00 82.56 697 PRO A C 1
ATOM 5497 O O . PRO A 1 697 ? 29.974 1.153 -12.392 1.00 82.56 697 PRO A O 1
ATOM 5500 N N . HIS A 1 698 ? 30.695 1.932 -14.379 1.00 86.19 698 HIS A N 1
ATOM 5501 C CA . HIS A 1 698 ? 29.895 3.158 -14.374 1.00 86.19 698 HIS A CA 1
ATOM 5502 C C . HIS A 1 698 ? 28.411 2.857 -14.134 1.00 86.19 698 HIS A C 1
ATOM 5504 O O . HIS A 1 698 ? 27.779 3.534 -13.320 1.00 86.19 698 HIS A O 1
ATOM 5510 N N . TYR A 1 699 ? 27.872 1.795 -14.744 1.00 84.12 699 TYR A N 1
ATOM 5511 C CA . TYR A 1 699 ? 26.512 1.317 -14.468 1.00 84.12 699 TYR A CA 1
ATOM 5512 C C . TYR A 1 699 ? 26.272 1.035 -12.979 1.00 84.12 699 TYR A C 1
ATOM 5514 O O . TYR A 1 699 ? 25.298 1.506 -12.385 1.00 84.12 699 TYR A O 1
ATOM 5522 N N . GLY A 1 700 ? 27.184 0.288 -12.354 1.00 83.19 700 GLY A N 1
ATOM 5523 C CA . GLY A 1 700 ? 27.092 -0.045 -10.938 1.00 83.19 700 GLY A CA 1
ATOM 5524 C C . GLY A 1 700 ? 27.188 1.198 -10.051 1.00 83.19 700 GLY A C 1
ATOM 5525 O O . GLY A 1 700 ? 26.497 1.267 -9.037 1.00 83.19 700 GLY A O 1
ATOM 5526 N N . GLN A 1 701 ? 28.007 2.187 -10.433 1.00 86.06 701 GLN A N 1
ATOM 5527 C CA . GLN A 1 701 ? 28.186 3.419 -9.659 1.00 86.06 701 GLN A CA 1
ATOM 5528 C C . GLN A 1 701 ? 26.902 4.245 -9.674 1.00 86.06 701 GLN A C 1
ATOM 5530 O O . GLN A 1 701 ? 26.475 4.749 -8.634 1.00 86.06 701 GLN A O 1
ATOM 5535 N N . ILE A 1 702 ? 26.260 4.350 -10.843 1.00 87.38 702 ILE A N 1
ATOM 5536 C CA . ILE A 1 702 ? 24.950 4.992 -10.984 1.00 87.38 702 ILE A CA 1
ATOM 5537 C C . ILE A 1 702 ? 23.932 4.277 -10.089 1.00 87.38 702 ILE A C 1
ATOM 5539 O O . ILE A 1 702 ? 23.226 4.924 -9.314 1.00 87.38 702 ILE A O 1
ATOM 5543 N N . TRP A 1 703 ? 23.888 2.944 -10.142 1.00 85.69 703 TRP A N 1
ATOM 5544 C CA . TRP A 1 703 ? 22.930 2.161 -9.365 1.00 85.69 703 TRP A CA 1
ATOM 5545 C C . TRP A 1 703 ? 23.153 2.274 -7.849 1.00 85.69 703 TRP A C 1
ATOM 5547 O O . TRP A 1 703 ? 22.194 2.459 -7.096 1.00 85.69 703 TRP A O 1
ATOM 5557 N N . GLU A 1 704 ? 24.407 2.250 -7.389 1.00 85.75 704 GLU A N 1
ATOM 5558 C CA . GLU A 1 704 ? 24.757 2.471 -5.982 1.00 85.75 704 GLU A CA 1
ATOM 5559 C C . GLU A 1 704 ? 24.300 3.855 -5.506 1.00 85.75 704 GLU A C 1
ATOM 5561 O O . GLU A 1 704 ? 23.702 3.978 -4.433 1.00 85.75 704 GLU A O 1
ATOM 5566 N N . GLN A 1 705 ? 24.552 4.900 -6.298 1.00 85.44 705 GLN A N 1
ATOM 5567 C CA . GLN A 1 705 ? 24.187 6.267 -5.928 1.00 85.44 705 GLN A CA 1
ATOM 5568 C C . GLN A 1 705 ? 22.667 6.463 -5.861 1.00 85.44 705 GLN A C 1
ATOM 5570 O O . GLN A 1 705 ? 22.198 7.130 -4.937 1.00 85.44 705 GLN A O 1
ATOM 5575 N N . LEU A 1 706 ? 21.904 5.839 -6.768 1.00 85.94 706 LEU A N 1
ATOM 5576 C CA . LEU A 1 706 ? 20.434 5.841 -6.737 1.00 85.94 706 LEU A CA 1
ATOM 5577 C C . LEU A 1 706 ? 19.878 5.136 -5.489 1.00 85.94 706 LEU A C 1
ATOM 5579 O O . LEU A 1 706 ? 18.894 5.582 -4.898 1.00 85.94 706 LEU A O 1
ATOM 5583 N N . LEU A 1 707 ? 20.514 4.039 -5.070 1.00 85.31 707 LEU A N 1
ATOM 5584 C CA . LEU A 1 707 ? 20.065 3.217 -3.944 1.00 85.31 707 LEU A CA 1
ATOM 5585 C C . LEU A 1 707 ? 20.516 3.730 -2.571 1.00 85.31 707 LEU A C 1
ATOM 5587 O O . LEU A 1 707 ? 19.905 3.393 -1.551 1.00 85.31 707 LEU A O 1
ATOM 5591 N N . LYS A 1 708 ? 21.580 4.534 -2.517 1.00 83.88 708 LYS A N 1
ATOM 5592 C CA . LYS A 1 708 ? 22.212 4.984 -1.269 1.00 83.88 708 LYS A CA 1
ATOM 5593 C C . LYS A 1 708 ? 21.234 5.601 -0.252 1.00 83.88 708 LYS A C 1
ATOM 5595 O O . LYS A 1 708 ? 21.336 5.221 0.919 1.00 83.88 708 LYS A O 1
ATOM 5600 N N . PRO A 1 709 ? 20.288 6.489 -0.628 1.00 81.31 709 PRO A N 1
ATOM 5601 C CA . PRO A 1 709 ? 19.322 7.046 0.322 1.00 81.31 709 PRO A CA 1
ATOM 5602 C C . PRO A 1 709 ? 18.410 5.969 0.929 1.00 81.31 709 PRO A C 1
ATOM 5604 O O . PRO A 1 709 ? 18.299 5.861 2.152 1.00 81.31 709 PRO A O 1
ATOM 5607 N N . SER A 1 710 ? 17.824 5.116 0.087 1.00 81.62 710 SER A N 1
ATOM 5608 C CA . SER A 1 710 ? 16.872 4.079 0.504 1.00 81.62 710 SER A CA 1
ATOM 5609 C C . SER A 1 710 ? 17.535 3.008 1.372 1.00 81.62 710 SER A C 1
ATOM 5611 O O . SER A 1 710 ? 16.998 2.612 2.407 1.00 81.62 710 SER A O 1
ATOM 5613 N N . ILE A 1 711 ? 18.754 2.601 1.014 1.00 81.06 711 ILE A N 1
ATOM 5614 C CA . ILE A 1 711 ? 19.537 1.627 1.780 1.00 81.06 711 ILE A CA 1
ATOM 5615 C C . ILE A 1 711 ? 19.982 2.204 3.122 1.00 81.06 711 ILE A C 1
ATOM 5617 O O . ILE A 1 711 ? 19.974 1.494 4.125 1.00 81.06 711 ILE A O 1
ATOM 5621 N N . SER A 1 712 ? 20.359 3.485 3.177 1.00 78.88 712 SER A N 1
ATOM 5622 C CA . SER A 1 712 ? 20.715 4.129 4.445 1.00 78.88 712 SER A CA 1
ATOM 5623 C C . SER A 1 712 ? 19.556 4.075 5.442 1.00 78.88 712 SER A C 1
ATOM 5625 O O . SER A 1 712 ? 19.780 3.786 6.616 1.00 78.88 712 SER A O 1
ATOM 5627 N N . ASN A 1 713 ? 18.322 4.285 4.982 1.00 77.25 713 ASN A N 1
ATOM 5628 C CA . ASN A 1 713 ? 17.132 4.190 5.830 1.00 77.25 713 ASN A CA 1
ATOM 5629 C C . ASN A 1 713 ? 16.860 2.745 6.276 1.00 77.25 713 ASN A C 1
ATOM 5631 O O . ASN A 1 713 ? 16.606 2.506 7.460 1.00 77.25 713 ASN A O 1
ATOM 5635 N N . ALA A 1 714 ? 16.998 1.775 5.365 1.00 75.31 714 ALA A N 1
ATOM 5636 C CA . ALA A 1 714 ? 16.838 0.349 5.661 1.00 75.31 714 ALA A CA 1
ATOM 5637 C C . ALA A 1 714 ? 17.766 -0.133 6.793 1.00 75.31 714 ALA A C 1
ATOM 5639 O O . ALA A 1 714 ? 17.369 -0.957 7.617 1.00 75.31 714 ALA A O 1
ATOM 5640 N N . ARG A 1 715 ? 18.975 0.438 6.913 1.00 80.94 715 ARG A N 1
ATOM 5641 C CA . ARG A 1 715 ? 19.951 0.047 7.950 1.00 80.94 715 ARG A CA 1
ATOM 5642 C C . ARG A 1 715 ? 19.473 0.241 9.387 1.00 80.94 715 ARG A C 1
ATOM 5644 O O . ARG A 1 715 ? 19.969 -0.432 10.293 1.00 80.94 715 ARG A O 1
ATOM 5651 N N . TYR A 1 716 ? 18.552 1.175 9.607 1.00 82.75 716 TYR A N 1
ATOM 5652 C CA . TYR A 1 716 ? 18.104 1.560 10.945 1.00 82.75 716 TYR A CA 1
ATOM 5653 C C . TYR A 1 716 ? 16.738 0.980 11.318 1.00 82.75 716 TYR A C 1
ATOM 5655 O O . TYR A 1 716 ? 16.306 1.161 12.456 1.00 82.75 716 TYR A O 1
ATOM 5663 N N . ILE A 1 717 ? 16.074 0.232 10.429 1.00 85.12 717 ILE A N 1
ATOM 5664 C CA . ILE A 1 717 ? 14.738 -0.317 10.706 1.00 85.12 717 ILE A CA 1
ATOM 5665 C C . ILE A 1 717 ? 14.728 -1.224 11.947 1.00 85.12 717 ILE A C 1
ATOM 5667 O O . ILE A 1 717 ? 13.836 -1.125 12.789 1.00 85.12 717 ILE A O 1
ATOM 5671 N N . MET A 1 718 ? 15.776 -2.035 12.129 1.00 85.44 718 MET A N 1
ATOM 5672 C CA . MET A 1 718 ? 15.918 -2.916 13.294 1.00 85.44 718 MET A CA 1
ATOM 5673 C C . MET A 1 718 ? 16.106 -2.124 14.590 1.00 85.44 718 MET A C 1
ATOM 5675 O O . MET A 1 718 ? 15.593 -2.519 15.639 1.00 85.44 718 MET A O 1
ATOM 5679 N N . ALA A 1 719 ? 16.761 -0.961 14.508 1.00 87.19 719 ALA A N 1
ATOM 5680 C CA . ALA A 1 719 ? 16.868 -0.042 15.631 1.00 87.19 719 ALA A CA 1
ATOM 5681 C C . ALA A 1 719 ? 15.509 0.537 16.008 1.00 87.19 719 ALA A C 1
ATOM 5683 O O . ALA A 1 719 ? 15.160 0.524 17.184 1.00 87.19 719 ALA A O 1
ATOM 5684 N N . MET A 1 720 ? 14.734 0.996 15.019 1.00 89.06 720 MET A N 1
ATOM 5685 C CA . MET A 1 720 ? 13.389 1.540 15.239 1.00 89.06 720 MET A CA 1
ATOM 5686 C C . MET A 1 720 ? 12.446 0.487 15.831 1.00 89.06 720 MET A C 1
ATOM 5688 O O . MET A 1 720 ? 11.689 0.765 16.761 1.00 89.06 720 MET A O 1
ATOM 5692 N N . CYS A 1 721 ? 12.535 -0.756 15.355 1.00 89.06 721 CYS A N 1
ATOM 5693 C CA . CYS A 1 721 ? 11.793 -1.883 15.915 1.00 89.06 721 CYS A CA 1
ATOM 5694 C C . CYS A 1 721 ? 12.189 -2.133 17.382 1.00 89.06 721 CYS A C 1
ATOM 5696 O O . CYS A 1 721 ? 11.333 -2.210 18.269 1.00 89.06 721 CYS A O 1
ATOM 5698 N N . GLY A 1 722 ? 13.494 -2.183 17.666 1.00 90.38 722 GLY A N 1
ATOM 5699 C CA . GLY A 1 722 ? 14.010 -2.394 19.016 1.00 90.38 722 GLY A CA 1
ATOM 5700 C C . GLY A 1 722 ? 13.629 -1.285 20.002 1.00 90.38 722 GLY A C 1
ATOM 5701 O O . GLY A 1 722 ? 13.182 -1.580 21.116 1.00 90.38 722 GLY A O 1
ATOM 5702 N N . THR A 1 723 ? 13.732 -0.017 19.594 1.00 91.81 723 THR A N 1
ATOM 5703 C CA . THR A 1 723 ? 13.329 1.133 20.422 1.00 91.81 723 THR A CA 1
ATOM 5704 C C . THR A 1 723 ? 11.828 1.135 20.693 1.00 91.81 723 THR A C 1
ATOM 5706 O O . THR A 1 723 ? 11.434 1.377 21.835 1.00 91.81 723 THR A O 1
ATOM 5709 N N . THR A 1 724 ? 11.000 0.763 19.712 1.00 91.56 724 THR A N 1
ATOM 5710 C CA . THR A 1 724 ? 9.542 0.640 19.884 1.00 91.56 724 THR A CA 1
ATOM 5711 C C . THR A 1 724 ? 9.189 -0.354 20.992 1.00 91.56 724 THR A C 1
ATOM 5713 O O . THR A 1 724 ? 8.411 -0.032 21.895 1.00 91.56 724 THR A O 1
ATOM 5716 N N . PHE A 1 725 ? 9.808 -1.542 20.998 1.00 91.38 725 PHE A N 1
ATOM 5717 C CA . PHE A 1 725 ? 9.588 -2.538 22.055 1.00 91.38 725 PHE A CA 1
ATOM 5718 C C . PHE A 1 725 ? 10.074 -2.068 23.430 1.00 91.38 725 PHE A C 1
ATOM 5720 O O . PHE A 1 725 ? 9.396 -2.306 24.433 1.00 91.38 725 PHE A O 1
ATOM 5727 N N . ILE A 1 726 ? 11.217 -1.380 23.491 1.00 92.44 726 ILE A N 1
ATOM 5728 C CA . ILE A 1 726 ? 11.779 -0.848 24.742 1.00 92.44 726 ILE A CA 1
ATOM 5729 C C . ILE A 1 726 ? 10.889 0.251 25.323 1.00 92.44 726 ILE A C 1
ATOM 5731 O O . ILE A 1 726 ? 10.593 0.233 26.523 1.00 92.44 726 ILE A O 1
ATOM 5735 N N . PHE A 1 727 ? 10.429 1.194 24.500 1.00 91.56 727 PHE A N 1
ATOM 5736 C CA . PHE A 1 727 ? 9.531 2.251 24.956 1.00 91.56 727 PHE A CA 1
ATOM 5737 C C . PHE A 1 727 ? 8.166 1.696 25.346 1.00 91.56 727 PHE A C 1
ATOM 5739 O O . PHE A 1 727 ? 7.633 2.102 26.377 1.00 91.56 727 PHE A O 1
ATOM 5746 N N . LEU A 1 728 ? 7.654 0.695 24.627 1.00 88.69 728 LEU A N 1
ATOM 5747 C CA . LEU A 1 728 ? 6.415 0.017 24.998 1.00 88.69 728 LEU A CA 1
ATOM 5748 C C . LEU A 1 728 ? 6.541 -0.740 26.333 1.00 88.69 728 LEU A C 1
ATOM 5750 O O . LEU A 1 728 ? 5.651 -0.672 27.181 1.00 88.69 728 LEU A O 1
ATOM 5754 N N . ALA A 1 729 ? 7.656 -1.439 26.559 1.00 87.31 729 ALA A N 1
ATOM 5755 C CA . ALA A 1 729 ? 7.935 -2.094 27.839 1.00 87.31 729 ALA A CA 1
ATOM 5756 C C . ALA A 1 729 ? 8.025 -1.075 28.987 1.00 87.31 729 ALA A C 1
ATOM 5758 O O . ALA A 1 729 ? 7.483 -1.303 30.072 1.00 87.31 729 ALA A O 1
ATOM 5759 N N . SER A 1 730 ? 8.653 0.072 28.719 1.00 87.75 730 SER A N 1
ATOM 5760 C CA . SER A 1 730 ? 8.787 1.178 29.670 1.00 87.75 730 SER A CA 1
ATOM 5761 C C . SER A 1 730 ? 7.434 1.816 29.994 1.00 87.75 730 SER A C 1
ATOM 5763 O O . SER A 1 730 ? 7.138 2.051 31.166 1.00 87.75 730 SER A O 1
ATOM 5765 N N . LEU A 1 731 ? 6.582 2.028 28.985 1.00 84.56 731 LEU A N 1
ATOM 5766 C CA . LEU A 1 731 ? 5.210 2.512 29.155 1.00 84.56 731 LEU A CA 1
ATOM 5767 C C . LEU A 1 731 ? 4.406 1.596 30.078 1.00 84.56 731 LEU A C 1
ATOM 5769 O O . LEU A 1 731 ? 3.835 2.074 31.061 1.00 84.56 731 LEU A O 1
ATOM 5773 N N . ASN A 1 732 ? 4.438 0.285 29.828 1.00 80.12 732 ASN A N 1
ATOM 5774 C CA . ASN A 1 732 ? 3.730 -0.696 30.653 1.00 80.12 732 ASN A CA 1
ATOM 5775 C C . ASN A 1 732 ? 4.225 -0.709 32.105 1.00 80.12 732 ASN A C 1
ATOM 5777 O O . ASN A 1 732 ? 3.421 -0.763 33.036 1.00 80.12 732 ASN A O 1
ATOM 5781 N N . LEU A 1 733 ? 5.544 -0.631 32.312 1.00 81.88 733 LEU A N 1
ATOM 5782 C CA . LEU A 1 733 ? 6.151 -0.618 33.646 1.00 81.88 733 LEU A CA 1
ATOM 5783 C C . LEU A 1 733 ? 5.770 0.639 34.448 1.00 81.88 733 LEU A C 1
ATOM 5785 O O . LEU A 1 733 ? 5.533 0.572 35.661 1.00 81.88 733 LEU A O 1
ATOM 5789 N N . ILE A 1 734 ? 5.714 1.794 33.778 1.00 77.50 734 ILE A N 1
ATOM 5790 C CA . ILE A 1 734 ? 5.322 3.068 34.392 1.00 77.50 734 ILE A CA 1
ATOM 5791 C C . ILE A 1 734 ? 3.824 3.066 34.708 1.00 77.50 734 ILE A C 1
ATOM 5793 O O . ILE A 1 734 ? 3.433 3.510 35.795 1.00 77.50 734 ILE A O 1
ATOM 5797 N N . GLN A 1 735 ? 3.006 2.522 33.801 1.00 72.00 735 GLN A N 1
ATOM 5798 C CA . GLN A 1 735 ? 1.553 2.453 33.934 1.00 72.00 735 GLN A CA 1
ATOM 5799 C C . GLN A 1 735 ? 1.120 1.665 35.170 1.00 72.00 735 GLN A C 1
ATOM 5801 O O . GLN A 1 735 ? 0.358 2.175 35.998 1.00 72.00 735 GLN A O 1
ATOM 5806 N N . ALA A 1 736 ? 1.640 0.450 35.340 1.00 68.75 736 ALA A N 1
ATOM 5807 C CA . ALA A 1 736 ? 1.356 -0.369 36.505 1.00 68.75 736 ALA A CA 1
ATOM 5808 C C . ALA A 1 736 ? 2.600 -1.129 36.944 1.00 68.75 736 ALA A C 1
ATOM 5810 O O . ALA A 1 736 ? 3.282 -1.767 36.149 1.00 68.75 736 ALA A O 1
ATOM 5811 N N . TRP A 1 737 ? 2.875 -1.096 38.251 1.00 71.88 737 TRP A N 1
ATOM 5812 C CA . TRP A 1 737 ? 3.908 -1.969 38.786 1.00 71.88 737 TRP A CA 1
ATOM 5813 C C . TRP A 1 737 ? 3.429 -3.423 38.668 1.00 71.88 737 TRP A C 1
ATOM 5815 O O . TRP A 1 737 ? 2.374 -3.744 39.229 1.00 71.88 737 TRP A O 1
ATOM 5825 N N . PRO A 1 738 ? 4.161 -4.294 37.957 1.00 68.31 738 PRO A N 1
ATOM 5826 C CA . PRO A 1 738 ? 3.754 -5.677 37.738 1.00 68.31 738 PRO A CA 1
ATOM 5827 C C . PRO A 1 738 ? 3.598 -6.414 39.074 1.00 68.31 738 PRO A C 1
ATOM 5829 O O . PRO A 1 738 ? 4.543 -6.542 39.858 1.00 68.31 738 PRO A O 1
ATOM 5832 N N . ARG A 1 739 ? 2.374 -6.887 39.338 1.00 65.88 739 ARG A N 1
ATOM 5833 C CA . ARG A 1 739 ? 2.032 -7.669 40.540 1.00 65.88 739 ARG A CA 1
ATOM 5834 C C . ARG A 1 739 ? 2.340 -9.157 40.369 1.00 65.88 739 ARG A C 1
ATOM 5836 O O . ARG A 1 739 ? 2.724 -9.810 41.334 1.00 65.88 739 ARG A O 1
ATOM 5843 N N . ASP A 1 740 ? 2.238 -9.659 39.137 1.00 68.38 740 ASP A N 1
ATOM 5844 C CA . ASP A 1 740 ? 2.355 -11.081 38.811 1.00 68.38 740 ASP A CA 1
ATOM 5845 C C . ASP A 1 740 ? 3.624 -11.415 38.017 1.00 68.38 740 ASP A C 1
ATOM 5847 O O . ASP A 1 740 ? 4.136 -10.615 37.229 1.00 68.38 740 ASP A O 1
ATOM 5851 N N . ARG A 1 741 ? 4.095 -12.663 38.159 1.00 72.56 741 ARG A N 1
ATOM 5852 C CA . ARG A 1 741 ? 5.247 -13.198 37.405 1.00 72.56 741 ARG A CA 1
ATOM 5853 C C . ARG A 1 741 ? 5.023 -13.180 35.892 1.00 72.56 741 ARG A C 1
ATOM 5855 O O . ARG A 1 741 ? 5.977 -13.000 35.151 1.00 72.56 741 ARG A O 1
ATOM 5862 N N . PHE A 1 742 ? 3.779 -13.335 35.441 1.00 70.38 742 PHE A N 1
ATOM 5863 C CA . PHE A 1 742 ? 3.427 -13.271 34.020 1.00 70.38 742 PHE A CA 1
ATOM 5864 C C . PHE A 1 742 ? 3.564 -11.856 33.450 1.00 70.38 742 PHE A C 1
ATOM 5866 O O . PHE A 1 742 ? 4.042 -11.693 32.333 1.00 70.38 742 PHE A O 1
ATOM 5873 N N . HIS A 1 743 ? 3.212 -10.826 34.227 1.00 71.31 743 HIS A N 1
ATOM 5874 C CA . HIS A 1 743 ? 3.395 -9.431 33.811 1.00 71.31 743 HIS A CA 1
ATOM 5875 C C . HIS A 1 743 ? 4.881 -9.078 33.748 1.00 71.31 743 HIS A C 1
ATOM 5877 O O . HIS A 1 743 ? 5.324 -8.479 32.773 1.00 71.31 743 HIS A O 1
ATOM 5883 N N . TRP A 1 744 ? 5.666 -9.532 34.732 1.00 79.38 744 TRP A N 1
ATOM 5884 C CA . TRP A 1 744 ? 7.126 -9.423 34.689 1.00 79.38 744 TRP A CA 1
ATOM 5885 C C . TRP A 1 744 ? 7.736 -10.163 33.498 1.00 79.38 744 TRP A C 1
ATOM 5887 O O . TRP A 1 744 ? 8.591 -9.601 32.823 1.00 79.38 744 TRP A O 1
ATOM 5897 N N . ALA A 1 745 ? 7.284 -11.386 33.205 1.00 82.00 745 ALA A N 1
ATOM 5898 C CA . ALA A 1 745 ? 7.752 -12.148 32.051 1.00 82.00 745 ALA A CA 1
ATOM 5899 C C . ALA A 1 745 ? 7.417 -11.442 30.728 1.00 82.00 745 ALA A C 1
ATOM 5901 O O . ALA A 1 745 ? 8.270 -11.376 29.851 1.00 82.00 745 ALA A O 1
ATOM 5902 N N . SER A 1 746 ? 6.223 -10.851 30.607 1.00 81.31 746 SER A N 1
ATOM 5903 C CA . SER A 1 746 ? 5.827 -10.058 29.436 1.00 81.31 746 SER A CA 1
ATOM 5904 C C . SER A 1 746 ? 6.706 -8.813 29.269 1.00 81.31 746 SER A C 1
ATOM 5906 O O . SER A 1 746 ? 7.307 -8.631 28.212 1.00 81.31 746 SER A O 1
ATOM 5908 N N . ILE A 1 747 ? 6.882 -8.000 30.317 1.00 84.00 747 ILE A N 1
ATOM 5909 C CA . ILE A 1 747 ? 7.742 -6.802 30.269 1.00 84.00 747 ILE A CA 1
ATOM 5910 C C . ILE A 1 747 ? 9.198 -7.183 29.962 1.00 84.00 747 ILE A C 1
ATOM 5912 O O . ILE A 1 747 ? 9.820 -6.577 29.091 1.00 84.00 747 ILE A O 1
ATOM 5916 N N . PHE A 1 748 ? 9.731 -8.213 30.626 1.00 87.38 748 PHE A N 1
ATOM 5917 C CA . PHE A 1 748 ? 11.088 -8.700 30.382 1.00 87.38 748 PHE A CA 1
ATOM 5918 C C . PHE A 1 748 ? 11.252 -9.229 28.957 1.00 87.38 748 PHE A C 1
ATOM 5920 O O . PHE A 1 748 ? 12.246 -8.911 28.317 1.00 87.38 748 PHE A O 1
ATOM 5927 N N . SER A 1 749 ? 10.269 -9.970 28.433 1.00 88.94 749 SER A N 1
ATOM 5928 C CA . SER A 1 749 ? 10.302 -10.442 27.045 1.00 88.94 749 SER A CA 1
ATOM 5929 C C . SER A 1 749 ? 10.352 -9.277 26.057 1.00 88.94 749 SER A C 1
ATOM 5931 O O . SER A 1 749 ? 11.172 -9.306 25.151 1.00 88.94 749 SER A O 1
ATOM 5933 N N . ARG A 1 750 ? 9.587 -8.198 26.283 1.00 89.62 750 ARG A N 1
ATOM 5934 C CA . ARG A 1 750 ? 9.613 -6.998 25.429 1.00 89.62 750 ARG A CA 1
ATOM 5935 C C . ARG A 1 750 ? 10.965 -6.283 25.492 1.00 89.62 750 ARG A C 1
ATOM 5937 O O . ARG A 1 750 ? 11.496 -5.924 24.447 1.00 89.62 750 ARG A O 1
ATOM 5944 N N . TYR A 1 751 ? 11.561 -6.131 26.679 1.00 93.06 751 TYR A N 1
ATOM 5945 C CA . TYR A 1 751 ? 12.921 -5.585 26.793 1.00 93.06 751 TYR A CA 1
ATOM 5946 C C . TYR A 1 751 ? 13.969 -6.489 26.134 1.00 93.06 751 TYR A C 1
ATOM 5948 O O . TYR A 1 751 ? 14.850 -5.986 25.440 1.00 93.06 751 TYR A O 1
ATOM 5956 N N . ALA A 1 752 ? 13.878 -7.807 26.323 1.00 92.75 752 ALA A N 1
ATOM 5957 C CA . ALA A 1 752 ? 14.799 -8.774 25.737 1.00 92.75 752 ALA A CA 1
ATOM 5958 C C . ALA A 1 752 ? 14.710 -8.776 24.205 1.00 92.75 752 ALA A C 1
ATOM 5960 O O . ALA A 1 752 ? 15.736 -8.657 23.540 1.00 92.75 752 ALA A O 1
ATOM 5961 N N . THR A 1 753 ? 13.498 -8.824 23.644 1.00 91.00 753 THR A N 1
ATOM 5962 C CA . THR A 1 753 ? 13.258 -8.709 22.200 1.00 91.00 753 THR A CA 1
ATOM 5963 C C . THR A 1 753 ? 13.739 -7.362 21.674 1.00 91.00 753 THR A C 1
ATOM 5965 O O . THR A 1 753 ? 14.481 -7.336 20.699 1.00 91.00 753 THR A O 1
ATOM 5968 N N . GLY A 1 754 ? 13.407 -6.250 22.337 1.00 91.94 754 GLY A N 1
ATOM 5969 C CA . GLY A 1 754 ? 13.855 -4.921 21.917 1.00 91.94 754 GLY A CA 1
ATOM 5970 C C . GLY A 1 754 ? 15.380 -4.767 21.929 1.00 91.94 754 GLY A C 1
ATOM 5971 O O . GLY A 1 754 ? 15.960 -4.220 20.995 1.00 91.94 754 GLY A O 1
ATOM 5972 N N . THR A 1 755 ? 16.044 -5.331 22.941 1.00 92.25 755 THR A N 1
ATOM 5973 C CA . THR A 1 755 ? 17.513 -5.352 23.042 1.00 92.25 755 THR A CA 1
ATOM 5974 C C . THR A 1 755 ? 18.123 -6.250 21.970 1.00 92.25 755 THR A C 1
ATOM 5976 O O . THR A 1 755 ? 19.098 -5.862 21.339 1.00 92.25 755 THR A O 1
ATOM 5979 N N . CYS A 1 756 ? 17.540 -7.423 21.715 1.00 92.12 756 CYS A N 1
ATOM 5980 C CA . CYS A 1 756 ? 17.982 -8.325 20.654 1.00 92.12 756 CYS A CA 1
ATOM 5981 C C . CYS A 1 756 ? 17.876 -7.659 19.274 1.00 92.12 756 CYS A C 1
ATOM 5983 O O . CYS A 1 756 ? 18.839 -7.694 18.515 1.00 92.12 756 CYS A O 1
ATOM 5985 N N . MET A 1 757 ? 16.766 -6.971 18.993 1.00 89.94 757 MET A N 1
ATOM 5986 C CA . MET A 1 757 ? 16.585 -6.213 17.751 1.00 89.94 757 MET A CA 1
ATOM 5987 C C . MET A 1 757 ? 17.582 -5.054 17.630 1.00 89.94 757 MET A C 1
ATOM 5989 O O . MET A 1 757 ? 18.149 -4.849 16.562 1.00 89.94 757 MET A O 1
ATOM 5993 N N . LEU A 1 758 ? 17.873 -4.342 18.724 1.00 89.62 758 LEU A N 1
ATOM 5994 C CA . LEU A 1 758 ? 18.933 -3.329 18.730 1.00 89.62 758 LEU A CA 1
ATOM 5995 C C . LEU A 1 758 ? 20.319 -3.930 18.488 1.00 89.62 758 LEU A C 1
ATOM 5997 O O . LEU A 1 758 ? 21.115 -3.323 17.783 1.00 89.62 758 LEU A O 1
ATOM 6001 N N . LEU A 1 759 ? 20.617 -5.114 19.027 1.00 88.81 759 LEU A N 1
ATOM 6002 C CA . LEU A 1 759 ? 21.891 -5.796 18.783 1.00 88.81 759 LEU A CA 1
ATOM 6003 C C . LEU A 1 759 ? 22.064 -6.199 17.314 1.00 88.81 759 LEU A C 1
ATOM 6005 O O . LEU A 1 759 ? 23.199 -6.289 16.856 1.00 88.81 759 LEU A O 1
ATOM 6009 N N . LEU A 1 760 ? 20.980 -6.359 16.548 1.00 86.12 760 LEU A N 1
ATOM 6010 C CA . LEU A 1 760 ? 21.073 -6.572 15.100 1.00 86.12 760 LEU A CA 1
ATOM 6011 C C . LEU A 1 760 ? 21.636 -5.355 14.352 1.00 86.12 760 LEU A C 1
ATOM 6013 O O . LEU A 1 760 ? 22.115 -5.519 13.235 1.00 86.12 760 LEU A O 1
ATOM 6017 N N . LEU A 1 761 ? 21.715 -4.166 14.969 1.00 84.62 761 LEU A N 1
ATOM 6018 C CA . LEU A 1 761 ? 22.513 -3.062 14.417 1.00 84.62 761 LEU A CA 1
ATOM 6019 C C . LEU A 1 761 ? 23.993 -3.417 14.261 1.00 84.62 761 LEU A C 1
ATOM 6021 O O . LEU A 1 761 ? 24.664 -2.805 13.433 1.00 84.62 761 LEU A O 1
ATOM 6025 N N . LEU A 1 762 ? 24.511 -4.397 15.009 1.00 83.69 762 LEU A N 1
ATOM 6026 C CA . LEU A 1 762 ? 25.882 -4.878 14.836 1.00 83.69 762 LEU A CA 1
ATOM 6027 C C . LEU A 1 762 ? 26.105 -5.491 13.444 1.00 83.69 762 LEU A C 1
ATOM 6029 O O . LEU A 1 762 ? 27.245 -5.537 12.996 1.00 83.69 762 LEU A O 1
ATOM 6033 N N . LEU A 1 763 ? 25.044 -5.868 12.714 1.00 82.19 763 LEU A N 1
ATOM 6034 C CA . LEU A 1 763 ? 25.133 -6.275 11.305 1.00 82.19 763 LEU A CA 1
ATOM 6035 C C . LEU A 1 763 ? 25.590 -5.139 10.375 1.00 82.19 763 LEU A C 1
ATOM 6037 O O . LEU A 1 763 ? 26.041 -5.411 9.264 1.00 82.19 763 LEU A O 1
ATOM 6041 N N . ASN A 1 764 ? 25.520 -3.876 10.815 1.00 81.31 764 ASN A N 1
ATOM 6042 C CA . ASN A 1 764 ? 26.112 -2.751 10.088 1.00 81.31 764 ASN A CA 1
ATOM 6043 C C . ASN A 1 764 ? 27.649 -2.740 10.161 1.00 81.31 764 ASN A C 1
ATOM 6045 O O . ASN A 1 764 ? 28.287 -1.997 9.414 1.00 81.31 764 ASN A O 1
ATOM 6049 N N . ILE A 1 765 ? 28.263 -3.537 11.042 1.00 78.81 765 ILE A N 1
ATOM 6050 C CA . ILE A 1 765 ? 29.719 -3.637 11.146 1.00 78.81 765 ILE A CA 1
ATOM 6051 C C . ILE A 1 765 ? 30.223 -4.532 10.011 1.00 78.81 765 ILE A C 1
ATOM 6053 O O . ILE A 1 765 ? 29.977 -5.734 9.979 1.00 78.81 765 ILE A O 1
ATOM 6057 N N . GLY A 1 766 ? 30.951 -3.931 9.075 1.00 71.38 766 GLY A N 1
ATOM 6058 C CA . GLY A 1 766 ? 31.587 -4.614 7.953 1.00 71.38 766 GLY A CA 1
ATOM 6059 C C . GLY A 1 766 ? 32.674 -3.738 7.346 1.00 71.38 766 GLY A C 1
ATOM 6060 O O . GLY A 1 766 ? 32.576 -2.508 7.401 1.00 71.38 766 GLY A O 1
ATOM 6061 N N . SER A 1 767 ? 33.712 -4.364 6.788 1.00 72.50 767 SER A N 1
ATOM 6062 C CA . SER A 1 767 ? 34.812 -3.651 6.126 1.00 72.50 767 SER A CA 1
ATOM 6063 C C . SER A 1 767 ? 34.369 -2.992 4.817 1.00 72.50 767 SER A C 1
ATOM 6065 O O . SER A 1 767 ? 34.931 -1.969 4.436 1.00 72.50 767 SER A O 1
ATOM 6067 N N . VAL A 1 768 ? 33.332 -3.533 4.167 1.00 75.88 768 VAL A N 1
ATOM 6068 C CA . VAL A 1 768 ? 32.723 -2.977 2.954 1.00 75.88 768 VAL A CA 1
ATOM 6069 C C . VAL A 1 768 ? 31.318 -2.455 3.270 1.00 75.88 768 VAL A C 1
ATOM 6071 O O . VAL A 1 768 ? 30.422 -3.212 3.646 1.00 75.88 768 VAL A O 1
ATOM 6074 N N . GLN A 1 769 ? 31.135 -1.139 3.119 1.00 78.81 769 GLN A N 1
ATOM 6075 C CA . GLN A 1 769 ? 29.895 -0.398 3.418 1.00 78.81 769 GLN A CA 1
ATOM 6076 C C . GLN A 1 769 ? 29.066 -0.062 2.168 1.00 78.81 769 GLN A C 1
ATOM 6078 O O . GLN A 1 769 ? 28.129 0.739 2.242 1.00 78.81 769 GLN A O 1
ATOM 6083 N N . VAL A 1 770 ? 29.422 -0.681 1.045 1.00 75.88 770 VAL A N 1
ATOM 6084 C CA . VAL A 1 770 ? 28.789 -0.521 -0.261 1.00 75.88 770 VAL A CA 1
ATOM 6085 C C . VAL A 1 770 ? 27.840 -1.691 -0.516 1.00 75.88 770 VAL A C 1
ATOM 6087 O O . VAL A 1 770 ? 28.166 -2.837 -0.201 1.00 75.88 770 VAL A O 1
ATOM 6090 N N . TYR A 1 771 ? 26.663 -1.393 -1.071 1.00 75.94 771 TYR A N 1
ATOM 6091 C CA . TYR A 1 771 ? 25.659 -2.404 -1.399 1.00 75.94 771 TYR A CA 1
ATOM 6092 C C . TYR A 1 771 ? 25.982 -3.154 -2.696 1.00 75.94 771 TYR A C 1
ATOM 6094 O O . TYR A 1 771 ? 26.001 -4.384 -2.700 1.00 75.94 771 TYR A O 1
ATOM 6102 N N . VAL A 1 772 ? 26.272 -2.421 -3.775 1.00 74.44 772 VAL A N 1
ATOM 6103 C CA . VAL A 1 772 ? 26.616 -2.989 -5.085 1.00 74.44 772 VAL A CA 1
ATOM 6104 C C . VAL A 1 772 ? 28.079 -3.433 -5.054 1.00 74.44 772 VAL A C 1
ATOM 6106 O O . VAL A 1 772 ? 28.968 -2.608 -4.893 1.00 74.44 772 VAL A O 1
ATOM 6109 N N . GLY A 1 773 ? 28.345 -4.736 -5.153 1.00 67.81 773 GLY A N 1
ATOM 6110 C CA . GLY A 1 773 ? 29.706 -5.282 -5.219 1.00 67.81 773 GLY A CA 1
ATOM 6111 C C . GLY A 1 773 ? 30.012 -5.820 -6.613 1.00 67.81 773 GLY A C 1
ATOM 6112 O O . GLY A 1 773 ? 29.133 -6.414 -7.231 1.00 67.81 773 GLY A O 1
ATOM 6113 N N . TRP A 1 774 ? 31.240 -5.619 -7.100 1.00 67.31 774 TRP A N 1
ATOM 6114 C CA . TRP A 1 774 ? 31.661 -6.104 -8.423 1.00 67.31 774 TRP A CA 1
ATOM 6115 C C . TRP A 1 774 ? 32.406 -7.445 -8.366 1.00 67.31 774 TRP A C 1
ATOM 6117 O O . TRP A 1 774 ? 32.345 -8.219 -9.315 1.00 67.31 774 TRP A O 1
ATOM 6127 N N . SER A 1 775 ? 33.077 -7.754 -7.249 1.00 67.62 775 SER A N 1
ATOM 6128 C CA . SER A 1 775 ? 33.762 -9.039 -7.056 1.00 67.62 775 SER A CA 1
ATOM 6129 C C . SER A 1 775 ? 33.095 -9.907 -5.991 1.00 67.62 775 SER A C 1
ATOM 6131 O O . SER A 1 775 ? 32.614 -9.404 -4.973 1.00 67.62 775 SER A O 1
ATOM 6133 N N . ASP A 1 776 ? 33.135 -11.229 -6.179 1.00 69.69 776 ASP A N 1
ATOM 6134 C CA . ASP A 1 776 ? 32.612 -12.208 -5.211 1.00 69.69 776 ASP A CA 1
ATOM 6135 C C . ASP A 1 776 ? 33.253 -12.048 -3.821 1.00 69.69 776 ASP A C 1
ATOM 6137 O O . ASP A 1 776 ? 32.595 -12.198 -2.790 1.00 69.69 776 ASP A O 1
ATOM 6141 N N . GLU A 1 777 ? 34.532 -11.664 -3.772 1.00 71.31 777 GLU A N 1
ATOM 6142 C CA . GLU A 1 777 ? 35.253 -11.403 -2.523 1.00 71.31 777 GLU A CA 1
ATOM 6143 C C . GLU A 1 777 ? 34.753 -10.130 -1.817 1.00 71.31 777 GLU A C 1
ATOM 6145 O O . GLU A 1 777 ? 34.626 -10.113 -0.588 1.00 71.31 777 GLU A O 1
ATOM 6150 N N . GLN A 1 778 ? 34.425 -9.072 -2.571 1.00 71.81 778 GLN A N 1
ATOM 6151 C CA . GLN A 1 778 ? 33.773 -7.881 -2.018 1.00 71.81 778 GLN A CA 1
ATOM 6152 C C . GLN A 1 778 ? 32.362 -8.216 -1.534 1.00 71.81 778 GLN A C 1
ATOM 6154 O O . GLN A 1 778 ? 32.025 -7.864 -0.403 1.00 71.81 778 GLN A O 1
ATOM 6159 N N . LEU A 1 779 ? 31.573 -8.941 -2.337 1.00 72.06 779 LEU A N 1
ATOM 6160 C CA . LEU A 1 779 ? 30.205 -9.354 -2.011 1.00 72.06 779 LEU A CA 1
ATOM 6161 C C . LEU A 1 779 ? 30.153 -10.185 -0.715 1.00 72.06 779 LEU A C 1
ATOM 6163 O O . LEU A 1 779 ? 29.251 -9.974 0.102 1.00 72.06 779 LEU A O 1
ATOM 6167 N N . ALA A 1 780 ? 31.147 -11.052 -0.488 1.00 73.62 780 ALA A N 1
ATOM 6168 C CA . ALA A 1 780 ? 31.286 -11.867 0.722 1.00 73.62 780 ALA A CA 1
ATOM 6169 C C . ALA A 1 780 ? 31.752 -11.079 1.965 1.00 73.62 780 ALA A C 1
ATOM 6171 O O . ALA A 1 780 ? 31.415 -11.456 3.088 1.00 73.62 780 ALA A O 1
ATOM 6172 N N . ARG A 1 781 ? 32.508 -9.983 1.788 1.00 77.38 781 ARG A N 1
ATOM 6173 C CA . ARG A 1 781 ? 33.008 -9.110 2.877 1.00 77.38 781 ARG A CA 1
ATOM 6174 C C . ARG A 1 781 ? 32.102 -7.911 3.191 1.00 77.38 781 ARG A C 1
ATOM 6176 O O . ARG A 1 781 ? 32.443 -7.092 4.052 1.00 77.38 781 ARG A O 1
ATOM 6183 N N . ARG A 1 782 ? 30.966 -7.792 2.500 1.00 80.88 782 ARG A N 1
ATOM 6184 C CA . ARG A 1 782 ? 29.924 -6.792 2.768 1.00 80.88 782 ARG A CA 1
ATOM 6185 C C . ARG A 1 782 ? 29.429 -6.872 4.210 1.00 80.88 782 ARG A C 1
ATOM 6187 O O . ARG A 1 782 ? 29.410 -7.941 4.817 1.00 80.88 782 ARG A O 1
ATOM 6194 N N . ALA A 1 783 ? 29.014 -5.726 4.751 1.00 81.31 783 ALA A N 1
ATOM 6195 C CA . ALA A 1 783 ? 28.314 -5.683 6.030 1.00 81.31 783 ALA A CA 1
ATOM 6196 C C . ALA A 1 783 ? 27.136 -6.674 6.027 1.00 81.31 783 ALA A C 1
ATOM 6198 O O . ALA A 1 783 ? 26.408 -6.778 5.036 1.00 81.31 783 ALA A O 1
ATOM 6199 N N . GLY A 1 784 ? 26.945 -7.389 7.139 1.00 77.25 784 GLY A N 1
ATOM 6200 C CA . GLY A 1 784 ? 25.937 -8.449 7.249 1.00 77.25 784 GLY A CA 1
ATOM 6201 C C . GLY A 1 784 ? 24.511 -7.967 6.965 1.00 77.25 784 GLY A C 1
ATOM 6202 O O . GLY A 1 784 ? 23.672 -8.749 6.534 1.00 77.25 784 GLY A O 1
ATOM 6203 N N . ILE A 1 785 ? 24.243 -6.668 7.128 1.00 78.06 785 ILE A N 1
ATOM 6204 C CA . ILE A 1 785 ? 22.948 -6.076 6.782 1.00 78.06 785 ILE A CA 1
ATOM 6205 C C . ILE A 1 785 ? 22.625 -6.156 5.285 1.00 78.06 785 ILE A C 1
ATOM 6207 O O . ILE A 1 785 ? 21.466 -6.325 4.931 1.00 78.06 785 ILE A O 1
ATOM 6211 N N . PHE A 1 786 ? 23.623 -6.080 4.401 1.00 79.06 786 PHE A N 1
ATOM 6212 C CA . PHE A 1 786 ? 23.387 -6.209 2.960 1.00 79.06 786 PHE A CA 1
ATOM 6213 C C . PHE A 1 786 ? 23.110 -7.651 2.571 1.00 79.06 786 PHE A C 1
ATOM 6215 O O . PHE A 1 786 ? 22.218 -7.903 1.777 1.00 79.06 786 PHE A O 1
ATOM 6222 N N . GLN A 1 787 ? 23.813 -8.594 3.199 1.00 75.06 787 GLN A N 1
ATOM 6223 C CA . GLN A 1 787 ? 23.536 -10.019 3.022 1.00 75.06 787 GLN A CA 1
ATOM 6224 C C . GLN A 1 787 ? 22.130 -10.384 3.509 1.00 75.06 787 GLN A C 1
ATOM 6226 O O . GLN A 1 787 ? 21.506 -11.266 2.941 1.00 75.06 787 GLN A O 1
ATOM 6231 N N . TRP A 1 788 ? 21.623 -9.696 4.536 1.00 75.19 788 TRP A N 1
ATOM 6232 C CA . TRP A 1 788 ? 20.242 -9.850 4.990 1.00 75.19 788 TRP A CA 1
ATOM 6233 C C . TRP A 1 788 ? 19.213 -9.240 4.029 1.00 75.19 788 TRP A C 1
ATOM 6235 O O . TRP A 1 788 ? 18.131 -9.788 3.904 1.00 75.19 788 TRP A O 1
ATOM 6245 N N . ILE A 1 789 ? 19.526 -8.125 3.360 1.00 73.50 789 ILE A N 1
ATOM 6246 C CA . ILE A 1 789 ? 18.636 -7.531 2.345 1.00 73.50 789 ILE A CA 1
ATOM 6247 C C . ILE A 1 789 ? 18.554 -8.419 1.092 1.00 73.50 789 ILE A C 1
ATOM 6249 O O . ILE A 1 789 ? 17.497 -8.482 0.470 1.00 73.50 789 ILE A O 1
ATOM 6253 N N . ASP A 1 790 ? 19.654 -9.090 0.740 1.00 70.12 790 ASP A N 1
ATOM 6254 C CA . ASP A 1 790 ? 19.731 -10.001 -0.409 1.00 70.12 790 ASP A CA 1
ATOM 6255 C C . ASP A 1 790 ? 19.054 -11.369 -0.151 1.00 70.12 790 ASP A C 1
ATOM 6257 O O . ASP A 1 790 ? 18.740 -12.077 -1.110 1.00 70.12 790 ASP A O 1
ATOM 6261 N N . ALA A 1 791 ? 18.874 -11.758 1.119 1.00 64.31 791 ALA A N 1
ATOM 6262 C CA . ALA A 1 791 ? 18.326 -13.052 1.551 1.00 64.31 791 ALA A CA 1
ATOM 6263 C C . ALA A 1 791 ? 16.803 -13.017 1.728 1.00 64.31 791 ALA A C 1
ATOM 6265 O O . ALA A 1 791 ? 16.159 -14.026 1.351 1.00 64.31 791 ALA A O 1
#

Organism: NCBI:txid456999

Foldseek 3Di:
DDDPDDPPPVPPPDQPPCVPCVPVNVLVVLVDFAQDDQLPDDDPPPPDPDDDPPPDDDDDDDDPDDDDDDDDDDDDDDPDPDPPPPLPFDDDADPPLLLLLLLLLLVLLVLLLVLQQDPPDPQSVVLSVLLVLLSVLLSVLLVVLRQQRDDRHPLNLVLSLLSSLLSLLSSLLSHLRGLCDLAQDPFPGRHLDDDDLLPDALVSLLRNLSNLLSQLSNLVSSLVSLVSSLVSLVVNQVSQVVVCPPHDRDPLSVLQSVLSVQLSVLSVVLNVLSVDPNCSHNVSSVSSVVSNVVSSVSNVVSVVVSVVVCVVPVPDSTRCPVVVVSVVSSVVSNLVSVVVSLVVVVVVLVPDPPNDPVNVVVSVVVVVVSVVVVVCVVVVDDDDDDDVVVVVVVVVVVVVVVVVLCVVLVVLVVVLVVLVVDPVCVDPVSVVSSVVSVVVSVVVVVVVVVVVLVVCVVVVPDDDDPPVVVVVLSVVLSVLLSVLSSLLSNLSNLLSLFAPNDPVLVVLSVVLSVVSSVLSVLQVSLADAFDDSVLVVVLVVLSVLLSVLVNLLSVLSSLLSLLLSLVNRLCNLLVQLVVLQPPPDPVVSCVRNSVSQSSLSHHPVVLVVVLVVQLCVVCVVPPDDDPVVNVVVSSLSVVLSSLLSSLSSSVSSLVSRDPPVVDDPVLVVLNVCSNPPSVLSSVQVVVVVDPDDQDDRSSLVSVQRSCVVSVVSNLCSLLSQLSNLLSSLVSSCSRDPDPDPVNVVSSVVSNVSSVVSNVCNQLCDFPANTLRGDDPVSVVRYRNSSVVSVD